Protein AF-0000000066230826 (afdb_homodimer)

pLDDT: mean 95.14, std 5.87, range [49.22, 98.88]

Structure (mmCIF, N/CA/C/O backbone):
data_AF-0000000066230826-model_v1
#
loop_
_entity.id
_entity.type
_entity.pdbx_description
1 polymer 'Asparagine--tRNA ligase'
#
loop_
_atom_site.group_PDB
_atom_site.id
_atom_site.type_symbol
_atom_site.label_atom_id
_atom_site.label_alt_id
_atom_site.label_comp_id
_atom_site.label_asym_id
_atom_site.label_entity_id
_atom_site.label_seq_id
_atom_site.pdbx_PDB_ins_code
_atom_site.Cartn_x
_atom_site.Cartn_y
_atom_site.Cartn_z
_atom_site.occupancy
_atom_site.B_iso_or_equiv
_atom_site.auth_seq_id
_atom_site.auth_comp_id
_atom_site.auth_asym_id
_atom_site.auth_atom_id
_atom_site.pdbx_PDB_model_num
ATOM 1 N N . MET A 1 1 ? -1.933 -37.625 6.672 1 71.38 1 MET A N 1
ATOM 2 C CA . MET A 1 1 ? -0.681 -36.938 6.328 1 71.38 1 MET A CA 1
ATOM 3 C C . MET A 1 1 ? -0.773 -35.438 6.59 1 71.38 1 MET A C 1
ATOM 5 O O . MET A 1 1 ? -1.808 -34.844 6.328 1 71.38 1 MET A O 1
ATOM 9 N N . LYS A 1 2 ? 0.309 -35.031 7.18 1 71.56 2 LYS A N 1
ATOM 10 C CA . LYS A 1 2 ? 0.285 -33.656 7.645 1 71.56 2 LYS A CA 1
ATOM 11 C C . LYS A 1 2 ? 0.665 -32.688 6.527 1 71.56 2 LYS A C 1
ATOM 13 O O . LYS A 1 2 ? 1.656 -32.906 5.824 1 71.56 2 LYS A O 1
ATOM 18 N N . SER A 1 3 ? -0.297 -31.734 6.301 1 85.06 3 SER A N 1
ATOM 19 C CA . SER A 1 3 ? 0.067 -30.672 5.367 1 85.06 3 SER A CA 1
ATOM 20 C C . SER A 1 3 ? 1.097 -29.719 5.977 1 85.06 3 SER A C 1
ATOM 22 O O . SER A 1 3 ? 0.935 -29.266 7.113 1 85.06 3 SER A O 1
ATOM 24 N N . VAL A 1 4 ? 2.326 -29.672 5.324 1 94.44 4 VAL A N 1
ATOM 25 C CA . VAL A 1 4 ? 3.424 -28.859 5.828 1 94.44 4 VAL A CA 1
ATOM 26 C C . VAL A 1 4 ? 4.039 -28.062 4.688 1 94.44 4 VAL A C 1
ATOM 28 O O . VAL A 1 4 ? 3.76 -28.312 3.514 1 94.44 4 VAL A O 1
ATOM 31 N N . THR A 1 5 ? 4.727 -27.047 5.027 1 97.06 5 THR A N 1
ATOM 32 C CA . THR A 1 5 ? 5.457 -26.266 4.035 1 97.06 5 THR A CA 1
ATOM 33 C C . THR A 1 5 ? 6.949 -26.562 4.102 1 97.06 5 THR A C 1
ATOM 35 O O . THR A 1 5 ? 7.445 -27.062 5.117 1 97.06 5 THR A O 1
ATOM 38 N N . VAL A 1 6 ? 7.621 -26.312 3.033 1 97.94 6 VAL A N 1
ATOM 39 C CA . VAL A 1 6 ? 9.07 -26.469 2.994 1 97.94 6 VAL A CA 1
ATOM 40 C C . VAL A 1 6 ? 9.719 -25.594 4.066 1 97.94 6 VAL A C 1
ATOM 42 O O . VAL A 1 6 ? 10.648 -26.031 4.75 1 97.94 6 VAL A O 1
ATOM 45 N N . LYS A 1 7 ? 9.203 -24.406 4.215 1 96.81 7 LYS A N 1
ATOM 46 C CA . LYS A 1 7 ? 9.703 -23.5 5.238 1 96.81 7 LYS A CA 1
ATOM 47 C C . LYS A 1 7 ? 9.648 -24.141 6.625 1 96.81 7 LYS A C 1
ATOM 49 O O . LYS A 1 7 ? 10.633 -24.125 7.363 1 96.81 7 LYS A O 1
ATOM 54 N N . GLN A 1 8 ? 8.547 -24.719 6.98 1 96.69 8 GLN A N 1
ATOM 55 C CA . GLN A 1 8 ? 8.352 -25.344 8.281 1 96.69 8 GLN A CA 1
ATOM 56 C C . GLN A 1 8 ? 9.305 -26.531 8.477 1 96.69 8 GLN A C 1
ATOM 58 O O . GLN A 1 8 ? 9.883 -26.688 9.547 1 96.69 8 GLN A O 1
ATOM 63 N N . LEU A 1 9 ? 9.461 -27.328 7.465 1 97.5 9 LEU A N 1
ATOM 64 C CA . LEU A 1 9 ? 10.312 -28.516 7.52 1 97.5 9 LEU A CA 1
ATOM 65 C C . LEU A 1 9 ? 11.758 -28.125 7.809 1 97.5 9 LEU A C 1
ATOM 67 O O . LEU A 1 9 ? 12.422 -28.75 8.633 1 97.5 9 LEU A O 1
ATOM 71 N N . LEU A 1 10 ? 12.156 -27.062 7.18 1 96.25 10 LEU A N 1
ATOM 72 C CA . LEU A 1 10 ? 13.562 -26.688 7.273 1 96.25 10 LEU A CA 1
ATOM 73 C C . LEU A 1 10 ? 13.828 -25.906 8.555 1 96.25 10 LEU A C 1
ATOM 75 O O . LEU A 1 10 ? 14.953 -25.891 9.055 1 96.25 10 LEU A O 1
ATOM 79 N N . GLN A 1 11 ? 12.812 -25.281 9.062 1 94.88 11 GLN A N 1
ATOM 80 C CA . GLN A 1 11 ? 12.969 -24.516 10.297 1 94.88 11 GLN A CA 1
ATOM 81 C C . GLN A 1 11 ? 13.039 -25.438 11.508 1 94.88 11 GLN A C 1
ATOM 83 O O . GLN A 1 11 ? 13.734 -25.141 12.484 1 94.88 11 GLN A O 1
ATOM 88 N N . THR A 1 12 ? 12.258 -26.578 11.438 1 95.69 12 THR A N 1
ATOM 89 C CA . THR A 1 12 ? 12.234 -27.531 12.547 1 95.69 12 THR A CA 1
ATOM 90 C C . THR A 1 12 ? 12.359 -28.969 12.039 1 95.69 12 THR A C 1
ATOM 92 O O . THR A 1 12 ? 11.453 -29.781 12.25 1 95.69 12 THR A O 1
ATOM 95 N N . PRO A 1 13 ? 13.484 -29.25 11.5 1 95.81 13 PRO A N 1
ATOM 96 C CA . PRO A 1 13 ? 13.633 -30.547 10.844 1 95.81 13 PRO A CA 1
ATOM 97 C C . PRO A 1 13 ? 13.445 -31.719 11.805 1 95.81 13 PRO A C 1
ATOM 99 O O . PRO A 1 13 ? 12.82 -32.719 11.445 1 95.81 13 PRO A O 1
ATOM 102 N N . ARG A 1 14 ? 13.945 -31.719 13.07 1 95.56 14 ARG A N 1
ATOM 103 C CA . ARG A 1 14 ? 13.891 -32.844 14.023 1 95.56 14 ARG A CA 1
ATOM 104 C C . ARG A 1 14 ? 12.453 -33.188 14.352 1 95.56 14 ARG A C 1
ATOM 106 O O . ARG A 1 14 ? 12.148 -34.375 14.609 1 95.56 14 ARG A O 1
ATOM 113 N N . LYS A 1 15 ? 11.586 -32.156 14.273 1 96.62 15 LYS A N 1
ATOM 114 C CA . LYS A 1 15 ? 10.18 -32.344 14.617 1 96.62 15 LYS A CA 1
ATOM 115 C C . LYS A 1 15 ? 9.484 -33.219 13.594 1 96.62 15 LYS A C 1
ATOM 117 O O . LYS A 1 15 ? 8.43 -33.812 13.883 1 96.62 15 LYS A O 1
ATOM 122 N N . PHE A 1 16 ? 10.164 -33.375 12.422 1 96.88 16 PHE A N 1
ATOM 123 C CA . PHE A 1 16 ? 9.461 -34.062 11.344 1 96.88 16 PHE A CA 1
ATOM 124 C C . PHE A 1 16 ? 10.117 -35.406 11.031 1 96.88 16 PHE A C 1
ATOM 126 O O . PHE A 1 16 ? 9.703 -36.094 10.109 1 96.88 16 PHE A O 1
ATOM 133 N N . ASN A 1 17 ? 11.078 -35.75 11.789 1 97.12 17 ASN A N 1
ATOM 134 C CA . ASN A 1 17 ? 11.773 -37.031 11.539 1 97.12 17 ASN A CA 1
ATOM 135 C C . ASN A 1 17 ? 10.805 -38.188 11.523 1 97.12 17 ASN A C 1
ATOM 137 O O . ASN A 1 17 ? 9.992 -38.344 12.438 1 97.12 17 ASN A O 1
ATOM 141 N N . ASN A 1 18 ? 10.852 -38.969 10.516 1 97.38 18 ASN A N 1
ATOM 142 C CA . ASN A 1 18 ? 10.078 -40.188 10.312 1 97.38 18 ASN A CA 1
ATOM 143 C C . ASN A 1 18 ? 8.586 -39.906 10.203 1 97.38 18 ASN A C 1
ATOM 145 O O . ASN A 1 18 ? 7.758 -40.781 10.398 1 97.38 18 ASN A O 1
ATOM 149 N N . LYS A 1 19 ? 8.25 -38.688 10.023 1 97.38 19 LYS A N 1
ATOM 150 C CA . LYS A 1 19 ? 6.852 -38.344 9.812 1 97.38 19 LYS A CA 1
ATOM 151 C C . LYS A 1 19 ? 6.477 -38.438 8.336 1 97.38 19 LYS A C 1
ATOM 153 O O . LYS A 1 19 ? 7.293 -38.125 7.465 1 97.38 19 LYS A O 1
ATOM 158 N N . GLN A 1 20 ? 5.273 -38.875 8.125 1 97.88 20 GLN A N 1
ATOM 159 C CA . GLN A 1 20 ? 4.711 -38.875 6.777 1 97.88 20 GLN A CA 1
ATOM 160 C C . GLN A 1 20 ? 4.102 -37.531 6.438 1 97.88 20 GLN A C 1
ATOM 162 O O . GLN A 1 20 ? 3.301 -37 7.207 1 97.88 20 GLN A O 1
ATOM 167 N N . ILE A 1 21 ? 4.512 -37 5.281 1 97.75 21 ILE A N 1
ATOM 168 C CA . ILE A 1 21 ? 3.984 -35.688 4.93 1 97.75 21 ILE A CA 1
ATOM 169 C C . ILE A 1 21 ? 3.479 -35.688 3.49 1 97.75 21 ILE A C 1
ATOM 171 O O . ILE A 1 21 ? 3.725 -36.656 2.75 1 97.75 21 ILE A O 1
ATOM 175 N N . LYS A 1 22 ? 2.678 -34.75 3.17 1 97.12 22 LYS A N 1
ATOM 176 C CA . LYS A 1 22 ? 2.211 -34.438 1.823 1 97.12 22 LYS A CA 1
ATOM 177 C C . LYS A 1 22 ? 2.516 -33 1.463 1 97.12 22 LYS A C 1
ATOM 179 O O . LYS A 1 22 ? 2.387 -32.094 2.303 1 97.12 22 LYS A O 1
ATOM 184 N N . LEU A 1 23 ? 2.938 -32.812 0.247 1 96.38 23 LEU A N 1
ATOM 185 C CA . LEU A 1 23 ? 3.322 -31.453 -0.167 1 96.38 23 LEU A CA 1
ATOM 186 C C . LEU A 1 23 ? 3.115 -31.266 -1.666 1 96.38 23 LEU A C 1
ATOM 188 O O . LEU A 1 23 ? 3.424 -32.156 -2.457 1 96.38 23 LEU A O 1
ATOM 192 N N . SER A 1 24 ? 2.5 -30.141 -2.043 1 97.69 24 SER A N 1
ATOM 193 C CA . SER A 1 24 ? 2.404 -29.766 -3.449 1 97.69 24 SER A CA 1
ATOM 194 C C . SER A 1 24 ? 3.385 -28.641 -3.791 1 97.69 24 SER A C 1
ATOM 196 O O . SER A 1 24 ? 3.633 -27.766 -2.973 1 97.69 24 SER A O 1
ATOM 198 N N . GLY A 1 25 ? 3.941 -28.688 -4.938 1 98.25 25 GLY A N 1
ATOM 199 C CA . GLY A 1 25 ? 4.871 -27.656 -5.391 1 98.25 25 GLY A CA 1
ATOM 200 C C . GLY A 1 25 ? 5.348 -27.875 -6.816 1 98.25 25 GLY A C 1
ATOM 201 O O . GLY A 1 25 ? 4.684 -28.562 -7.602 1 98.25 25 GLY A O 1
ATOM 202 N N . TRP A 1 26 ? 6.395 -27.188 -7.195 1 98.75 26 TRP A N 1
ATOM 203 C CA . TRP A 1 26 ? 6.957 -27.25 -8.539 1 98.75 26 TRP A CA 1
ATOM 204 C C . TRP A 1 26 ? 8.352 -27.859 -8.523 1 98.75 26 TRP A C 1
ATOM 206 O O . TRP A 1 26 ? 9.133 -27.609 -7.605 1 98.75 26 TRP A O 1
ATOM 216 N N . VAL A 1 27 ? 8.672 -28.641 -9.555 1 98.5 27 VAL A N 1
ATOM 217 C CA . VAL A 1 27 ? 9.992 -29.234 -9.703 1 98.5 27 VAL A CA 1
ATOM 218 C C . VAL A 1 27 ? 10.992 -28.188 -10.148 1 98.5 27 VAL A C 1
ATOM 220 O O . VAL A 1 27 ? 10.906 -27.672 -11.266 1 98.5 27 VAL A O 1
ATOM 223 N N . LYS A 1 28 ? 11.914 -27.906 -9.312 1 97.38 28 LYS A N 1
ATOM 224 C CA . LYS A 1 28 ? 12.914 -26.891 -9.617 1 97.38 28 LYS A CA 1
ATOM 225 C C . LYS A 1 28 ? 14.164 -27.5 -10.242 1 97.38 28 LYS A C 1
ATOM 227 O O . LYS A 1 28 ? 14.867 -26.859 -11.008 1 97.38 28 LYS A O 1
ATOM 232 N N . ASN A 1 29 ? 14.43 -28.688 -9.805 1 96.75 29 ASN A N 1
ATOM 233 C CA . ASN A 1 29 ? 15.57 -29.438 -10.312 1 96.75 29 ASN A CA 1
ATOM 234 C C . ASN A 1 29 ? 15.344 -30.953 -10.203 1 96.75 29 ASN A C 1
ATOM 236 O O . ASN A 1 29 ? 14.562 -31.406 -9.367 1 96.75 29 ASN A O 1
ATOM 240 N N . LYS A 1 30 ? 15.969 -31.672 -11.117 1 97.06 30 LYS A N 1
ATOM 241 C CA . LYS A 1 30 ? 15.891 -33.125 -11.141 1 97.06 30 LYS A CA 1
ATOM 242 C C . LYS A 1 30 ? 17.234 -33.75 -11.539 1 97.06 30 LYS A C 1
ATOM 244 O O . LYS A 1 30 ? 17.781 -33.438 -12.586 1 97.06 30 LYS A O 1
ATOM 249 N N . ARG A 1 31 ? 17.734 -34.562 -10.648 1 96.38 31 ARG A N 1
ATOM 250 C CA . ARG A 1 31 ? 18.906 -35.375 -10.938 1 96.38 31 ARG A CA 1
ATOM 251 C C . ARG A 1 31 ? 18.578 -36.844 -10.977 1 96.38 31 ARG A C 1
ATOM 253 O O . ARG A 1 31 ? 18.078 -37.406 -9.992 1 96.38 31 ARG A O 1
ATOM 260 N N . ALA A 1 32 ? 18.828 -37.375 -12.109 1 95.5 32 ALA A N 1
ATOM 261 C CA . ALA A 1 32 ? 18.469 -38.781 -12.297 1 95.5 32 ALA A CA 1
ATOM 262 C C . ALA A 1 32 ? 19.688 -39.625 -12.633 1 95.5 32 ALA A C 1
ATOM 264 O O . ALA A 1 32 ? 20.547 -39.219 -13.414 1 95.5 32 ALA A O 1
ATOM 265 N N . SER A 1 33 ? 19.859 -40.719 -11.945 1 94.94 33 SER A N 1
ATOM 266 C CA . SER A 1 33 ? 20.797 -41.781 -12.281 1 94.94 33 SER A CA 1
ATOM 267 C C . SER A 1 33 ? 20.062 -43.094 -12.562 1 94.94 33 SER A C 1
ATOM 269 O O . SER A 1 33 ? 18.828 -43.125 -12.586 1 94.94 33 SER A O 1
ATOM 271 N N . ALA A 1 34 ? 20.812 -44.156 -12.852 1 94.38 34 ALA A N 1
ATOM 272 C CA . ALA A 1 34 ? 20.203 -45.438 -13.234 1 94.38 34 ALA A CA 1
ATOM 273 C C . ALA A 1 34 ? 19.328 -46 -12.117 1 94.38 34 ALA A C 1
ATOM 275 O O . ALA A 1 34 ? 18.312 -46.625 -12.375 1 94.38 34 ALA A O 1
ATOM 276 N N . ASN A 1 35 ? 19.672 -45.688 -10.938 1 96.56 35 ASN A N 1
ATOM 277 C CA . ASN A 1 35 ? 18.984 -46.406 -9.875 1 96.56 35 ASN A CA 1
ATOM 278 C C . ASN A 1 35 ? 18.375 -45.438 -8.859 1 96.56 35 ASN A C 1
ATOM 280 O O . ASN A 1 35 ? 17.672 -45.875 -7.93 1 96.56 35 ASN A O 1
ATOM 284 N N . ILE A 1 36 ? 18.594 -44.094 -9.078 1 97.62 36 ILE A N 1
ATOM 285 C CA . ILE A 1 36 ? 18.125 -43.156 -8.055 1 97.62 36 ILE A CA 1
ATOM 286 C C . ILE A 1 36 ? 17.781 -41.812 -8.695 1 97.62 36 ILE A C 1
ATOM 288 O O . ILE A 1 36 ? 18.453 -41.375 -9.625 1 97.62 36 ILE A O 1
ATOM 292 N N . ILE A 1 37 ? 16.688 -41.188 -8.281 1 98.31 37 ILE A N 1
ATOM 293 C CA . ILE A 1 37 ? 16.297 -39.875 -8.734 1 98.31 37 ILE A CA 1
ATOM 294 C C . ILE A 1 37 ? 16.156 -38.938 -7.535 1 98.31 37 ILE A C 1
ATOM 296 O O . ILE A 1 37 ? 15.562 -39.281 -6.516 1 98.31 37 ILE A O 1
ATOM 300 N N . PHE A 1 38 ? 16.766 -37.75 -7.605 1 97.75 38 PHE A N 1
ATOM 301 C CA . PHE A 1 38 ? 16.594 -36.656 -6.645 1 97.75 38 PHE A CA 1
ATOM 302 C C . PHE A 1 38 ? 15.781 -35.531 -7.254 1 97.75 38 PHE A C 1
ATOM 304 O O . PHE A 1 38 ? 16.094 -35.031 -8.344 1 97.75 38 PHE A O 1
ATOM 311 N N . LEU A 1 39 ? 14.742 -35.156 -6.609 1 97.75 39 LEU A N 1
ATOM 312 C CA . LEU A 1 39 ? 13.93 -34.031 -7.012 1 97.75 39 LEU A CA 1
ATOM 313 C C . LEU A 1 39 ? 14.07 -32.875 -6.02 1 97.75 39 LEU A C 1
ATOM 315 O O . LEU A 1 39 ? 14.086 -33.094 -4.805 1 97.75 39 LEU A O 1
ATOM 319 N N . ALA A 1 40 ? 14.273 -31.688 -6.504 1 97.94 40 ALA A N 1
ATOM 320 C CA . ALA A 1 40 ? 14.148 -30.484 -5.703 1 97.94 40 ALA A CA 1
ATOM 321 C C . ALA A 1 40 ? 12.781 -29.828 -5.898 1 97.94 40 ALA A C 1
ATOM 323 O O . ALA A 1 40 ? 12.453 -29.391 -7.004 1 97.94 40 ALA A O 1
ATOM 324 N N . ILE A 1 41 ? 12.031 -29.719 -4.824 1 98.44 41 ILE A N 1
ATOM 325 C CA . ILE A 1 41 ? 10.648 -29.25 -4.941 1 98.44 41 ILE A CA 1
ATOM 326 C C . ILE A 1 41 ? 10.492 -27.938 -4.195 1 98.44 41 ILE A C 1
ATOM 328 O O . ILE A 1 41 ? 10.891 -27.812 -3.031 1 98.44 41 ILE A O 1
ATOM 332 N N . SER A 1 42 ? 9.961 -26.953 -4.895 1 98.38 42 SER A N 1
ATOM 333 C CA . SER A 1 42 ? 9.594 -25.672 -4.285 1 98.38 42 SER A CA 1
ATOM 334 C C . SER A 1 42 ? 8.086 -25.578 -4.066 1 98.38 42 SER A C 1
ATOM 336 O O . SER A 1 42 ? 7.305 -25.812 -4.988 1 98.38 42 SER A O 1
ATOM 338 N N . ASP A 1 43 ? 7.73 -25.219 -2.873 1 98.06 43 ASP A N 1
ATOM 339 C CA . ASP A 1 43 ? 6.301 -25.031 -2.635 1 98.06 43 ASP A CA 1
ATOM 340 C C . ASP A 1 43 ? 5.965 -23.547 -2.484 1 98.06 43 ASP A C 1
ATOM 342 O O . ASP A 1 43 ? 4.891 -23.203 -1.993 1 98.06 43 ASP A O 1
ATOM 346 N N . GLY A 1 44 ? 6.926 -22.656 -2.764 1 97.88 44 GLY A N 1
ATOM 347 C CA . GLY A 1 44 ? 6.711 -21.219 -2.738 1 97.88 44 GLY A CA 1
ATOM 348 C C . GLY A 1 44 ? 6.926 -20.609 -1.366 1 97.88 44 GLY A C 1
ATOM 349 O O . GLY A 1 44 ? 7.031 -19.391 -1.233 1 97.88 44 GLY A O 1
ATOM 350 N N . SER A 1 45 ? 7.102 -21.391 -0.284 1 97.56 45 SER A N 1
ATOM 351 C CA . SER A 1 45 ? 7.156 -20.891 1.086 1 97.56 45 SER A CA 1
ATOM 352 C C . SER A 1 45 ? 8.57 -20.469 1.463 1 97.56 45 SER A C 1
ATOM 354 O O . SER A 1 45 ? 8.766 -19.734 2.434 1 97.56 45 SER A O 1
ATOM 356 N N . SER A 1 46 ? 9.477 -20.969 0.696 1 97.38 46 SER A N 1
ATOM 357 C CA . SER A 1 46 ? 10.883 -20.719 0.996 1 97.38 46 SER A CA 1
ATOM 358 C C . SER A 1 46 ? 11.711 -20.609 -0.281 1 97.38 46 SER A C 1
ATOM 360 O O . SER A 1 46 ? 11.352 -21.203 -1.309 1 97.38 46 SER A O 1
ATOM 362 N N . ILE A 1 47 ? 12.742 -19.859 -0.166 1 97.69 47 ILE A N 1
ATOM 363 C CA . ILE A 1 47 ? 13.688 -19.797 -1.278 1 97.69 47 ILE A CA 1
ATOM 364 C C . ILE A 1 47 ? 14.383 -21.141 -1.449 1 97.69 47 ILE A C 1
ATOM 366 O O . ILE A 1 47 ? 14.867 -21.453 -2.537 1 97.69 47 ILE A O 1
ATOM 370 N N . ASN A 1 48 ? 14.43 -21.938 -0.403 1 97.19 48 ASN A N 1
ATOM 371 C CA . ASN A 1 48 ? 15.023 -23.266 -0.45 1 97.19 48 ASN A CA 1
ATOM 372 C C . ASN A 1 48 ? 14.008 -24.312 -0.896 1 97.19 48 ASN A C 1
ATOM 374 O O . ASN A 1 48 ? 12.812 -24.156 -0.683 1 97.19 48 ASN A O 1
ATOM 378 N N . THR A 1 49 ? 14.539 -25.391 -1.506 1 97.81 49 THR A N 1
ATOM 379 C CA . THR A 1 49 ? 13.695 -26.484 -1.976 1 97.81 49 THR A CA 1
ATOM 380 C C . THR A 1 49 ? 13.781 -27.672 -1.03 1 97.81 49 THR A C 1
ATOM 382 O O . THR A 1 49 ? 14.672 -27.734 -0.18 1 97.81 49 THR A O 1
ATOM 385 N N . LEU A 1 50 ? 12.82 -28.516 -1.119 1 98.12 50 LEU A N 1
ATOM 386 C CA . LEU A 1 50 ? 12.852 -29.797 -0.437 1 98.12 50 LEU A CA 1
ATOM 387 C C . LEU A 1 50 ? 13.414 -30.875 -1.351 1 98.12 50 LEU A C 1
ATOM 389 O O . LEU A 1 50 ? 12.93 -31.078 -2.467 1 98.12 50 LEU A O 1
ATOM 393 N N . GLN A 1 51 ? 14.414 -31.562 -0.917 1 98.25 51 GLN A N 1
ATOM 394 C CA . GLN A 1 51 ? 14.938 -32.688 -1.67 1 98.25 51 GLN A CA 1
ATOM 395 C C . GLN A 1 51 ? 14.086 -33.938 -1.449 1 98.25 51 GLN A C 1
ATOM 397 O O . GLN A 1 51 ? 13.852 -34.344 -0.308 1 98.25 51 GLN A O 1
ATOM 402 N N . ALA A 1 52 ? 13.586 -34.469 -2.488 1 98.25 52 ALA A N 1
ATOM 403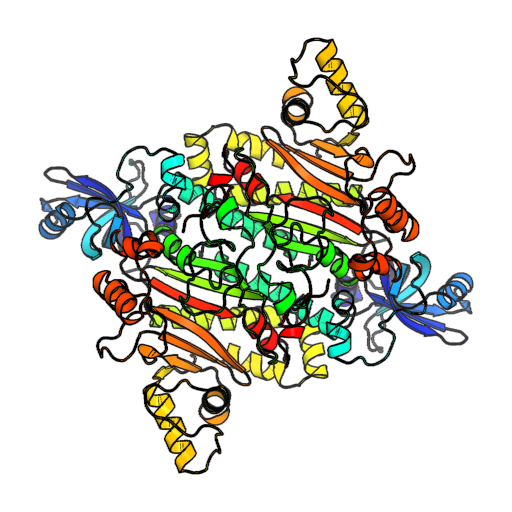 C CA . ALA A 1 52 ? 12.867 -35.719 -2.484 1 98.25 52 ALA A CA 1
ATOM 404 C C . ALA A 1 52 ? 13.648 -36.812 -3.252 1 98.25 52 ALA A C 1
ATOM 406 O O . ALA A 1 52 ? 14.258 -36.5 -4.281 1 98.25 52 ALA A O 1
ATOM 407 N N . VAL A 1 53 ? 13.586 -38.062 -2.744 1 98.12 53 VAL A N 1
ATOM 408 C CA . VAL A 1 53 ? 14.414 -39.094 -3.344 1 98.12 53 VAL A CA 1
ATOM 409 C C . VAL A 1 53 ? 13.594 -40.375 -3.537 1 98.12 53 VAL A C 1
ATOM 411 O O . VAL A 1 53 ? 12.695 -40.656 -2.742 1 98.12 53 VAL A O 1
ATOM 414 N N . VAL A 1 54 ? 13.93 -41.094 -4.605 1 98.31 54 VAL A N 1
ATOM 415 C CA . VAL A 1 54 ? 13.344 -42.406 -4.848 1 98.31 54 VAL A CA 1
ATOM 416 C C . VAL A 1 54 ? 14.375 -43.344 -5.504 1 98.31 54 VAL A C 1
ATOM 418 O O . VAL A 1 54 ? 15.117 -42.906 -6.387 1 98.31 54 VAL A O 1
ATOM 421 N N . LYS A 1 55 ? 14.445 -44.5 -5.051 1 97.75 55 LYS A N 1
ATOM 422 C CA . LYS A 1 55 ? 15.258 -45.562 -5.676 1 97.75 55 LYS A CA 1
ATOM 423 C C . LYS A 1 55 ? 14.406 -46.469 -6.539 1 97.75 55 LYS A C 1
ATOM 425 O O . LYS A 1 55 ? 13.281 -46.812 -6.168 1 97.75 55 LYS A O 1
ATOM 430 N N . GLN A 1 56 ? 15 -46.844 -7.59 1 97.56 56 GLN A N 1
ATOM 431 C CA . GLN A 1 56 ? 14.289 -47.719 -8.5 1 97.56 56 GLN A CA 1
ATOM 432 C C . GLN A 1 56 ? 13.867 -49 -7.797 1 97.56 56 GLN A C 1
ATOM 434 O O . GLN A 1 56 ? 12.75 -49.5 -7.988 1 97.56 56 GLN A O 1
ATOM 439 N N . GLU A 1 57 ? 14.68 -49.562 -6.973 1 97.06 57 GLU A N 1
ATOM 440 C CA . GLU A 1 57 ? 14.422 -50.812 -6.277 1 97.06 57 GLU A CA 1
ATOM 441 C C . GLU A 1 57 ? 13.297 -50.656 -5.258 1 97.06 57 GLU A C 1
ATOM 443 O O . GLU A 1 57 ? 12.531 -51.594 -5.031 1 97.06 57 GLU A O 1
ATOM 448 N N . ASP A 1 58 ? 13.219 -49.531 -4.711 1 96.06 58 ASP A N 1
ATOM 449 C CA . ASP A 1 58 ? 12.258 -49.281 -3.635 1 96.06 58 ASP A CA 1
ATOM 450 C C . ASP A 1 58 ? 10.859 -49.031 -4.191 1 96.06 58 ASP A C 1
ATOM 452 O O . ASP A 1 58 ? 9.859 -49.438 -3.588 1 96.06 58 ASP A O 1
ATOM 456 N N . ASN A 1 59 ? 10.812 -48.344 -5.277 1 97 59 ASN A N 1
ATOM 457 C CA . ASN A 1 59 ? 9.539 -47.938 -5.852 1 97 59 ASN A CA 1
ATOM 458 C C . ASN A 1 59 ? 9.641 -47.719 -7.359 1 97 59 ASN A C 1
ATOM 460 O O . ASN A 1 59 ? 9.672 -46.594 -7.832 1 97 59 ASN A O 1
ATOM 464 N N . PRO A 1 60 ? 9.547 -48.781 -8.117 1 97 60 PRO A N 1
ATOM 465 C CA . PRO A 1 60 ? 9.758 -48.719 -9.562 1 97 60 PRO A CA 1
ATOM 466 C C . PRO A 1 60 ? 8.719 -47.844 -10.266 1 97 60 PRO A C 1
ATOM 468 O O . PRO A 1 60 ? 9.039 -47.156 -11.25 1 97 60 PRO A O 1
ATOM 471 N N . GLN A 1 61 ? 7.547 -47.781 -9.805 1 96.94 61 GLN A N 1
ATOM 472 C CA . GLN A 1 61 ? 6.477 -47.031 -10.438 1 96.94 61 GLN A CA 1
ATOM 473 C C . GLN A 1 61 ? 6.727 -45.531 -10.312 1 96.94 61 GLN A C 1
ATOM 475 O O . GLN A 1 61 ? 6.637 -44.781 -11.297 1 96.94 61 GLN A O 1
ATOM 480 N N . VAL A 1 62 ? 7.016 -45.094 -9.141 1 97.56 62 VAL A N 1
ATOM 481 C CA . VAL A 1 62 ? 7.312 -43.688 -8.898 1 97.56 62 VAL A CA 1
ATOM 482 C C . VAL A 1 62 ? 8.57 -43.281 -9.664 1 97.56 62 VAL A C 1
ATOM 484 O O . VAL A 1 62 ? 8.625 -42.188 -10.258 1 97.56 62 VAL A O 1
ATOM 487 N N . PHE A 1 63 ? 9.547 -44.156 -9.625 1 97.88 63 PHE A N 1
ATOM 488 C CA . PHE A 1 63 ? 10.789 -43.906 -10.344 1 97.88 63 PHE A CA 1
ATOM 489 C C . PHE A 1 63 ? 10.531 -43.688 -11.82 1 97.88 63 PHE A C 1
ATOM 491 O O . PHE A 1 63 ? 11.016 -42.688 -12.391 1 97.88 63 PHE A O 1
ATOM 498 N N . SER A 1 64 ? 9.75 -44.562 -12.445 1 97.31 64 SER A N 1
ATOM 499 C CA . SER A 1 64 ? 9.445 -44.469 -13.867 1 97.31 64 SER A CA 1
ATOM 500 C C . SER A 1 64 ? 8.695 -43.188 -14.188 1 97.31 64 SER A C 1
ATOM 502 O O . SER A 1 64 ? 8.977 -42.531 -15.188 1 97.31 64 SER A O 1
ATOM 504 N N . LEU A 1 65 ? 7.777 -42.781 -13.398 1 97.62 65 LEU A N 1
ATOM 505 C CA . LEU A 1 65 ? 7.023 -41.562 -13.594 1 97.62 65 LEU A CA 1
ATOM 506 C C . LEU A 1 65 ? 7.945 -40.344 -13.539 1 97.62 65 LEU A C 1
ATOM 508 O O . LEU A 1 65 ? 7.859 -39.438 -14.391 1 97.62 65 LEU A O 1
ATOM 512 N N . LEU A 1 66 ? 8.789 -40.312 -12.602 1 97.75 66 LEU A N 1
ATOM 513 C CA . LEU A 1 66 ? 9.641 -39.125 -12.367 1 97.75 66 LEU A CA 1
ATOM 514 C C . LEU A 1 66 ? 10.625 -38.969 -13.516 1 97.75 66 LEU A C 1
ATOM 516 O O . LEU A 1 66 ? 11.094 -37.844 -13.766 1 97.75 66 LEU A O 1
ATOM 520 N N . GLN A 1 67 ? 10.898 -40.031 -14.195 1 96.69 67 GLN A N 1
ATOM 521 C CA . GLN A 1 67 ? 11.773 -39.938 -15.359 1 96.69 67 GLN A CA 1
ATOM 522 C C . GLN A 1 67 ? 11.148 -39.062 -16.453 1 96.69 67 GLN A C 1
ATOM 524 O O . GLN A 1 67 ? 11.859 -38.438 -17.234 1 96.69 67 GLN A O 1
ATOM 529 N N . THR A 1 68 ? 9.883 -38.938 -16.406 1 96.75 68 THR A N 1
ATOM 530 C CA . THR A 1 68 ? 9.18 -38.25 -17.484 1 96.75 68 THR A CA 1
ATOM 531 C C . THR A 1 68 ? 8.797 -36.844 -17.062 1 96.75 68 THR A C 1
ATOM 533 O O . THR A 1 68 ? 8.297 -36.062 -17.875 1 96.75 68 THR A O 1
ATOM 536 N N . VAL A 1 69 ? 8.992 -36.469 -15.836 1 97.81 69 VAL A N 1
ATOM 537 C CA . VAL A 1 69 ? 8.562 -35.188 -15.305 1 97.81 69 VAL A CA 1
ATOM 538 C C . VAL A 1 69 ? 9.578 -34.094 -15.672 1 97.81 69 VAL A C 1
ATOM 540 O O . VAL A 1 69 ? 10.773 -34.25 -15.414 1 97.81 69 VAL A O 1
ATOM 543 N N . ASN A 1 70 ? 9.109 -33.031 -16.281 1 97.69 70 ASN A N 1
ATOM 544 C CA . ASN A 1 70 ? 9.969 -31.922 -16.672 1 97.69 70 ASN A CA 1
ATOM 545 C C . ASN A 1 70 ? 10.141 -30.906 -15.547 1 97.69 70 ASN A C 1
ATOM 547 O O . ASN A 1 70 ? 9.367 -30.906 -14.594 1 97.69 70 ASN A O 1
ATOM 551 N N . LEU A 1 71 ? 11.148 -30.094 -15.703 1 96.62 71 LEU A N 1
ATOM 552 C CA . LEU A 1 71 ? 11.312 -28.938 -14.828 1 96.62 71 LEU A CA 1
ATOM 553 C C . LEU A 1 71 ? 10.078 -28.047 -14.875 1 96.62 71 LEU A C 1
ATOM 555 O O . LEU A 1 71 ? 9.438 -27.906 -15.922 1 96.62 71 LEU A O 1
ATOM 559 N N . ALA A 1 72 ? 9.711 -27.406 -13.742 1 97.69 72 ALA A N 1
ATOM 560 C CA . ALA A 1 72 ? 8.625 -26.453 -13.586 1 97.69 72 ALA A CA 1
ATOM 561 C C . ALA A 1 72 ? 7.281 -27.156 -13.461 1 97.69 72 ALA A C 1
ATOM 563 O O . ALA A 1 72 ? 6.27 -26.516 -13.141 1 97.69 72 ALA A O 1
ATOM 564 N N . SER A 1 73 ? 7.262 -28.516 -13.68 1 98.69 73 SER A N 1
ATOM 565 C CA . SER A 1 73 ? 6.008 -29.234 -13.539 1 98.69 73 SER A CA 1
ATOM 566 C C . SER A 1 73 ? 5.488 -29.172 -12.102 1 98.69 73 SER A C 1
ATOM 568 O O . SER A 1 73 ? 6.273 -29.094 -11.156 1 98.69 73 SER A O 1
ATOM 570 N N . ALA A 1 74 ? 4.164 -29.141 -12 1 98.75 74 ALA A N 1
ATOM 571 C CA . ALA A 1 74 ? 3.514 -29.188 -10.688 1 98.75 74 ALA A CA 1
ATOM 572 C C . ALA A 1 74 ? 3.289 -30.625 -10.242 1 98.75 74 ALA A C 1
ATOM 574 O O . ALA A 1 74 ? 2.791 -31.453 -11.008 1 98.75 74 ALA A O 1
ATOM 575 N N . VAL A 1 75 ? 3.664 -30.922 -8.969 1 98.69 75 VAL A N 1
ATOM 576 C CA . VAL A 1 75 ? 3.533 -32.281 -8.453 1 98.69 75 VAL A CA 1
ATOM 577 C C . VAL A 1 75 ? 2.969 -32.25 -7.035 1 98.69 75 VAL A C 1
ATOM 579 O O . VAL A 1 75 ? 3.025 -31.203 -6.363 1 98.69 75 VAL A O 1
ATOM 582 N N . MET A 1 76 ? 2.318 -33.25 -6.652 1 98.12 76 MET A N 1
ATOM 583 C CA . MET A 1 76 ? 2.006 -33.562 -5.262 1 98.12 76 MET A CA 1
ATOM 584 C C . MET A 1 76 ? 2.785 -34.812 -4.809 1 98.12 76 MET A C 1
ATOM 586 O O . MET A 1 76 ? 2.738 -35.844 -5.461 1 98.12 76 MET A O 1
ATOM 590 N N . VAL A 1 77 ? 3.525 -34.688 -3.725 1 97.88 77 VAL A N 1
ATOM 591 C CA . VAL A 1 77 ? 4.395 -35.781 -3.287 1 97.88 77 VAL A CA 1
ATOM 592 C C . VAL A 1 77 ? 3.998 -36.219 -1.881 1 97.88 77 VAL A C 1
ATOM 594 O O . VAL A 1 77 ? 3.57 -35.406 -1.062 1 97.88 77 VAL A O 1
ATOM 597 N N . TRP A 1 78 ? 4.066 -37.438 -1.635 1 97.56 78 TRP A N 1
ATOM 598 C CA . TRP A 1 78 ? 3.859 -38.094 -0.34 1 97.56 78 TRP A CA 1
ATOM 599 C C . TRP A 1 78 ? 5.062 -38.938 0.045 1 97.56 78 TRP A C 1
ATOM 601 O O . TRP A 1 78 ? 5.641 -39.625 -0.8 1 97.56 78 TRP A O 1
ATOM 611 N N . GLY A 1 79 ? 5.434 -38.875 1.313 1 97.69 79 GLY A N 1
ATOM 612 C CA . GLY A 1 79 ? 6.531 -39.719 1.757 1 97.69 79 GLY A CA 1
ATOM 613 C C . GLY A 1 79 ? 6.914 -39.5 3.207 1 97.69 79 GLY A C 1
ATOM 614 O O . GLY A 1 79 ? 6.145 -38.906 3.971 1 97.69 79 GLY A O 1
ATOM 615 N N . GLU A 1 80 ? 8.07 -40.062 3.492 1 98.12 80 GLU A N 1
ATOM 616 C CA . GLU A 1 80 ? 8.586 -40 4.859 1 98.12 80 GLU A CA 1
ATOM 617 C C . GLU A 1 80 ? 9.812 -39.094 4.953 1 98.12 80 GLU A C 1
ATOM 619 O O . GLU A 1 80 ? 10.703 -39.156 4.105 1 98.12 80 GLU A O 1
ATOM 624 N N . ILE A 1 81 ? 9.766 -38.281 6.008 1 98.19 81 ILE A N 1
ATOM 625 C CA . ILE A 1 81 ? 10.914 -37.406 6.223 1 98.19 81 ILE A CA 1
ATOM 626 C C . ILE A 1 81 ? 12.023 -38.188 6.938 1 98.19 81 ILE A C 1
ATOM 628 O O . ILE A 1 81 ? 11.773 -38.844 7.953 1 98.19 81 ILE A O 1
ATOM 632 N N . ILE A 1 82 ? 13.242 -38.062 6.332 1 98 82 ILE A N 1
ATOM 633 C CA . ILE A 1 82 ? 14.422 -38.688 6.938 1 98 82 ILE A CA 1
ATOM 634 C C . ILE A 1 82 ? 15.484 -37.594 7.176 1 98 82 ILE A C 1
ATOM 636 O O . ILE A 1 82 ? 15.766 -36.781 6.289 1 98 82 ILE A O 1
ATOM 640 N N . LEU A 1 83 ? 15.969 -37.562 8.406 1 97.75 83 LEU A N 1
ATOM 641 C CA . LEU A 1 83 ? 17.031 -36.625 8.695 1 97.75 83 LEU A CA 1
ATOM 642 C C . LEU A 1 83 ? 18.328 -37 7.973 1 97.75 83 LEU A C 1
ATOM 644 O O . LEU A 1 83 ? 18.641 -38.188 7.863 1 97.75 83 LEU A O 1
ATOM 648 N N . THR A 1 84 ? 18.953 -36.031 7.461 1 95.94 84 THR A N 1
ATOM 649 C CA . THR A 1 84 ? 20.219 -36.25 6.789 1 95.94 84 THR A CA 1
ATOM 650 C C . THR A 1 84 ? 21.297 -35.344 7.395 1 95.94 84 THR A C 1
ATOM 652 O O . THR A 1 84 ? 21.781 -34.406 6.73 1 95.94 84 THR A O 1
ATOM 655 N N . PRO A 1 85 ? 21.734 -35.531 8.539 1 90.25 85 PRO A N 1
ATOM 656 C CA . PRO A 1 85 ? 22.609 -34.625 9.266 1 90.25 85 PRO A CA 1
ATOM 657 C C . PRO A 1 85 ? 23.953 -34.406 8.555 1 90.25 85 PRO A C 1
ATOM 659 O O . PRO A 1 85 ? 24.609 -33.406 8.773 1 90.25 85 PRO A O 1
ATOM 662 N N . LYS A 1 86 ? 24.359 -35.312 7.707 1 91.88 86 LYS A N 1
ATOM 663 C CA . LYS A 1 86 ? 25.656 -35.219 7.051 1 91.88 86 LYS A CA 1
ATOM 664 C C . LYS A 1 86 ? 25.531 -34.562 5.676 1 91.88 86 LYS A C 1
ATOM 666 O O . LYS A 1 86 ? 26.547 -34.281 5.023 1 91.88 86 LYS A O 1
ATOM 671 N N . ALA A 1 87 ? 24.375 -34.375 5.293 1 90 87 ALA A N 1
ATOM 672 C CA . ALA A 1 87 ? 24.156 -33.812 3.969 1 90 87 ALA A CA 1
ATOM 673 C C . ALA A 1 87 ? 24.016 -32.312 4.047 1 90 87 ALA A C 1
ATOM 675 O O . ALA A 1 87 ? 24 -31.719 5.137 1 90 87 ALA A O 1
ATOM 676 N N . LYS A 1 88 ? 23.984 -31.625 2.928 1 87.44 88 LYS A N 1
ATOM 677 C CA . LYS A 1 88 ? 23.844 -30.172 2.816 1 87.44 88 LYS A CA 1
ATOM 678 C C . LYS A 1 88 ? 22.5 -29.719 3.363 1 87.44 88 LYS A C 1
ATOM 680 O O . LYS A 1 88 ? 22.391 -28.625 3.934 1 87.44 88 LYS A O 1
ATOM 685 N N . GLN A 1 89 ? 21.516 -30.516 3.055 1 93.12 89 GLN A N 1
ATOM 686 C CA . GLN A 1 89 ? 20.188 -30.281 3.625 1 93.12 89 GLN A CA 1
ATOM 687 C C . GLN A 1 89 ? 19.906 -31.234 4.781 1 93.12 89 GLN A C 1
ATOM 689 O O . GLN A 1 89 ? 20.203 -32.406 4.695 1 93.12 89 GLN A O 1
ATOM 694 N N . PRO A 1 90 ? 19.312 -30.688 5.812 1 95.25 90 PRO A N 1
ATOM 695 C CA . PRO A 1 90 ? 19.219 -31.453 7.062 1 95.25 90 PRO A CA 1
ATOM 696 C C . PRO A 1 90 ? 18.203 -32.594 6.988 1 95.25 90 PRO A C 1
ATOM 698 O O . PRO A 1 90 ? 18.109 -33.406 7.902 1 95.25 90 PRO A O 1
ATOM 701 N N . LEU A 1 91 ? 17.406 -32.625 6 1 98 91 LEU A N 1
ATOM 702 C CA . LEU A 1 91 ? 16.406 -33.688 5.84 1 98 91 LEU A CA 1
ATOM 703 C C . LEU A 1 91 ? 16.109 -33.938 4.367 1 98 91 LEU A C 1
ATOM 705 O O . LEU A 1 91 ? 16.484 -33.125 3.51 1 98 91 LEU A O 1
ATOM 709 N N . GLU A 1 92 ? 15.516 -35.031 4.055 1 98 92 GLU A N 1
ATOM 710 C CA . GLU A 1 92 ? 15 -35.344 2.725 1 98 92 GLU A CA 1
ATOM 711 C C . GLU A 1 92 ? 13.695 -36.125 2.809 1 98 92 GLU A C 1
ATOM 713 O O . GLU A 1 92 ? 13.352 -36.656 3.865 1 98 92 GLU A O 1
ATOM 718 N N . LEU A 1 93 ? 12.953 -36.031 1.758 1 98.25 93 LEU A N 1
ATOM 719 C CA . LEU A 1 93 ? 11.703 -36.781 1.662 1 98.25 93 LEU A CA 1
ATOM 720 C C . LEU A 1 93 ? 11.898 -38.094 0.896 1 98.25 93 LEU A C 1
ATOM 722 O O . LEU A 1 93 ? 12.203 -38.062 -0.3 1 98.25 93 LEU A O 1
ATOM 726 N N . LYS A 1 94 ? 11.812 -39.188 1.561 1 98.19 94 LYS A N 1
ATOM 727 C CA . LYS A 1 94 ? 11.758 -40.469 0.867 1 98.19 94 LYS A CA 1
ATOM 728 C C . LYS A 1 94 ? 10.383 -40.688 0.232 1 98.19 94 LYS A C 1
ATOM 730 O O . LYS A 1 94 ? 9.406 -40.938 0.933 1 98.19 94 LYS A O 1
ATOM 735 N N . LEU A 1 95 ? 10.344 -40.656 -1.094 1 98.06 95 LEU A N 1
ATOM 736 C CA . LEU A 1 95 ? 9.078 -40.625 -1.827 1 98.06 95 LEU A CA 1
ATOM 737 C C . LEU A 1 95 ? 8.383 -42 -1.761 1 98.06 95 LEU A C 1
ATOM 739 O O . LEU A 1 95 ? 9.008 -43.031 -1.991 1 98.06 95 LEU A O 1
ATOM 743 N N . LYS A 1 96 ? 7.137 -41.938 -1.438 1 97.38 96 LYS A N 1
ATOM 744 C CA . LYS A 1 96 ? 6.273 -43.125 -1.486 1 97.38 96 LYS A CA 1
ATOM 745 C C . LYS A 1 96 ? 5.289 -43.031 -2.648 1 97.38 96 LYS A C 1
ATOM 747 O O . LYS A 1 96 ? 4.945 -44.031 -3.258 1 97.38 96 LYS A O 1
ATOM 752 N N . GLN A 1 97 ? 4.828 -41.844 -2.857 1 97.56 97 GLN A N 1
ATOM 753 C CA . GLN A 1 97 ? 3.885 -41.594 -3.939 1 97.56 97 GLN A CA 1
ATOM 754 C C . GLN A 1 97 ? 4.102 -40.219 -4.551 1 97.56 97 GLN A C 1
ATOM 756 O O . GLN A 1 97 ? 4.527 -39.281 -3.859 1 97.56 97 GLN A O 1
ATOM 761 N N . VAL A 1 98 ? 3.822 -40.156 -5.824 1 98 98 VAL A N 1
ATOM 762 C CA . VAL A 1 98 ? 3.887 -38.875 -6.527 1 98 98 VAL A CA 1
ATOM 763 C C . VAL A 1 98 ? 2.715 -38.75 -7.5 1 98 98 VAL A C 1
ATOM 765 O O . VAL A 1 98 ? 2.338 -39.719 -8.148 1 98 98 VAL A O 1
ATOM 768 N N . SER A 1 99 ? 2.047 -37.594 -7.5 1 98.19 99 SER A N 1
ATOM 769 C CA . SER A 1 99 ? 1.063 -37.25 -8.523 1 98.19 99 SER A CA 1
ATOM 770 C C . SER A 1 99 ? 1.549 -36.094 -9.391 1 98.19 99 SER A C 1
ATOM 772 O O . SER A 1 99 ? 1.885 -35.031 -8.883 1 98.19 99 SER A O 1
ATOM 774 N N . LEU A 1 100 ? 1.647 -36.375 -10.695 1 98.5 100 LEU A N 1
ATOM 775 C CA . LEU A 1 100 ? 1.911 -35.281 -11.633 1 98.5 100 LEU A CA 1
ATOM 776 C C . LEU A 1 100 ? 0.657 -34.469 -11.867 1 98.5 100 LEU A C 1
ATOM 778 O O . LEU A 1 100 ? -0.298 -34.906 -12.492 1 98.5 100 LEU A O 1
ATOM 782 N N . LEU A 1 101 ? 0.648 -33.281 -11.32 1 98.38 101 LEU A N 1
ATOM 783 C CA . LEU A 1 101 ? -0.539 -32.438 -11.344 1 98.38 101 LEU A CA 1
ATOM 784 C C . LEU A 1 101 ? -0.624 -31.672 -12.656 1 98.38 101 LEU A C 1
ATOM 786 O O . LEU A 1 101 ? -1.702 -31.547 -13.242 1 98.38 101 LEU A O 1
ATOM 790 N N . ALA A 1 102 ? 0.442 -31.062 -13.141 1 98.5 102 ALA A N 1
ATOM 791 C CA . ALA A 1 102 ? 0.551 -30.344 -14.406 1 98.5 102 ALA A CA 1
ATOM 792 C C . ALA A 1 102 ? 1.94 -30.516 -15.008 1 98.5 102 ALA A C 1
ATOM 794 O O . ALA A 1 102 ? 2.939 -30.109 -14.414 1 98.5 102 ALA A O 1
ATOM 795 N N . GLN A 1 103 ? 2.039 -31.078 -16.156 1 98.44 103 GLN A N 1
ATOM 796 C CA . GLN A 1 103 ? 3.303 -31.281 -16.859 1 98.44 103 GLN A CA 1
ATOM 797 C C . GLN A 1 103 ? 3.748 -30.016 -17.594 1 98.44 103 GLN A C 1
ATOM 799 O O . GLN A 1 103 ? 2.994 -29.453 -18.391 1 98.44 103 GLN A O 1
ATOM 804 N N . ALA A 1 104 ? 4.895 -29.578 -17.281 1 98.12 104 ALA A N 1
ATOM 805 C CA . ALA A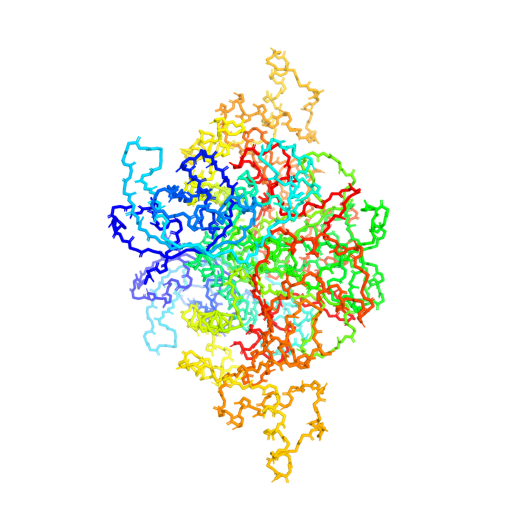 1 104 ? 5.441 -28.453 -18.031 1 98.12 104 ALA A CA 1
ATOM 806 C C . ALA A 1 104 ? 5.973 -28.891 -19.391 1 98.12 104 ALA A C 1
ATOM 808 O O . ALA A 1 104 ? 6.473 -30 -19.531 1 98.12 104 ALA A O 1
ATOM 809 N N . GLU A 1 105 ? 5.805 -28.031 -20.297 1 97.62 105 GLU A N 1
ATOM 810 C CA . GLU A 1 105 ? 6.414 -28.312 -21.594 1 97.62 105 GLU A CA 1
ATOM 811 C C . GLU A 1 105 ? 7.938 -28.312 -21.5 1 97.62 105 GLU A C 1
ATOM 813 O O . GLU A 1 105 ? 8.516 -27.641 -20.656 1 97.62 105 GLU A O 1
ATOM 818 N N . SER A 1 106 ? 8.523 -29.031 -22.406 1 95.81 106 SER A N 1
ATOM 819 C CA . SER A 1 106 ? 9.961 -29.266 -22.312 1 95.81 106 SER A CA 1
ATOM 820 C C . SER A 1 106 ? 10.75 -28.016 -22.703 1 95.81 106 SER A C 1
ATOM 822 O O . SER A 1 106 ? 11.922 -27.891 -22.344 1 95.81 106 SER A O 1
ATOM 824 N N . ASP A 1 107 ? 10.109 -27.094 -23.375 1 95.31 107 ASP A N 1
ATOM 825 C CA . ASP A 1 107 ? 10.805 -25.891 -23.812 1 95.31 107 ASP A CA 1
ATOM 826 C C . ASP A 1 107 ? 10.648 -24.766 -22.797 1 95.31 107 ASP A C 1
ATOM 828 O O . ASP A 1 107 ? 10.711 -23.578 -23.156 1 95.31 107 ASP A O 1
ATOM 832 N N . TYR A 1 108 ? 10.375 -25.156 -21.562 1 95.62 108 TYR A N 1
ATOM 833 C CA . TYR A 1 108 ? 10.359 -24.188 -20.469 1 95.62 108 TYR A CA 1
ATOM 834 C C . TYR A 1 108 ? 11.578 -23.266 -20.547 1 95.62 108 TYR A C 1
ATOM 836 O O . TYR A 1 108 ? 12.711 -23.734 -20.609 1 95.62 108 TYR A O 1
ATOM 844 N N . PRO A 1 109 ? 11.336 -21.938 -20.484 1 94.62 109 PRO A N 1
ATOM 845 C CA . PRO A 1 109 ? 12.406 -20.984 -20.781 1 94.62 109 PRO A CA 1
ATOM 846 C C . PRO A 1 109 ? 13.492 -20.969 -19.703 1 94.62 109 PRO A C 1
ATOM 848 O O . PRO A 1 109 ? 14.648 -20.656 -20 1 94.62 109 PRO A O 1
ATOM 851 N N . LEU A 1 110 ? 13.18 -21.25 -18.469 1 94.25 110 LEU A N 1
ATOM 852 C CA . LEU A 1 110 ? 14.156 -21.188 -17.391 1 94.25 110 LEU A CA 1
ATOM 853 C C . LEU A 1 110 ? 14.789 -22.547 -17.141 1 94.25 110 LEU A C 1
ATOM 855 O O . LEU A 1 110 ? 14.703 -23.078 -16.031 1 94.25 110 LEU A O 1
ATOM 859 N N . GLN A 1 111 ? 15.461 -23.016 -18.141 1 91.75 111 GLN A N 1
ATOM 860 C CA . GLN A 1 111 ? 16.219 -24.25 -18 1 91.75 111 GLN A CA 1
ATOM 861 C C . GLN A 1 111 ? 17.391 -24.078 -17.031 1 91.75 111 GLN A C 1
ATOM 863 O O . GLN A 1 111 ? 17.703 -22.953 -16.625 1 91.75 111 GLN A O 1
ATOM 868 N N . LYS A 1 112 ? 18 -25.203 -16.703 1 88.19 112 LYS A N 1
ATOM 869 C CA . LYS A 1 112 ? 19.125 -25.188 -15.773 1 88.19 112 LYS A CA 1
ATOM 870 C C . LYS A 1 112 ? 20.375 -24.609 -16.438 1 88.19 112 LYS A C 1
ATOM 872 O O . LYS A 1 112 ? 21.312 -25.344 -16.719 1 88.19 112 LYS A O 1
ATOM 877 N N . LYS A 1 113 ? 20.328 -23.344 -16.672 1 88.88 113 LYS A N 1
ATOM 878 C CA . LYS A 1 113 ? 21.469 -22.609 -17.234 1 88.88 113 LYS A CA 1
ATOM 879 C C . LYS A 1 113 ? 21.453 -21.156 -16.766 1 88.88 113 LYS A C 1
ATOM 881 O O . LYS A 1 113 ? 20.469 -20.688 -16.203 1 88.88 113 LYS A O 1
ATOM 886 N N . GLU A 1 114 ? 22.516 -20.562 -16.875 1 89.06 114 GLU A N 1
ATOM 887 C CA . GLU A 1 114 ? 22.609 -19.156 -16.516 1 89.06 114 GLU A CA 1
ATOM 888 C C . GLU A 1 114 ? 21.875 -18.281 -17.531 1 89.06 114 GLU A C 1
ATOM 890 O O . GLU A 1 114 ? 21.938 -18.531 -18.734 1 89.06 114 GLU A O 1
ATOM 895 N N . HIS A 1 115 ? 21.141 -17.359 -17.031 1 92.88 115 HIS A N 1
ATOM 896 C CA . HIS A 1 115 ? 20.453 -16.391 -17.875 1 92.88 115 HIS A CA 1
ATOM 897 C C . HIS A 1 115 ? 20.906 -14.969 -17.547 1 92.88 115 HIS A C 1
ATOM 899 O O . HIS A 1 115 ? 21.266 -14.68 -16.406 1 92.88 115 HIS A O 1
ATOM 905 N N . SER A 1 116 ? 20.906 -14.133 -18.531 1 91.25 116 SER A N 1
ATOM 906 C CA . SER A 1 116 ? 21.266 -12.734 -18.328 1 91.25 116 SER A CA 1
ATOM 907 C C . SER A 1 116 ? 20.125 -11.969 -17.641 1 91.25 116 SER A C 1
ATOM 909 O O . SER A 1 116 ? 18.969 -12.398 -17.672 1 91.25 116 SER A O 1
ATOM 911 N N . GLN A 1 117 ? 20.516 -10.922 -17.062 1 89.31 117 GLN A N 1
ATOM 912 C CA . GLN A 1 117 ? 19.5 -10.055 -16.469 1 89.31 117 GLN A CA 1
ATOM 913 C C . GLN A 1 117 ? 18.531 -9.516 -17.516 1 89.31 117 GLN A C 1
ATOM 915 O O . GLN A 1 117 ? 17.344 -9.328 -17.25 1 89.31 117 GLN A O 1
ATOM 920 N N . GLU A 1 118 ? 19.016 -9.273 -18.688 1 91.44 118 GLU A N 1
ATOM 921 C CA . GLU A 1 118 ? 18.188 -8.805 -19.797 1 91.44 118 GLU A CA 1
ATOM 922 C C . GLU A 1 118 ? 17.125 -9.836 -20.172 1 91.44 118 GLU A C 1
ATOM 924 O O . GLU A 1 118 ? 15.969 -9.484 -20.438 1 91.44 118 GLU A O 1
ATOM 929 N N . PHE A 1 119 ? 17.547 -11.07 -20.172 1 94.62 119 PHE A N 1
ATOM 930 C CA . PHE A 1 119 ? 16.609 -12.156 -20.438 1 94.62 119 PHE A CA 1
ATOM 931 C C . PHE A 1 119 ? 15.477 -12.148 -19.406 1 94.62 119 PHE A C 1
ATOM 933 O O . PHE A 1 119 ? 14.305 -12.227 -19.781 1 94.62 119 PHE A O 1
ATOM 940 N N . PHE A 1 120 ? 15.844 -11.969 -18.188 1 94.69 120 PHE A N 1
ATOM 941 C CA . PHE A 1 120 ? 14.859 -11.992 -17.109 1 94.69 120 PHE A CA 1
ATOM 942 C C . PHE A 1 120 ? 13.922 -10.789 -17.219 1 94.69 120 PHE A C 1
ATOM 944 O O . PHE A 1 120 ? 12.727 -10.906 -16.938 1 94.69 120 PHE A O 1
ATOM 951 N N . ARG A 1 121 ? 14.445 -9.625 -17.594 1 92.94 121 ARG A N 1
ATOM 952 C CA . ARG A 1 121 ? 13.609 -8.43 -17.734 1 92.94 121 ARG A CA 1
ATOM 953 C C . ARG A 1 121 ? 12.609 -8.594 -18.875 1 92.94 121 ARG A C 1
ATOM 955 O O . ARG A 1 121 ? 11.484 -8.094 -18.797 1 92.94 121 ARG A O 1
ATOM 962 N N . SER A 1 122 ? 12.992 -9.367 -19.875 1 92.25 122 SER A N 1
ATOM 963 C CA . SER A 1 122 ? 12.109 -9.625 -21.016 1 92.25 122 SER A CA 1
ATOM 964 C C . SER A 1 122 ? 11.117 -10.734 -20.719 1 92.25 122 SER A C 1
ATOM 966 O O . SER A 1 122 ? 10.148 -10.922 -21.453 1 92.25 122 SER A O 1
ATOM 968 N N . ASN A 1 123 ? 11.359 -11.461 -19.672 1 94.06 123 ASN A N 1
ATOM 969 C CA . ASN A 1 123 ? 10.477 -12.508 -19.172 1 94.06 123 ASN A CA 1
ATOM 970 C C . ASN A 1 123 ? 10.055 -12.258 -17.734 1 94.06 123 ASN A C 1
ATOM 972 O O . ASN A 1 123 ? 10.156 -13.148 -16.891 1 94.06 123 ASN A O 1
ATOM 976 N N . ALA A 1 124 ? 9.586 -11.016 -17.531 1 93.44 124 ALA A N 1
ATOM 977 C CA . ALA A 1 124 ? 9.32 -10.562 -16.172 1 93.44 124 ALA A CA 1
ATOM 978 C C . ALA A 1 124 ? 8.203 -11.391 -15.531 1 93.44 124 ALA A C 1
ATOM 980 O O . ALA A 1 124 ? 8.125 -11.484 -14.305 1 93.44 124 ALA A O 1
ATOM 981 N N . HIS A 1 125 ? 7.352 -12.047 -16.312 1 93.12 125 HIS A N 1
ATOM 982 C CA . HIS A 1 125 ? 6.258 -12.867 -15.789 1 93.12 125 HIS A CA 1
ATOM 983 C C . HIS A 1 125 ? 6.773 -14.195 -15.242 1 93.12 125 HIS A C 1
ATOM 985 O O . HIS A 1 125 ? 6.082 -14.867 -14.477 1 93.12 125 HIS A O 1
ATOM 991 N N . LEU A 1 126 ? 8.047 -14.555 -15.609 1 95.56 126 LEU A N 1
ATOM 992 C CA . LEU A 1 126 ? 8.609 -15.844 -15.234 1 95.56 126 LEU A CA 1
ATOM 993 C C . LEU A 1 126 ? 9.789 -15.672 -14.281 1 95.56 126 LEU A C 1
ATOM 995 O O . LEU A 1 126 ? 10.141 -16.594 -13.547 1 95.56 126 LEU A O 1
ATOM 999 N N . ARG A 1 127 ? 10.312 -14.484 -14.242 1 96.06 127 ARG A N 1
ATOM 1000 C CA . ARG A 1 127 ? 11.625 -14.336 -13.641 1 96.06 127 ARG A CA 1
ATOM 1001 C C . ARG A 1 127 ? 11.57 -14.586 -12.133 1 96.06 127 ARG A C 1
ATOM 1003 O O . ARG A 1 127 ? 12.57 -14.961 -11.523 1 96.06 127 ARG A O 1
ATOM 1010 N N . VAL A 1 128 ? 10.422 -14.445 -11.562 1 96.81 128 VAL A N 1
ATOM 1011 C CA . VAL A 1 128 ? 10.297 -14.625 -10.117 1 96.81 128 VAL A CA 1
ATOM 1012 C C . VAL A 1 128 ? 10.508 -16.094 -9.766 1 96.81 128 VAL A C 1
ATOM 1014 O O . VAL A 1 128 ? 10.75 -16.422 -8.602 1 96.81 128 VAL A O 1
ATOM 1017 N N . ARG A 1 129 ? 10.484 -16.969 -10.742 1 96.94 129 ARG A N 1
ATOM 1018 C CA . ARG A 1 129 ? 10.734 -18.391 -10.523 1 96.94 129 ARG A CA 1
ATOM 1019 C C . ARG A 1 129 ? 12.219 -18.672 -10.367 1 96.94 129 ARG A C 1
ATOM 1021 O O . ARG A 1 129 ? 12.617 -19.75 -9.93 1 96.94 129 ARG A O 1
ATOM 1028 N N . ALA A 1 130 ? 13.039 -17.734 -10.789 1 96.12 130 ALA A N 1
ATOM 1029 C CA . ALA A 1 130 ? 14.477 -17.844 -10.57 1 96.12 130 ALA A CA 1
ATOM 1030 C C . ALA A 1 130 ? 14.852 -17.391 -9.156 1 96.12 130 ALA A C 1
ATOM 1032 O O . ALA A 1 130 ? 14.203 -16.5 -8.594 1 96.12 130 ALA A O 1
ATOM 1033 N N . LYS A 1 131 ? 15.945 -17.922 -8.641 1 95.19 131 LYS A N 1
ATOM 1034 C CA . LYS A 1 131 ? 16.344 -17.719 -7.254 1 95.19 131 LYS A CA 1
ATOM 1035 C C . LYS A 1 131 ? 16.594 -16.234 -6.965 1 95.19 131 LYS A C 1
ATOM 1037 O O . LYS A 1 131 ? 16.156 -15.719 -5.934 1 95.19 131 LYS A O 1
ATOM 1042 N N . THR A 1 132 ? 17.281 -15.578 -7.84 1 96.19 132 THR A N 1
ATOM 1043 C CA . THR A 1 132 ? 17.625 -14.18 -7.641 1 96.19 132 THR A CA 1
ATOM 1044 C C . THR A 1 132 ? 16.375 -13.32 -7.477 1 96.19 132 THR A C 1
ATOM 1046 O O . THR A 1 132 ? 16.25 -12.57 -6.512 1 96.19 132 THR A O 1
ATOM 1049 N N . TYR A 1 133 ? 15.461 -13.492 -8.352 1 97.69 133 TYR A N 1
ATOM 1050 C CA . TYR A 1 133 ? 14.289 -12.617 -8.352 1 97.69 133 TYR A CA 1
ATOM 1051 C C . TYR A 1 133 ? 13.266 -13.078 -7.316 1 97.69 133 TYR A C 1
ATOM 1053 O O . TYR A 1 133 ? 12.516 -12.273 -6.77 1 97.69 133 TYR A O 1
ATOM 1061 N N . PHE A 1 134 ? 13.289 -14.375 -7.039 1 98.44 134 PHE A N 1
ATOM 1062 C CA . PHE A 1 134 ? 12.539 -14.836 -5.875 1 98.44 134 PHE A CA 1
ATOM 1063 C C . PHE A 1 134 ? 13 -14.109 -4.617 1 98.44 134 PHE A C 1
ATOM 1065 O O . PHE A 1 134 ? 12.172 -13.602 -3.854 1 98.44 134 PHE A O 1
ATOM 1072 N N . ALA A 1 135 ? 14.289 -14.023 -4.426 1 98.5 135 ALA A N 1
ATOM 1073 C CA . ALA A 1 135 ? 14.875 -13.352 -3.266 1 98.5 135 ALA A CA 1
ATOM 1074 C C . ALA A 1 135 ? 14.508 -11.875 -3.238 1 98.5 135 ALA A C 1
ATOM 1076 O O . ALA A 1 135 ? 14.039 -11.359 -2.219 1 98.5 135 ALA A O 1
ATOM 1077 N N . VAL A 1 136 ? 14.641 -11.203 -4.34 1 98.56 136 VAL A N 1
ATOM 1078 C CA . VAL A 1 136 ? 14.406 -9.766 -4.426 1 98.56 136 VAL A CA 1
ATOM 1079 C C . VAL A 1 136 ? 12.945 -9.461 -4.117 1 98.56 136 VAL A C 1
ATOM 1081 O O . VAL A 1 136 ? 12.648 -8.547 -3.34 1 98.56 136 VAL A O 1
ATOM 1084 N N . MET A 1 137 ? 12.047 -10.266 -4.691 1 98.81 137 MET A N 1
ATOM 1085 C CA . MET A 1 137 ? 10.625 -9.977 -4.527 1 98.81 137 MET A CA 1
ATOM 1086 C C . MET A 1 137 ? 10.148 -10.352 -3.127 1 98.81 137 MET A C 1
ATOM 1088 O O . MET A 1 137 ? 9.266 -9.703 -2.574 1 98.81 137 MET A O 1
ATOM 1092 N N . LYS A 1 138 ? 10.789 -11.375 -2.564 1 98.75 138 LYS A N 1
ATOM 1093 C CA . LYS A 1 138 ? 10.523 -11.672 -1.159 1 98.75 138 LYS A CA 1
ATOM 1094 C C . LYS A 1 138 ? 10.969 -10.523 -0.262 1 98.75 138 LYS A C 1
ATOM 1096 O O . LYS A 1 138 ? 10.227 -10.109 0.634 1 98.75 138 LYS A O 1
ATOM 1101 N N . ILE A 1 139 ? 12.141 -10.023 -0.477 1 98.81 139 ILE A N 1
ATOM 1102 C CA . ILE A 1 139 ? 12.648 -8.906 0.31 1 98.81 139 ILE A CA 1
ATOM 1103 C C . ILE A 1 139 ? 11.758 -7.684 0.099 1 98.81 139 ILE A C 1
ATOM 1105 O O . ILE A 1 139 ? 11.484 -6.938 1.042 1 98.81 139 ILE A O 1
ATOM 1109 N N . ARG A 1 140 ? 11.352 -7.457 -1.123 1 98.81 140 ARG A N 1
ATOM 1110 C CA . ARG A 1 140 ? 10.438 -6.355 -1.417 1 98.81 140 ARG A CA 1
ATOM 1111 C C . ARG A 1 140 ? 9.18 -6.438 -0.559 1 98.81 140 ARG A C 1
ATOM 1113 O O . ARG A 1 140 ? 8.734 -5.434 -0.008 1 98.81 140 ARG A O 1
ATOM 1120 N N . SER A 1 141 ? 8.617 -7.613 -0.498 1 98.75 141 SER A N 1
ATOM 1121 C CA . SER A 1 141 ? 7.426 -7.832 0.312 1 98.75 141 SER A CA 1
ATOM 1122 C C . SER A 1 141 ? 7.703 -7.578 1.789 1 98.75 141 SER A C 1
ATOM 1124 O O . SER A 1 141 ? 6.926 -6.906 2.467 1 98.75 141 SER A O 1
ATOM 1126 N N . VAL A 1 142 ? 8.789 -8.086 2.283 1 98.62 142 VAL A N 1
ATOM 1127 C CA . VAL A 1 142 ? 9.172 -7.914 3.68 1 98.62 142 VAL A CA 1
ATOM 1128 C C . VAL A 1 142 ? 9.391 -6.434 3.979 1 98.62 142 VAL A C 1
ATOM 1130 O O . VAL A 1 142 ? 8.93 -5.93 5.008 1 98.62 142 VAL A O 1
ATOM 1133 N N . LEU A 1 143 ? 10.062 -5.793 3.082 1 98.75 143 LEU A N 1
ATOM 1134 C CA . LEU A 1 143 ? 10.336 -4.367 3.23 1 98.75 143 LEU A CA 1
ATOM 1135 C C . LEU A 1 143 ? 9.039 -3.566 3.268 1 98.75 143 LEU A C 1
ATOM 1137 O O . LEU A 1 143 ? 8.891 -2.643 4.07 1 98.75 143 LEU A O 1
ATOM 1141 N N . SER A 1 144 ? 8.109 -3.873 2.42 1 98.69 144 SER A N 1
ATOM 1142 C CA . SER A 1 144 ? 6.816 -3.203 2.393 1 98.69 144 SER A CA 1
ATOM 1143 C C . SER A 1 144 ? 6.074 -3.381 3.715 1 98.69 144 SER A C 1
ATOM 1145 O O . SER A 1 144 ? 5.516 -2.422 4.254 1 98.69 144 SER A O 1
ATOM 1147 N N . HIS A 1 145 ? 6.051 -4.574 4.195 1 98.06 145 HIS A N 1
ATOM 1148 C CA . HIS A 1 145 ? 5.41 -4.832 5.48 1 98.06 145 HIS A CA 1
ATOM 1149 C C . HIS A 1 145 ? 6.074 -4.031 6.594 1 98.06 145 HIS A C 1
ATOM 1151 O O . HIS A 1 145 ? 5.395 -3.516 7.484 1 98.06 145 HIS A O 1
ATOM 1157 N N . ALA A 1 146 ? 7.398 -3.99 6.555 1 98.62 146 ALA A N 1
ATOM 1158 C CA . ALA A 1 146 ? 8.156 -3.264 7.57 1 98.62 146 ALA A CA 1
ATOM 1159 C C . ALA A 1 146 ? 7.793 -1.781 7.566 1 98.62 146 ALA A C 1
ATOM 1161 O O . ALA A 1 146 ? 7.766 -1.141 8.617 1 98.62 146 ALA A O 1
ATOM 1162 N N . ILE A 1 147 ? 7.562 -1.242 6.422 1 98.62 147 ILE A N 1
ATOM 1163 C CA . ILE A 1 147 ? 7.164 0.155 6.301 1 98.62 147 ILE A CA 1
ATOM 1164 C C . ILE A 1 147 ? 5.852 0.385 7.051 1 98.62 147 ILE A C 1
ATOM 1166 O O . ILE A 1 147 ? 5.754 1.297 7.875 1 98.62 147 ILE A O 1
ATOM 1170 N N . PHE A 1 148 ? 4.883 -0.421 6.785 1 97.88 148 PHE A N 1
ATOM 1171 C CA . PHE A 1 148 ? 3.6 -0.286 7.465 1 97.88 148 PHE A CA 1
ATOM 1172 C C . PHE A 1 148 ? 3.754 -0.5 8.961 1 97.88 148 PHE A C 1
ATOM 1174 O O . PHE A 1 148 ? 3.188 0.244 9.766 1 97.88 148 PHE A O 1
ATOM 1181 N N . GLU A 1 149 ? 4.508 -1.473 9.297 1 97.75 149 GLU A N 1
ATOM 1182 C CA . GLU A 1 149 ? 4.734 -1.752 10.711 1 97.75 149 GLU A CA 1
ATOM 1183 C C . GLU A 1 149 ? 5.348 -0.547 11.414 1 97.75 149 GLU A C 1
ATOM 1185 O O . GLU A 1 149 ? 4.887 -0.15 12.492 1 97.75 149 GLU A O 1
ATOM 1190 N N . TYR A 1 150 ? 6.379 0.013 10.875 1 98.62 150 TYR A N 1
ATOM 1191 C CA . TYR A 1 150 ? 7.055 1.152 11.484 1 98.62 150 TYR A CA 1
ATOM 1192 C C . TYR A 1 1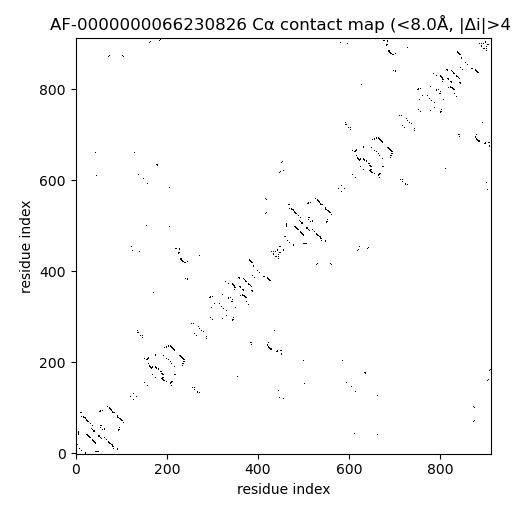50 ? 6.086 2.309 11.703 1 98.62 150 TYR A C 1
ATOM 1194 O O . TYR A 1 150 ? 6.016 2.865 12.797 1 98.62 150 TYR A O 1
ATOM 1202 N N . PHE A 1 151 ? 5.422 2.676 10.625 1 98.69 151 PHE A N 1
ATOM 1203 C CA . PHE A 1 151 ? 4.602 3.879 10.68 1 98.69 151 PHE A CA 1
ATOM 1204 C C . PHE A 1 151 ? 3.406 3.672 11.609 1 98.69 151 PHE A C 1
ATOM 1206 O O . PHE A 1 151 ? 3.033 4.578 12.359 1 98.69 151 PHE A O 1
ATOM 1213 N N . PHE A 1 152 ? 2.822 2.52 11.586 1 97.25 152 PHE A N 1
ATOM 1214 C CA . PHE A 1 152 ? 1.698 2.258 12.477 1 97.25 152 PHE A CA 1
ATOM 1215 C C . PHE A 1 152 ? 2.152 2.254 13.93 1 97.25 152 PHE A C 1
ATOM 1217 O O . PHE A 1 152 ? 1.477 2.811 14.797 1 97.25 152 PHE A O 1
ATOM 1224 N N . LYS A 1 153 ? 3.32 1.665 14.18 1 97 153 LYS A N 1
ATOM 1225 C CA . LYS A 1 153 ? 3.859 1.619 15.539 1 97 153 LYS A CA 1
ATOM 1226 C C . LYS A 1 153 ? 4.18 3.02 16.047 1 97 153 LYS A C 1
ATOM 1228 O O . LYS A 1 153 ? 4.164 3.264 17.25 1 97 153 LYS A O 1
ATOM 1233 N N . ASN A 1 154 ? 4.457 3.902 15.156 1 97.69 154 ASN A N 1
ATOM 1234 C CA . ASN A 1 154 ? 4.82 5.262 15.531 1 97.69 154 ASN A CA 1
ATOM 1235 C C . ASN A 1 154 ? 3.672 6.238 15.305 1 97.69 154 ASN A C 1
ATOM 1237 O O . ASN A 1 154 ? 3.895 7.438 15.125 1 97.69 154 ASN A O 1
ATOM 1241 N N . ASP A 1 155 ? 2.467 5.777 15.18 1 96.62 155 ASP A N 1
ATOM 1242 C CA . ASP A 1 155 ? 1.206 6.512 15.234 1 96.62 155 ASP A CA 1
ATOM 1243 C C . ASP A 1 155 ? 1.02 7.367 13.984 1 96.62 155 ASP A C 1
ATOM 1245 O O . ASP A 1 155 ? 0.458 8.461 14.055 1 96.62 155 ASP A O 1
ATOM 1249 N N . PHE A 1 156 ? 1.623 6.988 12.898 1 98.75 156 PHE A N 1
ATOM 1250 C CA . PHE A 1 156 ? 1.369 7.66 11.633 1 98.75 156 PHE A CA 1
ATOM 1251 C C . PHE A 1 156 ? 0.07 7.164 11.008 1 98.75 156 PHE A C 1
ATOM 1253 O O . PHE A 1 156 ? -0.307 6.004 11.18 1 98.75 156 PHE A O 1
ATOM 1260 N N . ILE A 1 157 ? -0.542 8.039 10.25 1 98.69 157 ILE A N 1
ATOM 1261 C CA . ILE A 1 157 ? -1.756 7.715 9.508 1 98.69 157 ILE A CA 1
ATOM 1262 C C . ILE A 1 157 ? -1.436 7.598 8.023 1 98.69 157 ILE A C 1
ATOM 1264 O O . ILE A 1 157 ? -0.76 8.461 7.457 1 98.69 157 ILE A O 1
ATOM 1268 N N . LEU A 1 158 ? -1.87 6.496 7.418 1 98.75 158 LEU A N 1
ATOM 1269 C CA . LEU A 1 158 ? -1.68 6.316 5.984 1 98.75 158 LEU A CA 1
ATOM 1270 C C . LEU A 1 158 ? -2.609 7.234 5.195 1 98.75 158 LEU A C 1
ATOM 1272 O O . LEU A 1 158 ? -3.816 7.266 5.449 1 98.75 158 LEU A O 1
ATOM 1276 N N . VAL A 1 159 ? -2.035 7.949 4.27 1 98.38 159 VAL A N 1
ATOM 1277 C CA . VAL A 1 159 ? -2.789 8.75 3.316 1 98.38 159 VAL A CA 1
ATOM 1278 C C . VAL A 1 159 ? -2.582 8.211 1.904 1 98.38 159 VAL A C 1
ATOM 1280 O O . VAL A 1 159 ? -1.49 8.32 1.344 1 98.38 159 VAL A O 1
ATOM 1283 N N . GLN A 1 160 ? -3.58 7.629 1.372 1 97.94 160 GLN A N 1
ATOM 1284 C CA . GLN A 1 160 ? -3.516 7.215 -0.025 1 97.94 160 GLN A CA 1
ATOM 1285 C C . GLN A 1 160 ? -3.803 8.383 -0.961 1 97.94 160 GLN A C 1
ATOM 1287 O O . GLN A 1 160 ? -4.93 8.547 -1.434 1 97.94 160 GLN A O 1
ATOM 1292 N N . SER A 1 161 ? -2.738 9.117 -1.24 1 96.19 161 SER A N 1
ATOM 1293 C CA . SER A 1 161 ? -2.836 10.273 -2.123 1 96.19 161 SER A CA 1
ATOM 1294 C C . SER A 1 161 ? -3.186 9.852 -3.549 1 96.19 161 SER A C 1
ATOM 1296 O O . SER A 1 161 ? -2.748 8.797 -4.016 1 96.19 161 SER A O 1
ATOM 1298 N N . PRO A 1 162 ? -3.936 10.664 -4.242 1 95.81 162 PRO A N 1
ATOM 1299 C CA . PRO A 1 162 ? -4.41 10.258 -5.57 1 95.81 162 PRO A CA 1
ATOM 1300 C C . PRO A 1 162 ? -3.281 10.141 -6.59 1 95.81 162 PRO A C 1
ATOM 1302 O O . PRO A 1 162 ? -2.312 10.906 -6.531 1 95.81 162 PRO A O 1
ATOM 1305 N N . ILE A 1 163 ? -3.494 9.258 -7.539 1 97.38 163 ILE A N 1
ATOM 1306 C CA . ILE A 1 163 ? -2.588 9.039 -8.664 1 97.38 163 ILE A CA 1
ATOM 1307 C C . ILE A 1 163 ? -2.936 10 -9.797 1 97.38 163 ILE A C 1
ATOM 1309 O O . ILE A 1 163 ? -2.047 10.594 -10.414 1 97.38 163 ILE A O 1
ATOM 1313 N N . LEU A 1 164 ? -4.219 10.133 -10.055 1 97 164 LEU A N 1
ATOM 1314 C CA . LEU A 1 164 ? -4.699 11.133 -11 1 97 164 LEU A CA 1
ATOM 1315 C C . LEU A 1 164 ? -4.738 12.516 -10.367 1 97 164 LEU A C 1
ATOM 1317 O O . LEU A 1 164 ? -5.344 12.695 -9.305 1 97 164 LEU A O 1
ATOM 1321 N N . THR A 1 165 ? -4.09 13.461 -10.969 1 94.19 165 THR A N 1
ATOM 1322 C CA . THR A 1 165 ? -4.012 14.781 -10.359 1 94.19 165 THR A CA 1
ATOM 1323 C C . THR A 1 165 ? -4.137 15.883 -11.414 1 94.19 165 THR A C 1
ATOM 1325 O O . THR A 1 165 ? -3.82 15.656 -12.586 1 94.19 165 THR A O 1
ATOM 1328 N N . SER A 1 166 ? -4.637 17.016 -10.992 1 89.75 166 SER A N 1
ATOM 1329 C CA . SER A 1 166 ? -4.719 18.172 -11.875 1 89.75 166 SER A CA 1
ATOM 1330 C C . SER A 1 166 ? -3.49 19.062 -11.734 1 89.75 166 SER A C 1
ATOM 1332 O O . SER A 1 166 ? -3.373 20.094 -12.414 1 89.75 166 SER A O 1
ATOM 1334 N N . ASN A 1 167 ? -2.656 18.734 -10.844 1 80.69 167 ASN A N 1
ATOM 1335 C CA . ASN A 1 167 ? -1.48 19.547 -10.57 1 80.69 167 ASN A CA 1
ATOM 1336 C C . ASN A 1 167 ? -0.198 18.859 -11.031 1 80.69 167 ASN A C 1
ATOM 1338 O O . ASN A 1 167 ? -0.077 17.641 -10.945 1 80.69 167 ASN A O 1
ATOM 1342 N N . ASP A 1 168 ? 0.531 19.797 -11.656 1 67.81 168 ASP A N 1
ATOM 1343 C CA . ASP A 1 168 ? 1.872 19.312 -11.961 1 67.81 168 ASP A CA 1
ATOM 1344 C C . ASP A 1 168 ? 2.832 19.578 -10.805 1 67.81 168 ASP A C 1
ATOM 1346 O O . ASP A 1 168 ? 3.285 20.719 -10.625 1 67.81 168 ASP A O 1
ATOM 1350 N N . CYS A 1 169 ? 2.658 18.844 -9.633 1 58.59 169 CYS A N 1
ATOM 1351 C CA . CYS A 1 169 ? 3.383 19.031 -8.375 1 58.59 169 CYS A CA 1
ATOM 1352 C C . CYS A 1 169 ? 4.699 19.766 -8.609 1 58.59 169 CYS A C 1
ATOM 1354 O O . CYS A 1 169 ? 5.098 20.609 -7.812 1 58.59 169 CYS A O 1
ATOM 1356 N N . GLU A 1 170 ? 5.508 19.297 -9.57 1 55.75 170 GLU A N 1
ATOM 1357 C CA . GLU A 1 170 ? 6.871 19.797 -9.648 1 55.75 170 GLU A CA 1
ATOM 1358 C C . GLU A 1 170 ? 7.023 20.781 -10.812 1 55.75 170 GLU A C 1
ATOM 1360 O O . GLU A 1 170 ? 8.07 21.406 -10.969 1 55.75 170 GLU A O 1
ATOM 1365 N N . GLY A 1 171 ? 5.77 21.391 -11.289 1 54.22 171 GLY A N 1
ATOM 1366 C CA . GLY A 1 171 ? 5.766 22.5 -12.227 1 54.22 171 GLY A CA 1
ATOM 1367 C C . GLY A 1 171 ? 6.328 22.141 -13.594 1 54.22 171 GLY A C 1
ATOM 1368 O O . GLY A 1 171 ? 6.23 22.922 -14.539 1 54.22 171 GLY A O 1
ATOM 1369 N N . ALA A 1 172 ? 7.617 21.312 -13.625 1 49.22 172 ALA A N 1
ATOM 1370 C CA . ALA A 1 172 ? 8.562 21.562 -14.711 1 49.22 172 ALA A CA 1
ATOM 1371 C C . ALA A 1 172 ? 8.672 20.359 -15.633 1 49.22 172 ALA A C 1
ATOM 1373 O O . ALA A 1 172 ? 9.656 20.219 -16.375 1 49.22 172 ALA A O 1
ATOM 1374 N N . GLY A 1 173 ? 7.836 19.562 -15.945 1 60.56 173 GLY A N 1
ATOM 1375 C CA . GLY A 1 173 ? 8.375 18.797 -17.062 1 60.56 173 GLY A CA 1
ATOM 1376 C C . GLY A 1 173 ? 8.539 17.312 -16.734 1 60.56 173 GLY A C 1
ATOM 1377 O O . GLY A 1 173 ? 8.453 16.906 -15.578 1 60.56 173 GLY A O 1
ATOM 1378 N N . GLU A 1 174 ? 7.727 16.328 -17.188 1 82.94 174 GLU A N 1
ATOM 1379 C CA . GLU A 1 174 ? 7.906 14.898 -17.359 1 82.94 174 GLU A CA 1
ATOM 1380 C C . GLU A 1 174 ? 6.785 14.109 -16.688 1 82.94 174 GLU A C 1
ATOM 1382 O O . GLU A 1 174 ? 7.047 13.188 -15.922 1 82.94 174 GLU A O 1
ATOM 1387 N N . THR A 1 175 ? 5.672 14.711 -16.938 1 91.38 175 THR A N 1
ATOM 1388 C CA . THR A 1 175 ? 4.496 14.023 -16.422 1 91.38 175 THR A CA 1
ATOM 1389 C C . THR A 1 175 ? 3.742 13.312 -17.547 1 91.38 175 THR A C 1
ATOM 1391 O O . THR A 1 175 ? 3.744 13.773 -18.688 1 91.38 175 THR A O 1
ATOM 1394 N N . PHE A 1 176 ? 3.178 12.227 -17.219 1 96 176 PHE A N 1
ATOM 1395 C CA . PHE A 1 176 ? 2.256 11.562 -18.125 1 96 176 PHE A CA 1
ATOM 1396 C C . PHE A 1 176 ? 0.888 12.234 -18.109 1 96 176 PHE A C 1
ATOM 1398 O O . PHE A 1 176 ? 0.393 12.609 -17.031 1 96 176 PHE A O 1
ATOM 1405 N N . VAL A 1 177 ? 0.338 12.453 -19.266 1 95.88 177 VAL A N 1
ATOM 1406 C CA . VAL A 1 177 ? -0.983 13.055 -19.391 1 95.88 177 VAL A CA 1
ATOM 1407 C C . VAL A 1 177 ? -2.004 11.992 -19.797 1 95.88 177 VAL A C 1
ATOM 1409 O O . VAL A 1 177 ? -1.706 11.109 -20.609 1 95.88 177 VAL A O 1
ATOM 1412 N N . ILE A 1 178 ? -3.186 12.055 -19.203 1 96.75 178 ILE A N 1
ATOM 1413 C CA . ILE A 1 178 ? -4.273 11.148 -19.562 1 96.75 178 ILE A CA 1
ATOM 1414 C C . ILE A 1 178 ? -4.949 11.641 -20.828 1 96.75 178 ILE A C 1
ATOM 1416 O O . ILE A 1 178 ? -5.363 12.805 -20.922 1 96.75 178 ILE A O 1
ATOM 1420 N N . LYS A 1 179 ? -5.066 10.758 -21.781 1 96.5 179 LYS A N 1
ATOM 1421 C CA . LYS A 1 179 ? -5.703 11.102 -23.047 1 96.5 179 LYS A CA 1
ATOM 1422 C C . LYS A 1 179 ? -7.156 11.523 -22.844 1 96.5 179 LYS A C 1
ATOM 1424 O O . LYS A 1 179 ? -7.887 10.891 -22.078 1 96.5 179 LYS A O 1
ATOM 1429 N N . ASP A 1 180 ? -7.605 12.633 -23.391 1 95.5 180 ASP A N 1
ATOM 1430 C CA . ASP A 1 180 ? -8.969 13.141 -23.406 1 95.5 180 ASP A CA 1
ATOM 1431 C C . ASP A 1 180 ? -9.453 13.469 -22 1 95.5 180 ASP A C 1
ATOM 1433 O O . ASP A 1 180 ? -10.648 13.375 -21.703 1 95.5 180 ASP A O 1
ATOM 1437 N N . SER A 1 181 ? -8.531 13.75 -21.188 1 94.5 181 SER A N 1
ATOM 1438 C CA . SER A 1 181 ? -8.906 14.016 -19.797 1 94.5 181 SER A CA 1
ATOM 1439 C C . SER A 1 181 ? -9.75 15.273 -19.672 1 94.5 181 SER A C 1
ATOM 1441 O O . SER A 1 181 ? -10.602 15.375 -18.797 1 94.5 181 SER A O 1
ATOM 1443 N N . GLU A 1 182 ? -9.625 16.234 -20.531 1 95.12 182 GLU A N 1
ATOM 1444 C CA . GLU A 1 182 ? -10.406 17.453 -20.484 1 95.12 182 GLU A CA 1
ATOM 1445 C C . GLU A 1 182 ? -11.891 17.172 -20.703 1 95.12 182 GLU A C 1
ATOM 1447 O O . GLU A 1 182 ? -12.742 17.844 -20.109 1 95.12 182 GLU A O 1
ATOM 1452 N N . THR A 1 183 ? -12.148 16.219 -21.469 1 95.94 183 THR A N 1
ATOM 1453 C CA . THR A 1 183 ? -13.539 15.852 -21.734 1 95.94 183 THR A CA 1
ATOM 1454 C C . THR A 1 183 ? -14.094 14.977 -20.625 1 95.94 183 THR A C 1
ATOM 1456 O O . THR A 1 183 ? -15.289 15.016 -20.328 1 95.94 183 THR A O 1
ATOM 1459 N N . PHE A 1 184 ? -13.227 14.273 -20 1 96.31 184 PHE A N 1
ATOM 1460 C CA . PHE A 1 184 ? -13.672 13.328 -18.984 1 96.31 184 PHE A CA 1
ATOM 1461 C C . PHE A 1 184 ? -13.766 14 -17.625 1 96.31 184 PHE A C 1
ATOM 1463 O O . PHE A 1 184 ? -14.781 13.883 -16.938 1 96.31 184 PHE A O 1
ATOM 1470 N N . PHE A 1 185 ? -12.688 14.773 -17.172 1 96.25 185 PHE A N 1
ATOM 1471 C CA . PHE A 1 185 ? -12.594 15.352 -15.836 1 96.25 185 PHE A CA 1
ATOM 1472 C C . PHE A 1 185 ? -12.828 16.859 -15.875 1 96.25 185 PHE A C 1
ATOM 1474 O O . PHE A 1 185 ? -12.805 17.516 -14.836 1 96.25 185 PHE A O 1
ATOM 1481 N N . ASN A 1 186 ? -12.977 17.438 -17.016 1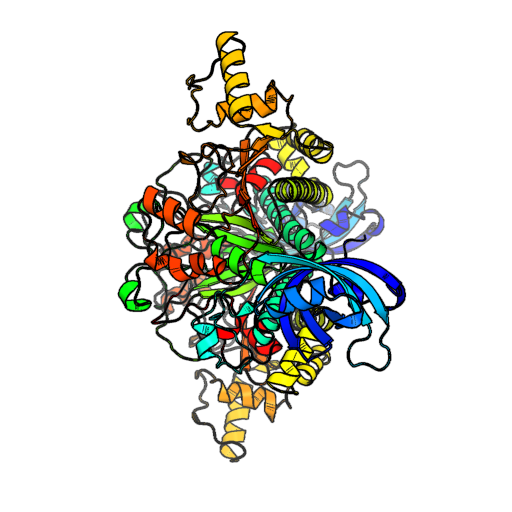 95 186 ASN A N 1
ATOM 1482 C CA . ASN A 1 186 ? -13.133 18.859 -17.234 1 95 186 ASN A CA 1
ATOM 1483 C C . ASN A 1 186 ? -11.828 19.625 -16.969 1 95 186 ASN A C 1
ATOM 1485 O O . ASN A 1 186 ? -11.828 20.844 -16.859 1 95 186 ASN A O 1
ATOM 1489 N N . LYS A 1 187 ? -10.703 18.938 -16.797 1 93.12 187 LYS A N 1
ATOM 1490 C CA . LYS A 1 187 ? -9.352 19.469 -16.609 1 93.12 187 LYS A CA 1
ATOM 1491 C C . LYS A 1 187 ? -8.305 18.547 -17.219 1 93.12 187 LYS A C 1
ATOM 1493 O O . LYS A 1 187 ? -8.508 17.328 -17.266 1 93.12 187 LYS A O 1
ATOM 1498 N N . THR A 1 188 ? -7.219 19.188 -17.656 1 93 188 THR A N 1
ATOM 1499 C CA . THR A 1 188 ? -6.078 18.344 -17.984 1 93 188 THR A CA 1
ATOM 1500 C C . THR A 1 188 ? -5.637 17.547 -16.75 1 93 188 THR A C 1
ATOM 1502 O O . THR A 1 188 ? -5.488 18.109 -15.664 1 93 188 THR A O 1
ATOM 1505 N N . THR A 1 189 ? -5.508 16.234 -16.906 1 95.12 189 THR A N 1
ATOM 1506 C CA . THR A 1 189 ? -5.207 15.344 -15.797 1 95.12 189 THR A CA 1
ATOM 1507 C C . THR A 1 189 ? -3.877 14.625 -16.031 1 95.12 189 THR A C 1
ATOM 1509 O O . THR A 1 189 ? -3.594 14.172 -17.141 1 95.12 189 THR A O 1
ATOM 1512 N N . PHE A 1 190 ? -3.084 14.562 -14.977 1 95 190 PHE A N 1
ATOM 1513 C CA . PHE A 1 190 ? -1.748 13.977 -15.016 1 95 190 PHE A CA 1
ATOM 1514 C C . PHE A 1 190 ? -1.65 12.781 -14.078 1 95 190 PHE A C 1
ATOM 1516 O O . PHE A 1 190 ? -2.521 12.586 -13.227 1 95 190 PHE A O 1
ATOM 1523 N N . LEU A 1 191 ? -0.646 11.914 -14.344 1 96.62 191 LEU A N 1
ATOM 1524 C CA . LEU A 1 191 ? -0.221 10.992 -13.297 1 96.62 191 LEU A CA 1
ATOM 1525 C C . LEU A 1 191 ? 0.716 11.68 -12.312 1 96.62 191 LEU A C 1
ATOM 1527 O O . LEU A 1 191 ? 1.567 12.477 -12.711 1 96.62 191 LEU A O 1
ATOM 1531 N N . THR A 1 192 ? 0.614 11.367 -11.109 1 95.19 192 THR A N 1
ATOM 1532 C CA . THR A 1 192 ? 1.267 12.117 -10.047 1 95.19 192 THR A CA 1
ATOM 1533 C C . THR A 1 192 ? 2.764 11.82 -10.016 1 95.19 192 THR A C 1
ATOM 1535 O O . THR A 1 192 ? 3.188 10.695 -10.266 1 95.19 192 THR A O 1
ATOM 1538 N N . VAL A 1 193 ? 3.525 12.82 -9.664 1 94 193 VAL A N 1
ATOM 1539 C CA . VAL A 1 193 ? 4.961 12.648 -9.461 1 94 193 VAL A CA 1
ATOM 1540 C C . VAL A 1 193 ? 5.266 12.586 -7.965 1 94 193 VAL A C 1
ATOM 1542 O O . VAL A 1 193 ? 6.402 12.328 -7.566 1 94 193 VAL A O 1
ATOM 1545 N N . SER A 1 194 ? 4.281 12.828 -7.125 1 94 194 SER A N 1
ATOM 1546 C CA . SER A 1 194 ? 4.449 12.836 -5.676 1 94 194 SER A CA 1
ATOM 1547 C C . SER A 1 194 ? 3.1 12.891 -4.961 1 94 194 SER A C 1
ATOM 1549 O O . SER A 1 194 ? 2.125 13.406 -5.508 1 94 194 SER A O 1
ATOM 1551 N N . GLY A 1 195 ? 3.002 12.312 -3.797 1 94.94 195 GLY A N 1
ATOM 1552 C CA . GLY A 1 195 ? 1.819 12.43 -2.959 1 94.94 195 GLY A CA 1
ATOM 1553 C C . GLY A 1 195 ? 1.969 13.461 -1.856 1 94.94 195 GLY A C 1
ATOM 1554 O O . GLY A 1 195 ? 1.113 13.562 -0.974 1 94.94 195 GLY A O 1
ATOM 1555 N N . GLN A 1 196 ? 2.92 14.289 -1.912 1 95.81 196 GLN A N 1
ATOM 1556 C CA . GLN A 1 196 ? 3.336 15.18 -0.833 1 95.81 196 GLN A CA 1
ATOM 1557 C C . GLN A 1 196 ? 2.232 16.172 -0.478 1 95.81 196 GLN A C 1
ATOM 1559 O O . GLN A 1 196 ? 1.97 16.422 0.701 1 95.81 196 GLN A O 1
ATOM 1564 N N . PHE A 1 197 ? 1.555 16.766 -1.474 1 95.44 197 PHE A N 1
ATOM 1565 C CA . PHE A 1 197 ? 0.578 17.797 -1.185 1 95.44 197 PHE A CA 1
ATOM 1566 C C . PHE A 1 197 ? -0.597 17.234 -0.394 1 95.44 197 PHE A C 1
ATOM 1568 O O . PHE A 1 197 ? -1.058 17.859 0.567 1 95.44 197 PHE A O 1
ATOM 1575 N N . GLY A 1 198 ? -1.028 16.031 -0.823 1 95.56 198 GLY A N 1
ATOM 1576 C CA . GLY A 1 198 ? -2.074 15.391 -0.048 1 95.56 198 GLY A CA 1
ATOM 1577 C C . GLY A 1 198 ? -1.649 15.062 1.372 1 95.56 198 GLY A C 1
ATOM 1578 O O . GLY A 1 198 ? -2.426 15.242 2.312 1 95.56 198 GLY A O 1
ATOM 1579 N N . ALA A 1 199 ? -0.423 14.633 1.524 1 97.69 199 ALA A N 1
ATOM 1580 C CA . ALA A 1 199 ? 0.111 14.312 2.844 1 97.69 199 ALA A CA 1
ATOM 1581 C C . ALA A 1 199 ? 0.175 15.555 3.73 1 97.69 199 ALA A C 1
ATOM 1583 O O . ALA A 1 199 ? -0.151 15.492 4.918 1 97.69 199 ALA A O 1
ATOM 1584 N N . GLU A 1 200 ? 0.602 16.688 3.168 1 97.81 200 GLU A N 1
ATOM 1585 C CA . GLU A 1 200 ? 0.68 17.922 3.939 1 97.81 200 GLU A CA 1
ATOM 1586 C C . GLU A 1 200 ? -0.694 18.328 4.457 1 97.81 200 GLU A C 1
ATOM 1588 O O . GLU A 1 200 ? -0.829 18.75 5.609 1 97.81 200 GLU A O 1
ATOM 1593 N N . ALA A 1 201 ? -1.674 18.203 3.621 1 97.5 201 ALA A N 1
ATOM 1594 C CA . ALA A 1 201 ? -3.033 18.547 4.027 1 97.5 201 ALA A CA 1
ATOM 1595 C C . ALA A 1 201 ? -3.488 17.688 5.203 1 97.5 201 ALA A C 1
ATOM 1597 O O . ALA A 1 201 ? -4.012 18.203 6.191 1 97.5 201 ALA A O 1
ATOM 1598 N N . PHE A 1 202 ? -3.203 16.422 5.102 1 98.56 202 PHE A N 1
ATOM 1599 C CA . PHE A 1 202 ? -3.656 15.484 6.133 1 98.56 202 PHE A CA 1
ATOM 1600 C C . PHE A 1 202 ? -2.854 15.664 7.414 1 98.56 202 PHE A C 1
ATOM 1602 O O . PHE A 1 202 ? -3.381 15.484 8.516 1 98.56 202 PHE A O 1
ATOM 1609 N N . ALA A 1 203 ? -1.586 16.062 7.27 1 98.62 203 ALA A N 1
ATOM 1610 C CA . ALA A 1 203 ? -0.752 16.281 8.453 1 98.62 203 ALA A CA 1
ATOM 1611 C C . ALA A 1 203 ? -1.308 17.422 9.305 1 98.62 203 ALA A C 1
ATOM 1613 O O . ALA A 1 203 ? -1.086 17.453 10.523 1 98.62 203 ALA A O 1
ATOM 1614 N N . GLN A 1 204 ? -2.045 18.328 8.695 1 98 204 GLN A N 1
ATOM 1615 C CA . GLN A 1 204 ? -2.619 19.453 9.438 1 98 204 GLN A CA 1
ATOM 1616 C C . GLN A 1 204 ? -3.797 18.984 10.297 1 98 204 GLN A C 1
ATOM 1618 O O . GLN A 1 204 ? -4.34 19.766 11.078 1 98 204 GLN A O 1
ATOM 1623 N N . ALA A 1 205 ? -4.148 17.703 10.18 1 98 205 ALA A N 1
ATOM 1624 C CA . ALA A 1 205 ? -5.207 17.141 11.016 1 98 205 ALA A CA 1
ATOM 1625 C C . ALA A 1 205 ? -4.668 16.016 11.906 1 98 205 ALA A C 1
ATOM 1627 O O . ALA A 1 205 ? -4.973 15.969 13.102 1 98 205 ALA A O 1
ATOM 1628 N N . PHE A 1 206 ? -3.814 15.211 11.344 1 98.56 206 PHE A N 1
ATOM 1629 C CA . PHE A 1 206 ? -3.377 14 12.031 1 98.56 206 PHE A CA 1
ATOM 1630 C C . PHE A 1 206 ? -1.995 14.195 12.648 1 98.56 206 PHE A C 1
ATOM 1632 O O . PHE A 1 206 ? -1.55 13.391 13.461 1 98.56 206 PHE A O 1
ATOM 1639 N N . LYS A 1 207 ? -1.304 15.273 12.289 1 98.44 207 LYS A N 1
ATOM 1640 C CA . LYS A 1 207 ? 0.044 15.609 12.734 1 98.44 207 LYS A CA 1
ATOM 1641 C C . LYS A 1 207 ? 1.086 14.711 12.078 1 98.44 207 LYS A C 1
ATOM 1643 O O . LYS A 1 207 ? 2.078 15.203 11.531 1 98.44 207 LYS A O 1
ATOM 1648 N N . LYS A 1 208 ? 0.929 13.438 12.125 1 98.69 208 LYS A N 1
ATOM 1649 C CA . LYS A 1 208 ? 1.839 12.469 11.523 1 98.69 208 LYS A CA 1
ATOM 1650 C C . LYS A 1 208 ? 1.124 11.625 10.469 1 98.69 208 LYS A C 1
ATOM 1652 O O . LYS A 1 208 ? 0.2 10.875 10.797 1 98.69 208 LYS A O 1
ATOM 1657 N N . VAL A 1 209 ? 1.645 11.703 9.227 1 98.88 209 VAL A N 1
ATOM 1658 C CA . VAL A 1 209 ? 1.04 10.914 8.156 1 98.88 209 VAL A CA 1
ATOM 1659 C C . VAL A 1 209 ? 2.129 10.375 7.234 1 98.88 209 VAL A C 1
ATOM 1661 O O . VAL A 1 209 ? 3.289 10.781 7.328 1 98.88 209 VAL A O 1
ATOM 1664 N N . PHE A 1 210 ? 1.788 9.406 6.398 1 98.81 210 PHE A N 1
ATOM 1665 C CA . PHE A 1 210 ? 2.695 8.953 5.352 1 98.81 210 PHE A CA 1
ATOM 1666 C C . PHE A 1 210 ? 1.915 8.445 4.145 1 98.81 210 PHE A C 1
ATOM 1668 O O . PHE A 1 210 ? 0.752 8.055 4.27 1 98.81 210 PHE A O 1
ATOM 1675 N N . THR A 1 211 ? 2.502 8.547 3.021 1 98.44 211 THR A N 1
ATOM 1676 C CA . THR A 1 211 ? 2.02 7.922 1.796 1 98.44 211 THR A CA 1
ATOM 1677 C C . THR A 1 211 ? 2.973 6.82 1.344 1 98.44 211 THR A C 1
ATOM 1679 O O . THR A 1 211 ? 4.184 6.91 1.555 1 98.44 211 THR A O 1
ATOM 1682 N N . PHE A 1 212 ? 2.49 5.812 0.865 1 98.56 212 PHE A N 1
ATOM 1683 C CA . PHE A 1 212 ? 3.217 4.73 0.212 1 98.56 212 PHE A CA 1
ATOM 1684 C C . PHE A 1 212 ? 2.477 4.254 -1.032 1 98.56 212 PHE A C 1
ATOM 1686 O O . PHE A 1 212 ? 1.454 3.572 -0.93 1 98.56 212 PHE A O 1
ATOM 1693 N N . GLY A 1 213 ? 2.92 4.676 -2.201 1 97.75 213 GLY A N 1
ATOM 1694 C CA . GLY A 1 213 ? 2.209 4.348 -3.426 1 97.75 213 GLY A CA 1
ATOM 1695 C C . GLY A 1 213 ? 3.031 4.59 -4.676 1 97.75 213 GLY A C 1
ATOM 1696 O O . GLY A 1 213 ? 4.184 5.027 -4.598 1 97.75 213 GLY A O 1
ATOM 1697 N N . PRO A 1 214 ? 2.494 4.289 -5.836 1 97.94 214 PRO A N 1
ATOM 1698 C CA . PRO A 1 214 ? 3.203 4.453 -7.105 1 97.94 214 PRO A CA 1
ATOM 1699 C C . PRO A 1 214 ? 3.318 5.914 -7.531 1 97.94 214 PRO A C 1
ATOM 1701 O O . PRO A 1 214 ? 2.42 6.715 -7.262 1 97.94 214 PRO A O 1
ATOM 1704 N N . THR A 1 215 ? 4.348 6.195 -8.172 1 96.44 215 THR A N 1
ATOM 1705 C CA . THR A 1 215 ? 4.672 7.504 -8.727 1 96.44 215 THR A CA 1
ATOM 1706 C C . THR A 1 215 ? 5.199 7.371 -10.156 1 96.44 215 THR A C 1
ATOM 1708 O O . THR A 1 215 ? 5.715 6.316 -10.531 1 96.44 215 THR A O 1
ATOM 1711 N N . PHE A 1 216 ? 5.102 8.469 -10.922 1 96.56 216 PHE A N 1
ATOM 1712 C CA . PHE A 1 216 ? 5.363 8.344 -12.352 1 96.56 216 PHE A CA 1
ATOM 1713 C C . PHE A 1 216 ? 6.242 9.492 -12.844 1 96.56 216 PHE A C 1
ATOM 1715 O O . PHE A 1 216 ? 6.082 10.633 -12.406 1 96.56 216 PHE A O 1
ATOM 1722 N N . ARG A 1 217 ? 7.102 9.203 -13.68 1 94.62 217 ARG A N 1
ATOM 1723 C CA . ARG A 1 217 ? 7.918 10.195 -14.367 1 94.62 217 ARG A CA 1
ATOM 1724 C C . ARG A 1 217 ? 8.023 9.883 -15.859 1 94.62 217 ARG A C 1
ATOM 1726 O O . ARG A 1 217 ? 8.445 8.789 -16.234 1 94.62 217 ARG A O 1
ATOM 1733 N N . ALA A 1 218 ? 7.672 10.844 -16.688 1 94.56 218 ALA A N 1
ATOM 1734 C CA . ALA A 1 218 ? 7.742 10.68 -18.141 1 94.56 218 ALA A CA 1
ATOM 1735 C C . ALA A 1 218 ? 9.109 11.109 -18.672 1 94.56 218 ALA A C 1
ATOM 1737 O O . ALA A 1 218 ? 9.188 11.867 -19.641 1 94.56 218 ALA A O 1
ATOM 1738 N N . GLU A 1 219 ? 10.078 10.609 -18.078 1 91.5 219 GLU A N 1
ATOM 1739 C CA . GLU A 1 219 ? 11.438 10.922 -18.5 1 91.5 219 GLU A CA 1
ATOM 1740 C C . GLU A 1 219 ? 11.945 9.914 -19.531 1 91.5 219 GLU A C 1
ATOM 1742 O O . GLU A 1 219 ? 11.812 8.703 -19.344 1 91.5 219 GLU A O 1
ATOM 1747 N N . LYS A 1 220 ? 12.523 10.453 -20.625 1 92.56 220 LYS A N 1
ATOM 1748 C CA . LYS A 1 220 ? 13.133 9.586 -21.625 1 92.56 220 LYS A CA 1
ATOM 1749 C C . LYS A 1 220 ? 14.562 9.219 -21.234 1 92.56 220 LYS A C 1
ATOM 1751 O O . LYS A 1 220 ? 15.516 9.797 -21.75 1 92.56 220 LYS A O 1
ATOM 1756 N N . SER A 1 221 ? 14.594 8.328 -20.328 1 88.38 221 SER A N 1
ATOM 1757 C CA . SER A 1 221 ? 15.891 7.922 -19.797 1 88.38 221 SER A CA 1
ATOM 1758 C C . SER A 1 221 ? 16.094 6.414 -19.922 1 88.38 221 SER A C 1
ATOM 1760 O O . SER A 1 221 ? 15.141 5.641 -19.797 1 88.38 221 SER A O 1
ATOM 1762 N N . HIS A 1 222 ? 17.328 6.02 -20.156 1 86.88 222 HIS A N 1
ATOM 1763 C CA . HIS A 1 222 ? 17.656 4.605 -20.281 1 86.88 222 HIS A CA 1
ATOM 1764 C C . HIS A 1 222 ? 18.719 4.199 -19.266 1 86.88 222 HIS A C 1
ATOM 1766 O O . HIS A 1 222 ? 19.328 3.129 -19.391 1 86.88 222 HIS A O 1
ATOM 1772 N N . THR A 1 223 ? 18.859 5.066 -18.297 1 87.25 223 THR A N 1
ATOM 1773 C CA . THR A 1 223 ? 19.875 4.746 -17.297 1 87.25 223 THR A CA 1
ATOM 1774 C C . THR A 1 223 ? 19.391 3.625 -16.391 1 87.25 223 THR A C 1
ATOM 1776 O O . THR A 1 223 ? 18.203 3.307 -16.359 1 87.25 223 THR A O 1
ATOM 1779 N N . ASN A 1 224 ? 20.25 3.088 -15.602 1 91.12 224 ASN A N 1
ATOM 1780 C CA . ASN A 1 224 ? 19.922 1.995 -14.688 1 91.12 224 ASN A CA 1
ATOM 1781 C C . ASN A 1 224 ? 19.281 2.506 -13.406 1 91.12 224 ASN A C 1
ATOM 1783 O O . ASN A 1 224 ? 19.031 1.731 -12.477 1 91.12 224 ASN A O 1
ATOM 1787 N N . ARG A 1 225 ? 18.953 3.787 -13.344 1 90.19 225 ARG A N 1
ATOM 1788 C CA . ARG A 1 225 ? 18.469 4.355 -12.094 1 90.19 225 ARG A CA 1
ATOM 1789 C C . ARG A 1 225 ? 17.062 4.938 -12.273 1 90.19 225 ARG A C 1
ATOM 1791 O O . ARG A 1 225 ? 16.484 5.461 -11.32 1 90.19 225 ARG A O 1
ATOM 1798 N N . HIS A 1 226 ? 16.609 4.812 -13.523 1 91.81 226 HIS A N 1
ATOM 1799 C CA . HIS A 1 226 ? 15.352 5.504 -13.789 1 91.81 226 HIS A CA 1
ATOM 1800 C C . HIS A 1 226 ? 14.258 4.523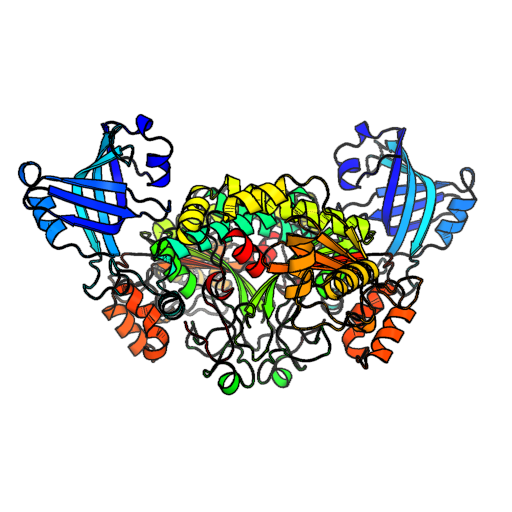 -14.188 1 91.81 226 HIS A C 1
ATOM 1802 O O . HIS A 1 226 ? 14.516 3.568 -14.93 1 91.81 226 HIS A O 1
ATOM 1808 N N . LEU A 1 227 ? 13.102 4.707 -13.656 1 96.31 227 LEU A N 1
ATOM 1809 C CA . LEU A 1 227 ? 11.859 4.035 -14.016 1 96.31 227 LEU A CA 1
ATOM 1810 C C . LEU A 1 227 ? 10.758 5.047 -14.312 1 96.31 227 LEU A C 1
ATOM 1812 O O . LEU A 1 227 ? 10.758 6.148 -13.758 1 96.31 227 LEU A O 1
ATOM 1816 N N . SER A 1 228 ? 9.859 4.699 -15.18 1 97.25 228 SER A N 1
ATOM 1817 C CA . SER A 1 228 ? 8.703 5.547 -15.469 1 97.25 228 SER A CA 1
ATOM 1818 C C . SER A 1 228 ? 7.613 5.363 -14.414 1 97.25 228 SER A C 1
ATOM 1820 O O . SER A 1 228 ? 6.734 6.215 -14.273 1 97.25 228 SER A O 1
ATOM 1822 N N . GLU A 1 229 ? 7.617 4.273 -13.781 1 97.81 229 GLU A N 1
ATOM 1823 C CA . GLU A 1 229 ? 6.738 3.912 -12.68 1 97.81 229 GLU A CA 1
ATOM 1824 C C . GLU A 1 229 ? 7.527 3.303 -11.523 1 97.81 229 GLU A C 1
ATOM 1826 O O . GLU A 1 229 ? 8.258 2.326 -11.711 1 97.81 229 GLU A O 1
ATOM 1831 N N . PHE A 1 230 ? 7.426 3.912 -10.383 1 97.81 230 PHE A N 1
ATOM 1832 C CA . PHE A 1 230 ? 8.133 3.4 -9.211 1 97.81 230 PHE A CA 1
ATOM 1833 C C . PHE A 1 230 ? 7.383 3.744 -7.934 1 97.81 230 PHE A C 1
ATOM 1835 O O . PHE A 1 230 ? 6.391 4.477 -7.965 1 97.81 230 PHE A O 1
ATOM 1842 N N . TRP A 1 231 ? 7.734 3.164 -6.836 1 98.38 231 TRP A N 1
ATOM 1843 C CA . TRP A 1 231 ? 7.031 3.367 -5.574 1 98.38 231 TRP A CA 1
ATOM 1844 C C . TRP A 1 231 ? 7.805 4.32 -4.672 1 98.38 231 TRP A C 1
ATOM 1846 O O . TRP A 1 231 ? 9.039 4.305 -4.648 1 98.38 231 TRP A O 1
ATOM 1856 N N . MET A 1 232 ? 7.027 5.141 -3.98 1 98 232 MET A N 1
ATOM 1857 C CA . MET A 1 232 ? 7.605 6.18 -3.135 1 98 232 MET A CA 1
ATOM 1858 C C . MET A 1 232 ? 6.984 6.156 -1.741 1 98 232 MET A C 1
ATOM 1860 O O . MET A 1 232 ? 5.781 5.926 -1.598 1 98 232 MET A O 1
ATOM 1864 N N . ILE A 1 233 ? 7.809 6.336 -0.721 1 98.62 233 ILE A N 1
ATOM 1865 C CA . ILE A 1 233 ? 7.387 6.578 0.654 1 98.62 233 ILE A CA 1
ATOM 1866 C C . ILE A 1 233 ? 7.516 8.062 0.979 1 98.62 233 ILE A C 1
ATOM 1868 O O . ILE A 1 233 ? 8.586 8.648 0.823 1 98.62 233 ILE A O 1
ATOM 1872 N N . GLU A 1 234 ? 6.391 8.672 1.443 1 98.62 234 GLU A N 1
ATOM 1873 C CA . GLU A 1 234 ? 6.445 10.102 1.742 1 98.62 234 GLU A CA 1
ATOM 1874 C C . GLU A 1 234 ? 5.766 10.414 3.072 1 98.62 234 GLU A C 1
ATOM 1876 O O . GLU A 1 234 ? 4.57 10.719 3.111 1 98.62 234 GLU A O 1
ATOM 1881 N N . PRO A 1 235 ? 6.473 10.453 4.141 1 98.81 235 PRO A N 1
ATOM 1882 C CA . PRO A 1 235 ? 5.914 10.914 5.414 1 98.81 235 PRO A CA 1
ATOM 1883 C C . PRO A 1 235 ? 5.887 12.438 5.52 1 98.81 235 PRO A C 1
ATOM 1885 O O . PRO A 1 235 ? 6.672 13.125 4.859 1 98.81 235 PRO A O 1
ATOM 1888 N N . GLU A 1 236 ? 4.984 12.922 6.246 1 98.88 236 GLU A N 1
ATOM 1889 C CA . GLU A 1 236 ? 4.84 14.336 6.582 1 98.88 236 GLU A CA 1
ATOM 1890 C C . GLU A 1 236 ? 4.438 14.516 8.047 1 98.88 236 GLU A C 1
ATOM 1892 O O . GLU A 1 236 ? 3.514 13.852 8.523 1 98.88 236 GLU A O 1
ATOM 1897 N N . ILE A 1 237 ? 5.156 15.414 8.758 1 98.81 237 ILE A N 1
ATOM 1898 C CA . ILE A 1 237 ? 4.891 15.648 10.172 1 98.81 237 ILE A CA 1
ATOM 1899 C C . ILE A 1 237 ? 4.633 17.141 10.406 1 98.81 237 ILE A C 1
ATOM 1901 O O . ILE A 1 237 ? 5.473 17.969 10.086 1 98.81 237 ILE A O 1
ATOM 1905 N N . ALA A 1 238 ? 3.52 17.438 10.977 1 98.69 238 ALA A N 1
ATOM 1906 C CA . ALA A 1 238 ? 3.234 18.812 11.406 1 98.69 238 ALA A CA 1
ATOM 1907 C C . ALA A 1 238 ? 3.971 19.141 12.695 1 98.69 238 ALA A C 1
ATOM 1909 O O . ALA A 1 238 ? 4.328 18.25 13.461 1 98.69 238 ALA A O 1
ATOM 1910 N N . PHE A 1 239 ? 4.262 20.422 12.977 1 98.25 239 PHE A N 1
ATOM 1911 C CA . PHE A 1 239 ? 4.98 20.938 14.133 1 98.25 239 PHE A CA 1
ATOM 1912 C C . PHE A 1 239 ? 6.395 20.375 14.188 1 98.25 239 PHE A C 1
ATOM 1914 O O . PHE A 1 239 ? 6.918 20.078 15.266 1 98.25 239 PHE A O 1
ATOM 1921 N N . ALA A 1 240 ? 7.008 20.156 13.031 1 98.25 240 ALA A N 1
ATOM 1922 C CA . ALA A 1 240 ? 8.328 19.531 12.953 1 98.25 240 ALA A CA 1
ATOM 1923 C C . ALA A 1 240 ? 9.297 20.375 12.141 1 98.25 240 ALA A C 1
ATOM 1925 O O . ALA A 1 240 ? 8.883 21.094 11.219 1 98.25 240 ALA A O 1
ATOM 1926 N N . ASN A 1 241 ? 10.516 20.312 12.508 1 98.12 241 ASN A N 1
ATOM 1927 C CA . ASN A 1 241 ? 11.578 21.016 11.781 1 98.12 241 ASN A CA 1
ATOM 1928 C C . ASN A 1 241 ? 12.547 20.031 11.133 1 98.12 241 ASN A C 1
ATOM 1930 O O . ASN A 1 241 ? 12.281 18.828 11.094 1 98.12 241 ASN A O 1
ATOM 1934 N N . LEU A 1 242 ? 13.602 20.547 10.57 1 98.5 242 LEU A N 1
ATOM 1935 C CA . LEU A 1 242 ? 14.547 19.75 9.797 1 98.5 242 LEU A CA 1
ATOM 1936 C C . LEU A 1 242 ? 15.211 18.703 10.68 1 98.5 242 LEU A C 1
ATOM 1938 O O . LEU A 1 242 ? 15.469 17.578 10.234 1 98.5 242 LEU A O 1
ATOM 1942 N N . LYS A 1 243 ? 15.547 19.078 11.891 1 98.19 243 LYS A N 1
ATOM 1943 C CA . LYS A 1 243 ? 16.172 18.141 12.82 1 98.19 243 LYS A CA 1
ATOM 1944 C C . LYS A 1 243 ? 15.258 16.953 13.102 1 98.19 243 LYS A C 1
ATOM 1946 O O . LYS A 1 243 ? 15.703 15.805 13.117 1 98.19 243 LYS A O 1
ATOM 1951 N N . ASP A 1 244 ? 13.945 17.25 13.375 1 98.31 244 ASP A N 1
ATOM 1952 C CA . ASP A 1 244 ? 12.961 16.188 13.57 1 98.31 244 ASP A CA 1
ATOM 1953 C C . ASP A 1 244 ? 12.906 15.266 12.359 1 98.31 244 ASP A C 1
ATOM 1955 O O . ASP A 1 244 ? 12.805 14.047 12.516 1 98.31 244 ASP A O 1
ATOM 1959 N N . LEU A 1 245 ? 13.016 15.836 11.211 1 98.75 245 LEU A N 1
ATOM 1960 C CA . LEU A 1 245 ? 12.906 15.086 9.961 1 98.75 245 LEU A CA 1
ATOM 1961 C C . LEU A 1 245 ? 14.086 14.133 9.805 1 98.75 245 LEU A C 1
ATOM 1963 O O . LEU A 1 245 ? 13.898 12.969 9.445 1 98.75 245 LEU A O 1
ATOM 1967 N N . MET A 1 246 ? 15.297 14.617 10.055 1 98.69 246 MET A N 1
ATOM 1968 C CA . MET A 1 246 ? 16.5 13.789 9.93 1 98.69 246 MET A CA 1
ATOM 1969 C C . MET A 1 246 ? 16.453 12.617 10.906 1 98.69 246 MET A C 1
ATOM 1971 O O . MET A 1 246 ? 16.891 11.516 10.578 1 98.69 246 MET A O 1
ATOM 1975 N N . GLN A 1 247 ? 15.938 12.883 12.047 1 98.56 247 GLN A N 1
ATOM 1976 C CA . GLN A 1 247 ? 15.789 11.805 13.016 1 98.56 247 GLN A CA 1
ATOM 1977 C C . GLN A 1 247 ? 14.82 10.742 12.508 1 98.56 247 GLN A C 1
ATOM 1979 O O . GLN A 1 247 ? 15.07 9.547 12.656 1 98.56 247 GLN A O 1
ATOM 1984 N N . LEU A 1 248 ? 13.727 11.18 11.969 1 98.69 248 LEU A N 1
ATOM 1985 C CA . LEU A 1 248 ? 12.75 10.242 11.414 1 98.69 248 LEU A CA 1
ATOM 1986 C C . LEU A 1 248 ? 13.375 9.414 10.297 1 98.69 248 LEU A C 1
ATOM 1988 O O . LEU A 1 248 ? 13.18 8.195 10.234 1 98.69 248 LEU A O 1
ATOM 1992 N N . ILE A 1 249 ? 14.109 10.07 9.398 1 98.75 249 ILE A N 1
ATOM 1993 C CA . ILE A 1 249 ? 14.734 9.391 8.273 1 98.75 249 ILE A CA 1
ATOM 1994 C C . ILE A 1 249 ? 15.68 8.305 8.789 1 98.75 249 ILE A C 1
ATOM 1996 O O . ILE A 1 249 ? 15.602 7.152 8.352 1 98.75 249 ILE A O 1
ATOM 2000 N N . GLN A 1 250 ? 16.562 8.68 9.711 1 98.62 250 GLN A N 1
ATOM 2001 C CA . GLN A 1 250 ? 17.547 7.738 10.234 1 98.62 250 GLN A CA 1
ATOM 2002 C C . GLN A 1 250 ? 16.875 6.543 10.891 1 98.62 250 GLN A C 1
ATOM 2004 O O . GLN A 1 250 ? 17.234 5.395 10.633 1 98.62 250 GLN A O 1
ATOM 2009 N N . ASN A 1 251 ? 15.875 6.82 11.727 1 98.69 251 ASN A N 1
ATOM 2010 C CA . ASN A 1 251 ? 15.18 5.754 12.43 1 98.69 251 ASN A CA 1
ATOM 2011 C C . ASN A 1 251 ? 14.469 4.812 11.461 1 98.69 251 ASN A C 1
ATOM 2013 O O . ASN A 1 251 ? 14.484 3.596 11.648 1 98.69 251 ASN A O 1
ATOM 2017 N N . LEU A 1 252 ? 13.844 5.391 10.484 1 98.75 252 LEU A N 1
ATOM 2018 C CA . LEU A 1 252 ? 13.117 4.59 9.5 1 98.75 252 LEU A CA 1
ATOM 2019 C C . LEU A 1 252 ? 14.07 3.672 8.742 1 98.75 252 LEU A C 1
ATOM 2021 O O . LEU A 1 252 ? 13.828 2.467 8.641 1 98.75 252 LEU A O 1
ATOM 2025 N N . ILE A 1 253 ? 15.148 4.234 8.195 1 98.56 253 ILE A N 1
ATOM 2026 C CA . ILE A 1 253 ? 16.078 3.48 7.363 1 98.56 253 ILE A CA 1
ATOM 2027 C C . ILE A 1 253 ? 16.672 2.33 8.172 1 98.56 253 ILE A C 1
ATOM 2029 O O . ILE A 1 253 ? 16.719 1.19 7.699 1 98.56 253 ILE A O 1
ATOM 2033 N N . LYS A 1 254 ? 17.125 2.627 9.352 1 98.56 254 LYS A N 1
ATOM 2034 C CA . LYS A 1 254 ? 17.719 1.598 10.195 1 98.56 254 LYS A CA 1
ATOM 2035 C C . LYS A 1 254 ? 16.703 0.504 10.523 1 98.56 254 LYS A C 1
ATOM 2037 O O . LYS A 1 254 ? 17.031 -0.684 10.492 1 98.56 254 LYS A O 1
ATOM 2042 N N . PHE A 1 255 ? 15.508 0.898 10.844 1 98.75 255 PHE A N 1
ATOM 2043 C CA . PHE A 1 255 ? 14.453 -0.06 11.172 1 98.75 255 PHE A CA 1
ATOM 2044 C C . PHE A 1 255 ? 14.18 -0.982 9.984 1 98.75 255 PHE A C 1
ATOM 2046 O O . PHE A 1 255 ? 14.078 -2.199 10.156 1 98.75 255 PHE A O 1
ATOM 2053 N N . LEU A 1 256 ? 14.039 -0.407 8.812 1 98.75 256 LEU A N 1
ATOM 2054 C CA . LEU A 1 256 ? 13.703 -1.175 7.617 1 98.75 256 LEU A CA 1
ATOM 2055 C C . LEU A 1 256 ? 14.797 -2.191 7.301 1 98.75 256 LEU A C 1
ATOM 2057 O O . LEU A 1 256 ? 14.5 -3.357 7.023 1 98.75 256 LEU A O 1
ATOM 2061 N N . ILE A 1 257 ? 16.016 -1.75 7.34 1 98.44 257 ILE A N 1
ATOM 2062 C CA . ILE A 1 257 ? 17.141 -2.639 7.043 1 98.44 257 ILE A CA 1
ATOM 2063 C C . ILE A 1 257 ? 17.188 -3.764 8.078 1 98.44 257 ILE A C 1
ATOM 2065 O O . ILE A 1 257 ? 17.359 -4.93 7.719 1 98.44 257 ILE A O 1
ATOM 2069 N N . LYS A 1 258 ? 17 -3.426 9.328 1 98.56 258 LYS A N 1
ATOM 2070 C CA . LYS A 1 258 ? 16.984 -4.43 10.383 1 98.56 258 LYS A CA 1
ATOM 2071 C C . LYS A 1 258 ? 15.906 -5.48 10.148 1 98.56 258 LYS A C 1
ATOM 2073 O O . LYS A 1 258 ? 16.156 -6.676 10.305 1 98.56 258 LYS A O 1
ATOM 2078 N N . LYS A 1 259 ? 14.75 -5.047 9.797 1 98.56 259 LYS A N 1
ATOM 2079 C CA . LYS A 1 259 ? 13.633 -5.957 9.57 1 98.56 259 LYS A CA 1
ATOM 2080 C C . LYS A 1 259 ? 13.922 -6.902 8.406 1 98.56 259 LYS A C 1
ATOM 2082 O O . LYS A 1 259 ? 13.57 -8.086 8.461 1 98.56 259 LYS A O 1
ATOM 2087 N N . VAL A 1 260 ? 14.5 -6.387 7.344 1 98.44 260 VAL A N 1
ATOM 2088 C CA . VAL A 1 260 ? 14.828 -7.219 6.195 1 98.44 260 VAL A CA 1
ATOM 2089 C C . VAL A 1 260 ? 15.875 -8.258 6.598 1 98.44 260 VAL A C 1
ATOM 2091 O O . VAL A 1 260 ? 15.742 -9.445 6.266 1 98.44 260 VAL A O 1
ATOM 2094 N N . MET A 1 261 ? 16.891 -7.824 7.312 1 98 261 MET A N 1
ATOM 2095 C CA . MET A 1 261 ? 17.953 -8.742 7.73 1 98 261 MET A CA 1
ATOM 2096 C C . MET A 1 261 ? 17.391 -9.836 8.641 1 98 261 MET A C 1
ATOM 2098 O O . MET A 1 261 ? 17.859 -10.977 8.602 1 98 261 MET A O 1
ATOM 2102 N N . GLU A 1 262 ? 16.406 -9.484 9.422 1 97.81 262 GLU A N 1
ATOM 2103 C CA . GLU A 1 262 ? 15.797 -10.43 10.359 1 97.81 262 GLU A CA 1
ATOM 2104 C C . GLU A 1 262 ? 14.859 -11.391 9.648 1 97.81 262 GLU A C 1
ATOM 2106 O O . GLU A 1 262 ? 14.789 -12.578 10 1 97.81 262 GLU A O 1
ATOM 2111 N N . ASN A 1 263 ? 14.148 -10.953 8.648 1 97.5 263 ASN A N 1
ATOM 2112 C CA . ASN A 1 263 ? 13.031 -11.719 8.125 1 97.5 263 ASN A CA 1
ATOM 2113 C C . ASN A 1 263 ? 13.328 -12.281 6.742 1 97.5 263 ASN A C 1
ATOM 2115 O O . ASN A 1 263 ? 12.547 -13.062 6.199 1 97.5 263 ASN A O 1
ATOM 2119 N N . ALA A 1 264 ? 14.422 -11.914 6.148 1 97.81 264 ALA A N 1
ATOM 2120 C CA . ALA A 1 264 ? 14.781 -12.391 4.816 1 97.81 264 ALA A CA 1
ATOM 2121 C C . ALA A 1 264 ? 16.266 -12.703 4.727 1 97.81 264 ALA A C 1
ATOM 2123 O O . ALA A 1 264 ? 16.922 -12.367 3.738 1 97.81 264 ALA A O 1
ATOM 2124 N N . SER A 1 265 ? 16.812 -13.289 5.781 1 97.19 265 SER A N 1
ATOM 2125 C CA . SER A 1 265 ? 18.25 -13.57 5.863 1 97.19 265 SER A CA 1
ATOM 2126 C C . SER A 1 265 ? 18.672 -14.555 4.781 1 97.19 265 SER A C 1
ATOM 2128 O O . SER A 1 265 ? 19.75 -14.398 4.184 1 97.19 265 SER A O 1
ATOM 2130 N N . ASP A 1 266 ? 17.859 -15.633 4.5 1 96.94 266 ASP A N 1
ATOM 2131 C CA . ASP A 1 266 ? 18.203 -16.594 3.463 1 96.94 266 ASP A CA 1
ATOM 2132 C C . ASP A 1 266 ? 18.297 -15.93 2.096 1 96.94 266 ASP A C 1
ATOM 2134 O O . ASP A 1 266 ? 19.234 -16.203 1.331 1 96.94 266 ASP A O 1
ATOM 2138 N N . GLU A 1 267 ? 17.344 -15.117 1.837 1 98.19 267 GLU A N 1
ATOM 2139 C CA . GLU A 1 267 ? 17.312 -14.398 0.566 1 98.19 267 GLU A CA 1
ATOM 2140 C C . GLU A 1 267 ? 18.516 -13.461 0.44 1 98.19 267 GLU A C 1
ATOM 2142 O O . GLU A 1 267 ? 19.156 -13.398 -0.612 1 98.19 267 GLU A O 1
ATOM 2147 N N . LEU A 1 268 ? 18.828 -12.742 1.508 1 97.62 268 LEU A N 1
ATOM 2148 C CA . LEU A 1 268 ? 19.969 -11.828 1.499 1 97.62 268 LEU A CA 1
ATOM 2149 C C . LEU A 1 268 ? 21.266 -12.594 1.264 1 97.62 268 LEU A C 1
ATOM 2151 O O . LEU A 1 268 ? 22.141 -12.125 0.536 1 97.62 268 LEU A O 1
ATOM 2155 N N . ASN A 1 269 ? 21.391 -13.734 1.851 1 96.75 269 ASN A N 1
ATOM 2156 C CA . ASN A 1 269 ? 22.578 -14.555 1.68 1 96.75 269 ASN A CA 1
ATOM 2157 C C . ASN A 1 269 ? 22.75 -15.008 0.232 1 96.75 269 ASN A C 1
ATOM 2159 O O . ASN A 1 269 ? 23.875 -15.031 -0.289 1 96.75 269 ASN A O 1
ATOM 2163 N N . VAL A 1 270 ? 21.641 -15.344 -0.341 1 96.5 270 VAL A N 1
ATOM 2164 C CA . VAL A 1 270 ? 21.688 -15.75 -1.74 1 96.5 270 VAL A CA 1
ATOM 2165 C C . VAL A 1 270 ? 22.172 -14.594 -2.605 1 96.5 270 VAL A C 1
ATOM 2167 O O . VAL A 1 270 ? 23.031 -14.781 -3.475 1 96.5 270 VAL A O 1
ATOM 2170 N N . LEU A 1 271 ? 21.688 -13.438 -2.359 1 97.31 271 LEU A N 1
ATOM 2171 C CA . LEU A 1 271 ? 22.047 -12.266 -3.141 1 97.31 271 LEU A CA 1
ATOM 2172 C C . LEU A 1 271 ? 23.5 -11.867 -2.871 1 97.31 271 LEU A C 1
ATOM 2174 O O . LEU A 1 271 ? 24.219 -11.461 -3.785 1 97.31 271 LEU A O 1
ATOM 2178 N N . ALA A 1 272 ? 23.938 -11.984 -1.632 1 96.19 272 ALA A N 1
ATOM 2179 C CA . ALA A 1 272 ? 25.312 -11.672 -1.278 1 96.19 272 ALA A CA 1
ATOM 2180 C C . ALA A 1 272 ? 26.297 -12.578 -2.016 1 96.19 272 ALA A C 1
ATOM 2182 O O . ALA A 1 272 ? 27.375 -12.141 -2.432 1 96.19 272 ALA A O 1
ATOM 2183 N N . LYS A 1 273 ? 25.938 -13.812 -2.158 1 94 273 LYS A N 1
ATOM 2184 C CA . LYS A 1 273 ? 26.781 -14.773 -2.875 1 94 273 LYS A CA 1
ATOM 2185 C C . LYS A 1 273 ? 26.797 -14.469 -4.371 1 94 273 LYS A C 1
ATOM 2187 O O . LYS A 1 273 ? 27.828 -14.641 -5.027 1 94 273 LYS A O 1
ATOM 2192 N N . GLN A 1 274 ? 25.703 -14.031 -4.84 1 91.81 274 GLN A N 1
ATOM 2193 C CA . GLN A 1 274 ? 25.562 -13.812 -6.277 1 91.81 274 GLN A CA 1
ATOM 2194 C C . GLN A 1 274 ? 26.219 -12.516 -6.711 1 91.81 274 GLN A C 1
ATOM 2196 O O . GLN A 1 274 ? 26.828 -12.445 -7.781 1 91.81 274 GLN A O 1
ATOM 2201 N N . PHE A 1 275 ? 26.047 -11.445 -6.035 1 89.62 275 PHE A N 1
ATOM 2202 C CA . PHE A 1 275 ? 26.453 -10.117 -6.488 1 89.62 275 PHE A CA 1
ATOM 2203 C C . PHE A 1 275 ? 27.703 -9.656 -5.754 1 89.62 275 PHE A C 1
ATOM 2205 O O . PHE A 1 275 ? 28.688 -9.242 -6.383 1 89.62 275 PHE A O 1
ATOM 2212 N N . SER A 1 276 ? 27.609 -9.438 -4.469 1 82.75 276 SER A N 1
ATOM 2213 C CA . SER A 1 276 ? 28.719 -8.945 -3.678 1 82.75 276 SER A CA 1
ATOM 2214 C C . SER A 1 276 ? 28.594 -9.375 -2.219 1 82.75 276 SER A C 1
ATOM 2216 O O . SER A 1 276 ? 27.547 -9.203 -1.604 1 82.75 276 SER A O 1
ATOM 2218 N N . ASN A 1 277 ? 29.688 -9.664 -1.829 1 79.19 277 ASN A N 1
ATOM 2219 C CA . ASN A 1 277 ? 29.703 -10.078 -0.43 1 79.19 277 ASN A CA 1
ATOM 2220 C C . ASN A 1 277 ? 29.578 -8.883 0.51 1 79.19 277 ASN A C 1
ATOM 2222 O O . ASN A 1 277 ? 29.266 -9.047 1.69 1 79.19 277 ASN A O 1
ATOM 2226 N N . ASP A 1 278 ? 29.609 -7.785 -0.029 1 90.56 278 ASP A N 1
ATOM 2227 C CA . ASP A 1 278 ? 29.641 -6.625 0.857 1 90.56 278 ASP A CA 1
ATOM 2228 C C . ASP A 1 278 ? 28.234 -6.125 1.163 1 90.56 278 ASP A C 1
ATOM 2230 O O . ASP A 1 278 ? 28.062 -5.191 1.949 1 90.56 278 ASP A O 1
ATOM 2234 N N . ILE A 1 279 ? 27.266 -6.797 0.662 1 92.94 279 ILE A N 1
ATOM 2235 C CA . ILE A 1 279 ? 25.875 -6.406 0.896 1 92.94 279 ILE A CA 1
ATOM 2236 C C . ILE A 1 279 ? 25.578 -6.438 2.393 1 92.94 279 ILE A C 1
ATOM 2238 O O . ILE A 1 279 ? 25.141 -5.434 2.967 1 92.94 279 ILE A O 1
ATOM 2242 N N . ILE A 1 280 ? 25.922 -7.488 2.998 1 95.38 280 ILE A N 1
ATOM 2243 C CA . ILE A 1 280 ? 25.562 -7.719 4.391 1 95.38 280 ILE A CA 1
ATOM 2244 C C . ILE A 1 280 ? 26.359 -6.781 5.297 1 95.38 280 ILE A C 1
ATOM 2246 O O . ILE A 1 280 ? 25.797 -6.16 6.203 1 95.38 280 ILE A O 1
ATOM 2250 N N . SER A 1 281 ? 27.625 -6.645 5.004 1 94 281 SER A N 1
ATOM 2251 C CA . SER A 1 281 ? 28.484 -5.781 5.82 1 94 281 SER A CA 1
ATOM 2252 C C . SER A 1 281 ? 28.047 -4.324 5.723 1 94 281 SER A C 1
ATOM 2254 O O . SER A 1 281 ? 28.062 -3.598 6.719 1 94 281 SER A O 1
ATOM 2256 N N . ASN A 1 282 ? 27.688 -3.916 4.574 1 93.44 282 ASN A N 1
ATOM 2257 C CA . ASN A 1 282 ? 27.219 -2.547 4.383 1 93.44 282 ASN A CA 1
ATOM 2258 C C . ASN A 1 282 ? 25.953 -2.275 5.176 1 93.44 282 ASN A C 1
ATOM 2260 O O . ASN A 1 282 ? 25.812 -1.223 5.805 1 93.44 282 ASN A O 1
ATOM 2264 N N . LEU A 1 283 ? 25.016 -3.193 5.137 1 97 283 LEU A N 1
ATOM 2265 C CA . LEU A 1 283 ? 23.75 -3.045 5.863 1 97 283 LEU A CA 1
ATOM 2266 C C . LEU A 1 283 ? 24 -2.998 7.371 1 97 283 LEU A C 1
ATOM 2268 O O . LEU A 1 283 ? 23.391 -2.197 8.078 1 97 283 LEU A O 1
ATOM 2272 N N . LYS A 1 284 ? 24.938 -3.811 7.801 1 96 284 LYS A N 1
ATOM 2273 C CA . LYS A 1 284 ? 25.281 -3.828 9.219 1 96 284 LYS A CA 1
ATOM 2274 C C . LYS A 1 284 ? 25.891 -2.498 9.656 1 96 284 LYS A C 1
ATOM 2276 O O . LYS A 1 284 ? 25.641 -2.029 10.766 1 96 284 LYS A O 1
ATOM 2281 N N . THR A 1 285 ? 26.656 -1.944 8.805 1 94.62 285 THR A N 1
ATOM 2282 C CA . THR A 1 285 ? 27.266 -0.654 9.102 1 94.62 285 THR A CA 1
ATOM 2283 C C . THR A 1 285 ? 26.203 0.421 9.289 1 94.62 285 THR A C 1
ATOM 2285 O O . THR A 1 285 ? 26.281 1.212 10.234 1 94.62 285 THR A O 1
ATOM 2288 N N . ILE A 1 286 ? 25.234 0.423 8.477 1 96.19 286 ILE A N 1
ATOM 2289 C CA . ILE A 1 286 ? 24.172 1.417 8.562 1 96.19 286 ILE A CA 1
ATOM 2290 C C . ILE A 1 286 ? 23.406 1.249 9.867 1 96.19 286 ILE A C 1
ATOM 2292 O O . ILE A 1 286 ? 23.156 2.227 10.578 1 96.19 286 ILE A O 1
ATOM 2296 N N . ILE A 1 287 ? 23.078 0.031 10.219 1 97.12 287 ILE A N 1
ATOM 2297 C CA . ILE A 1 287 ? 22.281 -0.255 11.414 1 97.12 287 ILE A CA 1
ATOM 2298 C C . ILE A 1 287 ? 23.094 0.087 12.664 1 97.12 287 ILE A C 1
ATOM 2300 O O . ILE A 1 287 ? 22.531 0.534 13.664 1 97.12 287 ILE A O 1
ATOM 2304 N N . SER A 1 288 ? 24.406 -0.082 12.547 1 95.88 288 SER A N 1
ATOM 2305 C CA . SER A 1 288 ? 25.25 0.079 13.727 1 95.88 288 SER A CA 1
ATOM 2306 C C . SER A 1 288 ? 25.672 1.534 13.914 1 95.88 288 SER A C 1
ATOM 2308 O O . SER A 1 288 ? 26.156 1.913 14.984 1 95.88 288 SER A O 1
ATOM 2310 N N . THR A 1 289 ? 25.531 2.295 12.898 1 95.25 289 THR A N 1
ATOM 2311 C CA . THR A 1 289 ? 25.891 3.703 13.016 1 95.25 289 THR A CA 1
ATOM 2312 C C . THR A 1 289 ? 24.922 4.43 13.953 1 95.25 289 THR A C 1
ATOM 2314 O O . THR A 1 289 ? 23.719 4.508 13.68 1 95.25 289 THR A O 1
ATOM 2317 N N . LYS A 1 290 ? 25.406 4.973 14.961 1 94.94 290 LYS A N 1
ATOM 2318 C CA . LYS A 1 290 ? 24.547 5.578 15.984 1 94.94 290 LYS A CA 1
ATOM 2319 C C . LYS A 1 290 ? 23.875 6.848 15.461 1 94.94 290 LYS A C 1
ATOM 2321 O O . LYS A 1 290 ? 22.672 7.023 15.617 1 94.94 290 LYS A O 1
ATOM 2326 N N . LYS A 1 291 ? 24.672 7.754 14.914 1 97.12 291 LYS A N 1
ATOM 2327 C CA . LYS A 1 291 ? 24.188 9 14.328 1 97.12 291 LYS A CA 1
ATOM 2328 C C . LYS A 1 291 ? 24.781 9.234 12.945 1 97.12 291 LYS A C 1
ATOM 2330 O O . LYS A 1 291 ? 26 9.258 12.789 1 97.12 291 LYS A O 1
ATOM 2335 N N . PHE A 1 292 ? 23.922 9.352 11.961 1 98.06 292 PHE A N 1
ATOM 2336 C CA . PHE A 1 292 ? 24.438 9.68 10.641 1 98.06 292 PHE A CA 1
ATOM 2337 C C . PHE A 1 292 ? 25.094 11.062 10.641 1 98.06 292 PHE A C 1
ATOM 2339 O O . PHE A 1 292 ? 24.516 12.023 11.156 1 98.06 292 PHE A O 1
ATOM 2346 N N . PRO A 1 293 ? 26.297 11.164 10.133 1 98.06 293 PRO A N 1
ATOM 2347 C CA . PRO A 1 293 ? 26.906 12.492 10.031 1 98.06 293 PRO A CA 1
ATOM 2348 C C . PRO A 1 293 ? 26.062 13.477 9.227 1 98.06 293 PRO A C 1
ATOM 2350 O O . PRO A 1 293 ? 25.328 13.062 8.32 1 98.06 293 PRO A O 1
ATOM 2353 N N . ILE A 1 294 ? 26.156 14.734 9.594 1 98.62 294 ILE A N 1
ATOM 2354 C CA . ILE A 1 294 ? 25.438 15.812 8.922 1 98.62 294 ILE A CA 1
ATOM 2355 C C . ILE A 1 294 ? 26.438 16.875 8.453 1 98.62 294 ILE A C 1
ATOM 2357 O O . ILE A 1 294 ? 27.281 17.344 9.227 1 98.62 294 ILE A O 1
ATOM 2361 N N . ILE A 1 295 ? 26.375 17.266 7.199 1 98.44 295 ILE A N 1
ATOM 2362 C CA . ILE A 1 295 ? 27.172 18.391 6.73 1 98.44 295 ILE A CA 1
ATOM 2363 C C . ILE A 1 295 ? 26.297 19.328 5.91 1 98.44 295 ILE A C 1
ATOM 2365 O O . ILE A 1 295 ? 25.297 18.906 5.328 1 98.44 295 ILE A O 1
ATOM 2369 N N . GLU A 1 296 ? 26.641 20.562 5.84 1 98.31 296 GLU A N 1
ATOM 2370 C CA . GLU A 1 296 ? 25.969 21.516 4.957 1 98.31 296 GLU A CA 1
ATOM 2371 C C . GLU A 1 296 ? 26.453 21.375 3.52 1 98.31 296 GLU A C 1
ATOM 2373 O O . GLU A 1 296 ? 27.609 20.984 3.283 1 98.31 296 GLU A O 1
ATOM 2378 N N . TYR A 1 297 ? 25.609 21.703 2.637 1 98.25 297 TYR A N 1
ATOM 2379 C CA . TYR A 1 297 ? 25.938 21.719 1.218 1 98.25 297 TYR A CA 1
ATOM 2380 C C . TYR A 1 297 ? 27.234 22.484 0.966 1 98.25 297 TYR A C 1
ATOM 2382 O O . TYR A 1 297 ? 28.109 22.016 0.233 1 98.25 297 TYR A O 1
ATOM 2390 N N . SER A 1 298 ? 27.406 23.656 1.6 1 97.5 298 SER A N 1
ATOM 2391 C CA . SER A 1 298 ? 28.594 24.484 1.409 1 97.5 298 SER A CA 1
ATOM 2392 C C . SER A 1 298 ? 29.859 23.766 1.887 1 97.5 298 SER A C 1
ATOM 2394 O O . SER A 1 298 ? 30.906 23.875 1.259 1 97.5 298 SER A O 1
ATOM 2396 N N . LYS A 1 299 ? 29.719 23.094 2.982 1 97.75 299 LYS A N 1
ATOM 2397 C CA . LYS A 1 299 ? 30.859 22.328 3.498 1 97.75 299 LYS A CA 1
ATOM 2398 C C . LYS A 1 299 ? 31.188 21.156 2.576 1 97.75 299 LYS A C 1
ATOM 2400 O O . LYS A 1 299 ? 32.344 20.812 2.393 1 97.75 299 LYS A O 1
ATOM 2405 N N . ALA A 1 300 ? 30.141 20.469 2.055 1 97.75 300 ALA A N 1
ATOM 2406 C CA . ALA A 1 300 ? 30.359 19.391 1.099 1 97.75 300 ALA A CA 1
ATOM 2407 C C . ALA A 1 300 ? 31.156 19.875 -0.104 1 97.75 300 ALA A C 1
ATOM 2409 O O . ALA A 1 300 ? 32.094 19.219 -0.539 1 97.75 300 ALA A O 1
ATOM 2410 N N . LEU A 1 301 ? 30.797 21.047 -0.628 1 96.88 301 LEU A N 1
ATOM 2411 C CA . LEU A 1 301 ? 31.516 21.641 -1.762 1 96.88 301 LEU A CA 1
ATOM 2412 C C . LEU A 1 301 ? 32.969 21.891 -1.413 1 96.88 301 LEU A C 1
ATOM 2414 O O . LEU A 1 301 ? 33.875 21.609 -2.219 1 96.88 301 LEU A O 1
ATOM 2418 N N . ALA A 1 302 ? 33.188 22.422 -0.272 1 97.06 302 ALA A N 1
ATOM 2419 C CA . ALA A 1 302 ? 34.562 22.719 0.163 1 97.06 302 ALA A CA 1
ATOM 2420 C C . ALA A 1 302 ? 35.406 21.453 0.246 1 97.06 302 ALA A C 1
ATOM 2422 O O . ALA A 1 302 ? 36.562 21.438 -0.157 1 97.06 302 ALA A O 1
ATOM 2423 N N . ILE A 1 303 ? 34.812 20.406 0.791 1 96.69 303 ILE A N 1
ATOM 2424 C CA . ILE A 1 303 ? 35.5 19.125 0.928 1 96.69 303 ILE A CA 1
ATOM 2425 C C . ILE A 1 303 ? 35.875 18.594 -0.453 1 96.69 303 ILE A C 1
ATOM 2427 O O . ILE A 1 303 ? 36.969 18.125 -0.672 1 96.69 303 ILE A O 1
ATOM 2431 N N . LEU A 1 304 ? 34.906 18.641 -1.379 1 96.75 304 LEU A N 1
ATOM 2432 C CA . LEU A 1 304 ? 35.125 18.125 -2.73 1 96.75 304 LEU A CA 1
ATOM 2433 C C . LEU A 1 304 ? 36.219 18.922 -3.447 1 96.75 304 LEU A C 1
ATOM 2435 O O . LEU A 1 304 ? 37.062 18.344 -4.102 1 96.75 304 LEU A O 1
ATOM 2439 N N . LYS A 1 305 ? 36.156 20.234 -3.307 1 95.44 305 LYS A N 1
ATOM 2440 C CA . LYS A 1 305 ? 37.125 21.109 -3.928 1 95.44 305 LYS A CA 1
ATOM 2441 C C . LYS A 1 305 ? 38.531 20.812 -3.396 1 95.44 305 LYS A C 1
ATOM 2443 O O . LYS A 1 305 ? 39.469 20.688 -4.172 1 95.44 305 LYS A O 1
ATOM 2448 N N . GLU A 1 306 ? 38.625 20.719 -2.139 1 95.38 306 GLU A N 1
ATOM 2449 C CA . GLU A 1 306 ? 39.906 20.438 -1.52 1 95.38 306 GLU A CA 1
ATOM 2450 C C . GLU A 1 306 ? 40.469 19.094 -1.987 1 95.38 306 GLU A C 1
ATOM 2452 O O . GLU A 1 306 ? 41.656 18.969 -2.242 1 95.38 306 GLU A O 1
ATOM 2457 N N . SER A 1 307 ? 39.562 18.141 -2.045 1 93.31 307 SER A N 1
ATOM 2458 C CA . SER A 1 307 ? 40 16.812 -2.463 1 93.31 307 SER A CA 1
ATOM 2459 C C . SER A 1 307 ? 40.469 16.797 -3.918 1 93.31 307 SER A C 1
ATOM 2461 O O . SER A 1 307 ? 41.406 16.094 -4.273 1 93.31 307 SER A O 1
ATOM 2463 N N . SER A 1 308 ? 39.688 17.531 -4.723 1 91.44 308 SER A N 1
ATOM 2464 C CA . SER A 1 308 ? 40.062 17.656 -6.125 1 91.44 308 SER A CA 1
ATOM 2465 C C . SER A 1 308 ? 41.406 18.391 -6.273 1 91.44 308 SER A C 1
ATOM 2467 O O . SER A 1 308 ? 42.25 17.984 -7.059 1 91.44 308 SER A O 1
ATOM 2469 N N . ASP A 1 309 ? 41.625 19.391 -5.578 1 89.5 309 ASP A N 1
ATOM 2470 C CA . ASP A 1 309 ? 42.812 20.219 -5.648 1 89.5 309 ASP A CA 1
ATOM 2471 C C . ASP A 1 309 ? 44.031 19.422 -5.211 1 89.5 309 ASP A C 1
ATOM 2473 O O . ASP A 1 309 ? 45.156 19.641 -5.719 1 89.5 309 ASP A O 1
ATOM 2477 N N . THR A 1 310 ? 43.781 18.531 -4.359 1 87.19 310 THR A N 1
ATOM 2478 C CA . THR A 1 310 ? 44.906 17.781 -3.816 1 87.19 310 THR A CA 1
ATOM 2479 C C . THR A 1 310 ? 45.094 16.469 -4.574 1 87.19 310 THR A C 1
ATOM 2481 O O . THR A 1 310 ? 45.938 15.641 -4.203 1 87.19 310 THR A O 1
ATOM 2484 N N . LYS A 1 311 ? 44.469 16.172 -5.625 1 75.06 311 LYS A N 1
ATOM 2485 C CA . LYS A 1 311 ? 44.562 15.039 -6.547 1 75.06 311 LYS A CA 1
ATOM 2486 C C . LYS A 1 311 ? 44.312 13.727 -5.82 1 75.06 311 LYS A C 1
ATOM 2488 O O . LYS A 1 311 ? 44.875 12.695 -6.172 1 75.06 311 LYS A O 1
ATOM 2493 N N . LYS A 1 312 ? 43.594 13.867 -4.801 1 76.69 312 LYS A N 1
ATOM 2494 C CA . LYS A 1 312 ? 43.188 12.656 -4.086 1 76.69 312 LYS A CA 1
ATOM 2495 C C . LYS A 1 312 ? 42.156 11.867 -4.871 1 76.69 312 LYS A C 1
ATOM 2497 O O . LYS A 1 312 ? 42 10.664 -4.664 1 76.69 312 LYS A O 1
ATOM 2502 N N . THR A 1 313 ? 41.438 12.688 -5.664 1 79.56 313 THR A N 1
ATOM 2503 C CA . THR A 1 313 ? 40.406 12.086 -6.504 1 79.56 313 THR A CA 1
ATOM 2504 C C . THR A 1 313 ? 40.281 12.836 -7.828 1 79.56 313 THR A C 1
ATOM 2506 O O . THR A 1 313 ? 40.656 14 -7.922 1 79.56 313 THR A O 1
ATOM 2509 N N . ASN A 1 314 ? 39.906 12.094 -8.812 1 85.31 314 ASN A N 1
ATOM 2510 C CA . ASN A 1 314 ? 39.625 12.695 -10.117 1 85.31 314 ASN A CA 1
ATOM 2511 C C . ASN A 1 314 ? 38.156 12.609 -10.484 1 85.31 314 ASN A C 1
ATOM 2513 O O . ASN A 1 314 ? 37.688 11.586 -11 1 85.31 314 ASN A O 1
ATOM 2517 N N . PHE A 1 315 ? 37.469 13.75 -10.234 1 91.44 315 PHE A N 1
ATOM 2518 C CA . PHE A 1 315 ? 36.062 13.805 -10.57 1 91.44 315 PHE A CA 1
ATOM 2519 C C . PHE A 1 315 ? 35.875 14.141 -12.047 1 91.44 315 PHE A C 1
ATOM 2521 O O . PHE A 1 315 ? 36.656 14.898 -12.625 1 91.44 315 PHE A O 1
ATOM 2528 N N . GLU A 1 316 ? 34.844 13.648 -12.656 1 89.94 316 GLU A N 1
ATOM 2529 C CA . GLU A 1 316 ? 34.469 14.039 -14.008 1 89.94 316 GLU A CA 1
ATOM 2530 C C . GLU A 1 316 ? 34 15.492 -14.047 1 89.94 316 GLU A C 1
ATOM 2532 O O . GLU A 1 316 ? 34.375 16.234 -14.961 1 89.94 316 GLU A O 1
ATOM 2537 N N . LEU A 1 317 ? 33.25 15.898 -13.102 1 87.69 317 LEU A N 1
ATOM 2538 C CA . LEU A 1 317 ? 32.812 17.281 -12.945 1 87.69 317 LEU A CA 1
ATOM 2539 C C . LEU A 1 317 ? 33.562 17.953 -11.797 1 87.69 317 LEU A C 1
ATOM 2541 O O . LEU A 1 317 ? 33.344 17.641 -10.625 1 87.69 317 LEU A O 1
ATOM 2545 N N . ASN A 1 318 ? 34.312 18.953 -12.188 1 89.06 318 ASN A N 1
ATOM 2546 C CA . ASN A 1 318 ? 35.188 19.562 -11.188 1 89.06 318 ASN A CA 1
ATOM 2547 C C . ASN A 1 318 ? 34.781 21.016 -10.898 1 89.06 318 ASN A C 1
ATOM 2549 O O . ASN A 1 318 ? 35.625 21.828 -10.547 1 89.06 318 ASN A O 1
ATOM 2553 N N . ASP A 1 319 ? 33.625 21.25 -11.141 1 89.5 319 ASP A N 1
ATOM 2554 C CA . ASP A 1 319 ? 33.094 22.547 -10.758 1 89.5 319 ASP A CA 1
ATOM 2555 C C . ASP A 1 319 ? 32.375 22.469 -9.398 1 89.5 319 ASP A C 1
ATOM 2557 O O . ASP A 1 319 ? 31.422 21.734 -9.242 1 89.5 319 ASP A O 1
ATOM 2561 N N . PHE A 1 320 ? 32.906 23.188 -8.469 1 93.88 320 PHE A N 1
ATOM 2562 C CA . PHE A 1 320 ? 32.375 23.141 -7.117 1 93.88 320 PHE A CA 1
ATOM 2563 C C . PHE A 1 320 ? 31.922 24.516 -6.66 1 93.88 320 PHE A C 1
ATOM 2565 O O . PHE A 1 320 ? 32.125 24.906 -5.504 1 93.88 320 PHE A O 1
ATOM 2572 N N . SER A 1 321 ? 31.391 25.25 -7.578 1 93.69 321 SER A N 1
ATOM 2573 C CA . SER A 1 321 ? 30.797 26.547 -7.246 1 93.69 321 SER A CA 1
ATOM 2574 C C . SER A 1 321 ? 29.453 26.391 -6.559 1 93.69 321 SER A C 1
ATOM 2576 O O . SER A 1 321 ? 28.719 25.422 -6.828 1 93.69 321 SER A O 1
ATOM 2578 N N . PHE A 1 322 ? 29.219 27.312 -5.703 1 95.62 322 PHE A N 1
ATOM 2579 C CA . PHE A 1 322 ? 27.922 27.312 -5.047 1 95.62 322 PHE A CA 1
ATOM 2580 C C . PHE A 1 322 ? 26.797 27.344 -6.074 1 95.62 322 PHE A C 1
ATOM 2582 O O . PHE A 1 322 ? 26.812 28.172 -6.996 1 95.62 322 PHE A O 1
ATOM 2589 N N . GLY A 1 323 ? 25.812 26.375 -5.93 1 94.56 323 GLY A N 1
ATOM 2590 C CA . GLY A 1 323 ? 24.688 26.344 -6.852 1 94.56 323 GLY A CA 1
ATOM 2591 C C . GLY A 1 323 ? 24.703 25.156 -7.789 1 94.56 323 GLY A C 1
ATOM 2592 O O . GLY A 1 323 ? 23.734 24.891 -8.492 1 94.56 323 GLY A O 1
ATOM 2593 N N . ILE A 1 324 ? 25.797 24.469 -7.746 1 92.38 324 ILE A N 1
ATOM 2594 C CA . ILE A 1 324 ? 25.859 23.297 -8.609 1 92.38 324 ILE A CA 1
ATOM 2595 C C . ILE A 1 324 ? 25.156 22.125 -7.941 1 92.38 324 ILE A C 1
ATOM 2597 O O . ILE A 1 324 ? 25.109 22.031 -6.711 1 92.38 324 ILE A O 1
ATOM 2601 N N . ASP A 1 325 ? 24.594 21.281 -8.773 1 91.44 325 ASP A N 1
ATOM 2602 C CA . ASP A 1 325 ? 24 20.047 -8.289 1 91.44 325 ASP A CA 1
ATOM 2603 C C . ASP A 1 325 ? 25.047 18.953 -8.109 1 91.44 325 ASP A C 1
ATOM 2605 O O . ASP A 1 325 ? 25.828 18.688 -9.016 1 91.44 325 ASP A O 1
ATOM 2609 N N . LEU A 1 326 ? 25.094 18.406 -6.949 1 93.94 326 LEU A N 1
ATOM 2610 C CA . LEU A 1 326 ? 26.047 17.312 -6.703 1 93.94 326 LEU A CA 1
ATOM 2611 C C . LEU A 1 326 ? 25.719 16.109 -7.57 1 93.94 326 LEU A C 1
ATOM 2613 O O . LEU A 1 326 ? 24.562 15.719 -7.699 1 93.94 326 LEU A O 1
ATOM 2617 N N . LYS A 1 327 ? 26.672 15.562 -8.164 1 93.69 327 LYS A N 1
ATOM 2618 C CA . LYS A 1 327 ? 26.531 14.344 -8.953 1 93.69 327 LYS A CA 1
ATOM 2619 C C . LYS A 1 327 ? 26.766 13.102 -8.094 1 93.69 327 LYS A C 1
ATOM 2621 O O . LYS A 1 327 ? 27.281 13.203 -6.984 1 93.69 327 LYS A O 1
ATOM 2626 N N . THR A 1 328 ? 26.422 12.031 -8.664 1 92.06 328 THR A N 1
ATOM 2627 C CA . THR A 1 328 ? 26.531 10.773 -7.941 1 92.06 328 THR A CA 1
ATOM 2628 C C . THR A 1 328 ? 27.984 10.516 -7.52 1 92.06 328 THR A C 1
ATOM 2630 O O . THR A 1 328 ? 28.234 10.016 -6.422 1 92.06 328 THR A O 1
ATOM 2633 N N . GLU A 1 329 ? 28.859 10.844 -8.422 1 94.31 329 GLU A N 1
ATOM 2634 C CA . GLU A 1 329 ? 30.266 10.625 -8.094 1 94.31 329 GLU A CA 1
ATOM 2635 C C . GLU A 1 329 ? 30.688 11.445 -6.875 1 94.31 329 GLU A C 1
ATOM 2637 O O . GLU A 1 329 ? 31.469 10.984 -6.043 1 94.31 329 GLU A O 1
ATOM 2642 N N . HIS A 1 330 ? 30.203 12.648 -6.762 1 96.25 330 HIS A N 1
ATOM 2643 C CA . HIS A 1 330 ? 30.5 13.508 -5.621 1 96.25 330 HIS A CA 1
ATOM 2644 C C . HIS A 1 330 ? 29.922 12.93 -4.332 1 96.25 330 HIS A C 1
ATOM 2646 O O . HIS A 1 330 ? 30.609 12.867 -3.312 1 96.25 330 HIS A O 1
ATOM 2652 N N . GLU A 1 331 ? 28.641 12.477 -4.461 1 96.44 331 GLU A N 1
ATOM 2653 C CA . GLU A 1 331 ? 27.922 11.922 -3.318 1 96.44 331 GLU A CA 1
ATOM 2654 C C . GLU A 1 331 ? 28.578 10.656 -2.803 1 96.44 331 GLU A C 1
ATOM 2656 O O . GLU A 1 331 ? 28.75 10.477 -1.593 1 96.44 331 GLU A O 1
ATOM 2661 N N . ARG A 1 332 ? 28.969 9.852 -3.688 1 94.56 332 ARG A N 1
ATOM 2662 C CA . ARG A 1 332 ? 29.625 8.602 -3.316 1 94.56 332 ARG A CA 1
ATOM 2663 C C . ARG A 1 332 ? 30.984 8.867 -2.66 1 94.56 332 ARG A C 1
ATOM 2665 O O . ARG A 1 332 ? 31.344 8.195 -1.689 1 94.56 332 ARG A O 1
ATOM 2672 N N . PHE A 1 333 ? 31.766 9.789 -3.242 1 95.94 333 PHE A N 1
ATOM 2673 C CA . PHE A 1 333 ? 33.062 10.133 -2.654 1 95.94 333 PHE A CA 1
ATOM 2674 C C . PHE A 1 333 ? 32.906 10.57 -1.203 1 95.94 333 PHE A C 1
ATOM 2676 O O . PHE A 1 333 ? 33.656 10.133 -0.327 1 95.94 333 PHE A O 1
ATOM 2683 N N . LEU A 1 334 ? 31.906 11.438 -0.97 1 97.12 334 LEU A N 1
ATOM 2684 C CA . LEU A 1 334 ? 31.672 11.922 0.384 1 97.12 334 LEU A CA 1
ATOM 2685 C C . LEU A 1 334 ? 31.375 10.766 1.333 1 97.12 334 LEU A C 1
ATOM 2687 O O . LEU A 1 334 ? 31.969 10.672 2.41 1 97.12 334 LEU A O 1
ATOM 2691 N N . CYS A 1 335 ? 30.484 9.828 0.936 1 95.38 335 CYS A N 1
ATOM 2692 C CA . CYS A 1 335 ? 30.078 8.719 1.78 1 95.38 335 CYS A CA 1
ATOM 2693 C C . CYS A 1 335 ? 31.219 7.723 1.964 1 95.38 335 CYS A C 1
ATOM 2695 O O . CYS A 1 335 ? 31.547 7.359 3.092 1 95.38 335 CYS A O 1
ATOM 2697 N N . GLU A 1 336 ? 31.812 7.305 0.866 1 94.44 336 GLU A N 1
ATOM 2698 C CA . GLU A 1 336 ? 32.688 6.145 0.856 1 94.44 336 GLU A CA 1
ATOM 2699 C C . GLU A 1 336 ? 34.094 6.523 1.291 1 94.44 336 GLU A C 1
ATOM 2701 O O . GLU A 1 336 ? 34.75 5.77 2.01 1 94.44 336 GLU A O 1
ATOM 2706 N N . GLN A 1 337 ? 34.562 7.648 0.842 1 94.5 337 GLN A N 1
ATOM 2707 C CA . GLN A 1 337 ? 35.969 8 1.09 1 94.5 337 GLN A CA 1
ATOM 2708 C C . GLN A 1 337 ? 36.094 8.969 2.264 1 94.5 337 GLN A C 1
ATOM 2710 O O . GLN A 1 337 ? 36.812 8.695 3.223 1 94.5 337 GLN A O 1
ATOM 2715 N N . TYR A 1 338 ? 35.406 10.016 2.209 1 95.38 338 TYR A N 1
ATOM 2716 C CA . TYR A 1 338 ? 35.562 11.031 3.242 1 95.38 338 TYR A CA 1
ATOM 2717 C C . TYR A 1 338 ? 34.969 10.57 4.566 1 95.38 338 TYR A C 1
ATOM 2719 O O . TYR A 1 338 ? 35.594 10.719 5.621 1 95.38 338 TYR A O 1
ATOM 2727 N N . PHE A 1 339 ? 33.781 10.055 4.551 1 95.38 339 PHE A N 1
ATOM 2728 C CA . PHE A 1 339 ? 33.125 9.617 5.777 1 95.38 339 PHE A CA 1
ATOM 2729 C C . PHE A 1 339 ? 33.25 8.109 5.957 1 95.38 339 PHE A C 1
ATOM 2731 O O . PHE A 1 339 ? 32.469 7.496 6.688 1 95.38 339 PHE A O 1
ATOM 2738 N N . GLN A 1 340 ? 34.125 7.438 5.266 1 93.25 340 GLN A N 1
ATOM 2739 C CA . GLN A 1 340 ? 34.562 6.062 5.484 1 93.25 340 GLN A CA 1
ATOM 2740 C C . GLN A 1 340 ? 33.406 5.094 5.406 1 93.25 340 GLN A C 1
ATOM 2742 O O . GLN A 1 340 ? 33.156 4.312 6.332 1 93.25 340 GLN A O 1
ATOM 2747 N N . ASN A 1 341 ? 32.625 5.16 4.395 1 93.88 341 ASN A N 1
ATOM 2748 C CA . ASN A 1 341 ? 31.562 4.23 4.023 1 93.88 341 ASN A CA 1
ATOM 2749 C C . ASN A 1 341 ? 30.375 4.324 4.98 1 93.88 341 ASN A C 1
ATOM 2751 O O . ASN A 1 341 ? 29.797 3.305 5.352 1 93.88 341 ASN A O 1
ATOM 2755 N N . GLN A 1 342 ? 30.078 5.566 5.398 1 94.94 342 GLN A N 1
ATOM 2756 C CA . GLN A 1 342 ? 28.938 5.832 6.266 1 94.94 342 GLN A CA 1
ATOM 2757 C C . GLN A 1 342 ? 27.844 6.594 5.52 1 94.94 342 GLN A C 1
ATOM 2759 O O . GLN A 1 342 ? 28.125 7.285 4.539 1 94.94 342 GLN A O 1
ATOM 2764 N N . PRO A 1 343 ? 26.562 6.387 5.992 1 97.44 343 PRO A N 1
ATOM 2765 C CA . PRO A 1 343 ? 25.531 7.301 5.504 1 97.44 343 PRO A CA 1
ATOM 2766 C C . PRO A 1 343 ? 25.828 8.758 5.848 1 97.44 343 PRO A C 1
ATOM 2768 O O . PRO A 1 343 ? 26.562 9.039 6.801 1 97.44 343 PRO A O 1
ATOM 2771 N N . LEU A 1 344 ? 25.234 9.672 5.066 1 98.25 344 LEU A N 1
ATOM 2772 C CA . LEU A 1 344 ? 25.531 11.086 5.266 1 98.25 344 LEU A CA 1
ATOM 2773 C C . LEU A 1 344 ? 24.312 11.945 4.941 1 98.25 344 LEU A C 1
ATOM 2775 O O . LEU A 1 344 ? 23.672 11.758 3.9 1 98.25 344 LEU A O 1
ATOM 2779 N N . PHE A 1 345 ? 24 12.836 5.887 1 98.75 345 PHE A N 1
ATOM 2780 C CA . PHE A 1 345 ? 23.016 13.875 5.59 1 98.75 345 PHE A CA 1
ATOM 2781 C C . PHE A 1 345 ? 23.703 15.117 5.031 1 98.75 345 PHE A C 1
ATOM 2783 O O . PHE A 1 345 ? 24.656 15.625 5.617 1 98.75 345 PHE A O 1
ATOM 2790 N N . VAL A 1 346 ? 23.25 15.586 3.93 1 98.69 346 VAL A N 1
ATOM 2791 C CA . VAL A 1 346 ? 23.625 16.906 3.42 1 98.69 346 VAL A CA 1
ATOM 2792 C C . VAL A 1 346 ? 22.438 17.859 3.508 1 98.69 346 VAL A C 1
ATOM 2794 O O . VAL A 1 346 ? 21.344 17.547 3.012 1 98.69 346 VAL A O 1
ATOM 2797 N N . ILE A 1 347 ? 22.672 19.016 4.16 1 98.69 347 ILE A N 1
ATOM 2798 C CA . ILE A 1 347 ? 21.531 19.875 4.426 1 98.69 347 ILE A CA 1
ATOM 2799 C C . ILE A 1 347 ? 21.781 21.25 3.814 1 98.69 347 ILE A C 1
ATOM 2801 O O . ILE A 1 347 ? 22.891 21.578 3.406 1 98.69 347 ILE A O 1
ATOM 2805 N N . ASN A 1 348 ? 20.688 22.031 3.693 1 98.56 348 ASN A N 1
ATOM 2806 C CA . ASN A 1 348 ? 20.703 23.438 3.336 1 98.56 348 ASN A CA 1
ATOM 2807 C C . ASN A 1 348 ? 21.234 23.656 1.926 1 98.56 348 ASN A C 1
ATOM 2809 O O . ASN A 1 348 ? 22.188 24.422 1.73 1 98.56 348 ASN A O 1
ATOM 2813 N N . TYR A 1 349 ? 20.547 23.031 1.008 1 98 349 TYR A N 1
ATOM 2814 C CA . TYR A 1 349 ? 20.859 23.156 -0.411 1 98 349 TYR A CA 1
ATOM 2815 C C . TYR A 1 349 ? 20.484 24.547 -0.927 1 98 349 TYR A C 1
ATOM 2817 O O . TYR A 1 349 ? 19.656 25.234 -0.327 1 98 349 TYR A O 1
ATOM 2825 N N . PRO A 1 350 ? 21.172 24.953 -2.043 1 97.62 350 PRO A N 1
ATOM 2826 C CA . PRO A 1 350 ? 20.781 26.234 -2.658 1 97.62 350 PRO A CA 1
ATOM 2827 C C . PRO A 1 350 ? 19.297 26.266 -3.047 1 97.62 350 PRO A C 1
ATOM 2829 O O . PRO A 1 350 ? 18.781 25.297 -3.623 1 97.62 350 PRO A O 1
ATOM 2832 N N . LYS A 1 351 ? 18.641 27.375 -2.77 1 96.06 351 LYS A N 1
ATOM 2833 C CA . LYS A 1 351 ? 17.203 27.531 -3.018 1 96.06 351 LYS A CA 1
ATOM 2834 C C . LYS A 1 351 ? 16.875 27.344 -4.496 1 96.06 351 LYS A C 1
ATOM 2836 O O . LYS A 1 351 ? 15.828 26.797 -4.836 1 96.06 351 LYS A O 1
ATOM 2841 N N . GLU A 1 352 ? 17.75 27.641 -5.391 1 93.81 352 GLU A N 1
ATOM 2842 C CA . GLU A 1 352 ? 17.516 27.609 -6.832 1 93.81 352 GLU A CA 1
ATOM 2843 C C . GLU A 1 352 ? 17.453 26.172 -7.352 1 93.81 352 GLU A C 1
ATOM 2845 O O . GLU A 1 352 ? 16.938 25.922 -8.438 1 93.81 352 GLU A O 1
ATOM 2850 N N . LEU A 1 353 ? 17.969 25.25 -6.578 1 92.25 353 LEU A N 1
ATOM 2851 C CA . LEU A 1 353 ? 18.016 23.844 -7.004 1 92.25 353 LEU A CA 1
ATOM 2852 C C . LEU A 1 353 ? 16.812 23.078 -6.461 1 92.25 353 LEU A C 1
ATOM 2854 O O . LEU A 1 353 ? 16.625 21.906 -6.797 1 92.25 353 LEU A O 1
ATOM 2858 N N . LYS A 1 354 ? 16.031 23.797 -5.672 1 93.81 354 LYS A N 1
ATOM 2859 C CA . LYS A 1 354 ? 15.062 23.016 -4.902 1 93.81 354 LYS A CA 1
ATOM 2860 C C . LYS A 1 354 ? 13.641 23.531 -5.121 1 93.81 354 LYS A C 1
ATOM 2862 O O . LYS A 1 354 ? 13.438 24.578 -5.754 1 93.81 354 LYS A O 1
ATOM 2867 N N . ALA A 1 355 ? 12.656 22.781 -4.645 1 93.19 355 ALA A N 1
ATOM 2868 C CA . ALA A 1 355 ? 11.242 23.031 -4.91 1 93.19 355 ALA A CA 1
ATOM 2869 C C . ALA A 1 355 ? 10.75 24.266 -4.18 1 93.19 355 ALA A C 1
ATOM 2871 O O . ALA A 1 355 ? 11.305 24.656 -3.148 1 93.19 355 ALA A O 1
ATOM 2872 N N . PHE A 1 356 ? 9.641 24.828 -4.633 1 94.44 356 PHE A N 1
ATOM 2873 C CA . PHE A 1 356 ? 9.141 26.125 -4.18 1 94.44 356 PHE A CA 1
ATOM 2874 C C . PHE A 1 356 ? 8.625 26.031 -2.748 1 94.44 356 PHE A C 1
ATOM 2876 O O . PHE A 1 356 ? 8.562 27.031 -2.039 1 94.44 356 PHE A O 1
ATOM 2883 N N . TYR A 1 357 ? 8.25 24.812 -2.348 1 96.12 357 TYR A N 1
ATOM 2884 C CA . TYR A 1 357 ? 7.559 24.672 -1.072 1 96.12 357 TYR A CA 1
ATOM 2885 C C . TYR A 1 357 ? 8.555 24.5 0.072 1 96.12 357 TYR A C 1
ATOM 2887 O O . TYR A 1 357 ? 8.156 24.391 1.235 1 96.12 357 TYR A O 1
ATOM 2895 N N . MET A 1 358 ? 9.859 24.422 -0.23 1 97.94 358 MET A N 1
ATOM 2896 C CA . MET A 1 358 ? 10.852 24.203 0.822 1 97.94 358 MET A CA 1
ATOM 2897 C C . MET A 1 358 ? 11.133 25.5 1.567 1 97.94 358 MET A C 1
ATOM 2899 O O . MET A 1 358 ? 11.227 26.578 0.954 1 97.94 358 MET A O 1
ATOM 2903 N N . LYS A 1 359 ? 11.25 25.469 2.861 1 98.44 359 LYS A N 1
ATOM 2904 C CA . LYS A 1 359 ? 11.438 26.641 3.709 1 98.44 359 LYS A CA 1
ATOM 2905 C C . LYS A 1 359 ? 12.766 27.328 3.42 1 98.44 359 LYS A C 1
ATOM 2907 O O . LYS A 1 359 ? 13.82 26.688 3.502 1 98.44 359 LYS A O 1
ATOM 2912 N N . THR A 1 360 ? 12.68 28.562 3.117 1 97.69 360 THR A N 1
ATOM 2913 C CA . THR A 1 360 ? 13.883 29.344 2.9 1 97.69 360 THR A CA 1
ATOM 2914 C C . THR A 1 360 ? 14.57 29.656 4.227 1 97.69 360 THR A C 1
ATOM 2916 O O . THR A 1 360 ? 13.93 30.094 5.18 1 97.69 360 THR A O 1
ATOM 2919 N N . ASN A 1 361 ? 15.859 29.406 4.246 1 97.81 361 ASN A N 1
ATOM 2920 C CA . ASN A 1 361 ? 16.625 29.719 5.445 1 97.81 361 ASN A CA 1
ATOM 2921 C C . ASN A 1 361 ? 16.812 31.234 5.613 1 97.81 361 ASN A C 1
ATOM 2923 O O . ASN A 1 361 ? 16.516 32 4.699 1 97.81 361 ASN A O 1
ATOM 2927 N N . THR A 1 362 ? 17.328 31.625 6.762 1 96.5 362 THR A N 1
ATOM 2928 C CA . THR A 1 362 ? 17.469 33.031 7.109 1 96.5 362 THR A CA 1
ATOM 2929 C C . THR A 1 362 ? 18.5 33.719 6.211 1 96.5 362 THR A C 1
ATOM 2931 O O . THR A 1 362 ? 18.469 34.938 6.027 1 96.5 362 THR A O 1
ATOM 2934 N N . ASP A 1 363 ? 19.422 32.938 5.605 1 96.38 363 ASP A N 1
ATOM 2935 C CA . ASP A 1 363 ? 20.438 33.5 4.73 1 96.38 363 ASP A CA 1
ATOM 2936 C C . ASP A 1 363 ? 19.859 33.875 3.375 1 96.38 363 ASP A C 1
ATOM 2938 O O . ASP A 1 363 ? 20.531 34.531 2.566 1 96.38 363 ASP A O 1
ATOM 2942 N N . ASN A 1 364 ? 18.656 33.406 3.086 1 95.75 364 ASN A N 1
ATOM 2943 C CA . ASN A 1 364 ? 17.922 33.688 1.854 1 95.75 364 ASN A CA 1
ATOM 2944 C C . ASN A 1 364 ? 18.625 33.094 0.639 1 95.75 364 ASN A C 1
ATOM 2946 O O . ASN A 1 364 ? 18.344 33.469 -0.499 1 95.75 364 ASN A O 1
ATOM 2950 N N . LYS A 1 365 ? 19.609 32.188 0.82 1 96.94 365 LYS A N 1
ATOM 2951 C CA . LYS A 1 365 ? 20.344 31.531 -0.26 1 96.94 365 LYS A CA 1
ATOM 2952 C C . LYS A 1 365 ? 20.062 30.031 -0.278 1 96.94 365 LYS A C 1
ATOM 2954 O O . LYS A 1 365 ? 20.125 29.406 -1.332 1 96.94 365 LYS A O 1
ATOM 2959 N N . THR A 1 366 ? 19.781 29.547 0.838 1 98.19 366 THR A N 1
ATOM 2960 C CA . THR A 1 366 ? 19.578 28.109 0.984 1 98.19 366 THR A CA 1
ATOM 2961 C C . THR A 1 366 ? 18.188 27.812 1.539 1 98.19 366 THR A C 1
ATOM 2963 O O . THR A 1 366 ? 17.469 28.734 1.974 1 98.19 366 THR A O 1
ATOM 2966 N N . VAL A 1 367 ? 17.75 26.625 1.381 1 98.25 367 VAL A N 1
ATOM 2967 C CA . VAL A 1 367 ? 16.484 26.156 1.957 1 98.25 367 VAL A CA 1
ATOM 2968 C C . VAL A 1 367 ? 16.766 25.062 2.988 1 98.25 367 VAL A C 1
ATOM 2970 O O . VAL A 1 367 ? 17.812 24.406 2.939 1 98.25 367 VAL A O 1
ATOM 2973 N N . ALA A 1 368 ? 15.852 24.922 3.926 1 98.69 368 ALA A N 1
ATOM 2974 C CA . ALA A 1 368 ? 15.945 23.891 4.953 1 98.69 368 ALA A CA 1
ATOM 2975 C C . ALA A 1 368 ? 15.641 22.516 4.375 1 98.69 368 ALA A C 1
ATOM 2977 O O . ALA A 1 368 ? 14.656 21.875 4.762 1 98.69 368 ALA A O 1
ATOM 2978 N N . ALA A 1 369 ? 16.5 22.016 3.537 1 98.5 369 ALA A N 1
ATOM 2979 C CA . ALA A 1 369 ? 16.375 20.734 2.848 1 98.5 369 ALA A CA 1
ATOM 2980 C C . ALA A 1 369 ? 17.453 19.766 3.307 1 98.5 369 ALA A C 1
ATOM 2982 O O . ALA A 1 369 ? 18.469 20.172 3.857 1 98.5 369 ALA A O 1
ATOM 2983 N N . VAL A 1 370 ? 17.156 18.5 3.137 1 98.75 370 VAL A N 1
ATOM 2984 C CA . VAL A 1 370 ? 18.109 17.453 3.502 1 98.75 370 VAL A CA 1
ATOM 2985 C C . VAL A 1 370 ? 18.078 16.344 2.447 1 98.75 370 VAL A C 1
ATOM 2987 O O . VAL A 1 370 ? 17.031 16.016 1.906 1 98.75 370 VAL A O 1
ATOM 2990 N N . ASP A 1 371 ? 19.203 15.789 2.09 1 98.44 371 ASP A N 1
ATOM 2991 C CA . ASP A 1 371 ? 19.359 14.539 1.351 1 98.44 371 ASP A CA 1
ATOM 2992 C C . ASP A 1 371 ? 20.109 13.508 2.182 1 98.44 371 ASP A C 1
ATOM 2994 O O . ASP A 1 371 ? 21.094 13.836 2.863 1 98.44 371 ASP A O 1
ATOM 2998 N N . LEU A 1 372 ? 19.625 12.367 2.184 1 98.62 372 LEU A N 1
ATOM 2999 C CA . LEU A 1 372 ? 20.406 11.258 2.732 1 98.62 372 LEU A CA 1
ATOM 3000 C C . LEU A 1 372 ? 21.188 10.539 1.635 1 98.62 372 LEU A C 1
ATOM 3002 O O . LEU A 1 372 ? 20.594 10.094 0.642 1 98.62 372 LEU A O 1
ATOM 3006 N N . LEU A 1 373 ? 22.438 10.492 1.806 1 97.94 373 LEU A N 1
ATOM 3007 C CA . LEU A 1 373 ? 23.328 9.758 0.916 1 97.94 373 LEU A CA 1
ATOM 3008 C C . LEU A 1 373 ? 23.766 8.438 1.545 1 97.94 373 LEU A C 1
ATOM 3010 O O . LEU A 1 373 ? 24.047 8.383 2.744 1 97.94 373 LEU A O 1
ATOM 3014 N N . LEU A 1 374 ? 23.734 7.41 0.791 1 95.62 374 LEU A N 1
ATOM 3015 C CA . LEU A 1 374 ? 24.266 6.117 1.203 1 95.62 374 LEU A CA 1
ATOM 3016 C C . LEU A 1 374 ? 25.469 5.723 0.338 1 95.62 374 LEU A C 1
ATOM 3018 O O . LEU A 1 374 ? 25.547 6.109 -0.83 1 95.62 374 LEU A O 1
ATOM 3022 N N . PRO A 1 375 ? 26.375 4.957 0.908 1 93.88 375 PRO A N 1
ATOM 3023 C CA . PRO A 1 375 ? 27.469 4.43 0.083 1 93.88 375 PRO A CA 1
ATOM 3024 C C . PRO A 1 375 ? 26.969 3.645 -1.127 1 93.88 375 PRO A C 1
ATOM 3026 O O . PRO A 1 375 ? 25.922 2.992 -1.055 1 93.88 375 PRO A O 1
ATOM 3029 N N . LYS A 1 376 ? 27.719 3.73 -2.24 1 90 376 LYS A N 1
ATOM 3030 C CA . LYS A 1 376 ? 27.531 2.971 -3.471 1 90 376 LYS A CA 1
ATOM 3031 C C . LYS A 1 376 ? 26.422 3.586 -4.328 1 90 376 LYS A C 1
ATOM 3033 O O . LYS A 1 376 ? 26.438 3.447 -5.555 1 90 376 LYS A O 1
ATOM 3038 N N . ILE A 1 377 ? 25.422 4.277 -3.684 1 90 377 ILE A N 1
ATOM 3039 C CA . ILE A 1 377 ? 24.281 4.656 -4.508 1 90 377 ILE A CA 1
ATOM 3040 C C . ILE A 1 377 ? 24.125 6.176 -4.496 1 90 377 ILE A C 1
ATOM 3042 O O . ILE A 1 377 ? 23.531 6.75 -5.414 1 90 377 ILE A O 1
ATOM 3046 N N . GLY A 1 378 ? 24.594 6.816 -3.482 1 92.88 378 GLY A N 1
ATOM 3047 C CA . GLY A 1 378 ? 24.344 8.242 -3.359 1 92.88 378 GLY A CA 1
ATOM 3048 C C . GLY A 1 378 ? 23.016 8.562 -2.727 1 92.88 378 GLY A C 1
ATOM 3049 O O . GLY A 1 378 ? 22.625 7.938 -1.735 1 92.88 378 GLY A O 1
ATOM 3050 N N . GLU A 1 379 ? 22.312 9.516 -3.303 1 94.5 379 GLU A N 1
ATOM 3051 C CA . GLU A 1 379 ? 21.078 10.016 -2.709 1 94.5 379 GLU A CA 1
ATOM 3052 C C . GLU A 1 379 ? 19.984 8.945 -2.734 1 94.5 379 GLU A C 1
ATOM 3054 O O . GLU A 1 379 ? 19.688 8.375 -3.787 1 94.5 379 GLU A O 1
ATOM 3059 N N . ILE A 1 380 ? 19.328 8.758 -1.57 1 94.94 380 ILE A N 1
ATOM 3060 C CA . ILE A 1 380 ? 18.25 7.789 -1.493 1 94.94 380 ILE A CA 1
ATOM 3061 C C . ILE A 1 380 ? 16.969 8.484 -1.023 1 94.94 380 ILE A C 1
ATOM 3063 O O . ILE A 1 380 ? 15.867 8.008 -1.281 1 94.94 380 ILE A O 1
ATOM 3067 N N . CYS A 1 381 ? 17.125 9.531 -0.374 1 95.88 381 CYS A N 1
ATOM 3068 C CA . CYS A 1 381 ? 16.016 10.258 0.246 1 95.88 381 CYS A CA 1
ATOM 3069 C C . CYS A 1 381 ? 16.25 11.766 0.175 1 95.88 381 CYS A C 1
ATOM 3071 O O . CYS A 1 381 ? 17.391 12.227 0.277 1 95.88 381 CYS A O 1
ATOM 3073 N N . GLY A 1 382 ? 15.211 12.508 -0.096 1 97.06 382 GLY A N 1
ATOM 3074 C CA . GLY A 1 382 ? 15.211 13.953 -0.003 1 97.06 382 GLY A CA 1
ATOM 3075 C C . GLY A 1 382 ? 14.016 14.508 0.739 1 97.06 382 GLY A C 1
ATOM 3076 O O . GLY A 1 382 ? 12.906 13.977 0.623 1 97.06 382 GLY A O 1
ATOM 3077 N N . GLY A 1 383 ? 14.234 15.5 1.537 1 98.12 383 GLY A N 1
ATOM 3078 C CA . GLY A 1 383 ? 13.156 16.094 2.305 1 98.12 383 GLY A CA 1
ATOM 3079 C C . GLY A 1 383 ? 13.43 17.531 2.699 1 98.12 383 GLY A C 1
ATOM 3080 O O . GLY A 1 383 ? 14.469 18.094 2.34 1 98.12 383 GLY A O 1
ATOM 3081 N N . SER A 1 384 ? 12.461 18.125 3.309 1 98.75 384 SER A N 1
ATOM 3082 C CA . SER A 1 384 ? 12.617 19.516 3.738 1 98.75 384 SER A CA 1
ATOM 3083 C C . SER A 1 384 ? 11.555 19.891 4.77 1 98.75 384 SER A C 1
ATOM 3085 O O . SER A 1 384 ? 10.562 19.188 4.93 1 98.75 384 SER A O 1
ATOM 3087 N N . GLU A 1 385 ? 11.93 20.891 5.457 1 98.69 385 GLU A N 1
ATOM 3088 C CA . GLU A 1 385 ? 10.867 21.672 6.09 1 98.69 385 GLU A CA 1
ATOM 3089 C C . GLU A 1 385 ? 10.062 22.453 5.055 1 98.69 385 GLU A C 1
ATOM 3091 O O . GLU A 1 385 ? 10.609 22.891 4.035 1 98.69 385 GLU A O 1
ATOM 3096 N N . ARG A 1 386 ? 8.805 22.578 5.309 1 98.62 386 ARG A N 1
ATOM 3097 C CA . ARG A 1 386 ? 7.949 23.297 4.359 1 98.62 386 ARG A CA 1
ATOM 3098 C C . ARG A 1 386 ? 7.902 24.781 4.672 1 98.62 386 ARG A C 1
ATOM 3100 O O . ARG A 1 386 ? 7.992 25.188 5.836 1 98.62 386 ARG A O 1
ATOM 3107 N N . GLU A 1 387 ? 7.738 25.578 3.645 1 98.25 387 GLU A N 1
ATOM 3108 C CA . GLU A 1 387 ? 7.504 27.016 3.838 1 98.25 387 GLU A CA 1
ATOM 3109 C C . GLU A 1 387 ? 6.117 27.266 4.414 1 98.25 387 GLU A C 1
ATOM 3111 O O . GLU A 1 387 ? 5.109 26.906 3.803 1 98.25 387 GLU A O 1
ATOM 3116 N N . SER A 1 388 ? 6.098 27.891 5.582 1 97.75 388 SER A N 1
ATOM 3117 C CA . SER A 1 388 ? 4.82 28.078 6.266 1 97.75 388 SER A CA 1
ATOM 3118 C C . SER A 1 388 ? 4.27 29.484 6.023 1 97.75 388 SER A C 1
ATOM 3120 O O . SER A 1 388 ? 3.105 29.766 6.316 1 97.75 388 SER A O 1
ATOM 3122 N N . ASP A 1 389 ? 5.113 30.422 5.539 1 97.25 389 ASP A N 1
ATOM 3123 C CA . ASP A 1 389 ? 4.688 31.781 5.273 1 97.25 389 ASP A CA 1
ATOM 3124 C C . ASP A 1 389 ? 4.043 31.906 3.895 1 97.25 389 ASP A C 1
ATOM 3126 O O . ASP A 1 389 ? 4.684 31.641 2.875 1 97.25 389 ASP A O 1
ATOM 3130 N N . LEU A 1 390 ? 2.809 32.312 3.875 1 97.25 390 LEU A N 1
ATOM 3131 C CA . LEU A 1 390 ? 2.029 32.344 2.645 1 97.25 390 LEU A CA 1
ATOM 3132 C C . LEU A 1 390 ? 2.668 33.312 1.639 1 97.25 390 LEU A C 1
ATOM 3134 O O . LEU A 1 390 ? 2.781 32.969 0.454 1 97.25 390 LEU A O 1
ATOM 3138 N N . ASN A 1 391 ? 3.082 34.438 2.105 1 96.62 391 ASN A N 1
ATOM 3139 C CA . ASN A 1 391 ? 3.666 35.438 1.207 1 96.62 391 ASN A CA 1
ATOM 3140 C C . ASN A 1 391 ? 4.984 34.938 0.614 1 96.62 391 ASN A C 1
ATOM 3142 O O . ASN A 1 391 ? 5.234 35.125 -0.581 1 96.62 391 ASN A O 1
ATOM 3146 N N . GLN A 1 392 ? 5.832 34.375 1.467 1 96.19 392 GLN A N 1
ATOM 3147 C CA . GLN A 1 392 ? 7.086 33.812 0.971 1 96.19 392 GLN A CA 1
ATOM 3148 C C . GLN A 1 392 ? 6.828 32.719 -0.057 1 96.19 392 GLN A C 1
ATOM 3150 O O . GLN A 1 392 ? 7.523 32.625 -1.069 1 96.19 392 GLN A O 1
ATOM 3155 N N . LEU A 1 393 ? 5.875 31.906 0.214 1 96.06 393 LEU A N 1
ATOM 3156 C CA . LEU A 1 393 ? 5.52 30.812 -0.685 1 96.06 393 LEU A CA 1
ATOM 3157 C C . LEU A 1 393 ? 5.047 31.359 -2.033 1 96.06 393 LEU A C 1
ATOM 3159 O O . LEU A 1 393 ? 5.473 30.875 -3.082 1 96.06 393 LEU A O 1
ATOM 3163 N N . LYS A 1 394 ? 4.191 32.344 -1.979 1 95.56 394 LYS A N 1
ATOM 3164 C CA . LYS A 1 394 ? 3.684 32.938 -3.203 1 95.56 394 LYS A CA 1
ATOM 3165 C C . LYS A 1 394 ? 4.809 33.594 -3.996 1 95.56 394 LYS A C 1
ATOM 3167 O O . LYS A 1 394 ? 4.859 33.5 -5.223 1 95.56 394 LYS A O 1
ATOM 3172 N N . ASN A 1 395 ? 5.648 34.312 -3.307 1 95.06 395 ASN A N 1
ATOM 3173 C CA . ASN A 1 395 ? 6.789 34.938 -3.955 1 95.06 395 ASN A CA 1
ATOM 3174 C C . ASN A 1 395 ? 7.676 33.906 -4.66 1 95.06 395 ASN A C 1
ATOM 3176 O O . ASN A 1 395 ? 8.156 34.156 -5.77 1 95.06 395 ASN A O 1
ATOM 3180 N N . ARG A 1 396 ? 7.906 32.844 -3.975 1 94.44 396 ARG A N 1
ATOM 3181 C CA . ARG A 1 396 ? 8.727 31.812 -4.574 1 94.44 396 ARG A CA 1
ATOM 3182 C C . ARG A 1 396 ? 8.055 31.234 -5.82 1 94.44 396 ARG A C 1
ATOM 3184 O O . ARG A 1 396 ? 8.727 30.969 -6.82 1 94.44 396 ARG A O 1
ATOM 3191 N N . CYS A 1 397 ? 6.777 30.969 -5.77 1 92.94 397 CYS A N 1
ATOM 3192 C CA . CYS A 1 397 ? 6.035 30.5 -6.938 1 92.94 397 CYS A CA 1
ATOM 3193 C C . CYS A 1 397 ? 6.188 31.469 -8.102 1 92.94 397 CYS A C 1
ATOM 3195 O O . CYS A 1 397 ? 6.422 31.062 -9.234 1 92.94 397 CYS A O 1
ATOM 3197 N N . GLN A 1 398 ? 6.086 32.75 -7.797 1 92.31 398 GLN A N 1
ATOM 3198 C CA . GLN A 1 398 ? 6.219 33.781 -8.82 1 92.31 398 GLN A CA 1
ATOM 3199 C C . GLN A 1 398 ? 7.617 33.75 -9.438 1 92.31 398 GLN A C 1
ATOM 3201 O O . GLN A 1 398 ? 7.762 33.844 -10.656 1 92.31 398 GLN A O 1
ATOM 3206 N N . SER A 1 399 ? 8.555 33.625 -8.602 1 92.25 399 SER A N 1
ATOM 3207 C CA . SER A 1 399 ? 9.938 33.625 -9.078 1 92.25 399 SER A CA 1
ATOM 3208 C C . SER A 1 399 ? 10.203 32.438 -9.984 1 92.25 399 SER A C 1
ATOM 3210 O O . SER A 1 399 ? 11.07 32.5 -10.859 1 92.25 399 SER A O 1
ATOM 3212 N N . LEU A 1 400 ? 9.492 31.359 -9.805 1 89.44 400 LEU A N 1
ATOM 3213 C CA . LEU A 1 400 ? 9.688 30.156 -10.602 1 89.44 400 LEU A CA 1
ATOM 3214 C C . LEU A 1 400 ? 8.648 30.062 -11.703 1 89.44 400 LEU A C 1
ATOM 3216 O O . LEU A 1 400 ? 8.539 29.031 -12.375 1 89.44 400 LEU A O 1
ATOM 3220 N N . ASN A 1 401 ? 7.801 31.062 -11.891 1 88.62 401 ASN A N 1
ATOM 3221 C CA . ASN A 1 401 ? 6.758 31.141 -12.906 1 88.62 401 ASN A CA 1
ATOM 3222 C C . ASN A 1 401 ? 5.742 30.016 -12.758 1 88.62 401 ASN A C 1
ATOM 3224 O O . ASN A 1 401 ? 5.352 29.391 -13.742 1 88.62 401 ASN A O 1
ATOM 3228 N N . ILE A 1 402 ? 5.477 29.672 -11.516 1 87.38 402 ILE A N 1
ATOM 3229 C CA . ILE A 1 402 ? 4.445 28.688 -11.211 1 87.38 402 ILE A CA 1
ATOM 3230 C C . ILE A 1 402 ? 3.094 29.391 -11.07 1 87.38 402 ILE A C 1
ATOM 3232 O O . ILE A 1 402 ? 2.971 30.375 -10.336 1 87.38 402 ILE A O 1
ATOM 3236 N N . ASP A 1 403 ? 2.109 28.875 -11.766 1 83 403 ASP A N 1
ATOM 3237 C CA . ASP A 1 403 ? 0.764 29.422 -11.672 1 83 403 ASP A CA 1
ATOM 3238 C C . ASP A 1 403 ? 0.131 29.109 -10.32 1 83 403 ASP A C 1
ATOM 3240 O O . ASP A 1 403 ? -0.203 27.953 -10.047 1 83 403 ASP A O 1
ATOM 3244 N N . THR A 1 404 ? -0.117 30.047 -9.539 1 86.69 404 THR A N 1
ATOM 3245 C CA . THR A 1 404 ? -0.61 29.844 -8.18 1 86.69 404 THR A CA 1
ATOM 3246 C C . THR A 1 404 ? -2.107 29.562 -8.188 1 86.69 404 THR A C 1
ATOM 3248 O O . THR A 1 404 ? -2.65 29.062 -7.199 1 86.69 404 THR A O 1
ATOM 3251 N N . LYS A 1 405 ? -2.824 29.828 -9.25 1 83.75 405 LYS A N 1
ATOM 3252 C CA . LYS A 1 405 ? -4.27 29.625 -9.281 1 83.75 405 LYS A CA 1
ATOM 3253 C C . LYS A 1 405 ? -4.609 28.141 -9.094 1 83.75 405 LYS A C 1
ATOM 3255 O O . LYS A 1 405 ? -5.523 27.797 -8.344 1 83.75 405 LYS A O 1
ATOM 3260 N N . SER A 1 406 ? -3.896 27.281 -9.719 1 81.69 406 SER A N 1
ATOM 3261 C CA . SER A 1 406 ? -4.145 25.844 -9.633 1 81.69 406 SER A CA 1
ATOM 3262 C C . SER A 1 406 ? -3.695 25.281 -8.289 1 81.69 406 SER A C 1
ATOM 3264 O O . SER A 1 406 ? -4.062 24.172 -7.914 1 81.69 406 SER A O 1
ATOM 3266 N N . LEU A 1 407 ? -2.984 26.109 -7.543 1 89.25 407 LEU A N 1
ATOM 3267 C CA . LEU A 1 407 ? -2.412 25.672 -6.277 1 89.25 407 LEU A CA 1
ATOM 3268 C C . LEU A 1 407 ? -3.07 26.375 -5.102 1 89.25 407 LEU A C 1
ATOM 3270 O O . LEU A 1 407 ? -2.576 26.312 -3.975 1 89.25 407 LEU A O 1
ATOM 3274 N N . ASN A 1 408 ? -4.211 26.984 -5.34 1 91.12 408 ASN A N 1
ATOM 3275 C CA . ASN A 1 408 ? -4.855 27.797 -4.316 1 91.12 408 ASN A CA 1
ATOM 3276 C C . ASN A 1 408 ? -5.16 26.984 -3.062 1 91.12 408 ASN A C 1
ATOM 3278 O O . ASN A 1 408 ? -4.941 27.453 -1.944 1 91.12 408 ASN A O 1
ATOM 3282 N N . TRP A 1 409 ? -5.668 25.797 -3.299 1 92.88 409 TRP A N 1
ATOM 3283 C CA . TRP A 1 409 ? -6.012 24.984 -2.145 1 92.88 409 TRP A CA 1
ATOM 3284 C C . TRP A 1 409 ? -4.777 24.672 -1.301 1 92.88 409 TRP A C 1
ATOM 3286 O O . TRP A 1 409 ? -4.852 24.656 -0.069 1 92.88 409 TRP A O 1
ATOM 3296 N N . TYR A 1 410 ? -3.654 24.484 -1.978 1 94.5 410 TYR A N 1
ATOM 3297 C CA . TYR A 1 410 ? -2.404 24.172 -1.29 1 94.5 410 TYR A CA 1
ATOM 3298 C C . TYR A 1 410 ? -1.879 25.406 -0.549 1 94.5 410 TYR A C 1
ATOM 3300 O O . TYR A 1 410 ? -1.479 25.312 0.614 1 94.5 410 TYR A O 1
ATOM 3308 N N . LEU A 1 411 ? -1.905 26.516 -1.202 1 95.06 411 LEU A N 1
ATOM 3309 C CA . LEU A 1 411 ? -1.413 27.766 -0.62 1 95.06 411 LEU A CA 1
ATOM 3310 C C . LEU A 1 411 ? -2.273 28.188 0.566 1 95.06 411 LEU A C 1
ATOM 3312 O O . LEU A 1 411 ? -1.75 28.594 1.603 1 95.06 411 LEU A O 1
ATOM 3316 N N . ASP A 1 412 ? -3.523 27.953 0.435 1 93.12 412 ASP A N 1
ATOM 3317 C CA . ASP A 1 412 ? -4.484 28.422 1.427 1 93.12 412 ASP A CA 1
ATOM 3318 C C . ASP A 1 412 ? -4.344 27.656 2.736 1 93.12 412 ASP A C 1
ATOM 3320 O O . ASP A 1 412 ? -4.812 28.109 3.783 1 93.12 412 ASP A O 1
ATOM 3324 N N . MET A 1 413 ? -3.717 26.516 2.67 1 96.38 413 MET A N 1
ATOM 3325 C CA . MET A 1 413 ? -3.488 25.797 3.916 1 96.38 413 MET A CA 1
ATOM 3326 C C . MET A 1 413 ? -2.766 26.672 4.934 1 96.38 413 MET A C 1
ATOM 3328 O O . MET A 1 413 ? -2.984 26.547 6.137 1 96.38 413 MET A O 1
ATOM 3332 N N . ARG A 1 414 ? -1.944 27.609 4.402 1 98.19 414 ARG A N 1
ATOM 3333 C CA . ARG A 1 414 ? -1.171 28.484 5.277 1 98.19 414 ARG A CA 1
ATOM 3334 C C . ARG A 1 414 ? -2.078 29.469 6.012 1 98.19 414 ARG A C 1
ATOM 3336 O O . ARG A 1 414 ? -1.678 30.062 7.016 1 98.19 414 ARG A O 1
ATOM 3343 N N . LYS A 1 415 ? -3.332 29.609 5.574 1 97.94 415 LYS A N 1
ATOM 3344 C CA . LYS A 1 415 ? -4.281 30.531 6.195 1 97.94 415 LYS A CA 1
ATOM 3345 C C . LYS A 1 415 ? -4.996 29.875 7.371 1 97.94 415 LYS A C 1
ATOM 3347 O O . LYS A 1 415 ? -5.645 30.547 8.172 1 97.94 415 LYS A O 1
ATOM 3352 N N . TRP A 1 416 ? -4.809 28.562 7.48 1 97.44 416 TRP A N 1
ATOM 3353 C CA . TRP A 1 416 ? -5.656 27.812 8.406 1 97.44 416 TRP A CA 1
ATOM 3354 C C . TRP A 1 416 ? -4.82 27.125 9.484 1 97.44 416 TRP A C 1
ATOM 3356 O O . TRP A 1 416 ? -4.938 25.922 9.695 1 97.44 416 TRP A O 1
ATOM 3366 N N . GLY A 1 417 ? -4.02 27.922 10.156 1 97.56 417 GLY A N 1
ATOM 3367 C CA . GLY A 1 417 ? -3.291 27.422 11.312 1 97.56 417 GLY A CA 1
ATOM 3368 C C . GLY A 1 417 ? -2.105 26.547 10.945 1 97.56 417 GLY A C 1
ATOM 3369 O O . GLY A 1 417 ? -1.718 25.672 11.703 1 97.56 417 GLY A O 1
ATOM 3370 N N . TYR A 1 418 ? -1.533 26.734 9.75 1 98.25 418 TYR A N 1
ATOM 3371 C CA . TYR A 1 418 ? -0.347 26.016 9.297 1 98.25 418 TYR A CA 1
ATOM 3372 C C . TYR A 1 418 ? 0.914 26.578 9.938 1 98.25 418 TYR A C 1
ATOM 3374 O O . TYR A 1 418 ? 1.404 27.641 9.516 1 98.25 418 TYR A O 1
ATOM 3382 N N . PHE A 1 419 ? 1.52 25.938 10.891 1 98.12 419 PHE A N 1
ATOM 3383 C CA . PHE A 1 419 ? 2.656 26.453 11.641 1 98.12 419 PHE A CA 1
ATOM 3384 C C . PHE A 1 419 ? 3.971 26 11.023 1 98.12 419 PHE A C 1
ATOM 3386 O O . PHE A 1 419 ? 4.801 26.812 10.633 1 98.12 419 PHE A O 1
ATOM 3393 N N . ALA A 1 420 ? 4.152 24.672 11.023 1 97.62 420 ALA A N 1
ATOM 3394 C CA . ALA A 1 420 ? 5.34 24.031 10.469 1 97.62 420 ALA A CA 1
ATOM 3395 C C . ALA A 1 420 ? 5.043 22.578 10.086 1 97.62 420 ALA A C 1
ATOM 3397 O O . ALA A 1 420 ? 4.184 21.938 10.688 1 97.62 420 ALA A O 1
ATOM 3398 N N . SER A 1 421 ? 5.738 22.156 9.07 1 98.31 421 SER A N 1
ATOM 3399 C CA . SER A 1 421 ? 5.707 20.75 8.664 1 98.31 421 SER A CA 1
ATOM 3400 C C . SER A 1 421 ? 7.008 20.344 7.98 1 98.31 421 SER A C 1
ATOM 3402 O O . SER A 1 421 ? 7.734 21.188 7.465 1 98.31 421 SER A O 1
ATOM 3404 N N . ALA A 1 422 ? 7.332 19.125 8.062 1 98.88 422 ALA A N 1
ATOM 3405 C CA . ALA A 1 422 ? 8.5 18.562 7.395 1 98.88 422 ALA A CA 1
ATOM 3406 C C . ALA A 1 422 ? 8.203 17.172 6.848 1 98.88 422 ALA A C 1
ATOM 3408 O O . ALA A 1 422 ? 7.41 16.422 7.43 1 98.88 422 ALA A O 1
ATOM 3409 N N . GLY A 1 423 ? 8.734 16.891 5.746 1 98.75 423 GLY A N 1
ATOM 3410 C CA . GLY A 1 423 ? 8.539 15.586 5.121 1 98.75 423 GLY A CA 1
ATOM 3411 C C . GLY A 1 423 ? 9.633 15.227 4.137 1 98.75 423 GLY A C 1
ATOM 3412 O O . GLY A 1 423 ? 10.523 16.047 3.859 1 98.75 423 GLY A O 1
ATOM 3413 N N . PHE A 1 424 ? 9.617 14.031 3.727 1 98.69 424 PHE A N 1
ATOM 3414 C CA . PHE A 1 424 ? 10.617 13.578 2.766 1 98.69 424 PHE A CA 1
ATOM 3415 C C . PHE A 1 424 ? 10.023 12.539 1.82 1 98.69 424 PHE A C 1
ATOM 3417 O O . PHE A 1 424 ? 8.922 12.039 2.047 1 98.69 424 PHE A O 1
ATOM 3424 N N . GLY A 1 425 ? 10.68 12.359 0.698 1 98.19 425 GLY A N 1
ATOM 3425 C CA . GLY A 1 425 ? 10.43 11.281 -0.241 1 98.19 425 GLY A CA 1
ATOM 3426 C C . GLY A 1 425 ? 11.57 10.281 -0.313 1 98.19 425 GLY A C 1
ATOM 3427 O O . GLY A 1 425 ? 12.727 10.656 -0.469 1 98.19 425 GLY A O 1
ATOM 3428 N N . LEU A 1 426 ? 11.227 9.078 -0.104 1 98.31 426 LEU A N 1
ATOM 3429 C CA . LEU A 1 426 ? 12.18 7.973 -0.198 1 98.31 426 LEU A CA 1
ATOM 3430 C C . LEU A 1 426 ? 11.805 7.027 -1.335 1 98.31 426 LEU A C 1
ATOM 3432 O O . LEU A 1 426 ? 10.688 6.496 -1.365 1 98.31 426 LEU A O 1
ATOM 3436 N N . GLY A 1 427 ? 12.711 6.895 -2.27 1 97.25 427 GLY A N 1
ATOM 3437 C CA . GLY A 1 427 ? 12.469 5.93 -3.328 1 97.25 427 GLY A CA 1
ATOM 3438 C C . GLY A 1 427 ? 12.477 4.492 -2.84 1 97.25 427 GLY A C 1
ATOM 3439 O O . GLY A 1 427 ? 13.531 3.965 -2.471 1 97.25 427 GLY A O 1
ATOM 3440 N N . PHE A 1 428 ? 11.375 3.896 -2.857 1 98.5 428 PHE A N 1
ATOM 3441 C CA . PHE A 1 428 ? 11.234 2.535 -2.354 1 98.5 428 PHE A CA 1
ATOM 3442 C C . PHE A 1 428 ? 12.086 1.564 -3.164 1 98.5 428 PHE A C 1
ATOM 3444 O O . PHE A 1 428 ? 12.812 0.749 -2.596 1 98.5 428 PHE A O 1
ATOM 3451 N N . ASP A 1 429 ? 11.977 1.643 -4.465 1 98.19 429 ASP A N 1
ATOM 3452 C CA . ASP A 1 429 ? 12.695 0.725 -5.348 1 98.19 429 ASP A CA 1
ATOM 3453 C C . ASP A 1 429 ? 14.203 0.946 -5.27 1 98.19 429 ASP A C 1
ATOM 3455 O O . ASP A 1 429 ? 14.977 -0.002 -5.387 1 98.19 429 ASP A O 1
ATOM 3459 N N . ARG A 1 430 ? 14.609 2.152 -5.066 1 96.69 430 ARG A N 1
ATOM 3460 C CA . ARG A 1 430 ? 16.031 2.422 -4.906 1 96.69 430 ARG A CA 1
ATOM 3461 C C . ARG A 1 430 ? 16.562 1.82 -3.611 1 96.69 430 ARG A C 1
ATOM 3463 O O . ARG A 1 430 ? 17.656 1.264 -3.582 1 96.69 430 ARG A O 1
ATOM 3470 N N . LEU A 1 431 ? 15.805 2.053 -2.59 1 97.94 431 LEU A N 1
ATOM 3471 C CA . LEU A 1 431 ? 16.203 1.447 -1.323 1 97.94 431 LEU A CA 1
ATOM 3472 C C . LEU A 1 431 ? 16.312 -0.069 -1.455 1 97.94 431 LEU A C 1
ATOM 3474 O O . LEU A 1 431 ? 17.25 -0.677 -0.946 1 97.94 431 LEU A O 1
ATOM 3478 N N . LEU A 1 432 ? 15.32 -0.638 -2.088 1 98.31 432 LEU A N 1
ATOM 3479 C CA . LEU A 1 432 ? 15.336 -2.08 -2.312 1 98.31 432 LEU A CA 1
ATOM 3480 C C . LEU A 1 432 ? 16.578 -2.49 -3.102 1 98.31 432 LEU A C 1
ATOM 3482 O O . LEU A 1 432 ? 17.234 -3.477 -2.764 1 98.31 432 LEU A O 1
ATOM 3486 N N . ALA A 1 433 ? 16.812 -1.781 -4.176 1 97.06 433 ALA A N 1
ATOM 3487 C CA . ALA A 1 433 ? 17.984 -2.082 -4.992 1 97.06 433 ALA A CA 1
ATOM 3488 C C . ALA A 1 433 ? 19.266 -2.027 -4.156 1 97.06 433 ALA A C 1
ATOM 3490 O O . ALA A 1 433 ? 20.141 -2.887 -4.289 1 97.06 433 ALA A O 1
ATOM 3491 N N . TYR A 1 434 ? 19.375 -1.041 -3.293 1 96.38 434 TYR A N 1
ATOM 3492 C CA . TYR A 1 434 ? 20.516 -0.894 -2.412 1 96.38 434 TYR A CA 1
ATOM 3493 C C . TYR A 1 434 ? 20.641 -2.086 -1.473 1 96.38 434 TYR A C 1
ATOM 3495 O O . TYR A 1 434 ? 21.719 -2.68 -1.352 1 96.38 434 TYR A O 1
ATOM 3503 N N . ILE A 1 435 ? 19.578 -2.463 -0.849 1 97.88 435 ILE A N 1
ATOM 3504 C CA . ILE A 1 435 ? 19.562 -3.541 0.133 1 97.88 435 ILE A CA 1
ATOM 3505 C C . ILE A 1 435 ? 19.938 -4.859 -0.54 1 97.88 435 ILE A C 1
ATOM 3507 O O . ILE A 1 435 ? 20.656 -5.672 0.035 1 97.88 435 ILE A O 1
ATOM 3511 N N . CYS A 1 436 ? 19.484 -5.051 -1.762 1 97.56 436 CYS A N 1
ATOM 3512 C CA . CYS A 1 436 ? 19.641 -6.32 -2.461 1 97.56 436 CYS A CA 1
ATOM 3513 C C . CYS A 1 436 ? 20.953 -6.336 -3.258 1 97.56 436 CYS A C 1
ATOM 3515 O O . CYS A 1 436 ? 21.312 -7.359 -3.846 1 97.56 436 CYS A O 1
ATOM 3517 N N . GLY A 1 437 ? 21.625 -5.215 -3.338 1 95.56 437 GLY A N 1
ATOM 3518 C CA . GLY A 1 437 ? 22.875 -5.125 -4.09 1 95.56 437 GLY A CA 1
ATOM 3519 C C . GLY A 1 437 ? 22.656 -5.152 -5.594 1 95.56 437 GLY A C 1
ATOM 3520 O O . GLY A 1 437 ? 23.469 -5.719 -6.328 1 95.56 437 GLY A O 1
ATOM 3521 N N . LEU A 1 438 ? 21.531 -4.57 -6.051 1 95.31 438 LEU A N 1
ATOM 3522 C CA . LEU A 1 438 ? 21.219 -4.582 -7.477 1 95.31 438 LEU A CA 1
ATOM 3523 C C . LEU A 1 438 ? 21.859 -3.389 -8.18 1 95.31 438 LEU A C 1
ATOM 3525 O O . LEU A 1 438 ? 21.875 -2.281 -7.641 1 95.31 438 LEU A O 1
ATOM 3529 N N . GLU A 1 439 ? 22.312 -3.555 -9.375 1 92.44 439 GLU A N 1
ATOM 3530 C CA . GLU A 1 439 ? 22.938 -2.49 -10.156 1 92.44 439 GLU A CA 1
ATOM 3531 C C . GLU A 1 439 ? 21.891 -1.746 -10.992 1 92.44 439 GLU A C 1
ATOM 3533 O O . GLU A 1 439 ? 22.125 -0.6 -11.391 1 92.44 439 GLU A O 1
ATOM 3538 N N . ASN A 1 440 ? 20.859 -2.449 -11.289 1 95.38 440 ASN A N 1
ATOM 3539 C CA . ASN A 1 440 ? 19.812 -1.899 -12.148 1 95.38 440 ASN A CA 1
ATOM 3540 C C . ASN A 1 440 ? 18.453 -1.91 -11.453 1 95.38 440 ASN A C 1
ATOM 3542 O O . ASN A 1 440 ? 17.969 -2.969 -11.062 1 95.38 440 ASN A O 1
ATOM 3546 N N . ILE A 1 441 ? 17.844 -0.707 -11.359 1 96.31 441 ILE A N 1
ATOM 3547 C CA . ILE A 1 441 ? 16.594 -0.529 -10.617 1 96.31 441 ILE A CA 1
ATOM 3548 C C . ILE A 1 441 ? 15.477 -1.317 -11.297 1 96.31 441 ILE A C 1
ATOM 3550 O O . ILE A 1 441 ? 14.453 -1.611 -10.672 1 96.31 441 ILE A O 1
ATOM 3554 N N . ARG A 1 442 ? 15.625 -1.696 -12.547 1 96.75 442 ARG A N 1
ATOM 3555 C CA . ARG A 1 442 ? 14.641 -2.482 -13.281 1 96.75 442 ARG A CA 1
ATOM 3556 C C . ARG A 1 442 ? 14.477 -3.869 -12.664 1 96.75 442 ARG A C 1
ATOM 3558 O O . ARG A 1 442 ? 13.461 -4.535 -12.883 1 96.75 442 ARG A O 1
ATOM 3565 N N . ASP A 1 443 ? 15.445 -4.305 -11.922 1 97.25 443 ASP A N 1
ATOM 3566 C CA . ASP A 1 443 ? 15.422 -5.629 -11.32 1 97.25 443 ASP A CA 1
ATOM 3567 C C . ASP A 1 443 ? 14.789 -5.59 -9.93 1 97.25 443 ASP A C 1
ATOM 3569 O O . ASP A 1 443 ? 14.555 -6.633 -9.312 1 97.25 443 ASP A O 1
ATOM 3573 N N . ALA A 1 444 ? 14.414 -4.383 -9.438 1 97.56 444 ALA A N 1
ATOM 3574 C CA . ALA A 1 444 ? 13.891 -4.211 -8.078 1 97.56 444 ALA A CA 1
ATOM 3575 C C . ALA A 1 444 ? 12.367 -4.117 -8.094 1 97.56 444 ALA A C 1
ATOM 3577 O O . ALA A 1 444 ? 11.75 -3.938 -7.043 1 97.56 444 ALA A O 1
ATOM 3578 N N . ILE A 1 445 ? 11.75 -4.176 -9.227 1 98.06 445 ILE A N 1
ATOM 3579 C CA . ILE A 1 445 ? 10.305 -4.02 -9.367 1 98.06 445 ILE A CA 1
ATOM 3580 C C . ILE A 1 445 ? 9.734 -5.18 -10.18 1 98.06 445 ILE A C 1
ATOM 3582 O O . ILE A 1 445 ? 10.414 -5.734 -11.039 1 98.06 445 ILE A O 1
ATOM 3586 N N . PRO A 1 446 ? 8.516 -5.637 -9.922 1 97.75 446 PRO A N 1
ATOM 3587 C CA . PRO A 1 446 ? 7.965 -6.828 -10.578 1 97.75 446 PRO A CA 1
ATOM 3588 C C . PRO A 1 446 ? 7.965 -6.715 -12.102 1 97.75 446 PRO A C 1
ATOM 3590 O O . PRO A 1 446 ? 8.406 -7.641 -12.789 1 97.75 446 PRO A O 1
ATOM 3593 N N . PHE A 1 447 ? 7.426 -5.656 -12.633 1 97.06 447 PHE A N 1
ATOM 3594 C CA . PHE A 1 447 ? 7.309 -5.398 -14.062 1 97.06 447 PHE A CA 1
ATOM 3595 C C . PHE A 1 447 ? 7.805 -3.998 -14.398 1 97.06 447 PHE A C 1
ATOM 3597 O O . PHE A 1 447 ? 7.035 -3.035 -14.367 1 97.06 447 PHE A O 1
ATOM 3604 N N . PRO A 1 448 ? 9.047 -3.869 -14.766 1 96.62 448 PRO A N 1
ATOM 3605 C CA . PRO A 1 448 ? 9.625 -2.535 -14.938 1 96.62 448 PRO A CA 1
ATOM 3606 C C . PRO A 1 448 ? 9.016 -1.783 -16.125 1 96.62 448 PRO A C 1
ATOM 3608 O O . PRO A 1 448 ? 8.781 -2.377 -17.188 1 96.62 448 PRO A O 1
ATOM 3611 N N . ARG A 1 449 ? 8.664 -0.559 -15.93 1 97.06 449 ARG A N 1
ATOM 3612 C CA . ARG A 1 449 ? 8.266 0.385 -16.969 1 97.06 449 ARG A CA 1
ATOM 3613 C C . ARG A 1 449 ? 9.375 1.391 -17.25 1 97.06 449 ARG A C 1
ATOM 3615 O O . ARG A 1 449 ? 9.797 2.123 -16.359 1 97.06 449 ARG A O 1
ATOM 3622 N N . VAL A 1 450 ? 9.859 1.385 -18.438 1 96.19 450 VAL A N 1
ATOM 3623 C CA . VAL A 1 450 ? 10.93 2.301 -18.844 1 96.19 450 VAL A CA 1
ATOM 3624 C C . VAL A 1 450 ? 10.648 2.842 -20.234 1 96.19 450 VAL A C 1
ATOM 3626 O O . VAL A 1 450 ? 9.844 2.273 -20.984 1 96.19 450 VAL A O 1
ATOM 3629 N N . HIS A 1 451 ? 11.297 3.939 -20.562 1 96 451 HIS A N 1
ATOM 3630 C CA . HIS A 1 451 ? 11.164 4.504 -21.906 1 96 451 HIS A CA 1
ATOM 3631 C C . HIS A 1 451 ? 11.461 3.459 -22.984 1 96 451 HIS A C 1
ATOM 3633 O O . HIS A 1 451 ? 12.445 2.723 -22.875 1 96 451 HIS A O 1
ATOM 3639 N N . GLY A 1 452 ? 10.578 3.344 -23.844 1 95.38 452 GLY A N 1
ATOM 3640 C CA . GLY A 1 452 ? 10.789 2.479 -25 1 95.38 452 GLY A CA 1
ATOM 3641 C C . GLY A 1 452 ? 10.203 1.091 -24.812 1 95.38 452 GLY A C 1
ATOM 3642 O O . GLY A 1 452 ? 10.125 0.313 -25.766 1 95.38 452 GLY A O 1
ATOM 3643 N N . THR A 1 453 ? 9.789 0.802 -23.609 1 92.56 453 THR A N 1
ATOM 3644 C CA . THR A 1 453 ? 9.32 -0.57 -23.453 1 92.56 453 THR A CA 1
ATOM 3645 C C . THR A 1 453 ? 8.273 -0.661 -22.344 1 92.56 453 THR A C 1
ATOM 3647 O O . THR A 1 453 ? 8.422 -0.042 -21.297 1 92.56 453 THR A O 1
ATOM 3650 N N . ILE A 1 454 ? 7.23 -1.405 -22.656 1 94.12 454 ILE A N 1
ATOM 3651 C CA . ILE A 1 454 ? 6.211 -1.801 -21.688 1 94.12 454 ILE A CA 1
ATOM 3652 C C . ILE A 1 454 ? 5.684 -3.191 -22.031 1 94.12 454 ILE A C 1
ATOM 3654 O O . ILE A 1 454 ? 5.035 -3.375 -23.062 1 94.12 454 ILE A O 1
ATOM 3658 N N . ASN A 1 455 ? 6.109 -4.152 -21.25 1 88.94 455 ASN A N 1
ATOM 3659 C CA . ASN A 1 455 ? 5.664 -5.523 -21.469 1 88.94 455 ASN A CA 1
ATOM 3660 C C . ASN A 1 455 ? 4.777 -6.02 -20.344 1 88.94 455 ASN A C 1
ATOM 3662 O O . ASN A 1 455 ? 4.875 -5.531 -19.203 1 88.94 455 ASN A O 1
ATOM 3666 N N . PHE A 1 456 ? 3.85 -6.902 -20.719 1 88.69 456 PHE A N 1
ATOM 3667 C CA . PHE A 1 456 ? 2.988 -7.566 -19.75 1 88.69 456 PHE A CA 1
ATOM 3668 C C . PHE A 1 456 ? 1.934 -6.609 -19.203 1 88.69 456 PHE A C 1
ATOM 3670 O O . PHE A 1 456 ? 2.188 -5.41 -19.078 1 88.69 456 PHE A O 1
ATOM 3677 N N . MET B 1 1 ? 8.773 19.516 31.516 1 70.75 1 MET B N 1
ATOM 3678 C CA . MET B 1 1 ? 7.406 19.219 31.078 1 70.75 1 MET B CA 1
ATOM 3679 C C . MET B 1 1 ? 7.391 18.078 30.078 1 70.75 1 MET B C 1
ATOM 3681 O O . MET B 1 1 ? 8.258 17.984 29.203 1 70.75 1 MET B O 1
ATOM 3685 N N . LYS B 1 2 ? 6.449 17.234 30.391 1 71.69 2 LYS B N 1
ATOM 3686 C CA . LYS B 1 2 ? 6.434 16 29.625 1 71.69 2 LYS B CA 1
ATOM 3687 C C . LYS B 1 2 ? 5.648 16.172 28.328 1 71.69 2 LYS B C 1
ATOM 3689 O O . LYS B 1 2 ? 4.535 16.703 28.344 1 71.69 2 LYS B O 1
ATOM 3694 N N . SER B 1 3 ? 6.371 15.859 27.219 1 84.62 3 SER B N 1
ATOM 3695 C CA . SER B 1 3 ? 5.637 15.82 25.969 1 84.62 3 SER B CA 1
ATOM 3696 C C . SER B 1 3 ? 4.703 14.617 25.906 1 84.62 3 SER B C 1
ATOM 3698 O O . SER B 1 3 ? 5.109 13.492 26.219 1 84.62 3 SER B O 1
ATOM 3700 N N . VAL B 1 4 ? 3.352 14.906 25.812 1 94.25 4 VAL B N 1
ATOM 3701 C CA . VAL B 1 4 ? 2.338 13.859 25.797 1 94.25 4 VAL B CA 1
ATOM 3702 C C . VAL B 1 4 ? 1.35 14.109 24.672 1 94.25 4 VAL B C 1
ATOM 3704 O O . VAL B 1 4 ? 1.336 15.188 24.078 1 94.25 4 VAL B O 1
ATOM 3707 N N . THR B 1 5 ? 0.655 13.102 24.312 1 96.94 5 THR B N 1
ATOM 3708 C CA . THR B 1 5 ? -0.401 13.242 23.312 1 96.94 5 THR B CA 1
ATOM 3709 C C . THR B 1 5 ? -1.776 13.203 23.969 1 96.94 5 THR B C 1
ATOM 3711 O O . THR B 1 5 ? -1.92 12.711 25.094 1 96.94 5 THR B O 1
ATOM 3714 N N . VAL B 1 6 ? -2.73 13.758 23.297 1 97.88 6 VAL B N 1
ATOM 3715 C CA . VAL B 1 6 ? -4.109 13.711 23.781 1 97.88 6 VAL B CA 1
ATOM 3716 C C . VAL B 1 6 ? -4.551 12.258 23.953 1 97.88 6 VAL B C 1
ATOM 3718 O O . VAL B 1 6 ? -5.207 11.914 24.938 1 97.88 6 VAL B O 1
ATOM 3721 N N . LYS B 1 7 ? -4.164 11.43 23.031 1 96.69 7 LYS B N 1
ATOM 3722 C CA . LYS B 1 7 ? -4.488 10.008 23.094 1 96.69 7 LYS B CA 1
ATOM 3723 C C . LYS B 1 7 ? -3.986 9.398 24.406 1 96.69 7 LYS B C 1
ATOM 3725 O O . LYS B 1 7 ? -4.734 8.711 25.109 1 96.69 7 LYS B O 1
ATOM 3730 N N . GLN B 1 8 ? -2.766 9.656 24.766 1 96.56 8 GLN B N 1
ATOM 3731 C CA . GLN B 1 8 ? -2.158 9.117 25.984 1 96.56 8 GLN B CA 1
ATOM 3732 C C . GLN B 1 8 ? -2.877 9.625 27.234 1 96.56 8 GLN B C 1
ATOM 3734 O O . GLN B 1 8 ? -3.127 8.859 28.156 1 96.56 8 GLN B O 1
ATOM 3739 N N . LEU B 1 9 ? -3.195 10.891 27.25 1 97.44 9 LEU B N 1
ATOM 3740 C CA . LEU B 1 9 ? -3.857 11.516 28.391 1 97.44 9 LEU B CA 1
ATOM 3741 C C . LEU B 1 9 ? -5.211 10.859 28.672 1 97.44 9 LEU B C 1
ATOM 3743 O O . LEU B 1 9 ? -5.551 10.586 29.812 1 97.44 9 LEU B O 1
ATOM 3747 N N . LEU B 1 10 ? -5.883 10.586 27.594 1 96.19 10 LEU B N 1
ATOM 3748 C CA . LEU B 1 10 ? -7.25 10.094 27.75 1 96.19 10 LEU B CA 1
ATOM 3749 C C . LEU B 1 10 ? -7.262 8.594 28.016 1 96.19 10 LEU B C 1
ATOM 3751 O O . LEU B 1 10 ? -8.211 8.07 28.594 1 96.19 10 LEU B O 1
ATOM 3755 N N . GLN B 1 11 ? -6.23 7.934 27.594 1 94.81 11 GLN B N 1
ATOM 3756 C CA . GLN B 1 11 ? -6.148 6.496 27.812 1 94.81 11 GLN B CA 1
ATOM 3757 C C . GLN B 1 11 ? -5.785 6.188 29.266 1 94.81 11 GLN B C 1
ATOM 3759 O O . GLN B 1 11 ? -6.234 5.184 29.828 1 94.81 11 GLN B O 1
ATOM 3764 N N . THR B 1 12 ? -4.918 7.074 29.859 1 95.62 12 THR B N 1
ATOM 3765 C CA . THR B 1 12 ? -4.484 6.867 31.25 1 95.62 12 THR B CA 1
ATOM 3766 C C . THR B 1 12 ? -4.562 8.172 32.031 1 95.62 12 THR B C 1
ATOM 3768 O O . THR B 1 12 ? -3.547 8.664 32.531 1 95.62 12 THR B O 1
ATOM 3771 N N . PRO B 1 13 ? -5.75 8.625 32.219 1 95.81 13 PRO B N 1
ATOM 3772 C CA . PRO B 1 13 ? -5.91 9.945 32.812 1 95.81 13 PRO B CA 1
ATOM 3773 C C . PRO B 1 13 ? -5.332 10.016 34.219 1 95.81 13 PRO B C 1
ATOM 3775 O O . PRO B 1 13 ? -4.707 11.016 34.594 1 95.81 13 PRO B O 1
ATOM 3778 N N . ARG B 1 14 ? -5.48 9.031 35.125 1 95.31 14 ARG B N 1
ATOM 3779 C CA . ARG B 1 14 ? -5.047 9.047 36.531 1 95.31 14 ARG B CA 1
ATOM 3780 C C . ARG B 1 14 ? -3.533 9.219 36.625 1 95.31 14 ARG B C 1
ATOM 3782 O O . ARG B 1 14 ? -3.035 9.828 37.562 1 95.31 14 ARG B O 1
ATOM 3789 N N . LYS B 1 15 ? -2.855 8.688 35.562 1 96.62 15 LYS B N 1
ATOM 3790 C CA . LYS B 1 15 ? -1.396 8.734 35.562 1 96.62 15 LYS B CA 1
ATOM 3791 C C . LYS B 1 15 ? -0.888 10.164 35.406 1 96.62 15 LYS B C 1
ATOM 3793 O O . LYS B 1 15 ? 0.263 10.453 35.75 1 96.62 15 LYS B O 1
ATOM 3798 N N . PHE B 1 16 ? -1.828 11.047 34.969 1 96.81 16 PHE B N 1
ATOM 3799 C CA . PHE B 1 16 ? -1.354 12.391 34.656 1 96.81 16 PHE B CA 1
ATOM 3800 C C . PHE B 1 16 ? -1.907 13.422 35.625 1 96.81 16 PHE B C 1
ATOM 3802 O O . PHE B 1 16 ? -1.657 14.617 35.469 1 96.81 16 PHE B O 1
ATOM 3809 N N . ASN B 1 17 ? -2.574 12.977 36.594 1 97.06 17 ASN B N 1
ATOM 3810 C CA . ASN B 1 17 ? -3.146 13.906 37.562 1 97.06 17 ASN B CA 1
ATOM 3811 C C . ASN B 1 17 ? -2.076 14.805 38.188 1 97.06 17 ASN B C 1
ATOM 3813 O O . ASN B 1 17 ? -1.038 14.32 38.656 1 97.06 17 ASN B O 1
ATOM 3817 N N . ASN B 1 18 ? -2.291 16.062 38.156 1 97.31 18 ASN B N 1
ATOM 3818 C CA . ASN B 1 18 ? -1.455 17.109 38.75 1 97.31 18 ASN B CA 1
ATOM 3819 C C . ASN B 1 18 ? -0.092 17.172 38.062 1 97.31 18 ASN B C 1
ATOM 3821 O O . ASN B 1 18 ? 0.855 17.734 38.625 1 97.31 18 ASN B O 1
ATOM 3825 N N . LYS B 1 19 ? 0.034 16.547 36.969 1 97.31 19 LYS B N 1
ATOM 3826 C CA . LYS B 1 19 ? 1.277 16.641 36.188 1 97.31 19 LYS B CA 1
ATOM 3827 C C . LYS B 1 19 ? 1.258 17.859 35.281 1 97.31 19 LYS B C 1
ATOM 3829 O O . LYS B 1 19 ? 0.209 18.219 34.75 1 97.31 19 LYS B O 1
ATOM 3834 N N . GLN B 1 20 ? 2.396 18.469 35.156 1 97.81 20 GLN B N 1
ATOM 3835 C CA . GLN B 1 20 ? 2.582 19.531 34.188 1 97.81 20 GLN B CA 1
ATOM 3836 C C . GLN B 1 20 ? 2.914 18.984 32.812 1 97.81 20 GLN B C 1
ATOM 3838 O O . GLN B 1 20 ? 3.826 18.172 32.656 1 97.81 20 GLN B O 1
ATOM 3843 N N . ILE B 1 21 ? 2.146 19.438 31.828 1 97.69 21 ILE B N 1
ATOM 3844 C CA . ILE B 1 21 ? 2.398 18.906 30.5 1 97.69 21 ILE B CA 1
ATOM 3845 C C . ILE B 1 21 ? 2.502 20.062 29.484 1 97.69 21 ILE B C 1
ATOM 3847 O O . ILE B 1 21 ? 2.189 21.203 29.812 1 97.69 21 ILE B O 1
ATOM 3851 N N . LYS B 1 22 ? 3.072 19.781 28.391 1 97.12 22 LYS B N 1
ATOM 3852 C CA . LYS B 1 22 ? 3.125 20.641 27.203 1 97.12 22 LYS B CA 1
ATOM 3853 C C . LYS B 1 22 ? 2.559 19.922 25.984 1 97.12 22 LYS B C 1
ATOM 3855 O O . LYS B 1 22 ? 2.793 18.719 25.797 1 97.12 22 LYS B O 1
ATOM 3860 N N . LEU B 1 23 ? 1.811 20.641 25.203 1 96.38 23 LEU B N 1
ATOM 3861 C CA . LEU B 1 23 ? 1.168 20.031 24.047 1 96.38 23 LEU B CA 1
ATOM 3862 C C . LEU B 1 23 ? 0.951 21.047 22.938 1 96.38 23 LEU B C 1
ATOM 3864 O O . LEU B 1 23 ? 0.558 22.188 23.203 1 96.38 23 LEU B O 1
ATOM 3868 N N . SER B 1 24 ? 1.305 20.672 21.703 1 97.75 24 SER B N 1
ATOM 3869 C CA . SER B 1 24 ? 0.982 21.484 20.547 1 97.75 24 SER B CA 1
ATOM 3870 C C . SER B 1 24 ? -0.182 20.891 19.766 1 97.75 24 SER B C 1
ATOM 3872 O O . SER B 1 24 ? -0.313 19.672 19.656 1 97.75 24 SER B O 1
ATOM 3874 N N . GLY B 1 25 ? -1.012 21.703 19.234 1 98.25 25 GLY B N 1
ATOM 3875 C CA . GLY B 1 25 ? -2.146 21.266 18.453 1 98.25 25 GLY B CA 1
ATOM 3876 C C . GLY B 1 25 ? -2.951 22.406 17.859 1 98.25 25 GLY B C 1
ATOM 3877 O O . GLY B 1 25 ? -2.441 23.516 17.719 1 98.25 25 GLY B O 1
ATOM 3878 N N . TRP B 1 26 ? -4.141 22.109 17.391 1 98.75 26 TRP B N 1
ATOM 3879 C CA . TRP B 1 26 ? -5.027 23.078 16.766 1 98.75 26 TRP B CA 1
ATOM 3880 C C . TRP B 1 26 ? -6.281 23.297 17.609 1 98.75 26 TRP B C 1
ATOM 3882 O O . TRP B 1 26 ? -6.82 22.344 18.172 1 98.75 26 TRP B O 1
ATOM 3892 N N . VAL B 1 27 ? -6.77 24.547 17.641 1 98.44 27 VAL B N 1
ATOM 3893 C CA . VAL B 1 27 ? -8 24.875 18.344 1 98.44 27 VAL B CA 1
ATOM 3894 C C . VAL B 1 27 ? -9.203 24.391 17.547 1 98.44 27 VAL B C 1
ATOM 3896 O O . VAL B 1 27 ? -9.477 24.906 16.453 1 98.44 27 VAL B O 1
ATOM 3899 N N . LYS B 1 28 ? -9.898 23.469 18.078 1 97.31 28 LYS B N 1
ATOM 3900 C CA . LYS B 1 28 ? -11.062 22.906 17.391 1 97.31 28 LYS B CA 1
ATOM 3901 C C . LYS B 1 28 ? -12.344 23.641 17.812 1 97.31 28 LYS B C 1
ATOM 3903 O O . LYS B 1 28 ? -13.297 23.703 17.031 1 97.31 28 LYS B O 1
ATOM 3908 N N . ASN B 1 29 ? -12.344 24.047 19.031 1 96.69 29 ASN B N 1
ATOM 3909 C CA . ASN B 1 29 ? -13.477 24.781 19.594 1 96.69 29 ASN B CA 1
ATOM 3910 C C . ASN B 1 29 ? -13.039 25.719 20.719 1 96.69 29 ASN B C 1
ATOM 3912 O O . ASN B 1 29 ? -12.023 25.469 21.359 1 96.69 29 ASN B O 1
ATOM 3916 N N . LYS B 1 30 ? -13.781 26.781 20.875 1 97 30 LYS B N 1
ATOM 3917 C CA . LYS B 1 30 ? -13.539 27.766 21.922 1 97 30 LYS B CA 1
ATOM 3918 C C . LYS B 1 30 ? -14.844 28.297 22.5 1 97 30 LYS B C 1
ATOM 3920 O O . LYS B 1 30 ? -15.695 28.797 21.766 1 97 30 LYS B O 1
ATOM 3925 N N . ARG B 1 31 ? -14.984 28.109 23.781 1 96.31 31 ARG B N 1
ATOM 3926 C CA . ARG B 1 31 ? -16.094 28.703 24.516 1 96.31 31 ARG B CA 1
ATOM 3927 C C . ARG B 1 31 ? -15.602 29.75 25.516 1 96.31 31 ARG B C 1
ATOM 3929 O O . ARG B 1 31 ? -14.797 29.438 26.391 1 96.31 31 ARG B O 1
ATOM 3936 N N . ALA B 1 32 ? -16.094 30.906 25.281 1 95.44 32 ALA B N 1
ATOM 3937 C CA . ALA B 1 32 ? -15.617 32 26.109 1 95.44 32 ALA B CA 1
ATOM 3938 C C . ALA B 1 32 ? -16.781 32.656 26.859 1 95.44 32 ALA B C 1
ATOM 3940 O O . ALA B 1 32 ? -17.859 32.844 26.297 1 95.44 32 ALA B O 1
ATOM 3941 N N . SER B 1 33 ? -16.625 32.844 28.141 1 95 33 SER B N 1
ATOM 3942 C CA . SER B 1 33 ? -17.469 33.688 28.969 1 95 33 SER B CA 1
ATOM 3943 C C . SER B 1 33 ? -16.672 34.844 29.578 1 95 33 SER B C 1
ATOM 3945 O O . SER B 1 33 ? -15.5 35.031 29.266 1 95 33 SER B O 1
ATOM 3947 N N . ALA B 1 34 ? -17.344 35.656 30.406 1 94.5 34 ALA B N 1
ATOM 3948 C CA . ALA B 1 34 ? -16.719 36.844 30.969 1 94.5 34 ALA B CA 1
ATOM 3949 C C . ALA B 1 34 ? -15.508 36.469 31.828 1 94.5 34 ALA B C 1
ATOM 3951 O O . ALA B 1 34 ? -14.523 37.219 31.875 1 94.5 34 ALA B O 1
ATOM 3952 N N . ASN B 1 35 ? -15.562 35.375 32.438 1 96.62 35 ASN B N 1
ATOM 3953 C CA . ASN B 1 35 ? -14.523 35.125 33.438 1 96.62 35 ASN B CA 1
ATOM 3954 C C . ASN B 1 35 ? -13.797 33.812 33.156 1 96.62 35 ASN B C 1
ATOM 3956 O O . ASN B 1 35 ? -12.844 33.469 33.875 1 96.62 35 ASN B O 1
ATOM 3960 N N . ILE B 1 36 ? -14.234 33.062 32.062 1 97.56 36 ILE B N 1
ATOM 3961 C CA . ILE B 1 36 ? -13.633 31.766 31.875 1 97.56 36 ILE B CA 1
ATOM 3962 C C . ILE B 1 36 ? -13.633 31.406 30.391 1 97.56 36 ILE B C 1
ATOM 3964 O O . ILE B 1 36 ? -14.57 31.734 29.672 1 97.56 36 ILE B O 1
ATOM 3968 N N . ILE B 1 37 ? -12.555 30.812 29.891 1 98.25 37 ILE B N 1
ATOM 3969 C CA . ILE B 1 37 ? -12.453 30.328 28.516 1 98.25 37 ILE B CA 1
ATOM 3970 C C . ILE B 1 37 ? -12.125 28.844 28.516 1 98.25 37 ILE B C 1
ATOM 3972 O O . ILE B 1 37 ? -11.25 28.391 29.266 1 98.25 37 ILE B O 1
ATOM 3976 N N . PHE B 1 38 ? -12.883 28.047 27.75 1 97.69 38 PHE B N 1
ATOM 3977 C CA . PHE B 1 38 ? -12.594 26.641 27.469 1 97.69 38 PHE B CA 1
ATOM 3978 C C . PHE B 1 38 ? -12.109 26.453 26.047 1 97.69 38 PHE B C 1
ATOM 3980 O O . PHE B 1 38 ? -12.758 26.906 25.094 1 97.69 38 PHE B O 1
ATOM 3987 N N . LEU B 1 39 ? -10.992 25.859 25.891 1 97.75 39 LEU B N 1
ATOM 3988 C CA . LEU B 1 39 ? -10.453 25.5 24.578 1 97.75 39 LEU B CA 1
ATOM 3989 C C . LEU B 1 39 ? -10.484 24 24.375 1 97.75 39 LEU B C 1
ATOM 3991 O O . LEU B 1 39 ? -10.148 23.234 25.281 1 97.75 39 LEU B O 1
ATOM 3995 N N . ALA B 1 40 ? -10.953 23.562 23.25 1 97.88 40 ALA B N 1
ATOM 3996 C CA . ALA B 1 40 ? -10.773 22.188 22.797 1 97.88 40 ALA B CA 1
ATOM 3997 C C . ALA B 1 40 ? -9.602 22.078 21.828 1 97.88 40 ALA B C 1
ATOM 3999 O O . ALA B 1 40 ? -9.633 22.641 20.734 1 97.88 40 ALA B O 1
ATOM 4000 N N . ILE B 1 41 ? -8.602 21.297 22.219 1 98.44 41 ILE B N 1
ATOM 4001 C CA . ILE B 1 41 ? -7.371 21.25 21.438 1 98.44 41 ILE B CA 1
ATOM 4002 C C . ILE B 1 41 ? -7.18 19.844 20.859 1 98.44 41 ILE B C 1
ATOM 4004 O O . ILE B 1 41 ? -7.258 18.859 21.594 1 98.44 41 ILE B O 1
ATOM 4008 N N . SER B 1 42 ? -6.98 19.797 19.562 1 98.31 42 SER B N 1
ATOM 4009 C CA . SER B 1 42 ? -6.625 18.562 18.875 1 98.31 42 SER B CA 1
ATOM 4010 C C . SER B 1 42 ? -5.137 18.516 18.547 1 98.31 42 SER B C 1
ATOM 4012 O O . SER B 1 42 ? -4.602 19.469 17.969 1 98.31 42 SER B O 1
ATOM 4014 N N . ASP B 1 43 ? -4.523 17.438 18.906 1 98.06 43 ASP B N 1
ATOM 4015 C CA . ASP B 1 43 ? -3.117 17.312 18.531 1 98.06 43 ASP B CA 1
ATOM 4016 C C . ASP B 1 43 ? -2.938 16.266 17.438 1 98.06 43 ASP B C 1
ATOM 4018 O O . ASP B 1 43 ? -1.822 15.805 17.188 1 98.06 43 ASP B O 1
ATOM 4022 N N . GLY B 1 44 ? -4.039 15.773 16.844 1 97.88 44 GLY B N 1
ATOM 4023 C CA . GLY B 1 44 ? -4.004 14.836 15.734 1 97.88 44 GLY B CA 1
ATOM 4024 C C . GLY B 1 44 ? -3.92 13.383 16.172 1 97.88 44 GLY B C 1
ATOM 4025 O O . GLY B 1 44 ? -4.133 12.477 15.367 1 97.88 44 GLY B O 1
ATOM 4026 N N . SER B 1 45 ? -3.713 13.078 17.469 1 97.56 45 SER B N 1
ATOM 4027 C CA . SER B 1 45 ? -3.465 11.719 17.953 1 97.56 45 SER B CA 1
ATOM 4028 C C . SER B 1 45 ? -4.77 10.984 18.234 1 97.56 45 SER B C 1
ATOM 4030 O O . SER B 1 45 ? -4.789 9.758 18.328 1 97.56 45 SER B O 1
ATOM 4032 N N . SER B 1 46 ? -5.773 11.773 18.375 1 97.31 46 SER B N 1
ATOM 4033 C CA . SER B 1 46 ? -7.07 11.219 18.75 1 97.31 46 SER B CA 1
ATOM 4034 C C . SER B 1 46 ? -8.211 12 18.109 1 97.31 46 SER B C 1
ATOM 4036 O O . SER B 1 46 ? -8.07 13.188 17.828 1 97.31 46 SER B O 1
ATOM 4038 N N . ILE B 1 47 ? -9.273 11.297 17.891 1 97.69 47 ILE B N 1
ATOM 4039 C CA . ILE B 1 47 ? -10.477 11.969 17.406 1 97.69 47 ILE B CA 1
ATOM 4040 C C . ILE B 1 47 ? -11.023 12.891 18.5 1 97.69 47 ILE B C 1
ATOM 4042 O O . ILE B 1 47 ? -11.734 13.852 18.203 1 97.69 47 ILE B O 1
ATOM 4046 N N . ASN B 1 48 ? -10.695 12.625 19.75 1 97.12 48 ASN B N 1
ATOM 4047 C CA . ASN B 1 48 ? -11.109 13.453 20.875 1 97.12 48 ASN B CA 1
ATOM 4048 C C . ASN B 1 48 ? -10.125 14.594 21.109 1 97.12 48 ASN B C 1
ATOM 4050 O O . ASN B 1 48 ? -8.938 14.469 20.812 1 97.12 48 ASN B O 1
ATOM 4054 N N . THR B 1 49 ? -10.656 15.688 21.672 1 97.81 49 THR B N 1
ATOM 4055 C CA . THR B 1 49 ? -9.836 16.859 21.984 1 97.81 49 THR B CA 1
ATOM 4056 C C . THR B 1 49 ? -9.523 16.922 23.469 1 97.81 49 THR B C 1
ATOM 4058 O O . THR B 1 49 ? -10.141 16.219 24.281 1 97.81 49 THR B O 1
ATOM 4061 N N . LEU B 1 50 ? -8.523 17.656 23.781 1 98.06 50 LEU B N 1
ATOM 4062 C CA . LEU B 1 50 ? -8.219 17.984 25.172 1 98.06 50 LEU B CA 1
ATOM 4063 C C . LEU B 1 50 ? -8.867 19.297 25.578 1 98.06 50 LEU B C 1
ATOM 4065 O O . LEU B 1 50 ? -8.672 20.312 24.906 1 98.06 50 LEU B O 1
ATOM 4069 N N . GLN B 1 51 ? -9.625 19.297 26.594 1 98.19 51 GLN B N 1
ATOM 4070 C CA . GLN B 1 51 ? -10.18 20.531 27.125 1 98.19 51 GLN B CA 1
ATOM 4071 C C . GLN B 1 51 ? -9.148 21.281 27.969 1 98.19 51 GLN B C 1
ATOM 4073 O O . GLN B 1 51 ? -8.578 20.734 28.906 1 98.19 51 GLN B O 1
ATOM 4078 N N . ALA B 1 52 ? -8.891 22.469 27.594 1 98.25 52 ALA B N 1
ATOM 4079 C CA . ALA B 1 52 ? -8.047 23.375 28.344 1 98.25 52 ALA B CA 1
ATOM 4080 C C . ALA B 1 52 ? -8.859 24.562 28.891 1 98.25 52 ALA B C 1
ATOM 4082 O O . ALA B 1 52 ? -9.758 25.062 28.203 1 98.25 52 ALA B O 1
ATOM 4083 N N . VAL B 1 53 ? -8.508 25 30.109 1 98.12 53 VAL B N 1
ATOM 4084 C CA . VAL B 1 53 ? -9.336 26.031 30.734 1 98.12 53 VAL B CA 1
ATOM 4085 C C . VAL B 1 53 ? -8.445 27.109 31.359 1 98.12 53 VAL B C 1
ATOM 4087 O O . VAL B 1 53 ? -7.344 26.812 31.844 1 98.12 53 VAL B O 1
ATOM 4090 N N . VAL B 1 54 ? -8.961 28.344 31.344 1 98.31 54 VAL B N 1
ATOM 4091 C CA . VAL B 1 54 ? -8.305 29.453 32.031 1 98.31 54 VAL B CA 1
ATOM 4092 C C . VAL B 1 54 ? -9.352 30.406 32.562 1 98.31 54 VAL B C 1
ATOM 4094 O O . VAL B 1 54 ? -10.352 30.703 31.922 1 98.31 54 VAL B O 1
ATOM 4097 N N . LYS B 1 55 ? -9.156 30.844 33.781 1 97.75 55 LYS B N 1
ATOM 4098 C CA . LYS B 1 55 ? -9.977 31.891 34.375 1 97.75 55 LYS B CA 1
ATOM 4099 C C . LYS B 1 55 ? -9.273 33.25 34.312 1 97.75 55 LYS B C 1
ATOM 4101 O O . LYS B 1 55 ? -8.055 33.312 34.5 1 97.75 55 LYS B O 1
ATOM 4106 N N . GLN B 1 56 ? -10.07 34.188 34.094 1 97.5 56 GLN B N 1
ATOM 4107 C CA . GLN B 1 56 ? -9.523 35.531 34 1 97.5 56 GLN B CA 1
ATOM 4108 C C . GLN B 1 56 ? -8.781 35.906 35.281 1 97.5 56 GLN B C 1
ATOM 4110 O O . GLN B 1 56 ? -7.699 36.5 35.25 1 97.5 56 GLN B O 1
ATOM 4115 N N . GLU B 1 57 ? -9.273 35.531 36.406 1 97.06 57 GLU B N 1
ATOM 4116 C CA . GLU B 1 57 ? -8.688 35.875 37.719 1 97.06 57 GLU B CA 1
ATOM 4117 C C . GLU B 1 57 ? -7.359 35.156 37.938 1 97.06 57 GLU B C 1
ATOM 4119 O O . GLU B 1 57 ? -6.453 35.688 38.562 1 97.06 57 GLU B O 1
ATOM 4124 N N . ASP B 1 58 ? -7.281 34 37.375 1 96.06 58 ASP B N 1
ATOM 4125 C CA . ASP B 1 58 ? -6.105 33.156 37.625 1 96.06 58 ASP B CA 1
ATOM 4126 C C . ASP B 1 58 ? -4.949 33.594 36.719 1 96.06 58 ASP B C 1
ATOM 4128 O O . ASP B 1 58 ? -3.785 33.5 37.094 1 96.06 58 ASP B O 1
ATOM 4132 N N . ASN B 1 59 ? -5.277 33.969 35.531 1 96.94 59 ASN B N 1
ATOM 4133 C CA . ASN B 1 59 ? -4.254 34.281 34.531 1 96.94 59 ASN B CA 1
ATOM 4134 C C . ASN B 1 59 ? -4.777 35.25 33.5 1 96.94 59 ASN B C 1
ATOM 4136 O O . ASN B 1 59 ? -5.066 34.875 32.344 1 96.94 59 ASN B O 1
ATOM 4140 N N . PRO B 1 60 ? -4.758 36.531 33.781 1 96.94 60 PRO B N 1
ATOM 4141 C CA . PRO B 1 60 ? -5.352 37.531 32.906 1 96.94 60 PRO B CA 1
ATOM 4142 C C . PRO B 1 60 ? -4.648 37.625 31.547 1 96.94 60 PRO B C 1
ATOM 4144 O O . PRO B 1 60 ? -5.293 37.875 30.516 1 96.94 60 PRO B O 1
ATOM 4147 N N . GLN B 1 61 ? -3.406 37.375 31.484 1 96.94 61 GLN B N 1
ATOM 4148 C CA . GLN B 1 61 ? -2.643 37.5 30.25 1 96.94 61 GLN B CA 1
ATOM 4149 C C . GLN B 1 61 ? -3.033 36.375 29.266 1 96.94 61 GLN B C 1
ATOM 4151 O O . GLN B 1 61 ? -3.293 36.656 28.094 1 96.94 61 GLN B O 1
ATOM 4156 N N . VAL B 1 62 ? -3.057 35.188 29.734 1 97.5 62 VAL B N 1
ATOM 4157 C CA . VAL B 1 62 ? -3.447 34.062 28.906 1 97.5 62 VAL B CA 1
ATOM 4158 C C . VAL B 1 62 ? -4.902 34.219 28.469 1 97.5 62 VAL B C 1
ATOM 4160 O O . VAL B 1 62 ? -5.242 33.938 27.312 1 97.5 62 VAL B O 1
ATOM 4163 N N . PHE B 1 63 ? -5.715 34.625 29.406 1 97.88 63 PHE B N 1
ATOM 4164 C CA . PHE B 1 63 ? -7.125 34.875 29.125 1 97.88 63 PHE B CA 1
ATOM 4165 C C . PHE B 1 63 ? -7.297 35.844 27.984 1 97.88 63 PHE B C 1
ATOM 4167 O O . PHE B 1 63 ? -8.031 35.562 27.031 1 97.88 63 PHE B O 1
ATOM 4174 N N . SER B 1 64 ? -6.609 36.969 28.047 1 97.25 64 SER B N 1
ATOM 4175 C CA . SER B 1 64 ? -6.699 38 27.031 1 97.25 64 SER B CA 1
ATOM 4176 C C . SER B 1 64 ? -6.219 37.5 25.672 1 97.25 64 SER B C 1
ATOM 4178 O O . SER B 1 64 ? -6.836 37.781 24.641 1 97.25 64 SER B O 1
ATOM 4180 N N . LEU B 1 65 ? -5.188 36.781 25.609 1 97.62 65 LEU B N 1
ATOM 4181 C CA . LEU B 1 65 ? -4.672 36.188 24.375 1 97.62 65 LEU B CA 1
ATOM 4182 C C . LEU B 1 65 ? -5.688 35.25 23.734 1 97.62 65 LEU B C 1
ATOM 4184 O O . LEU B 1 65 ? -5.938 35.312 22.531 1 97.62 65 LEU B O 1
ATOM 4188 N N . LEU B 1 66 ? -6.242 34.438 24.516 1 97.75 66 LEU B N 1
ATOM 4189 C CA . LEU B 1 66 ? -7.141 33.406 24.016 1 97.75 66 LEU B CA 1
ATOM 4190 C C . LEU B 1 66 ? -8.406 34 23.438 1 97.75 66 LEU B C 1
ATOM 4192 O O . LEU B 1 66 ? -9.062 33.406 22.578 1 97.75 66 LEU B O 1
ATOM 4196 N N . GLN B 1 67 ? -8.711 35.188 23.891 1 96.69 67 GLN B N 1
ATOM 4197 C CA . GLN B 1 67 ? -9.875 35.875 23.328 1 96.69 67 GLN B CA 1
ATOM 4198 C C . GLN B 1 67 ? -9.664 36.188 21.859 1 96.69 67 GLN B C 1
ATOM 4200 O O . GLN B 1 67 ? -10.633 36.281 21.094 1 96.69 67 GLN B O 1
ATOM 4205 N N . THR B 1 68 ? -8.453 36.25 21.453 1 96.75 68 THR B N 1
ATOM 4206 C CA . THR B 1 68 ? -8.156 36.688 20.094 1 96.75 68 THR B CA 1
ATOM 4207 C C . THR B 1 68 ? -7.852 35.5 19.188 1 96.75 68 THR B C 1
ATOM 4209 O O . THR B 1 68 ? -7.684 35.656 17.984 1 96.75 68 THR B O 1
ATOM 4212 N N . VAL B 1 69 ? -7.762 34.312 19.734 1 97.81 69 VAL B N 1
ATOM 4213 C CA . VAL B 1 69 ? -7.363 33.125 18.969 1 97.81 69 VAL B CA 1
ATOM 4214 C C . VAL B 1 69 ? -8.57 32.594 18.219 1 97.81 69 VAL B C 1
ATOM 4216 O O . VAL B 1 69 ? -9.625 32.344 18.812 1 97.81 69 VAL B O 1
ATOM 4219 N N . ASN B 1 70 ? -8.414 32.375 16.922 1 97.62 70 ASN B N 1
ATOM 4220 C CA . ASN B 1 70 ? -9.477 31.844 16.078 1 97.62 70 ASN B CA 1
ATOM 4221 C C . ASN B 1 70 ? -9.469 30.328 16.047 1 97.62 70 ASN B C 1
ATOM 4223 O O . ASN B 1 70 ? -8.477 29.703 16.422 1 97.62 70 ASN B O 1
ATOM 4227 N N . LEU B 1 71 ? -10.586 29.781 15.625 1 96.62 71 LEU B N 1
ATOM 4228 C CA . LEU B 1 71 ? -10.648 28.359 15.344 1 96.62 71 LEU B CA 1
ATOM 4229 C C . LEU B 1 71 ? -9.594 27.953 14.32 1 96.62 71 LEU B C 1
ATOM 4231 O O . LEU B 1 71 ? -9.266 28.734 13.422 1 96.62 71 LEU B O 1
ATOM 4235 N N . ALA B 1 72 ? -9.031 26.75 14.438 1 97.62 72 ALA B N 1
ATOM 4236 C CA . ALA B 1 72 ? -8.07 26.125 13.523 1 97.62 72 ALA B CA 1
ATOM 4237 C C . ALA B 1 72 ? -6.66 26.656 13.773 1 97.62 72 ALA B C 1
ATOM 4239 O O . ALA B 1 72 ? -5.688 26.125 13.234 1 97.62 72 ALA B O 1
ATOM 4240 N N . SER B 1 73 ? -6.531 27.703 14.648 1 98.69 73 SER B N 1
ATOM 4241 C CA . SER B 1 73 ? -5.199 28.234 14.945 1 98.69 73 SER B CA 1
ATOM 4242 C C . SER B 1 73 ? -4.332 27.188 15.633 1 98.69 73 SER B C 1
ATOM 4244 O O . SER B 1 73 ? -4.844 26.328 16.359 1 98.69 73 SER B O 1
ATOM 4246 N N . ALA B 1 74 ? -3.043 27.25 15.328 1 98.75 74 ALA B N 1
ATOM 4247 C CA . ALA B 1 74 ? -2.072 26.375 15.984 1 98.75 74 ALA B CA 1
ATOM 4248 C C . ALA B 1 74 ? -1.559 27.016 17.281 1 98.75 74 ALA B C 1
ATOM 4250 O O . ALA B 1 74 ? -1.185 28.188 17.297 1 98.75 74 ALA B O 1
ATOM 4251 N N . VAL B 1 75 ? -1.539 26.203 18.375 1 98.69 75 VAL B N 1
ATOM 4252 C CA . VAL B 1 75 ? -1.112 26.734 19.672 1 98.69 75 VAL B CA 1
ATOM 4253 C C . VAL B 1 75 ? -0.203 25.719 20.359 1 98.69 75 VAL B C 1
ATOM 4255 O O . VAL B 1 75 ? -0.212 24.531 20.016 1 98.69 75 VAL B O 1
ATOM 4258 N N . MET B 1 76 ? 0.645 26.172 21.172 1 98.12 76 MET B N 1
ATOM 4259 C CA . MET B 1 76 ? 1.349 25.391 22.172 1 98.12 76 MET B CA 1
ATOM 4260 C C . MET B 1 76 ? 0.873 25.75 23.578 1 98.12 76 MET B C 1
ATOM 4262 O O . MET B 1 76 ? 0.872 26.938 23.953 1 98.12 76 MET B O 1
ATOM 4266 N N . VAL B 1 77 ? 0.437 24.781 24.344 1 97.88 77 VAL B N 1
ATOM 4267 C CA . VAL B 1 77 ? -0.146 25.047 25.656 1 97.88 77 VAL B CA 1
ATOM 4268 C C . VAL B 1 77 ? 0.661 24.344 26.734 1 97.88 77 VAL B C 1
ATOM 4270 O O . VAL B 1 77 ? 1.186 23.25 26.516 1 97.88 77 VAL B O 1
ATOM 4273 N N . TRP B 1 78 ? 0.812 24.953 27.828 1 97.5 78 TRP B N 1
ATOM 4274 C CA . TRP B 1 78 ? 1.435 24.438 29.031 1 97.5 78 TRP B CA 1
ATOM 4275 C C . TRP B 1 78 ? 0.492 24.562 30.234 1 97.5 78 TRP B C 1
ATOM 4277 O O . TRP B 1 78 ? -0.197 25.562 30.391 1 97.5 78 TRP B O 1
ATOM 4287 N N . GLY B 1 79 ? 0.462 23.516 31.047 1 97.69 79 GLY B N 1
ATOM 4288 C CA . GLY B 1 79 ? -0.369 23.609 32.25 1 97.69 79 GLY B CA 1
ATOM 4289 C C . GLY B 1 79 ? -0.379 22.328 33.062 1 97.69 79 GLY B C 1
ATOM 4290 O O . GLY B 1 79 ? 0.488 21.469 32.875 1 97.69 79 GLY B O 1
ATOM 4291 N N . GLU B 1 80 ? -1.348 22.344 33.969 1 98.06 80 GLU B N 1
ATOM 4292 C CA . GLU B 1 80 ? -1.484 21.234 34.906 1 98.06 80 GLU B CA 1
ATOM 4293 C C . GLU B 1 80 ? -2.746 20.422 34.594 1 98.06 80 GLU B C 1
ATOM 4295 O O . GLU B 1 80 ? -3.814 20.984 34.375 1 98.06 80 GLU B O 1
ATOM 4300 N N . ILE B 1 81 ? -2.518 19.094 34.625 1 98.12 81 ILE B N 1
ATOM 4301 C CA . ILE B 1 81 ? -3.67 18.234 34.406 1 98.12 81 ILE B CA 1
ATOM 4302 C C . ILE B 1 81 ? -4.445 18.062 35.719 1 98.12 81 ILE B C 1
ATOM 4304 O O . ILE B 1 81 ? -3.859 17.766 36.75 1 98.12 81 ILE B O 1
ATOM 4308 N N . ILE B 1 82 ? -5.789 18.297 35.562 1 97.94 82 ILE B N 1
ATOM 4309 C CA . ILE B 1 82 ? -6.688 18.094 36.719 1 97.94 82 ILE B CA 1
ATOM 4310 C C . ILE B 1 82 ? -7.77 17.078 36.312 1 97.94 82 ILE B C 1
ATOM 4312 O O . ILE B 1 82 ? -8.367 17.172 35.25 1 97.94 82 ILE B O 1
ATOM 4316 N N . LEU B 1 83 ? -7.926 16.094 37.188 1 97.75 83 LEU B N 1
ATOM 4317 C CA . LEU B 1 83 ? -8.984 15.125 36.938 1 97.75 83 LEU B CA 1
ATOM 4318 C C . LEU B 1 83 ? -10.359 15.758 37.125 1 97.75 83 LEU B C 1
ATOM 4320 O O . LEU B 1 83 ? -10.547 16.578 38.031 1 97.75 83 LEU B O 1
ATOM 4324 N N . THR B 1 84 ? -11.203 15.43 36.25 1 95.81 84 THR B N 1
ATOM 4325 C CA . THR B 1 84 ? -12.578 15.891 36.312 1 95.81 84 THR B CA 1
ATOM 4326 C C . THR B 1 84 ? -13.555 14.719 36.281 1 95.81 84 THR B C 1
ATOM 4328 O O . THR B 1 84 ? -14.312 14.555 35.312 1 95.81 84 THR B O 1
ATOM 4331 N N . PRO B 1 85 ? -13.633 13.93 37.25 1 90.25 85 PRO B N 1
ATOM 4332 C CA . PRO B 1 85 ? -14.398 12.68 37.25 1 90.25 85 PRO B CA 1
ATOM 4333 C C . PRO B 1 85 ? -15.891 12.906 37.031 1 90.25 85 PRO B C 1
ATOM 4335 O O . PRO B 1 85 ? -16.594 12 36.562 1 90.25 85 PRO B O 1
ATOM 4338 N N . LYS B 1 86 ? -16.406 14.07 37.281 1 91.94 86 LYS B N 1
ATOM 4339 C CA . LYS B 1 86 ? -17.844 14.336 37.156 1 91.94 86 LYS B CA 1
ATOM 4340 C C . LYS B 1 86 ? -18.172 14.953 35.781 1 91.94 86 LYS B C 1
ATOM 4342 O O . LYS B 1 86 ? -19.344 15.133 35.469 1 91.94 86 LYS B O 1
ATOM 4347 N N . ALA B 1 87 ? -17.188 15.281 35.125 1 90.38 87 ALA B N 1
ATOM 4348 C CA . ALA B 1 87 ? -17.391 15.922 33.844 1 90.38 87 ALA B CA 1
ATOM 4349 C C . ALA B 1 87 ? -17.422 14.898 32.719 1 90.38 87 ALA B C 1
ATOM 4351 O O . ALA B 1 87 ? -17.203 13.703 32.938 1 90.38 87 ALA B O 1
ATOM 4352 N N . LYS B 1 88 ? -17.828 15.281 31.516 1 88.12 88 LYS B N 1
ATOM 4353 C CA . LYS B 1 88 ? -17.875 14.438 30.328 1 88.12 88 LYS B CA 1
ATOM 4354 C C . LYS B 1 88 ? -16.5 13.906 29.969 1 88.12 88 LYS B C 1
ATOM 4356 O O . LYS B 1 88 ? -16.359 12.773 29.5 1 88.12 88 LYS B O 1
ATOM 4361 N N . GLN B 1 89 ? -15.508 14.758 30.109 1 92.94 89 GLN B N 1
ATOM 4362 C CA . GLN B 1 89 ? -14.117 14.336 29.938 1 92.94 89 GLN B CA 1
ATOM 4363 C C . GLN B 1 89 ? -13.43 14.133 31.281 1 92.94 89 GLN B C 1
ATOM 4365 O O . GLN B 1 89 ? -13.602 14.93 32.188 1 92.94 89 GLN B O 1
ATOM 4370 N N . PRO B 1 90 ? -12.648 13.102 31.375 1 95.12 90 PRO B N 1
ATOM 4371 C CA . PRO B 1 90 ? -12.125 12.68 32.656 1 95.12 90 PRO B CA 1
ATOM 4372 C C . PRO B 1 90 ? -11.031 13.602 33.188 1 95.12 90 PRO B C 1
ATOM 4374 O O . PRO B 1 90 ? -10.609 13.469 34.344 1 95.12 90 PRO B O 1
ATOM 4377 N N . LEU B 1 91 ? -10.531 14.469 32.438 1 97.94 91 LEU B N 1
ATOM 4378 C CA . LEU B 1 91 ? -9.492 15.398 32.844 1 97.94 91 LEU B CA 1
ATOM 4379 C C . LEU B 1 91 ? -9.562 16.703 32.031 1 97.94 91 LEU B C 1
ATOM 4381 O O . LEU B 1 91 ? -10.25 16.766 31.016 1 97.94 91 LEU B O 1
ATOM 4385 N N . GLU B 1 92 ? -8.938 17.719 32.5 1 98 92 GLU B N 1
ATOM 4386 C CA . GLU B 1 92 ? -8.758 18.969 31.797 1 98 92 GLU B CA 1
ATOM 4387 C C . GLU B 1 92 ? -7.391 19.578 32.094 1 98 92 GLU B C 1
ATOM 4389 O O . GLU B 1 92 ? -6.723 19.188 33.031 1 98 92 GLU B O 1
ATOM 4394 N N . LEU B 1 93 ? -6.977 20.406 31.188 1 98.25 93 LEU B N 1
ATOM 4395 C CA . LEU B 1 93 ? -5.711 21.109 31.359 1 98.25 93 LEU B CA 1
ATOM 4396 C C . LEU B 1 93 ? -5.941 22.516 31.906 1 98.25 93 LEU B C 1
ATOM 4398 O O . LEU B 1 93 ? -6.551 23.359 31.25 1 98.25 93 LEU B O 1
ATOM 4402 N N . LYS B 1 94 ? -5.543 22.75 33.125 1 98.12 94 LYS B N 1
ATOM 4403 C CA . LYS B 1 94 ? -5.512 24.109 33.625 1 98.12 94 LYS B CA 1
ATOM 4404 C C . LYS B 1 94 ? -4.344 24.891 33.031 1 98.12 94 LYS B C 1
ATOM 4406 O O . LYS B 1 94 ? -3.188 24.656 33.406 1 98.12 94 LYS B O 1
ATOM 4411 N N . LEU B 1 95 ? -4.656 25.891 32.219 1 98.06 95 LEU B N 1
ATOM 4412 C CA . LEU B 1 95 ? -3.646 26.562 31.406 1 98.06 95 LEU B CA 1
ATOM 4413 C C . LEU B 1 95 ? -2.793 27.484 32.281 1 98.06 95 LEU B C 1
ATOM 4415 O O . LEU B 1 95 ? -3.324 28.266 33.062 1 98.06 95 LEU B O 1
ATOM 4419 N N . LYS B 1 96 ? -1.518 27.359 32.125 1 97.38 96 LYS B N 1
ATOM 4420 C CA . LYS B 1 96 ? -0.562 28.281 32.719 1 97.38 96 LYS B CA 1
ATOM 4421 C C . LYS B 1 96 ? 0.062 29.203 31.703 1 97.38 96 LYS B C 1
ATOM 4423 O O . LYS B 1 96 ? 0.36 30.359 32 1 97.38 96 LYS B O 1
ATOM 4428 N N . GLN B 1 97 ? 0.305 28.656 30.578 1 97.56 97 GLN B N 1
ATOM 4429 C CA . GLN B 1 97 ? 0.889 29.422 29.469 1 97.56 97 GLN B CA 1
ATOM 4430 C C . GLN B 1 97 ? 0.352 28.938 28.125 1 97.56 97 GLN B C 1
ATOM 4432 O O . GLN B 1 97 ? 0.003 27.766 27.969 1 97.56 97 GLN B O 1
ATOM 4437 N N . VAL B 1 98 ? 0.276 29.875 27.219 1 97.94 98 VAL B N 1
ATOM 4438 C CA . VAL B 1 98 ? -0.128 29.547 25.859 1 97.94 98 VAL B CA 1
ATOM 4439 C C . VAL B 1 98 ? 0.722 30.344 24.859 1 97.94 98 VAL B C 1
ATOM 4441 O O . VAL B 1 98 ? 1.032 31.516 25.094 1 97.94 98 VAL B O 1
ATOM 4444 N N . SER B 1 99 ? 1.22 29.672 23.828 1 98.19 99 SER B N 1
ATOM 4445 C CA . SER B 1 99 ? 1.845 30.344 22.688 1 98.19 99 SER B CA 1
ATOM 4446 C C . SER B 1 99 ? 1.005 30.172 21.422 1 98.19 99 SER B C 1
ATOM 4448 O O . SER B 1 99 ? 0.686 29.047 21.031 1 98.19 99 SER B O 1
ATOM 4450 N N . LEU B 1 100 ? 0.601 31.312 20.859 1 98.5 100 LEU B N 1
ATOM 4451 C CA . LEU B 1 100 ? -0.034 31.281 19.547 1 98.5 100 LEU B CA 1
ATOM 4452 C C . LEU B 1 100 ? 1.001 31.062 18.438 1 98.5 100 LEU B C 1
ATOM 4454 O O . LEU B 1 100 ? 1.804 31.938 18.156 1 98.5 100 LEU B O 1
ATOM 4458 N N . LEU B 1 101 ? 1.012 29.891 17.891 1 98.38 101 LEU B N 1
ATOM 4459 C CA . LEU B 1 101 ? 2.035 29.5 16.938 1 98.38 101 LEU B CA 1
ATOM 4460 C C . LEU B 1 101 ? 1.676 29.984 15.531 1 98.38 101 LEU B C 1
ATOM 4462 O O . LEU B 1 101 ? 2.537 30.469 14.797 1 98.38 101 LEU B O 1
ATOM 4466 N N . ALA B 1 102 ? 0.448 29.812 15.078 1 98.44 102 ALA B N 1
ATOM 4467 C CA . ALA B 1 102 ? -0.079 30.266 13.797 1 98.44 102 ALA B CA 1
ATOM 4468 C C . ALA B 1 102 ? -1.548 30.656 13.914 1 98.44 102 ALA B C 1
ATOM 4470 O O . ALA B 1 102 ? -2.396 29.828 14.242 1 98.44 102 ALA B O 1
ATOM 4471 N N . GLN B 1 103 ? -1.873 31.875 13.656 1 98.38 103 GLN B N 1
ATOM 4472 C CA . GLN B 1 103 ? -3.24 32.375 13.719 1 98.38 103 GLN B CA 1
ATOM 4473 C C . GLN B 1 103 ? -4.012 32.031 12.445 1 98.38 103 GLN B C 1
ATOM 4475 O O . GLN B 1 103 ? -3.578 32.375 11.344 1 98.38 103 GLN B O 1
ATOM 4480 N N . ALA B 1 104 ? -5.082 31.375 12.609 1 98.12 104 ALA B N 1
ATOM 4481 C CA . ALA B 1 104 ? -5.938 31.125 11.453 1 98.12 104 ALA B CA 1
ATOM 4482 C C . ALA B 1 104 ? -6.75 32.375 11.086 1 98.12 104 ALA B C 1
ATOM 4484 O O . ALA B 1 104 ? -7.129 33.156 11.961 1 98.12 104 ALA B O 1
ATOM 4485 N N . GLU B 1 105 ? -6.934 32.5 9.844 1 97.56 105 GLU B N 1
ATOM 4486 C CA . GLU B 1 105 ? -7.82 33.594 9.422 1 97.56 105 GLU B CA 1
ATOM 4487 C C . GLU B 1 105 ? -9.25 33.344 9.891 1 97.56 105 GLU B C 1
ATOM 4489 O O . GLU B 1 105 ? -9.664 32.188 10.055 1 97.56 105 GLU B O 1
ATOM 4494 N N . SER B 1 106 ? -9.961 34.406 10.039 1 95.81 106 SER B N 1
ATOM 4495 C CA . SER B 1 106 ? -11.289 34.344 10.641 1 95.81 106 SER B CA 1
ATOM 4496 C C . SER B 1 106 ? -12.297 33.719 9.68 1 95.81 106 SER B C 1
ATOM 4498 O O . SER B 1 106 ? -13.336 33.219 10.109 1 95.81 106 SER B O 1
ATOM 4500 N N . ASP B 1 107 ? -11.977 33.688 8.414 1 95.25 107 ASP B N 1
ATOM 4501 C CA . ASP B 1 107 ? -12.906 33.156 7.43 1 95.25 107 ASP B CA 1
ATOM 4502 C C . ASP B 1 107 ? -12.633 31.672 7.172 1 95.25 107 ASP B C 1
ATOM 4504 O O . ASP B 1 107 ? -12.93 31.156 6.09 1 95.25 107 ASP B O 1
ATOM 4508 N N . TYR B 1 108 ? -11.992 31.047 8.148 1 95.5 108 TYR B N 1
ATOM 4509 C CA . TYR B 1 108 ? -11.82 29.594 8.086 1 95.5 108 TYR B CA 1
ATOM 4510 C C . TYR B 1 108 ? -13.109 28.906 7.668 1 95.5 108 TYR B C 1
ATOM 4512 O O . TYR B 1 108 ? -14.164 29.125 8.281 1 95.5 108 TYR B O 1
ATOM 4520 N N . PRO B 1 109 ? -13.031 28.031 6.652 1 94.44 109 PRO B N 1
ATOM 4521 C CA . PRO B 1 109 ? -14.25 27.484 6.043 1 94.44 109 PRO B CA 1
ATOM 4522 C C . PRO B 1 109 ? -15.008 26.547 6.977 1 94.44 109 PRO B C 1
ATOM 4524 O O . PRO B 1 109 ? -16.234 26.422 6.871 1 94.44 109 PRO B O 1
ATOM 4527 N N . LEU B 1 110 ? -14.352 25.828 7.859 1 94.06 110 LEU B N 1
ATOM 4528 C CA . LEU B 1 110 ? -15.008 24.859 8.727 1 94.06 110 LEU B CA 1
ATOM 4529 C C . LEU B 1 110 ? -15.375 25.484 10.062 1 94.06 110 LEU B C 1
ATOM 4531 O O . LEU B 1 110 ? -14.938 25.016 11.117 1 94.06 110 LEU B O 1
ATOM 4535 N N . GLN B 1 111 ? -16.219 26.438 9.992 1 91.44 111 GLN B N 1
ATOM 4536 C CA . GLN B 1 111 ? -16.75 27.047 11.203 1 91.44 111 GLN B CA 1
ATOM 4537 C C . GLN B 1 111 ? -17.641 26.078 11.961 1 91.44 111 GLN B C 1
ATOM 4539 O O . GLN B 1 111 ? -17.984 25.016 11.453 1 91.44 111 GLN B O 1
ATOM 4544 N N . LYS B 1 112 ? -18 26.484 13.172 1 88 112 LYS B N 1
ATOM 4545 C CA . LYS B 1 112 ? -18.828 25.609 14.008 1 88 112 LYS B CA 1
ATOM 4546 C C . LYS B 1 112 ? -20.281 25.594 13.516 1 88 112 LYS B C 1
ATOM 4548 O O . LYS B 1 112 ? -21.172 26.172 14.148 1 88 112 LYS B O 1
ATOM 4553 N N . LYS B 1 113 ? -20.453 24.953 12.414 1 88.5 113 LYS B N 1
ATOM 4554 C CA . LYS B 1 113 ? -21.766 24.75 11.82 1 88.5 113 LYS B CA 1
ATOM 4555 C C . LYS B 1 113 ? -21.828 23.453 11.016 1 88.5 113 LYS B C 1
ATOM 4557 O O . LYS B 1 113 ? -20.797 22.859 10.734 1 88.5 113 LYS B O 1
ATOM 4562 N N . GLU B 1 114 ? -22.938 23.047 10.766 1 88.81 114 GLU B N 1
ATOM 4563 C CA . GLU B 1 114 ? -23.109 21.844 9.953 1 88.81 114 GLU B CA 1
ATOM 4564 C C . GLU B 1 114 ? -22.797 22.125 8.484 1 88.81 114 GLU B C 1
ATOM 4566 O O . GLU B 1 114 ? -23.125 23.172 7.961 1 88.81 114 GLU B O 1
ATOM 4571 N N . HIS B 1 115 ? -22.047 21.25 7.918 1 92.69 115 HIS B N 1
ATOM 4572 C CA . HIS B 1 115 ? -21.75 21.312 6.496 1 92.69 115 HIS B CA 1
ATOM 4573 C C . HIS B 1 115 ? -22.266 20.094 5.754 1 92.69 115 HIS B C 1
ATOM 4575 O O . HIS B 1 115 ? -22.344 19 6.328 1 92.69 115 HIS B O 1
ATOM 4581 N N . SER B 1 116 ? -22.609 20.297 4.523 1 91 116 SER B N 1
ATOM 4582 C CA . SER B 1 116 ? -23.062 19.172 3.699 1 91 116 SER B CA 1
ATOM 4583 C C . SER B 1 116 ? -21.906 18.312 3.252 1 91 116 SER B C 1
ATOM 4585 O O . SER B 1 116 ? -20.75 18.75 3.254 1 91 116 SER B O 1
ATOM 4587 N N . GLN B 1 117 ? -22.234 17.141 2.91 1 89.12 117 GLN B N 1
ATOM 4588 C CA . GLN B 1 117 ? -21.219 16.25 2.371 1 89.12 117 GLN B CA 1
ATOM 4589 C C . GLN B 1 117 ? -20.641 16.812 1.071 1 89.12 117 GLN B C 1
ATOM 4591 O O . GLN B 1 117 ? -19.453 16.625 0.79 1 89.12 117 GLN B O 1
ATOM 4596 N N . GLU B 1 118 ? -21.422 17.469 0.303 1 91.25 118 GLU B N 1
ATOM 4597 C CA . GLU B 1 118 ? -20.984 18.094 -0.941 1 91.25 118 GLU B CA 1
ATOM 4598 C C . GLU B 1 118 ? -19.938 19.172 -0.675 1 91.25 118 GLU B C 1
ATOM 4600 O O . GLU B 1 118 ? -18.953 19.281 -1.396 1 91.25 118 GLU B O 1
ATOM 4605 N N . PHE B 1 119 ? -20.203 19.922 0.36 1 94.5 119 PHE B N 1
ATOM 4606 C CA . PHE B 1 119 ? -19.25 20.938 0.767 1 94.5 119 PHE B CA 1
ATOM 4607 C C . PHE B 1 119 ? -17.891 20.312 1.09 1 94.5 119 PHE B C 1
ATOM 4609 O O . PHE B 1 119 ? -16.859 20.781 0.622 1 94.5 119 PHE B O 1
ATOM 4616 N N . PHE B 1 120 ? -17.938 19.234 1.799 1 94.62 120 PHE B N 1
ATOM 4617 C CA . PHE B 1 120 ? -16.719 18.578 2.215 1 94.62 120 PHE B CA 1
ATOM 4618 C C . PHE B 1 120 ? -15.992 17.969 1.014 1 94.62 120 PHE B C 1
ATOM 4620 O O . PHE B 1 120 ? -14.758 18 0.953 1 94.62 120 PHE B O 1
ATOM 4627 N N . ARG B 1 121 ? -16.734 17.438 0.037 1 92.81 121 ARG B N 1
ATOM 4628 C CA . ARG B 1 121 ? -16.109 16.859 -1.154 1 92.81 121 ARG B CA 1
ATOM 4629 C C . ARG B 1 121 ? -15.438 17.938 -1.996 1 92.81 121 ARG B C 1
ATOM 4631 O O . ARG B 1 121 ? -14.406 17.688 -2.619 1 92.81 121 ARG B O 1
ATOM 4638 N N . SER B 1 122 ? -15.977 19.141 -1.951 1 92.06 122 SER B N 1
ATOM 4639 C CA . SER B 1 122 ? -15.406 20.266 -2.689 1 92.06 122 SER B CA 1
ATOM 4640 C C . SER B 1 122 ? -14.234 20.891 -1.937 1 92.06 122 SER B C 1
ATOM 4642 O O . SER B 1 122 ? -13.469 21.672 -2.502 1 92.06 122 SER B O 1
ATOM 4644 N N . ASN B 1 123 ? -14.109 20.562 -0.676 1 93.88 123 ASN B N 1
ATOM 4645 C CA . ASN B 1 123 ? -13 20.984 0.171 1 93.88 123 ASN B CA 1
ATOM 4646 C C . ASN B 1 123 ? -12.258 19.781 0.758 1 93.88 123 ASN B C 1
ATOM 4648 O O . ASN B 1 123 ? -12.016 19.734 1.966 1 93.88 123 ASN B O 1
ATOM 4652 N N . ALA B 1 124 ? -11.906 18.891 -0.175 1 93.31 124 ALA B N 1
ATOM 4653 C CA . ALA B 1 124 ? -11.352 17.609 0.258 1 93.31 124 ALA B CA 1
ATOM 4654 C C . ALA B 1 124 ? -10.016 17.812 0.973 1 93.31 124 ALA B C 1
ATOM 4656 O O . ALA B 1 124 ? -9.609 16.969 1.781 1 93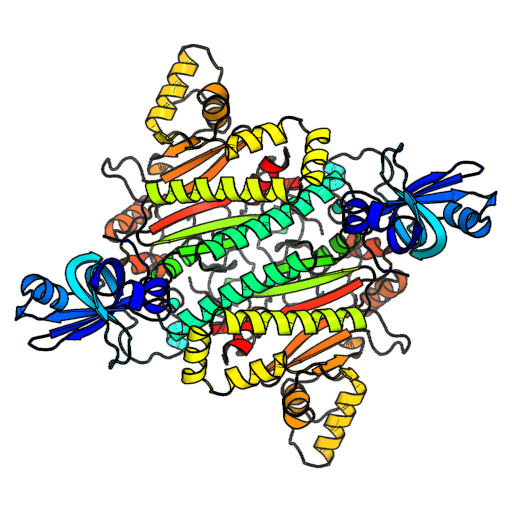.31 124 ALA B O 1
ATOM 4657 N N . HIS B 1 125 ? -9.312 18.922 0.767 1 92.94 125 HIS B N 1
ATOM 4658 C CA . HIS B 1 125 ? -8.039 19.188 1.408 1 92.94 125 HIS B CA 1
ATOM 4659 C C . HIS B 1 125 ? -8.227 19.594 2.867 1 92.94 125 HIS B C 1
ATOM 4661 O O . HIS B 1 125 ? -7.281 19.547 3.658 1 92.94 125 HIS B O 1
ATOM 4667 N N . LEU B 1 126 ? -9.508 19.938 3.248 1 95.5 126 LEU B N 1
ATOM 4668 C CA . LEU B 1 126 ? -9.789 20.438 4.59 1 95.5 126 LEU B CA 1
ATOM 4669 C C . LEU B 1 126 ? -10.68 19.469 5.355 1 95.5 126 LEU B C 1
ATOM 4671 O O . LEU B 1 126 ? -10.719 19.484 6.586 1 95.5 126 LEU B O 1
ATOM 4675 N N . ARG B 1 127 ? -11.305 18.594 4.625 1 96 127 ARG B N 1
ATOM 4676 C CA . ARG B 1 127 ? -12.43 17.875 5.23 1 96 127 ARG B CA 1
ATOM 4677 C C . ARG B 1 127 ? -11.945 16.922 6.32 1 96 127 ARG B C 1
ATOM 4679 O O . ARG B 1 127 ? -12.695 16.594 7.238 1 96 127 ARG B O 1
ATOM 4686 N N . VAL B 1 128 ? -10.711 16.547 6.266 1 96.75 128 VAL B N 1
ATOM 4687 C CA . VAL B 1 128 ? -10.188 15.609 7.25 1 96.75 128 VAL B CA 1
ATOM 4688 C C . VAL B 1 128 ? -10.117 16.281 8.617 1 96.75 128 VAL B C 1
ATOM 4690 O O . VAL B 1 128 ? -10 15.602 9.641 1 96.75 128 VAL B O 1
ATOM 4693 N N . ARG B 1 129 ? -10.242 17.594 8.664 1 96.88 129 ARG B N 1
ATOM 4694 C CA . ARG B 1 129 ? -10.25 18.328 9.93 1 96.88 129 ARG B CA 1
ATOM 4695 C C . ARG B 1 129 ? -11.602 18.203 10.625 1 96.88 129 ARG B C 1
ATOM 4697 O O . ARG B 1 129 ? -11.727 18.547 11.805 1 96.88 129 ARG B O 1
ATOM 4704 N N . ALA B 1 130 ? -12.609 17.797 9.883 1 96.06 130 ALA B N 1
ATOM 4705 C CA . ALA B 1 130 ? -13.914 17.531 10.477 1 96.06 130 ALA B CA 1
ATOM 4706 C C . ALA B 1 130 ? -13.961 16.141 11.102 1 96.06 130 ALA B C 1
ATOM 4708 O O . ALA B 1 130 ? -13.297 15.219 10.617 1 96.06 130 ALA B O 1
ATOM 4709 N N . LYS B 1 131 ? -14.812 15.977 12.102 1 95.12 131 LYS B N 1
ATOM 4710 C CA . LYS B 1 131 ? -14.852 14.758 12.906 1 95.12 131 LYS B CA 1
ATOM 4711 C C . LYS B 1 131 ? -15.195 13.539 12.047 1 95.12 131 LYS B C 1
ATOM 4713 O O . LYS B 1 131 ? -14.562 12.484 12.172 1 95.12 131 LYS B O 1
ATOM 4718 N N . THR B 1 132 ? -16.156 13.672 11.195 1 96.19 132 THR B N 1
ATOM 4719 C CA . THR B 1 132 ? -16.609 12.562 10.359 1 96.19 132 THR B CA 1
ATOM 4720 C C . THR B 1 132 ? -15.469 12.039 9.492 1 96.19 132 THR B C 1
ATOM 4722 O O . THR B 1 132 ? -15.195 10.836 9.484 1 96.19 132 THR B O 1
ATOM 4725 N N . TYR B 1 133 ? -14.805 12.914 8.836 1 97.62 133 TYR B N 1
ATOM 4726 C CA . TYR B 1 133 ? -13.789 12.484 7.879 1 97.62 133 TYR B CA 1
ATOM 4727 C C . TYR B 1 133 ? -12.484 12.141 8.586 1 97.62 133 TYR B C 1
ATOM 4729 O O . TYR B 1 133 ? -11.719 11.297 8.117 1 97.62 133 TYR B O 1
ATOM 4737 N N . PHE B 1 134 ? -12.273 12.781 9.734 1 98.38 134 PHE B N 1
ATOM 4738 C CA . PHE B 1 134 ? -11.195 12.305 10.594 1 98.38 134 PHE B CA 1
ATOM 4739 C C . PHE B 1 134 ? -11.383 10.828 10.938 1 98.38 134 PHE B C 1
ATOM 4741 O O . PHE B 1 134 ? -10.461 10.031 10.805 1 98.38 134 PHE B O 1
ATOM 4748 N N . ALA B 1 135 ? -12.586 10.477 11.328 1 98.5 135 ALA B N 1
ATOM 4749 C CA . ALA B 1 135 ? -12.922 9.102 11.695 1 98.5 135 ALA B CA 1
ATOM 4750 C C . ALA B 1 135 ? -12.742 8.156 10.508 1 98.5 135 ALA B C 1
ATOM 4752 O O . ALA B 1 135 ? -12.086 7.121 10.625 1 98.5 135 ALA B O 1
ATOM 4753 N N . VAL B 1 136 ? -13.242 8.523 9.375 1 98.56 136 VAL B N 1
ATOM 4754 C CA . VAL B 1 136 ? -13.219 7.676 8.188 1 98.56 136 VAL B CA 1
ATOM 4755 C C . VAL B 1 136 ? -11.773 7.426 7.758 1 98.56 136 VAL B C 1
ATOM 4757 O O . VAL B 1 136 ? -11.398 6.289 7.469 1 98.56 136 VAL B O 1
ATOM 4760 N N . MET B 1 137 ? -10.961 8.484 7.766 1 98.81 137 MET B N 1
ATOM 4761 C CA . MET B 1 137 ? -9.594 8.344 7.277 1 98.81 137 MET B CA 1
ATOM 4762 C C . MET B 1 137 ? -8.727 7.605 8.289 1 98.81 137 MET B C 1
ATOM 4764 O O . MET B 1 137 ? -7.809 6.875 7.906 1 98.81 137 MET B O 1
ATOM 4768 N N . LYS B 1 138 ? -9.062 7.781 9.562 1 98.75 138 LYS B N 1
ATOM 4769 C CA . LYS B 1 138 ? -8.406 6.961 10.578 1 98.75 138 LYS B CA 1
ATOM 4770 C C . LYS B 1 138 ? -8.727 5.484 10.383 1 98.75 138 LYS B C 1
ATOM 4772 O O . LYS B 1 138 ? -7.836 4.633 10.422 1 98.75 138 LYS B O 1
ATOM 4777 N N . ILE B 1 139 ? -9.969 5.18 10.195 1 98.81 139 ILE B N 1
ATOM 4778 C CA . ILE B 1 139 ? -10.391 3.797 9.969 1 98.81 139 ILE B CA 1
ATOM 4779 C C . ILE B 1 139 ? -9.742 3.264 8.695 1 98.81 139 ILE B C 1
ATOM 4781 O O . ILE B 1 139 ? -9.32 2.105 8.641 1 98.81 139 ILE B O 1
ATOM 4785 N N . ARG B 1 140 ? -9.703 4.074 7.668 1 98.81 140 ARG B N 1
ATOM 4786 C CA . ARG B 1 140 ? -9.039 3.688 6.426 1 98.81 140 ARG B CA 1
ATOM 4787 C C . ARG B 1 140 ? -7.602 3.252 6.68 1 98.81 140 ARG B C 1
ATOM 4789 O O . ARG B 1 140 ? -7.152 2.238 6.145 1 98.81 140 ARG B O 1
ATOM 4796 N N . SER B 1 141 ? -6.898 4.047 7.441 1 98.75 141 SER B N 1
ATOM 4797 C CA . SER B 1 141 ? -5.516 3.729 7.785 1 98.75 141 SER B CA 1
ATOM 4798 C C . SER B 1 141 ? -5.426 2.426 8.57 1 98.75 141 SER B C 1
ATOM 4800 O O . SER B 1 141 ? -4.586 1.573 8.273 1 98.75 141 SER B O 1
ATOM 4802 N N . VAL B 1 142 ? -6.277 2.26 9.539 1 98.62 142 VAL B N 1
ATOM 4803 C CA . VAL B 1 142 ? -6.301 1.057 10.367 1 98.62 142 VAL B CA 1
ATOM 4804 C C . VAL B 1 142 ? -6.605 -0.161 9.5 1 98.62 142 VAL B C 1
ATOM 4806 O O . VAL B 1 142 ? -5.961 -1.203 9.625 1 98.62 142 VAL B O 1
ATOM 4809 N N . LEU B 1 143 ? -7.566 0.005 8.648 1 98.75 143 LEU B N 1
ATOM 4810 C CA . LEU B 1 143 ? -7.961 -1.07 7.746 1 98.75 143 LEU B CA 1
ATOM 4811 C C . LEU B 1 143 ? -6.805 -1.461 6.832 1 98.75 143 LEU B C 1
ATOM 4813 O O . LEU B 1 143 ? -6.566 -2.648 6.594 1 98.75 143 LEU B O 1
ATOM 4817 N N . SER B 1 144 ? -6.102 -0.515 6.297 1 98.69 144 SER B N 1
ATOM 4818 C CA . SER B 1 144 ? -4.949 -0.774 5.441 1 98.69 144 SER B CA 1
ATOM 4819 C C . SER B 1 144 ? -3.873 -1.557 6.184 1 98.69 144 SER B C 1
ATOM 4821 O O . SER B 1 144 ? -3.314 -2.518 5.652 1 98.69 144 SER B O 1
ATOM 4823 N N . HIS B 1 145 ? -3.578 -1.129 7.363 1 98.06 145 HIS B N 1
ATOM 4824 C CA . HIS B 1 145 ? -2.596 -1.843 8.172 1 98.06 145 HIS B CA 1
ATOM 4825 C C . HIS B 1 145 ? -3.035 -3.279 8.43 1 98.06 145 HIS B C 1
ATOM 4827 O O . HIS B 1 145 ? -2.213 -4.199 8.414 1 98.06 145 HIS B O 1
ATOM 4833 N N . ALA B 1 146 ? -4.32 -3.438 8.727 1 98.62 146 ALA B N 1
ATOM 4834 C CA . ALA B 1 146 ? -4.867 -4.766 9.008 1 98.62 146 ALA B CA 1
ATOM 4835 C C . ALA B 1 146 ? -4.699 -5.688 7.805 1 98.62 146 ALA B C 1
ATOM 4837 O O . ALA B 1 146 ? -4.473 -6.891 7.961 1 98.62 146 ALA B O 1
ATOM 4838 N N . ILE B 1 147 ? -4.852 -5.164 6.637 1 98.62 147 ILE B N 1
ATOM 4839 C CA . ILE B 1 147 ? -4.668 -5.938 5.414 1 98.62 147 ILE B CA 1
ATOM 4840 C C . ILE B 1 147 ? -3.244 -6.488 5.359 1 98.62 147 ILE B C 1
ATOM 4842 O O . ILE B 1 147 ? -3.043 -7.688 5.16 1 98.62 147 ILE B O 1
ATOM 4846 N N . PHE B 1 148 ? -2.277 -5.641 5.539 1 97.88 148 PHE B N 1
ATOM 4847 C CA . PHE B 1 148 ? -0.887 -6.078 5.516 1 97.88 148 PHE B CA 1
ATOM 4848 C C . PHE B 1 148 ? -0.615 -7.078 6.637 1 97.88 148 PHE B C 1
ATOM 4850 O O . PHE B 1 148 ? 0.052 -8.094 6.422 1 97.88 148 PHE B O 1
ATOM 4857 N N . GLU B 1 149 ? -1.136 -6.781 7.762 1 97.75 149 GLU B N 1
ATOM 4858 C CA . GLU B 1 149 ? -0.948 -7.688 8.891 1 97.75 149 GLU B CA 1
ATOM 4859 C C . GLU B 1 149 ? -1.494 -9.078 8.586 1 97.75 149 GLU B C 1
ATOM 4861 O O . GLU B 1 149 ? -0.818 -10.078 8.82 1 97.75 149 GLU B O 1
ATOM 4866 N N . TYR B 1 150 ? -2.688 -9.164 8.109 1 98.62 150 TYR B N 1
ATOM 4867 C CA . TYR B 1 150 ? -3.314 -10.445 7.805 1 98.62 150 TYR B CA 1
ATOM 4868 C C . TYR B 1 150 ? -2.469 -11.242 6.82 1 98.62 150 TYR B C 1
ATOM 4870 O O . TYR B 1 150 ? -2.178 -12.414 7.055 1 98.62 150 TYR B O 1
ATOM 4878 N N . PHE B 1 151 ? -2.164 -10.602 5.711 1 98.69 151 PHE B N 1
ATOM 4879 C CA . PHE B 1 151 ? -1.506 -11.328 4.633 1 98.69 151 PHE B CA 1
ATOM 4880 C C . PHE B 1 151 ? -0.095 -11.734 5.039 1 98.69 151 PHE B C 1
ATOM 4882 O O . PHE B 1 151 ? 0.354 -12.844 4.723 1 98.69 151 PHE B O 1
ATOM 4889 N N . PHE B 1 152 ? 0.596 -10.883 5.734 1 97.25 152 PHE B N 1
ATOM 4890 C CA . PHE B 1 152 ? 1.937 -11.242 6.184 1 97.25 152 PHE B CA 1
ATOM 4891 C C . PHE B 1 152 ? 1.886 -12.383 7.191 1 97.25 152 PHE B C 1
ATOM 4893 O O . PHE B 1 152 ? 2.693 -13.312 7.125 1 97.25 152 PHE B O 1
ATOM 4900 N N . LYS B 1 153 ? 0.902 -12.336 8.094 1 97 153 LYS B N 1
ATOM 4901 C CA . LYS B 1 153 ? 0.75 -13.391 9.094 1 97 153 LYS B CA 1
ATOM 4902 C C . LYS B 1 153 ? 0.407 -14.727 8.445 1 97 153 LYS B C 1
ATOM 4904 O O . LYS B 1 153 ? 0.708 -15.781 8.992 1 97 153 LYS B O 1
ATOM 4909 N N . ASN B 1 154 ? -0.192 -14.664 7.309 1 97.69 154 ASN B N 1
ATOM 4910 C CA . ASN B 1 154 ? -0.609 -15.883 6.617 1 97.69 154 ASN B CA 1
ATOM 4911 C C . ASN B 1 154 ? 0.312 -16.203 5.445 1 97.69 154 ASN B C 1
ATOM 4913 O O . ASN B 1 154 ? -0.092 -16.891 4.504 1 97.69 154 ASN B O 1
ATOM 4917 N N . ASP B 1 155 ? 1.484 -15.672 5.398 1 96.69 155 ASP B N 1
ATOM 4918 C CA . ASP B 1 155 ? 2.613 -16.031 4.547 1 96.69 155 ASP B CA 1
ATOM 4919 C C . ASP B 1 155 ? 2.354 -15.641 3.092 1 96.69 155 ASP B C 1
ATOM 4921 O O . ASP B 1 155 ? 2.766 -16.344 2.172 1 96.69 155 ASP B O 1
ATOM 4925 N N . PHE B 1 156 ? 1.543 -14.648 2.875 1 98.75 156 PHE B N 1
ATOM 4926 C CA . PHE B 1 156 ? 1.367 -14.109 1.531 1 98.75 156 PHE B CA 1
ATOM 4927 C C . PHE B 1 156 ? 2.504 -13.156 1.175 1 98.75 156 PHE B C 1
ATOM 4929 O O . PHE B 1 156 ? 3.053 -12.484 2.049 1 98.75 156 PHE B O 1
ATOM 4936 N N . ILE B 1 157 ? 2.787 -13.094 -0.099 1 98.69 157 ILE B N 1
ATOM 4937 C CA . ILE B 1 157 ? 3.793 -12.18 -0.631 1 98.69 157 ILE B CA 1
ATOM 4938 C C . ILE B 1 157 ? 3.109 -11.031 -1.367 1 98.69 157 ILE B C 1
ATOM 4940 O O . ILE B 1 157 ? 2.209 -11.25 -2.18 1 98.69 157 ILE B O 1
ATOM 4944 N N . LEU B 1 158 ? 3.5 -9.812 -1.028 1 98.75 158 LEU B N 1
ATOM 4945 C CA . LEU B 1 158 ? 2.961 -8.641 -1.719 1 98.75 158 LEU B CA 1
ATOM 4946 C C . LEU B 1 158 ? 3.527 -8.539 -3.131 1 98.75 158 LEU B C 1
ATOM 4948 O O . LEU B 1 158 ? 4.742 -8.602 -3.322 1 98.75 158 LEU B O 1
ATOM 4952 N N . VAL B 1 159 ? 2.646 -8.375 -4.07 1 98.44 159 VAL B N 1
ATOM 4953 C CA . VAL B 1 159 ? 3.016 -8.094 -5.457 1 98.44 159 VAL B CA 1
ATOM 4954 C C . VAL B 1 159 ? 2.512 -6.707 -5.855 1 98.44 159 VAL B C 1
ATOM 4956 O O . VAL B 1 159 ? 1.306 -6.496 -5.992 1 98.44 159 VAL B O 1
ATOM 4959 N N . GLN B 1 160 ? 3.398 -5.82 -6.004 1 98 160 GLN B N 1
ATOM 4960 C CA . GLN B 1 160 ? 3.021 -4.512 -6.527 1 98 160 GLN B CA 1
ATOM 4961 C C . GLN B 1 160 ? 2.906 -4.539 -8.047 1 98 160 GLN B C 1
ATOM 4963 O O . GLN B 1 160 ? 3.836 -4.141 -8.758 1 98 160 GLN B O 1
ATOM 4968 N N . SER B 1 161 ? 1.728 -4.93 -8.484 1 96.25 161 SER B N 1
ATOM 4969 C CA . SER B 1 161 ? 1.446 -5.016 -9.914 1 96.25 161 SER B CA 1
ATOM 4970 C C . SER B 1 161 ? 1.458 -3.635 -10.562 1 96.25 161 SER B C 1
ATOM 4972 O O . SER B 1 161 ? 1.042 -2.65 -9.953 1 96.25 161 SER B O 1
ATOM 4974 N N . PRO B 1 162 ? 1.896 -3.562 -11.797 1 95.88 162 PRO B N 1
ATOM 4975 C CA . PRO B 1 162 ? 2.051 -2.248 -12.422 1 95.88 162 PRO B CA 1
ATOM 4976 C C . PRO B 1 162 ? 0.715 -1.553 -12.672 1 95.88 162 PRO B C 1
ATOM 4978 O O . PRO B 1 162 ? -0.286 -2.215 -12.961 1 95.88 162 PRO B O 1
ATOM 4981 N N . ILE B 1 163 ? 0.775 -0.243 -12.648 1 97.44 163 ILE B N 1
ATOM 4982 C CA . ILE B 1 163 ? -0.365 0.62 -12.938 1 97.44 163 ILE B CA 1
ATOM 4983 C C . ILE B 1 163 ? -0.446 0.88 -14.438 1 97.44 163 ILE B C 1
ATOM 4985 O O . ILE B 1 163 ? -1.53 0.836 -15.023 1 97.44 163 ILE B O 1
ATOM 4989 N N . LEU B 1 164 ? 0.705 1.142 -15.031 1 97 164 LEU B N 1
ATOM 4990 C CA . LEU B 1 164 ? 0.792 1.257 -16.484 1 97 164 LEU B CA 1
ATOM 4991 C C . LEU B 1 164 ? 0.83 -0.121 -17.141 1 97 164 LEU B C 1
ATOM 4993 O O . LEU B 1 164 ? 1.673 -0.953 -16.797 1 97 164 LEU B O 1
ATOM 4997 N N . THR B 1 165 ? -0.062 -0.369 -18.031 1 94.19 165 THR B N 1
ATOM 4998 C CA . THR B 1 165 ? -0.138 -1.7 -18.625 1 94.19 165 THR B CA 1
ATOM 4999 C C . THR B 1 165 ? -0.432 -1.612 -20.109 1 94.19 165 THR B C 1
ATOM 5001 O O . THR B 1 165 ? -1.021 -0.635 -20.578 1 94.19 165 THR B O 1
ATOM 5004 N N . SER B 1 166 ? 0.026 -2.6 -20.844 1 89.75 166 SER B N 1
ATOM 5005 C CA . SER B 1 166 ? -0.271 -2.688 -22.266 1 89.75 166 SER B CA 1
ATOM 5006 C C . SER B 1 166 ? -1.516 -3.531 -22.516 1 89.75 166 SER B C 1
ATOM 5008 O O . SER B 1 166 ? -1.929 -3.705 -23.672 1 89.75 166 SER B O 1
ATOM 5010 N N . ASN B 1 167 ? -2.043 -4.066 -21.5 1 80.62 167 ASN B N 1
ATOM 5011 C CA . ASN B 1 167 ? -3.193 -4.957 -21.641 1 80.62 167 ASN B CA 1
ATOM 5012 C C . ASN B 1 167 ? -4.465 -4.316 -21.094 1 80.62 167 ASN B C 1
ATOM 5014 O O . ASN B 1 167 ? -4.414 -3.594 -20.094 1 80.62 167 ASN B O 1
ATOM 5018 N N . ASP B 1 168 ? -5.41 -4.535 -21.984 1 67.75 168 ASP B N 1
ATOM 5019 C CA . ASP B 1 168 ? -6.723 -4.156 -21.469 1 67.75 168 ASP B CA 1
ATOM 5020 C C . ASP B 1 168 ? -7.371 -5.32 -20.719 1 67.75 168 ASP B C 1
ATOM 5022 O O . ASP B 1 168 ? -7.875 -6.258 -21.344 1 67.75 168 ASP B O 1
ATOM 5026 N N . CYS B 1 169 ? -6.852 -5.676 -19.484 1 58.31 169 CYS B N 1
ATOM 5027 C CA . CYS B 1 169 ? -7.246 -6.824 -18.688 1 58.31 169 CYS B CA 1
ATOM 5028 C C . CYS B 1 169 ? -8.656 -7.281 -19.031 1 58.31 169 CYS B C 1
ATOM 5030 O O . CYS B 1 169 ? -8.93 -8.477 -19.094 1 58.31 169 CYS B O 1
ATOM 5032 N N . GLU B 1 170 ? -9.609 -6.316 -19.047 1 55.94 170 GLU B N 1
ATOM 5033 C CA . GLU B 1 170 ? -11 -6.75 -19.141 1 55.94 170 GLU B CA 1
ATOM 5034 C C . GLU B 1 170 ? -11.562 -6.535 -20.531 1 55.94 170 GLU B C 1
ATOM 5036 O O . GLU B 1 170 ? -12.68 -6.969 -20.844 1 55.94 170 GLU B O 1
ATOM 5041 N N . GLY B 1 171 ? -10.602 -6.348 -21.609 1 55.38 171 GLY B N 1
ATOM 5042 C CA . GLY B 1 171 ? -11 -6.344 -23 1 55.38 171 GLY B CA 1
ATOM 5043 C C . GLY B 1 171 ? -11.914 -5.191 -23.359 1 55.38 171 GLY B C 1
ATOM 5044 O O . GLY B 1 171 ? -12.25 -4.996 -24.531 1 55.38 171 GLY B O 1
ATOM 5045 N N . ALA B 1 172 ? -12.93 -4.613 -22.375 1 50.09 172 ALA B N 1
ATOM 5046 C CA . ALA B 1 172 ? -14.219 -4.094 -22.828 1 50.09 172 ALA B CA 1
ATOM 5047 C C . ALA B 1 172 ? -14.312 -2.588 -22.609 1 50.09 172 ALA B C 1
ATOM 5049 O O . ALA B 1 172 ? -15.414 -2.039 -22.5 1 50.09 172 ALA B O 1
ATOM 5050 N N . GLY B 1 173 ? -13.492 -1.786 -22.734 1 60.84 173 GLY B N 1
ATOM 5051 C CA . GLY B 1 173 ? -14.109 -0.505 -23.031 1 60.84 173 GLY B CA 1
ATOM 5052 C C . GLY B 1 173 ? -14.195 0.407 -21.812 1 60.84 173 GLY B C 1
ATOM 5053 O O . GLY B 1 173 ? -14.648 1.549 -21.922 1 60.84 173 GLY B O 1
ATOM 5054 N N . GLU B 1 174 ? -13.211 0.559 -20.844 1 82.94 174 GLU B N 1
ATOM 5055 C CA . GLU B 1 174 ? -13.305 1.58 -19.797 1 82.94 174 GLU B CA 1
ATOM 5056 C C . GLU B 1 174 ? -11.961 1.782 -19.109 1 82.94 174 GLU B C 1
ATOM 5058 O O . GLU B 1 174 ? -11.883 1.747 -17.875 1 82.94 174 GLU B O 1
ATOM 5063 N N . THR B 1 175 ? -11.086 2.01 -20.062 1 91.31 175 THR B N 1
ATOM 5064 C CA . THR B 1 175 ? -9.742 2.221 -19.531 1 91.31 175 THR B CA 1
ATOM 5065 C C . THR B 1 175 ? -9.234 3.615 -19.891 1 91.31 175 THR B C 1
ATOM 5067 O O . THR B 1 175 ? -9.594 4.164 -20.938 1 91.31 175 THR B O 1
ATOM 5070 N N . PHE B 1 176 ? -8.508 4.199 -19.031 1 95.94 176 PHE B N 1
ATOM 5071 C CA . PHE B 1 176 ? -7.785 5.426 -19.328 1 95.94 176 PHE B CA 1
ATOM 5072 C C . PHE B 1 176 ? -6.555 5.133 -20.172 1 95.94 176 PHE B C 1
ATOM 5074 O O . PHE B 1 176 ? -5.844 4.156 -19.938 1 95.94 176 PHE B O 1
ATOM 5081 N N . VAL B 1 177 ? -6.367 5.938 -21.203 1 95.88 177 VAL B N 1
ATOM 5082 C CA . VAL B 1 177 ? -5.211 5.797 -22.078 1 95.88 177 VAL B CA 1
ATOM 5083 C C . VAL B 1 177 ? -4.207 6.914 -21.781 1 95.88 177 VAL B C 1
ATOM 5085 O O . VAL B 1 177 ? -4.598 8.062 -21.547 1 95.88 177 VAL B O 1
ATOM 5088 N N . ILE B 1 178 ? -2.93 6.582 -21.781 1 96.75 178 ILE B N 1
ATOM 5089 C CA . ILE B 1 178 ? -1.872 7.574 -21.609 1 96.75 178 ILE B CA 1
ATOM 5090 C C . ILE B 1 178 ? -1.622 8.289 -22.938 1 96.75 178 ILE B C 1
ATOM 5092 O O . ILE B 1 178 ? -1.393 7.648 -23.969 1 96.75 178 ILE B O 1
ATOM 5096 N N . LYS B 1 179 ? -1.644 9.594 -22.891 1 96.5 179 LYS B N 1
ATOM 5097 C CA . LYS B 1 179 ? -1.41 10.398 -24.078 1 96.5 179 LYS B CA 1
ATOM 5098 C C . LYS B 1 179 ? -0.018 10.141 -24.656 1 96.5 179 LYS B C 1
ATOM 5100 O O . LYS B 1 179 ? 0.961 10.078 -23.906 1 96.5 179 LYS B O 1
ATOM 5105 N N . ASP B 1 180 ? 0.136 9.875 -25.938 1 95.62 180 ASP B N 1
ATOM 5106 C CA . ASP B 1 180 ? 1.377 9.719 -26.688 1 95.62 180 ASP B CA 1
ATOM 5107 C C . ASP B 1 180 ? 2.166 8.508 -26.203 1 95.62 180 ASP B C 1
ATOM 5109 O O . ASP B 1 180 ? 3.398 8.492 -26.25 1 95.62 180 ASP B O 1
ATOM 5113 N N . SER B 1 181 ? 1.454 7.605 -25.672 1 94.56 181 SER B N 1
ATOM 5114 C CA . SER B 1 181 ? 2.137 6.441 -25.109 1 94.56 181 SER B CA 1
ATOM 5115 C C . SER B 1 181 ? 2.826 5.633 -26.203 1 94.56 181 SER B C 1
ATOM 5117 O O . SER B 1 181 ? 3.861 5.008 -25.969 1 94.56 181 SER B O 1
ATOM 5119 N N . GLU B 1 182 ? 2.365 5.637 -27.406 1 95.25 182 GLU B N 1
ATOM 5120 C CA . GLU B 1 182 ? 2.98 4.895 -28.5 1 95.25 182 GLU B CA 1
ATOM 5121 C C . GLU B 1 182 ? 4.379 5.418 -28.812 1 95.25 182 GLU B C 1
ATOM 5123 O O . GLU B 1 182 ? 5.273 4.648 -29.172 1 95.25 182 GLU B O 1
ATOM 5128 N N . THR B 1 183 ? 4.543 6.66 -28.641 1 96 183 THR B N 1
ATOM 5129 C CA . THR B 1 183 ? 5.848 7.266 -28.891 1 96 183 THR B CA 1
ATOM 5130 C C . THR B 1 183 ? 6.777 7.062 -27.703 1 96 183 THR B C 1
ATOM 5132 O O . THR B 1 183 ? 7.992 6.957 -27.875 1 96 183 THR B O 1
ATOM 5135 N N . PHE B 1 184 ? 6.188 6.961 -26.578 1 96.44 184 PHE B N 1
ATOM 5136 C CA . PHE B 1 184 ? 7.004 6.875 -25.375 1 96.44 184 PHE B CA 1
ATOM 5137 C C . PHE B 1 184 ? 7.363 5.426 -25.062 1 96.44 184 PHE B C 1
ATOM 5139 O O . PHE B 1 184 ? 8.523 5.109 -24.812 1 96.44 184 PHE B O 1
ATOM 5146 N N . PHE B 1 185 ? 6.352 4.457 -25.078 1 96.38 185 PHE B N 1
ATOM 5147 C CA . PHE B 1 185 ? 6.543 3.074 -24.656 1 96.38 185 PHE B CA 1
ATOM 5148 C C . PHE B 1 185 ? 6.574 2.145 -25.875 1 96.38 185 PHE B C 1
ATOM 5150 O O . PHE B 1 185 ? 6.742 0.932 -25.719 1 96.38 185 PHE B O 1
ATOM 5157 N N . ASN B 1 186 ? 6.352 2.631 -27.031 1 95.06 186 ASN B N 1
ATOM 5158 C CA . ASN B 1 186 ? 6.273 1.876 -28.281 1 95.06 186 ASN B CA 1
ATOM 5159 C C . ASN B 1 186 ? 5.008 1.025 -28.344 1 95.06 186 ASN B C 1
ATOM 5161 O O . ASN B 1 186 ? 4.879 0.153 -29.203 1 95.06 186 ASN B O 1
ATOM 5165 N N . LYS B 1 187 ? 4.059 1.202 -27.422 1 93 187 LYS B N 1
ATOM 5166 C CA . LYS B 1 187 ? 2.754 0.549 -27.359 1 93 187 LYS B CA 1
ATOM 5167 C C . LYS B 1 187 ? 1.705 1.477 -26.75 1 93 187 LYS B C 1
ATOM 5169 O O . LYS B 1 187 ? 2.031 2.344 -25.938 1 93 187 LYS B O 1
ATOM 5174 N N . THR B 1 188 ? 0.467 1.246 -27.219 1 92.88 188 THR B N 1
ATOM 5175 C CA . THR B 1 188 ? -0.606 1.902 -26.484 1 92.88 188 THR B CA 1
ATOM 5176 C C . THR B 1 188 ? -0.609 1.456 -25.016 1 92.88 188 THR B C 1
ATOM 5178 O O . THR B 1 188 ? -0.535 0.26 -24.734 1 92.88 188 THR B O 1
ATOM 5181 N N . THR B 1 189 ? -0.614 2.406 -24.109 1 95.12 189 THR B N 1
ATOM 5182 C CA . THR B 1 189 ? -0.501 2.127 -22.688 1 95.12 189 THR B CA 1
ATOM 5183 C C . THR B 1 189 ? -1.743 2.609 -21.938 1 95.12 189 THR B C 1
ATOM 5185 O O . THR B 1 189 ? -2.244 3.705 -22.203 1 95.12 189 THR B O 1
ATOM 5188 N N . PHE B 1 190 ? -2.221 1.771 -21.031 1 95 190 PHE B N 1
ATOM 5189 C CA . PHE B 1 190 ? -3.438 2.025 -20.281 1 95 190 PHE B CA 1
ATOM 5190 C C . PHE B 1 190 ? -3.137 2.092 -18.781 1 95 190 PHE B C 1
ATOM 5192 O O . PHE B 1 190 ? -2.057 1.696 -18.344 1 95 190 PHE B O 1
ATOM 5199 N N . LEU B 1 191 ? -4.07 2.736 -18.047 1 96.62 191 LEU B N 1
ATOM 5200 C CA . LEU B 1 191 ? -4.09 2.512 -16.594 1 96.62 191 LEU B CA 1
ATOM 5201 C C . LEU B 1 191 ? -4.809 1.21 -16.266 1 96.62 191 LEU B C 1
ATOM 5203 O O . LEU B 1 191 ? -5.828 0.883 -16.875 1 96.62 191 LEU B O 1
ATOM 5207 N N . THR B 1 192 ? -4.352 0.542 -15.32 1 95.19 192 THR B N 1
ATOM 5208 C CA . THR B 1 192 ? -4.785 -0.826 -15.055 1 95.19 192 THR B CA 1
ATOM 5209 C C . THR B 1 192 ? -6.18 -0.839 -14.43 1 95.19 192 THR B C 1
ATOM 5211 O O . THR B 1 192 ? -6.512 0.036 -13.625 1 95.19 192 THR B O 1
ATOM 5214 N N . VAL B 1 193 ? -6.934 -1.85 -14.75 1 94 193 VAL B N 1
ATOM 5215 C CA . VAL B 1 193 ? -8.234 -2.064 -14.117 1 94 193 VAL B CA 1
ATOM 5216 C C . VAL B 1 193 ? -8.125 -3.178 -13.078 1 94 193 VAL B C 1
ATOM 5218 O O . VAL B 1 193 ? -9.078 -3.441 -12.336 1 94 193 VAL B O 1
ATOM 5221 N N . SER B 1 194 ? -6.984 -3.846 -13.008 1 94 194 SER B N 1
ATOM 5222 C CA . SER B 1 194 ? -6.766 -4.953 -12.086 1 94 194 SER B CA 1
ATOM 5223 C C . SER B 1 194 ? -5.297 -5.359 -12.039 1 94 194 SER B C 1
ATOM 5225 O O . SER B 1 194 ? -4.57 -5.176 -13.023 1 94 194 SER B O 1
ATOM 5227 N N . GLY B 1 195 ? -4.824 -5.836 -10.922 1 95 195 GLY B N 1
ATOM 5228 C CA . GLY B 1 195 ? -3.488 -6.391 -10.812 1 95 195 GLY B CA 1
ATOM 5229 C C . GLY B 1 195 ? -3.467 -7.906 -10.875 1 95 195 GLY B C 1
ATOM 5230 O O . GLY B 1 195 ? -2.428 -8.531 -10.633 1 95 195 GLY B O 1
ATOM 5231 N N . GLN B 1 196 ? -4.492 -8.523 -11.281 1 95.88 196 GLN B N 1
ATOM 5232 C CA . GLN B 1 196 ? -4.715 -9.969 -11.172 1 95.88 196 GLN B CA 1
ATOM 5233 C C . GLN B 1 196 ? -3.689 -10.742 -11.992 1 95.88 196 GLN B C 1
ATOM 5235 O O . GLN B 1 196 ? -3.156 -11.75 -11.539 1 95.88 196 GLN B O 1
ATOM 5240 N N . PHE B 1 197 ? -3.375 -10.297 -13.219 1 95.44 197 PHE B N 1
ATOM 5241 C CA . PHE B 1 197 ? -2.494 -11.07 -14.086 1 95.44 197 PHE B CA 1
ATOM 5242 C C . PHE B 1 197 ? -1.092 -11.156 -13.492 1 95.44 197 PHE B C 1
ATOM 5244 O O . PHE B 1 197 ? -0.476 -12.227 -13.492 1 95.44 197 PHE B O 1
ATOM 5251 N N . GLY B 1 198 ? -0.645 -10 -12.969 1 95.62 198 GLY B N 1
ATOM 5252 C CA . GLY B 1 198 ? 0.639 -10.023 -12.281 1 95.62 198 GLY B CA 1
ATOM 5253 C C . GLY B 1 198 ? 0.646 -10.922 -11.062 1 95.62 198 GLY B C 1
ATOM 5254 O O . GLY B 1 198 ? 1.615 -11.648 -10.828 1 95.62 198 GLY B O 1
ATOM 5255 N N . ALA B 1 199 ? -0.433 -10.906 -10.328 1 97.75 199 ALA B N 1
ATOM 5256 C CA . ALA B 1 199 ? -0.557 -11.742 -9.141 1 97.75 199 ALA B CA 1
ATOM 5257 C C . ALA B 1 199 ? -0.538 -13.227 -9.508 1 97.75 199 ALA B C 1
ATOM 5259 O O . ALA B 1 199 ? 0.095 -14.031 -8.828 1 97.75 199 ALA B O 1
ATOM 5260 N N . GLU B 1 200 ? -1.233 -13.594 -10.586 1 97.81 200 GLU B N 1
ATOM 5261 C CA . GLU B 1 200 ? -1.258 -14.992 -11.016 1 97.81 200 GLU B CA 1
ATOM 5262 C 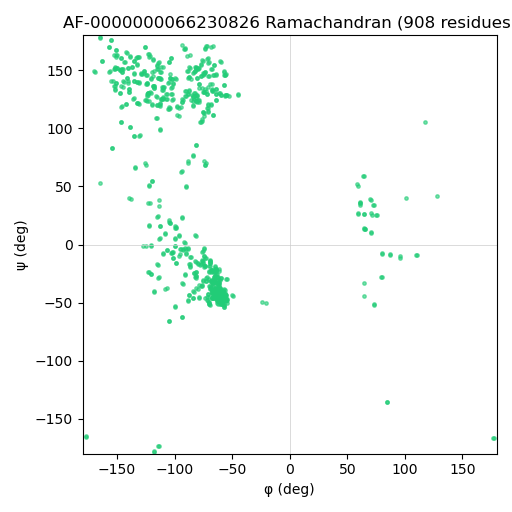C . GLU B 1 200 ? 0.142 -15.484 -11.367 1 97.81 200 GLU B C 1
ATOM 5264 O O . GLU B 1 200 ? 0.522 -16.594 -11.016 1 97.81 200 GLU B O 1
ATOM 5269 N N . ALA B 1 201 ? 0.879 -14.656 -12.039 1 97.56 201 ALA B N 1
ATOM 5270 C CA . ALA B 1 201 ? 2.246 -15.016 -12.406 1 97.56 201 ALA B CA 1
ATOM 5271 C C . ALA B 1 201 ? 3.096 -15.273 -11.164 1 97.56 201 ALA B C 1
ATOM 5273 O O . ALA B 1 201 ? 3.795 -16.281 -11.078 1 97.56 201 ALA B O 1
ATOM 5274 N N . PHE B 1 202 ? 2.953 -14.398 -10.203 1 98.56 202 PHE B N 1
ATOM 5275 C CA . PHE B 1 202 ? 3.77 -14.508 -9 1 98.56 202 PHE B CA 1
ATOM 5276 C C . PHE B 1 202 ? 3.32 -15.68 -8.141 1 98.56 202 PHE B C 1
ATOM 5278 O O . PHE B 1 202 ? 4.137 -16.312 -7.465 1 98.56 202 PHE B O 1
ATOM 5285 N N . ALA B 1 203 ? 2.021 -15.992 -8.188 1 98.62 203 ALA B N 1
ATOM 5286 C CA . ALA B 1 203 ? 1.507 -17.125 -7.414 1 98.62 203 ALA B CA 1
ATOM 5287 C C . ALA B 1 203 ? 2.127 -18.438 -7.883 1 98.62 203 ALA B C 1
ATOM 5289 O O . ALA B 1 203 ? 2.229 -19.391 -7.105 1 98.62 203 ALA B O 1
ATOM 5290 N N . GLN B 1 204 ? 2.564 -18.484 -9.125 1 98 204 GLN B N 1
ATOM 5291 C CA . GLN B 1 204 ? 3.174 -19.703 -9.656 1 98 204 GLN B CA 1
ATOM 5292 C C . GLN B 1 204 ? 4.582 -19.891 -9.102 1 98 204 GLN B C 1
ATOM 5294 O O . GLN B 1 204 ? 5.215 -20.922 -9.359 1 98 204 GLN B O 1
ATOM 5299 N N . ALA B 1 205 ? 5.039 -18.922 -8.305 1 98.06 205 ALA B N 1
ATOM 5300 C CA . ALA B 1 205 ? 6.344 -19.047 -7.652 1 98.06 205 ALA B CA 1
ATOM 5301 C C . ALA B 1 205 ? 6.199 -19.047 -6.133 1 98.06 205 ALA B C 1
ATOM 5303 O O . ALA B 1 205 ? 6.801 -19.875 -5.449 1 98.06 205 ALA B O 1
ATOM 5304 N N . PHE B 1 206 ? 5.328 -18.188 -5.648 1 98.56 206 PHE B N 1
ATOM 5305 C CA . PHE B 1 206 ? 5.238 -17.969 -4.211 1 98.56 206 PHE B CA 1
ATOM 5306 C C . PHE B 1 206 ? 4.055 -18.719 -3.619 1 98.56 206 PHE B C 1
ATOM 5308 O O . PHE B 1 206 ? 3.938 -18.844 -2.398 1 98.56 206 PHE B O 1
ATOM 5315 N N . LYS B 1 207 ? 3.166 -19.25 -4.449 1 98.44 207 LYS B N 1
ATOM 5316 C CA . LYS B 1 207 ? 1.954 -19.969 -4.074 1 98.44 207 LYS B CA 1
ATOM 5317 C C . LYS B 1 207 ? 0.891 -19.016 -3.535 1 98.44 207 LYS B C 1
ATOM 5319 O O . LYS B 1 207 ? -0.263 -19.062 -3.969 1 98.44 207 LYS B O 1
ATOM 5324 N N . LYS B 1 208 ? 1.206 -18.203 -2.598 1 98.69 208 LYS B N 1
ATOM 5325 C CA . LYS B 1 208 ? 0.295 -17.234 -2 1 98.69 208 LYS B CA 1
ATOM 5326 C C . LYS B 1 208 ? 0.805 -15.812 -2.199 1 98.69 208 LYS B C 1
ATOM 5328 O O . LYS B 1 208 ? 1.865 -15.445 -1.685 1 98.69 208 LYS B O 1
ATOM 5333 N N . VAL B 1 209 ? -0.027 -15 -2.883 1 98.88 209 VAL B N 1
ATOM 5334 C CA . VAL B 1 209 ? 0.365 -13.609 -3.107 1 98.88 209 VAL B CA 1
ATOM 5335 C C . VAL B 1 209 ? -0.855 -12.703 -2.982 1 98.88 209 VAL B C 1
ATOM 5337 O O . VAL B 1 209 ? -1.99 -13.18 -2.922 1 98.88 209 VAL B O 1
ATOM 5340 N N . PHE B 1 210 ? -0.629 -11.398 -2.854 1 98.81 210 PHE B N 1
ATOM 5341 C CA . PHE B 1 210 ? -1.717 -10.43 -2.914 1 98.81 210 PHE B CA 1
ATOM 5342 C C . PHE B 1 210 ? -1.228 -9.102 -3.475 1 98.81 210 PHE B C 1
ATOM 5344 O O . PHE B 1 210 ? -0.034 -8.797 -3.418 1 98.81 210 PHE B O 1
ATOM 5351 N N . THR B 1 211 ? -2.104 -8.398 -4.086 1 98.5 211 THR B N 1
ATOM 5352 C CA . THR B 1 211 ? -1.886 -7.016 -4.488 1 98.5 211 THR B CA 1
ATOM 5353 C C . THR B 1 211 ? -2.779 -6.07 -3.686 1 98.5 211 THR B C 1
ATOM 5355 O O . THR B 1 211 ? -3.891 -6.441 -3.299 1 98.5 211 THR B O 1
ATOM 5358 N N . PHE B 1 212 ? -2.318 -4.988 -3.355 1 98.62 212 PHE B N 1
ATOM 5359 C CA . PHE B 1 212 ? -3.053 -3.883 -2.754 1 98.62 212 PHE B CA 1
ATOM 5360 C C . PHE B 1 212 ? -2.615 -2.551 -3.354 1 98.62 212 PHE B C 1
ATOM 5362 O O . PHE B 1 212 ? -1.525 -2.059 -3.057 1 98.62 212 PHE B O 1
ATOM 5369 N N . GLY B 1 213 ? -3.402 -2.014 -4.266 1 97.81 213 GLY B N 1
ATOM 5370 C CA . GLY B 1 213 ? -3.006 -0.798 -4.957 1 97.81 213 GLY B CA 1
ATOM 5371 C C . GLY B 1 213 ? -4.152 -0.123 -5.688 1 97.81 213 GLY B C 1
ATOM 5372 O O . GLY B 1 213 ? -5.285 -0.608 -5.656 1 97.81 213 GLY B O 1
ATOM 5373 N N . PRO B 1 214 ? -3.906 0.995 -6.309 1 97.94 214 PRO B N 1
ATOM 5374 C CA . PRO B 1 214 ? -4.938 1.75 -7.023 1 97.94 214 PRO B CA 1
ATOM 5375 C C . PRO B 1 214 ? -5.34 1.098 -8.344 1 97.94 214 PRO B C 1
ATOM 5377 O O . PRO B 1 214 ? -4.508 0.477 -9.008 1 97.94 214 PRO B O 1
ATOM 5380 N N . THR B 1 215 ? -6.527 1.269 -8.68 1 96.44 215 THR B N 1
ATOM 5381 C CA . THR B 1 215 ? -7.148 0.79 -9.906 1 96.44 215 THR B CA 1
ATOM 5382 C C . THR B 1 215 ? -8.008 1.881 -10.539 1 96.44 215 THR B C 1
ATOM 5384 O O . THR B 1 215 ? -8.477 2.789 -9.844 1 96.44 215 THR B O 1
ATOM 5387 N N . PHE B 1 216 ? -8.25 1.752 -11.859 1 96.56 216 PHE B N 1
ATOM 5388 C CA . PHE B 1 216 ? -8.859 2.867 -12.57 1 96.56 216 PHE B CA 1
ATOM 5389 C C . PHE B 1 216 ? -9.969 2.375 -13.492 1 96.56 216 PHE B C 1
ATOM 5391 O O . PHE B 1 216 ? -9.844 1.321 -14.117 1 96.56 216 PHE B O 1
ATOM 5398 N N . ARG B 1 217 ? -10.977 3.082 -13.555 1 94.56 217 ARG B N 1
ATOM 5399 C CA . ARG B 1 217 ? -12.062 2.846 -14.5 1 94.56 217 ARG B CA 1
ATOM 5400 C C . ARG B 1 217 ? -12.516 4.148 -15.148 1 94.56 217 ARG B C 1
ATOM 5402 O O . ARG B 1 217 ? -12.891 5.098 -14.453 1 94.56 217 ARG B O 1
ATOM 5409 N N . ALA B 1 218 ? -12.523 4.18 -16.469 1 94.5 218 ALA B N 1
ATOM 5410 C CA . ALA B 1 218 ? -12.945 5.363 -17.219 1 94.5 218 ALA B CA 1
ATOM 5411 C C . ALA B 1 218 ? -14.445 5.32 -17.5 1 94.5 218 ALA B C 1
ATOM 5413 O O . ALA B 1 218 ? -14.875 5.535 -18.641 1 94.5 218 ALA B O 1
ATOM 5414 N N . GLU B 1 219 ? -15.156 5.078 -16.516 1 91.38 219 GLU B N 1
ATOM 5415 C CA . GLU B 1 219 ? -16.609 5.023 -16.641 1 91.38 219 GLU B CA 1
ATOM 5416 C C . GLU B 1 219 ? -17.234 6.391 -16.391 1 91.38 219 GLU B C 1
ATOM 5418 O O . GLU B 1 219 ? -16.922 7.055 -15.406 1 91.38 219 GLU B O 1
ATOM 5423 N N . LYS B 1 220 ? -18.141 6.785 -17.312 1 92.44 220 LYS B N 1
ATOM 5424 C CA . LYS B 1 220 ? -18.875 8.031 -17.125 1 92.44 220 LYS B CA 1
ATOM 5425 C C . LYS B 1 220 ? -20.094 7.809 -16.234 1 92.44 220 LYS B C 1
ATOM 5427 O O . LYS B 1 220 ? -21.219 7.703 -16.719 1 92.44 220 LYS B O 1
ATOM 5432 N N . SER B 1 221 ? -19.781 7.695 -14.992 1 88.25 221 SER B N 1
ATOM 5433 C CA . SER B 1 221 ? -20.828 7.41 -14.023 1 88.25 221 SER B CA 1
ATOM 5434 C C . SER B 1 221 ? -20.875 8.461 -12.922 1 88.25 221 SER B C 1
ATOM 5436 O O . SER B 1 221 ? -19.844 8.992 -12.523 1 88.25 221 SER B O 1
ATOM 5438 N N . HIS B 1 222 ? -22.078 8.742 -12.438 1 86.69 222 HIS B N 1
ATOM 5439 C CA . HIS B 1 222 ? -22.25 9.719 -11.367 1 86.69 222 HIS B CA 1
ATOM 5440 C C . HIS B 1 222 ? -22.938 9.094 -10.164 1 86.69 222 HIS B C 1
ATOM 5442 O O . HIS B 1 222 ? -23.422 9.805 -9.273 1 86.69 222 HIS B O 1
ATOM 5448 N N . THR B 1 223 ? -22.938 7.789 -10.188 1 87.19 223 THR B N 1
ATOM 5449 C CA . THR B 1 223 ? -23.609 7.125 -9.07 1 87.19 223 THR B CA 1
ATOM 5450 C C . THR B 1 223 ? -22.766 7.234 -7.805 1 87.19 223 THR B C 1
ATOM 5452 O O . THR B 1 223 ? -21.578 7.57 -7.863 1 87.19 223 THR B O 1
ATOM 5455 N N . ASN B 1 224 ? -23.312 6.906 -6.699 1 91.12 224 ASN B N 1
ATOM 5456 C CA . ASN B 1 224 ? -22.641 6.977 -5.406 1 91.12 224 ASN B CA 1
ATOM 5457 C C . ASN B 1 224 ? -21.75 5.766 -5.176 1 91.12 224 ASN B C 1
ATOM 5459 O O . ASN B 1 224 ? -21.172 5.609 -4.098 1 91.12 224 ASN B O 1
ATOM 5463 N N . ARG B 1 225 ? -21.578 4.918 -6.184 1 90.19 225 ARG B N 1
ATOM 5464 C CA . ARG B 1 225 ? -20.844 3.672 -5.977 1 90.19 225 ARG B CA 1
ATOM 5465 C C . ARG B 1 225 ? -19.625 3.596 -6.879 1 90.19 225 ARG B C 1
ATOM 5467 O O . ARG B 1 225 ? -18.875 2.619 -6.84 1 90.19 225 ARG B O 1
ATOM 5474 N N . HIS B 1 226 ? -19.5 4.668 -7.676 1 91.81 226 HIS B N 1
ATOM 5475 C CA . HIS B 1 226 ? -18.453 4.566 -8.688 1 91.81 226 HIS B CA 1
ATOM 5476 C C . HIS B 1 226 ? -17.391 5.645 -8.492 1 91.81 226 HIS B C 1
ATOM 5478 O O . HIS B 1 226 ? -17.719 6.789 -8.164 1 91.81 226 HIS B O 1
ATOM 5484 N N . LEU B 1 227 ? -16.172 5.266 -8.602 1 96.25 227 LEU B N 1
ATOM 5485 C CA . LEU B 1 227 ? -14.992 6.125 -8.648 1 96.25 227 LEU B CA 1
ATOM 5486 C C . LEU B 1 227 ? -14.141 5.816 -9.875 1 96.25 227 LEU B C 1
ATOM 5488 O O . LEU B 1 227 ? -14.125 4.684 -10.359 1 96.25 227 LEU B O 1
ATOM 5492 N N . SER B 1 228 ? -13.461 6.805 -10.391 1 97.19 228 SER B N 1
ATOM 5493 C CA . SER B 1 228 ? -12.539 6.605 -11.5 1 97.19 228 SER B CA 1
ATOM 5494 C C . SER B 1 228 ? -11.195 6.074 -11.008 1 97.19 228 SER B C 1
ATOM 5496 O O . SER B 1 228 ? -10.422 5.512 -11.789 1 97.19 228 SER B O 1
ATOM 5498 N N . GLU B 1 229 ? -10.898 6.316 -9.812 1 97.81 229 GLU B N 1
ATOM 5499 C CA . GLU B 1 229 ? -9.719 5.832 -9.094 1 97.81 229 GLU B CA 1
ATOM 5500 C C . GLU B 1 229 ? -10.094 5.273 -7.727 1 97.81 229 GLU B C 1
ATOM 5502 O O . GLU B 1 229 ? -10.719 5.965 -6.918 1 97.81 229 GLU B O 1
ATOM 5507 N N . PHE B 1 230 ? -9.773 4.043 -7.512 1 97.75 230 PHE B N 1
ATOM 5508 C CA . PHE B 1 230 ? -10.086 3.418 -6.227 1 97.75 230 PHE B CA 1
ATOM 5509 C C . PHE B 1 230 ? -9.07 2.328 -5.902 1 97.75 230 PHE B C 1
ATOM 5511 O O . PHE B 1 230 ? -8.219 1.996 -6.727 1 97.75 230 PHE B O 1
ATOM 5518 N N . TRP B 1 231 ? -9.047 1.845 -4.711 1 98.38 231 TRP B N 1
ATOM 5519 C CA . TRP B 1 231 ? -8.07 0.854 -4.277 1 98.38 231 TRP B CA 1
ATOM 5520 C C . TRP B 1 231 ? -8.688 -0.539 -4.227 1 98.38 231 TRP B C 1
ATOM 5522 O O . TRP B 1 231 ? -9.859 -0.693 -3.879 1 98.38 231 TRP B O 1
ATOM 5532 N N . MET B 1 232 ? -7.863 -1.491 -4.613 1 98 232 MET B N 1
ATOM 5533 C CA . MET B 1 232 ? -8.312 -2.875 -4.715 1 98 232 MET B CA 1
ATOM 5534 C C . MET B 1 232 ? -7.352 -3.818 -4.004 1 98 232 MET B C 1
ATOM 5536 O O . MET B 1 232 ? -6.137 -3.625 -4.059 1 98 232 MET B O 1
ATOM 5540 N N . ILE B 1 233 ? -7.895 -4.809 -3.303 1 98.62 233 ILE B N 1
ATOM 5541 C CA . ILE B 1 233 ? -7.16 -5.941 -2.754 1 98.62 233 ILE B CA 1
ATOM 5542 C C . ILE B 1 233 ? -7.379 -7.172 -3.631 1 98.62 233 ILE B C 1
ATOM 5544 O O . ILE B 1 233 ? -8.516 -7.57 -3.877 1 98.62 233 ILE B O 1
ATOM 5548 N N . GLU B 1 234 ? -6.25 -7.773 -4.105 1 98.62 234 GLU B N 1
ATOM 5549 C CA . GLU B 1 234 ? -6.398 -8.938 -4.973 1 98.62 234 GLU B CA 1
ATOM 5550 C C . GLU B 1 234 ? -5.438 -10.055 -4.574 1 98.62 234 GLU B C 1
ATOM 5552 O O . GLU B 1 234 ? -4.312 -10.125 -5.078 1 98.62 234 GLU B O 1
ATOM 5557 N N . PRO B 1 235 ? -5.836 -10.969 -3.771 1 98.81 235 PRO B N 1
ATOM 5558 C CA . PRO B 1 235 ? -5.023 -12.148 -3.492 1 98.81 235 PRO B CA 1
ATOM 5559 C C . PRO B 1 235 ? -5.156 -13.227 -4.57 1 98.81 235 PRO B C 1
ATOM 5561 O O . PRO B 1 235 ? -6.164 -13.273 -5.277 1 98.81 235 PRO B O 1
ATOM 5564 N N . GLU B 1 236 ? -4.16 -13.969 -4.727 1 98.88 236 GLU B N 1
ATOM 5565 C CA . GLU B 1 236 ? -4.105 -15.125 -5.613 1 98.88 236 GLU B CA 1
ATOM 5566 C C . GLU B 1 236 ? -3.354 -16.281 -4.965 1 98.88 236 GLU B C 1
ATOM 5568 O O . GLU B 1 236 ? -2.262 -16.109 -4.426 1 98.88 236 GLU B O 1
ATOM 5573 N N . ILE B 1 237 ? -3.965 -17.5 -5.012 1 98.81 237 ILE B N 1
ATOM 5574 C CA . ILE B 1 237 ? -3.365 -18.672 -4.395 1 98.81 237 ILE B CA 1
ATOM 5575 C C . ILE B 1 237 ? -3.238 -19.797 -5.426 1 98.81 237 ILE B C 1
ATOM 5577 O O . ILE B 1 237 ? -4.23 -20.203 -6.027 1 98.81 237 ILE B O 1
ATOM 5581 N N . ALA B 1 238 ? -2.059 -20.281 -5.605 1 98.69 238 ALA B N 1
ATOM 5582 C CA . ALA B 1 238 ? -1.842 -21.453 -6.445 1 98.69 238 ALA B CA 1
ATOM 5583 C C . ALA B 1 238 ? -2.246 -22.734 -5.711 1 98.69 238 ALA B C 1
ATOM 5585 O O . ALA B 1 238 ? -2.279 -22.766 -4.48 1 98.69 238 ALA B O 1
ATOM 5586 N N . PHE B 1 239 ? -2.602 -23.812 -6.418 1 98.25 239 PHE B N 1
ATOM 5587 C CA . PHE B 1 239 ? -3.047 -25.109 -5.902 1 98.25 239 PHE B CA 1
ATOM 5588 C C . PHE B 1 239 ? -4.316 -24.938 -5.074 1 98.25 239 PHE B C 1
ATOM 5590 O O . PHE B 1 239 ? -4.492 -25.625 -4.062 1 98.25 239 PHE B O 1
ATOM 5597 N N . ALA B 1 240 ? -5.188 -24.031 -5.461 1 98.31 240 ALA B N 1
ATOM 5598 C CA . ALA B 1 240 ? -6.391 -23.719 -4.691 1 98.31 240 ALA B CA 1
ATOM 5599 C C . ALA B 1 240 ? -7.637 -23.781 -5.57 1 98.31 240 ALA B C 1
ATOM 5601 O O . ALA B 1 240 ? -7.574 -23.5 -6.77 1 98.31 240 ALA B O 1
ATOM 5602 N N . ASN B 1 241 ? -8.695 -24.172 -4.984 1 98.12 241 ASN B N 1
ATOM 5603 C CA . ASN B 1 241 ? -9.984 -24.203 -5.664 1 98.12 241 ASN B CA 1
ATOM 5604 C C . ASN B 1 241 ? -10.969 -23.188 -5.066 1 98.12 241 ASN B C 1
ATOM 5606 O O . ASN B 1 241 ? -10.578 -22.344 -4.258 1 98.12 241 ASN B O 1
ATOM 5610 N N . LEU B 1 242 ? -12.188 -23.234 -5.523 1 98.5 242 LEU B N 1
ATOM 5611 C CA . LEU B 1 242 ? -13.195 -22.25 -5.145 1 98.5 242 LEU B CA 1
ATOM 5612 C C . LEU B 1 242 ? -13.477 -22.312 -3.646 1 98.5 242 LEU B C 1
ATOM 5614 O O . LEU B 1 242 ? -13.703 -21.281 -3.012 1 98.5 242 LEU B O 1
ATOM 5618 N N . LYS B 1 243 ? -13.523 -23.5 -3.104 1 98.19 243 LYS B N 1
ATOM 5619 C CA . LYS B 1 243 ? -13.758 -23.656 -1.672 1 98.19 243 LYS B CA 1
ATOM 5620 C C . LYS B 1 243 ? -12.664 -22.984 -0.853 1 98.19 243 LYS B C 1
ATOM 5622 O O . LYS B 1 243 ? -12.953 -22.297 0.131 1 98.19 243 LYS B O 1
ATOM 5627 N N . ASP B 1 244 ? -11.391 -23.234 -1.261 1 98.31 244 ASP B N 1
ATOM 5628 C CA . ASP B 1 244 ? -10.266 -22.562 -0.609 1 98.31 244 ASP B CA 1
ATOM 5629 C C . ASP B 1 244 ? -10.414 -21.047 -0.663 1 98.31 244 ASP B C 1
ATOM 5631 O O . ASP B 1 244 ? -10.125 -20.359 0.313 1 98.31 244 ASP B O 1
ATOM 5635 N N . LEU B 1 245 ? -10.891 -20.578 -1.769 1 98.75 245 LEU B N 1
ATOM 5636 C CA . LEU B 1 245 ? -11.023 -19.141 -1.994 1 98.75 245 LEU B CA 1
ATOM 5637 C C . LEU B 1 245 ? -12.07 -18.531 -1.066 1 98.75 245 LEU B C 1
ATOM 5639 O O . LEU B 1 245 ? -11.844 -17.484 -0.459 1 98.75 245 LEU B O 1
ATOM 5643 N N . MET B 1 246 ? -13.219 -19.188 -0.954 1 98.69 246 MET B N 1
ATOM 5644 C CA . MET B 1 246 ? -14.297 -18.688 -0.099 1 98.69 246 MET B CA 1
ATOM 5645 C C . MET B 1 246 ? -13.859 -18.656 1.361 1 98.69 246 MET B C 1
ATOM 5647 O O . MET B 1 246 ? -14.219 -17.75 2.102 1 98.69 246 MET B O 1
ATOM 5651 N N . GLN B 1 247 ? -13.094 -19.625 1.726 1 98.56 247 GLN B N 1
ATOM 5652 C CA . GLN B 1 247 ? -12.562 -19.625 3.084 1 98.56 247 GLN B CA 1
ATOM 5653 C C . GLN B 1 247 ? -11.641 -18.438 3.314 1 98.56 247 GLN B C 1
ATOM 5655 O O . GLN B 1 247 ? -11.695 -17.797 4.367 1 98.56 247 GLN B O 1
ATOM 5660 N N . LEU B 1 248 ? -10.789 -18.188 2.367 1 98.69 248 LEU B N 1
ATOM 5661 C CA . LEU B 1 248 ? -9.891 -17.031 2.473 1 98.69 248 LEU B CA 1
ATOM 5662 C C . LEU B 1 248 ? -10.68 -15.734 2.57 1 98.69 248 LEU B C 1
ATOM 5664 O O . LEU B 1 248 ? -10.367 -14.875 3.393 1 98.69 248 LEU B O 1
ATOM 5668 N N . ILE B 1 249 ? -11.703 -15.586 1.731 1 98.75 249 ILE B N 1
ATOM 5669 C CA . ILE B 1 249 ? -12.523 -14.375 1.717 1 98.75 249 ILE B CA 1
ATOM 5670 C C . ILE B 1 249 ? -13.156 -14.164 3.09 1 98.75 249 ILE B C 1
ATOM 5672 O O . ILE B 1 249 ? -13.047 -13.078 3.666 1 98.75 249 ILE B O 1
ATOM 5676 N N . GLN B 1 250 ? -13.805 -15.203 3.602 1 98.62 250 GLN B N 1
ATOM 5677 C CA . GLN B 1 250 ? -14.492 -15.102 4.883 1 98.62 250 GLN B CA 1
ATOM 5678 C C . GLN B 1 250 ? -13.523 -14.727 6 1 98.62 250 GLN B C 1
ATOM 5680 O O . GLN B 1 250 ? -13.797 -13.828 6.797 1 98.62 250 GLN B O 1
ATOM 5685 N N . ASN B 1 251 ? -12.383 -15.406 6.039 1 98.69 251 ASN B N 1
ATOM 5686 C CA . ASN B 1 251 ? -11.398 -15.148 7.082 1 98.69 251 ASN B CA 1
ATOM 5687 C C . ASN B 1 251 ? -10.859 -13.727 7.004 1 98.69 251 ASN B C 1
ATOM 5689 O O . ASN B 1 251 ? -10.672 -13.07 8.031 1 98.69 251 ASN B O 1
ATOM 5693 N N . LEU B 1 252 ? -10.602 -13.297 5.805 1 98.75 252 LEU B N 1
ATOM 5694 C CA . LEU B 1 252 ? -10.07 -11.953 5.617 1 98.75 252 LEU B CA 1
ATOM 5695 C C . LEU B 1 252 ? -11.062 -10.898 6.082 1 98.75 252 LEU B C 1
ATOM 5697 O O . LEU B 1 252 ? -10.719 -10.008 6.863 1 98.75 252 LEU B O 1
ATOM 5701 N N . ILE B 1 253 ? -12.305 -10.992 5.625 1 98.56 253 ILE B N 1
ATOM 5702 C CA . ILE B 1 253 ? -13.328 -9.992 5.926 1 98.56 253 ILE B CA 1
ATOM 5703 C C . ILE B 1 253 ? -13.547 -9.914 7.434 1 98.56 253 ILE B C 1
ATOM 5705 O O . ILE B 1 253 ? -13.57 -8.828 8.008 1 98.56 253 ILE B O 1
ATOM 5709 N N . LYS B 1 254 ? -13.703 -11.047 8.055 1 98.56 254 LYS B N 1
ATOM 5710 C CA . LYS B 1 254 ? -13.914 -11.086 9.5 1 98.56 254 LYS B CA 1
ATOM 5711 C C . LYS B 1 254 ? -12.727 -10.484 10.242 1 98.56 254 LYS B C 1
ATOM 5713 O O . LYS B 1 254 ? -12.906 -9.719 11.195 1 98.56 254 LYS B O 1
ATOM 5718 N N . PHE B 1 255 ? -11.547 -10.828 9.828 1 98.75 255 PHE B N 1
ATOM 5719 C CA . PHE B 1 255 ? -10.336 -10.312 10.461 1 98.75 255 PHE B CA 1
ATOM 5720 C C . PHE B 1 255 ? -10.273 -8.797 10.352 1 98.75 255 PHE B C 1
ATOM 5722 O O . PHE B 1 255 ? -9.984 -8.109 11.336 1 98.75 255 PHE B O 1
ATOM 5729 N N . LEU B 1 256 ? -10.516 -8.281 9.172 1 98.75 256 LEU B N 1
ATOM 5730 C CA . LEU B 1 256 ? -10.414 -6.852 8.922 1 98.75 256 LEU B CA 1
ATOM 5731 C C . LEU B 1 256 ? -11.422 -6.082 9.773 1 98.75 256 LEU B C 1
ATOM 5733 O O . LEU B 1 256 ? -11.07 -5.078 10.406 1 98.75 256 LEU B O 1
ATOM 5737 N N . ILE B 1 257 ? -12.633 -6.543 9.797 1 98.5 257 ILE B N 1
ATOM 5738 C CA . ILE B 1 257 ? -13.672 -5.879 10.57 1 98.5 257 ILE B CA 1
ATOM 5739 C C . ILE B 1 257 ? -13.32 -5.922 12.055 1 98.5 257 ILE B C 1
ATOM 5741 O O . ILE B 1 257 ? -13.438 -4.914 12.758 1 98.5 257 ILE B O 1
ATOM 5745 N N . LYS B 1 258 ? -12.844 -7.051 12.516 1 98.56 258 LYS B N 1
ATOM 5746 C CA . LYS B 1 258 ? -12.445 -7.188 13.914 1 98.56 258 LYS B CA 1
ATOM 5747 C C . LYS B 1 258 ? -11.344 -6.191 14.266 1 98.56 258 LYS B C 1
ATOM 5749 O O . LYS B 1 258 ? -11.391 -5.555 15.328 1 98.56 258 LYS B O 1
ATOM 5754 N N . LYS B 1 259 ? -10.383 -6.074 13.43 1 98.56 259 LYS B N 1
ATOM 5755 C CA . LYS B 1 259 ? -9.258 -5.172 13.672 1 98.56 259 LYS B CA 1
ATOM 5756 C C . LYS B 1 259 ? -9.727 -3.721 13.75 1 98.56 259 LYS B C 1
ATOM 5758 O O . LYS B 1 259 ? -9.234 -2.947 14.57 1 98.56 259 LYS B O 1
ATOM 5763 N N . VAL B 1 260 ? -10.617 -3.338 12.875 1 98.44 260 VAL B N 1
ATOM 5764 C CA . VAL B 1 260 ? -11.141 -1.974 12.883 1 98.44 260 VAL B CA 1
ATOM 5765 C C . VAL B 1 260 ? -11.898 -1.722 14.18 1 98.44 260 VAL B C 1
ATOM 5767 O O . VAL B 1 260 ? -11.719 -0.686 14.82 1 98.44 260 VAL B O 1
ATOM 5770 N N . MET B 1 261 ? -12.742 -2.664 14.555 1 98.06 261 MET B N 1
ATOM 5771 C CA . MET B 1 261 ? -13.531 -2.506 15.773 1 98.06 261 MET B CA 1
ATOM 5772 C C . MET B 1 261 ? -12.633 -2.402 17 1 98.06 261 MET B C 1
ATOM 5774 O O . MET B 1 261 ? -12.945 -1.685 17.953 1 98.06 261 MET B O 1
ATOM 5778 N N . GLU B 1 262 ? -11.508 -3.088 16.953 1 97.81 262 GLU B N 1
ATOM 5779 C CA . GLU B 1 262 ? -10.578 -3.102 18.078 1 97.81 262 GLU B CA 1
ATOM 5780 C C . GLU B 1 262 ? -9.742 -1.824 18.109 1 97.81 262 GLU B C 1
ATOM 5782 O O . GLU B 1 262 ? -9.445 -1.302 19.188 1 97.81 262 GLU B O 1
ATOM 5787 N N . ASN B 1 263 ? -9.391 -1.283 16.984 1 97.5 263 ASN B N 1
ATOM 5788 C CA . ASN B 1 263 ? -8.359 -0.252 16.938 1 97.5 263 ASN B CA 1
ATOM 5789 C C . ASN B 1 263 ? -8.945 1.113 16.594 1 97.5 263 ASN B C 1
ATOM 5791 O O . ASN B 1 263 ? -8.242 2.125 16.641 1 97.5 263 ASN B O 1
ATOM 5795 N N . ALA B 1 264 ? -10.18 1.178 16.234 1 97.81 264 ALA B N 1
ATOM 5796 C CA . ALA B 1 264 ? -10.82 2.439 15.875 1 97.81 264 ALA B CA 1
ATOM 5797 C C . ALA B 1 264 ? -12.227 2.529 16.453 1 97.81 264 ALA B C 1
ATOM 5799 O O . ALA B 1 264 ? -13.156 2.969 15.773 1 97.81 264 ALA B O 1
ATOM 5800 N N . SER B 1 265 ? -12.398 2.055 17.672 1 97.12 265 SER B N 1
ATOM 5801 C CA . SER B 1 265 ? -13.711 2.006 18.312 1 97.12 265 SER B CA 1
ATOM 5802 C C . SER B 1 265 ? -14.289 3.404 18.5 1 97.12 265 SER B C 1
ATOM 5804 O O . SER B 1 265 ? -15.484 3.619 18.312 1 97.12 265 SER B O 1
ATOM 5806 N N . ASP B 1 266 ? -13.445 4.414 18.922 1 96.88 266 ASP B N 1
ATOM 5807 C CA . ASP B 1 266 ? -13.93 5.781 19.109 1 96.88 266 ASP B CA 1
ATOM 5808 C C . ASP B 1 266 ? -14.469 6.352 17.797 1 96.88 266 ASP B C 1
ATOM 5810 O O . ASP B 1 266 ? -15.523 6.988 17.766 1 96.88 266 ASP B O 1
ATOM 5814 N N . GLU B 1 267 ? -13.711 6.133 16.781 1 98.19 267 GLU B N 1
ATOM 5815 C CA . GLU B 1 267 ? -14.109 6.617 15.453 1 98.19 267 GLU B CA 1
ATOM 5816 C C . GLU B 1 267 ? -15.406 5.953 15 1 98.19 267 GLU B C 1
ATOM 5818 O O . GLU B 1 267 ? -16.297 6.625 14.477 1 98.19 267 GLU B O 1
ATOM 5823 N N . LEU B 1 268 ? -15.516 4.648 15.195 1 97.62 268 LEU B N 1
ATOM 5824 C CA . LEU B 1 268 ? -16.719 3.922 14.812 1 97.62 268 LEU B CA 1
ATOM 5825 C C . LEU B 1 268 ? -17.938 4.438 15.578 1 97.62 268 LEU B C 1
ATOM 5827 O O . LEU B 1 268 ? -19.016 4.566 15.016 1 97.62 268 LEU B O 1
ATOM 5831 N N . ASN B 1 269 ? -17.75 4.734 16.828 1 96.69 269 ASN B N 1
ATOM 5832 C CA . ASN B 1 269 ? -18.844 5.254 17.641 1 96.69 269 ASN B CA 1
ATOM 5833 C C . ASN B 1 269 ? -19.328 6.609 17.141 1 96.69 269 ASN B C 1
ATOM 5835 O O . ASN B 1 269 ? -20.531 6.879 17.141 1 96.69 269 ASN B O 1
ATOM 5839 N N . VAL B 1 270 ? -18.375 7.391 16.75 1 96.44 270 VAL B N 1
ATOM 5840 C CA . VAL B 1 270 ? -18.734 8.703 16.219 1 96.44 270 VAL B CA 1
ATOM 5841 C C . VAL B 1 270 ? -19.562 8.531 14.945 1 96.44 270 VAL B C 1
ATOM 5843 O O . VAL B 1 270 ? -20.594 9.195 14.781 1 96.44 270 VAL B O 1
ATOM 5846 N N . LEU B 1 271 ? -19.172 7.645 14.102 1 97.31 271 LEU B N 1
ATOM 5847 C CA . LEU B 1 271 ? -19.891 7.414 12.844 1 97.31 271 LEU B CA 1
ATOM 5848 C C . LEU B 1 271 ? -21.25 6.777 13.102 1 97.31 271 LEU B C 1
ATOM 5850 O O . LEU B 1 271 ? -22.219 7.105 12.422 1 97.31 271 LEU B O 1
ATOM 5854 N N . ALA B 1 272 ? -21.328 5.883 14.062 1 96.19 272 ALA B N 1
ATOM 5855 C CA . ALA B 1 272 ? -22.594 5.246 14.406 1 96.19 272 ALA B CA 1
ATOM 5856 C C . ALA B 1 272 ? -23.609 6.277 14.898 1 96.19 272 ALA B C 1
ATOM 5858 O O . ALA B 1 272 ? -24.797 6.172 14.602 1 96.19 272 ALA B O 1
ATOM 5859 N N . LYS B 1 273 ? -23.156 7.227 15.641 1 94 273 LYS B N 1
ATOM 5860 C CA . LYS B 1 273 ? -24.016 8.289 16.141 1 94 273 LYS B CA 1
ATOM 5861 C C . LYS B 1 273 ? -24.469 9.203 15.008 1 94 273 LYS B C 1
ATOM 5863 O O . LYS B 1 273 ? -25.609 9.688 15.008 1 94 273 LYS B O 1
ATOM 5868 N N . GLN B 1 274 ? -23.609 9.398 14.094 1 91.81 274 GLN B N 1
ATOM 5869 C CA . GLN B 1 274 ? -23.859 10.344 13.016 1 91.81 274 GLN B CA 1
ATOM 5870 C C . GLN B 1 274 ? -24.781 9.734 11.953 1 91.81 274 GLN B C 1
ATOM 5872 O O . GLN B 1 274 ? -25.641 10.422 11.406 1 91.81 274 GLN B O 1
ATOM 5877 N N . PHE B 1 275 ? -24.562 8.547 11.531 1 89.69 275 PHE B N 1
ATOM 5878 C CA . PHE B 1 275 ? -25.234 7.965 10.375 1 89.69 275 PHE B CA 1
ATOM 5879 C C . PHE B 1 275 ? -26.297 6.965 10.812 1 89.69 275 PHE B C 1
ATOM 5881 O O . PHE B 1 275 ? -27.453 7.062 10.406 1 89.69 275 PHE B O 1
ATOM 5888 N N . SER B 1 276 ? -25.906 5.883 11.414 1 83.19 276 SER B N 1
ATOM 5889 C CA . SER B 1 276 ? -26.844 4.836 11.836 1 83.19 276 SER B CA 1
ATOM 5890 C C . SER B 1 276 ? -26.266 4.027 12.992 1 83.19 276 SER B C 1
ATOM 5892 O O . SER B 1 276 ? -25.109 3.592 12.945 1 83.19 276 SER B O 1
ATOM 5894 N N . ASN B 1 277 ? -27.172 3.789 13.758 1 79.06 277 ASN B N 1
ATOM 5895 C CA . ASN B 1 277 ? -26.75 3.002 14.906 1 79.06 277 ASN B CA 1
ATOM 5896 C C . ASN B 1 277 ? -26.531 1.537 14.539 1 79.06 277 ASN B C 1
ATOM 5898 O O . ASN B 1 277 ? -25.891 0.792 15.289 1 79.06 277 ASN B O 1
ATOM 5902 N N . ASP B 1 278 ? -26.828 1.225 13.398 1 90.62 278 ASP B N 1
ATOM 5903 C CA . ASP B 1 278 ? -26.781 -0.193 13.055 1 90.62 278 ASP B CA 1
ATOM 5904 C C . ASP B 1 278 ? -25.406 -0.572 12.5 1 90.62 278 ASP B C 1
ATOM 5906 O O . ASP B 1 278 ? -25.141 -1.747 12.242 1 90.62 278 ASP B O 1
ATOM 5910 N N . ILE B 1 279 ? -24.531 0.356 12.438 1 92.88 279 ILE B N 1
ATOM 5911 C CA . ILE B 1 279 ? -23.188 0.1 11.93 1 92.88 279 ILE B CA 1
ATOM 5912 C C . ILE B 1 279 ? -22.5 -0.96 12.789 1 92.88 279 ILE B C 1
ATOM 5914 O O . ILE B 1 279 ? -22.062 -1.99 12.281 1 92.88 279 ILE B O 1
ATOM 5918 N N . ILE B 1 280 ? -22.547 -0.774 14.039 1 95.38 280 ILE B N 1
ATOM 5919 C CA . ILE B 1 280 ? -21.812 -1.618 14.961 1 95.38 280 ILE B CA 1
ATOM 5920 C C . ILE B 1 280 ? -22.438 -3.002 15.031 1 95.38 280 ILE B C 1
ATOM 5922 O O . ILE B 1 280 ? -21.75 -4.02 14.977 1 95.38 280 ILE B O 1
ATOM 5926 N N . SER B 1 281 ? -23.766 -3.031 15.086 1 93.94 281 SER B N 1
ATOM 5927 C CA . SER B 1 281 ? -24.469 -4.309 15.164 1 93.94 281 SER B CA 1
ATOM 5928 C C . SER B 1 281 ? -24.25 -5.137 13.898 1 93.94 281 SER B C 1
ATOM 5930 O O . SER B 1 281 ? -24.094 -6.355 13.977 1 93.94 281 SER B O 1
ATOM 5932 N N . ASN B 1 282 ? -24.266 -4.5 12.797 1 93.5 282 ASN B N 1
ATOM 5933 C CA . ASN B 1 282 ? -24.031 -5.195 11.539 1 93.5 282 ASN B CA 1
ATOM 5934 C C . ASN B 1 282 ? -22.641 -5.809 11.484 1 93.5 282 ASN B C 1
ATOM 5936 O O . ASN B 1 282 ? -22.469 -6.953 11.055 1 93.5 282 ASN B O 1
ATOM 5940 N N . LEU B 1 283 ? -21.641 -5.066 11.898 1 97 283 LEU B N 1
ATOM 5941 C CA . LEU B 1 283 ? -20.266 -5.551 11.898 1 97 283 LEU B CA 1
ATOM 5942 C C . LEU B 1 283 ? -20.109 -6.734 12.852 1 97 283 LEU B C 1
ATOM 5944 O O . LEU B 1 283 ? -19.422 -7.715 12.523 1 97 283 LEU B O 1
ATOM 5948 N N . LYS B 1 284 ? -20.797 -6.637 13.969 1 96 284 LYS B N 1
ATOM 5949 C CA . LYS B 1 284 ? -20.734 -7.727 14.938 1 96 284 LYS B CA 1
ATOM 5950 C C . LYS B 1 284 ? -21.375 -9 14.375 1 96 284 LYS B C 1
ATOM 5952 O O . LYS B 1 284 ? -20.891 -10.102 14.641 1 96 284 LYS B O 1
ATOM 5957 N N . THR B 1 285 ? -22.406 -8.812 13.648 1 94.62 285 THR B N 1
ATOM 5958 C CA . THR B 1 285 ? -23.062 -9.953 13.031 1 94.62 285 THR B CA 1
ATOM 5959 C C . THR B 1 285 ? -22.125 -10.672 12.062 1 94.62 285 THR B C 1
ATOM 5961 O O . THR B 1 285 ? -22.047 -11.898 12.07 1 94.62 285 THR B O 1
ATOM 5964 N N . ILE B 1 286 ? -21.422 -9.953 11.305 1 96.25 286 ILE B N 1
ATOM 5965 C CA . ILE B 1 286 ? -20.5 -10.531 10.328 1 96.25 286 ILE B CA 1
ATOM 5966 C C . ILE B 1 286 ? -19.406 -11.312 11.047 1 96.25 286 ILE B C 1
ATOM 5968 O O . ILE B 1 286 ? -19.094 -12.445 10.688 1 96.25 286 ILE B O 1
ATOM 5972 N N . ILE B 1 287 ? -18.844 -10.734 12.094 1 97.12 287 ILE B N 1
ATOM 5973 C CA . ILE B 1 287 ? -17.734 -11.336 12.828 1 97.12 287 ILE B CA 1
ATOM 5974 C C . ILE B 1 287 ? -18.219 -12.594 13.547 1 97.12 287 ILE B C 1
ATOM 5976 O O . ILE B 1 287 ? -17.469 -13.562 13.68 1 97.12 287 ILE B O 1
ATOM 5980 N N . SER B 1 288 ? -19.5 -12.555 13.953 1 95.88 288 SER B N 1
ATOM 5981 C CA . SER B 1 288 ? -20.016 -13.641 14.773 1 95.88 288 SER B CA 1
ATOM 5982 C C . SER B 1 288 ? -20.531 -14.789 13.914 1 95.88 288 SER B C 1
ATOM 5984 O O . SER B 1 288 ? -20.766 -15.891 14.414 1 95.88 288 SER B O 1
ATOM 5986 N N . THR B 1 289 ? -20.75 -14.516 12.688 1 95.19 289 THR B N 1
ATOM 5987 C CA . THR B 1 289 ? -21.234 -15.57 11.805 1 95.19 289 THR B CA 1
ATOM 5988 C C . THR B 1 289 ? -20.156 -16.625 11.578 1 95.19 289 THR B C 1
ATOM 5990 O O . THR B 1 289 ? -19.094 -16.312 11.039 1 95.19 289 THR B O 1
ATOM 5993 N N . LYS B 1 290 ? -20.391 -17.797 11.914 1 95 290 LYS B N 1
ATOM 5994 C CA . LYS B 1 290 ? -19.391 -18.844 11.859 1 95 290 LYS B CA 1
ATOM 5995 C C . LYS B 1 290 ? -19.031 -19.203 10.422 1 95 290 LYS B C 1
ATOM 5997 O O . LYS B 1 290 ? -17.859 -19.281 10.062 1 95 290 LYS B O 1
ATOM 6002 N N . LYS B 1 291 ? -20.062 -19.484 9.617 1 97.19 291 LYS B N 1
ATOM 6003 C CA . LYS B 1 291 ? -19.906 -19.797 8.203 1 97.19 291 LYS B CA 1
ATOM 6004 C C . LYS B 1 291 ? -20.875 -19 7.344 1 97.19 291 LYS B C 1
ATOM 6006 O O . LYS B 1 291 ? -22.094 -19.047 7.559 1 97.19 291 LYS B O 1
ATOM 6011 N N . PHE B 1 292 ? -20.328 -18.234 6.43 1 98.06 292 PHE B N 1
ATOM 6012 C CA . PHE B 1 292 ? -21.219 -17.516 5.504 1 98.06 292 PHE B CA 1
ATOM 6013 C C . PHE B 1 292 ? -22 -18.5 4.648 1 98.06 292 PHE B C 1
ATOM 6015 O O . PHE B 1 292 ? -21.438 -19.453 4.102 1 98.06 292 PHE B O 1
ATOM 6022 N N . PRO B 1 293 ? -23.297 -18.344 4.574 1 98.06 293 PRO B N 1
ATOM 6023 C CA . PRO B 1 293 ? -24.078 -19.219 3.688 1 98.06 293 PRO B CA 1
ATOM 6024 C C . PRO B 1 293 ? -23.609 -19.156 2.236 1 98.06 293 PRO B C 1
ATOM 6026 O O . PRO B 1 293 ? -23.094 -18.125 1.799 1 98.06 293 PRO B O 1
ATOM 6029 N N . ILE B 1 294 ? -23.766 -20.266 1.552 1 98.62 294 ILE B N 1
ATOM 6030 C CA . ILE B 1 294 ? -23.391 -20.391 0.147 1 98.62 294 ILE B CA 1
ATOM 6031 C C . ILE B 1 294 ? -24.578 -20.844 -0.673 1 98.62 294 ILE B C 1
ATOM 6033 O O . ILE B 1 294 ? -25.25 -21.828 -0.319 1 98.62 294 ILE B O 1
ATOM 6037 N N . ILE B 1 295 ? -24.906 -20.156 -1.742 1 98.44 295 ILE B N 1
ATOM 6038 C CA . ILE B 1 295 ? -25.922 -20.641 -2.664 1 98.44 295 ILE B CA 1
ATOM 6039 C C . ILE B 1 295 ? -25.406 -20.531 -4.102 1 98.44 295 ILE B C 1
ATOM 6041 O O . ILE B 1 295 ? -24.562 -19.703 -4.402 1 98.44 295 ILE B O 1
ATOM 6045 N N . GLU B 1 296 ? -25.922 -21.328 -4.969 1 98.31 296 GLU B N 1
ATOM 6046 C CA . GLU B 1 296 ? -25.625 -21.219 -6.398 1 98.31 296 GLU B CA 1
ATOM 6047 C C . GLU B 1 296 ? -26.453 -20.109 -7.035 1 98.31 296 GLU B C 1
ATOM 6049 O O . GLU B 1 296 ? -27.562 -19.812 -6.59 1 98.31 296 GLU B O 1
ATOM 6054 N N . TYR B 1 297 ? -25.906 -19.562 -8.055 1 98.25 297 TYR B N 1
ATOM 6055 C CA . TYR B 1 297 ? -26.609 -18.547 -8.836 1 98.25 297 TYR B CA 1
ATOM 6056 C C . TYR B 1 297 ? -28 -19.016 -9.219 1 98.25 297 TYR B C 1
ATOM 6058 O O . TYR B 1 297 ? -28.969 -18.266 -9.086 1 98.25 297 TYR B O 1
ATOM 6066 N N . SER B 1 298 ? -28.156 -20.281 -9.664 1 97.56 298 SER B N 1
ATOM 6067 C CA . SER B 1 298 ? -29.453 -20.812 -10.078 1 97.56 298 SER B CA 1
ATOM 6068 C C . SER B 1 298 ? -30.438 -20.859 -8.922 1 97.56 298 SER B C 1
ATOM 6070 O O . SER B 1 298 ? -31.625 -20.578 -9.102 1 97.56 298 SER B O 1
ATOM 6072 N N . LYS B 1 299 ? -29.938 -21.219 -7.785 1 97.75 299 LYS B N 1
ATOM 6073 C CA . LYS B 1 299 ? -30.781 -21.234 -6.598 1 97.75 299 LYS B CA 1
ATOM 6074 C C . LYS B 1 299 ? -31.203 -19.812 -6.199 1 97.75 299 LYS B C 1
ATOM 6076 O O . LYS B 1 299 ? -32.312 -19.594 -5.75 1 97.75 299 LYS B O 1
ATOM 6081 N N . ALA B 1 300 ? -30.25 -18.859 -6.293 1 97.75 300 ALA B N 1
ATOM 6082 C CA . ALA B 1 300 ? -30.578 -17.469 -6.016 1 97.75 300 ALA B CA 1
ATOM 6083 C C . ALA B 1 300 ? -31.719 -16.984 -6.898 1 97.75 300 ALA B C 1
ATOM 6085 O O . ALA B 1 300 ? -32.656 -16.344 -6.418 1 97.75 300 ALA B O 1
ATOM 6086 N N . LEU B 1 301 ? -31.672 -17.312 -8.195 1 96.88 301 LEU B N 1
ATOM 6087 C CA . LEU B 1 301 ? -32.719 -16.938 -9.133 1 96.88 301 LEU B CA 1
ATOM 6088 C C . LEU B 1 301 ? -34.062 -17.547 -8.719 1 96.88 301 LEU B C 1
ATOM 6090 O O . LEU B 1 301 ? -35.094 -16.875 -8.766 1 96.88 301 LEU B O 1
ATOM 6094 N N . ALA B 1 302 ? -34.031 -18.766 -8.359 1 97.06 302 ALA B N 1
ATOM 6095 C CA . ALA B 1 302 ? -35.25 -19.453 -7.953 1 97.06 302 ALA B CA 1
ATOM 6096 C C . ALA B 1 302 ? -35.875 -18.781 -6.73 1 97.06 302 ALA B C 1
ATOM 6098 O O . ALA B 1 302 ? -37.094 -18.625 -6.664 1 97.06 302 ALA B O 1
ATOM 6099 N N . ILE B 1 303 ? -35.031 -18.438 -5.77 1 96.69 303 ILE B N 1
ATOM 6100 C CA . ILE B 1 303 ? -35.5 -17.797 -4.551 1 96.69 303 ILE B CA 1
ATOM 6101 C C . ILE B 1 303 ? -36.156 -16.453 -4.895 1 96.69 303 ILE B C 1
ATOM 6103 O O . ILE B 1 303 ? -37.219 -16.125 -4.391 1 96.69 303 ILE B O 1
ATOM 6107 N N . LEU B 1 304 ? -35.5 -15.672 -5.754 1 96.75 304 LEU B N 1
ATOM 6108 C CA . LEU B 1 304 ? -36 -14.359 -6.145 1 96.75 304 LEU B CA 1
ATOM 6109 C C . LEU B 1 304 ? -37.312 -14.484 -6.891 1 96.75 304 LEU B C 1
ATOM 6111 O O . LEU B 1 304 ? -38.25 -13.719 -6.633 1 96.75 304 LEU B O 1
ATOM 6115 N N . LYS B 1 305 ? -37.375 -15.43 -7.789 1 95.44 305 LYS B N 1
ATOM 6116 C CA . LYS B 1 305 ? -38.594 -15.664 -8.562 1 95.44 305 LYS B CA 1
ATOM 6117 C C . LYS B 1 305 ? -39.75 -16.047 -7.648 1 95.44 305 LYS B C 1
ATOM 6119 O O . LYS B 1 305 ? -40.875 -15.5 -7.781 1 95.44 305 LYS B O 1
ATOM 6124 N N . GLU B 1 306 ? -39.5 -16.938 -6.789 1 95.38 306 GLU B N 1
ATOM 6125 C CA . GLU B 1 306 ? -40.531 -17.359 -5.859 1 95.38 306 GLU B CA 1
ATOM 6126 C C . GLU B 1 306 ? -41.031 -16.203 -4.996 1 95.38 306 GLU B C 1
ATOM 6128 O O . GLU B 1 306 ? -42.219 -16.078 -4.738 1 95.38 306 GLU B O 1
ATOM 6133 N N . SER B 1 307 ? -40.094 -15.43 -4.551 1 93.38 307 SER B N 1
ATOM 6134 C CA . SER B 1 307 ? -40.438 -14.297 -3.703 1 93.38 307 SER B CA 1
ATOM 6135 C C . SER B 1 307 ? -41.25 -13.266 -4.469 1 93.38 307 SER B C 1
ATOM 6137 O O . SER B 1 307 ? -42.156 -12.648 -3.912 1 93.38 307 SER B O 1
ATOM 6139 N N . SER B 1 308 ? -40.812 -13.039 -5.711 1 91.44 308 SER B N 1
ATOM 6140 C CA . SER B 1 308 ? -41.562 -12.125 -6.566 1 91.44 308 SER B CA 1
ATOM 6141 C C . SER B 1 308 ? -42.969 -12.656 -6.848 1 91.44 308 SER B C 1
ATOM 6143 O O . SER B 1 308 ? -43.938 -11.898 -6.801 1 91.44 308 SER B O 1
ATOM 6145 N N . ASP B 1 309 ? -43.125 -13.867 -7.105 1 89.5 309 ASP B N 1
ATOM 6146 C CA . ASP B 1 309 ? -44.375 -14.5 -7.445 1 89.5 309 ASP B CA 1
ATOM 6147 C C . ASP B 1 309 ? -45.344 -14.461 -6.266 1 89.5 309 ASP B C 1
ATOM 6149 O O . ASP B 1 309 ? -46.562 -14.367 -6.453 1 89.5 309 ASP B O 1
ATOM 6153 N N . THR B 1 310 ? -44.781 -14.469 -5.148 1 87.31 310 THR B N 1
ATOM 6154 C CA . THR B 1 310 ? -45.625 -14.516 -3.957 1 87.31 310 THR B CA 1
ATOM 6155 C C . THR B 1 310 ? -45.844 -13.109 -3.395 1 87.31 310 THR B C 1
ATOM 6157 O O . THR B 1 310 ? -46.438 -12.953 -2.332 1 87.31 310 THR B O 1
ATOM 6160 N N . LYS B 1 311 ? -45.469 -12.062 -3.988 1 75 311 LYS B N 1
ATOM 6161 C CA . LYS B 1 311 ? -45.656 -10.648 -3.682 1 75 311 LYS B CA 1
ATOM 6162 C C . LYS B 1 311 ? -45.062 -10.297 -2.322 1 75 311 LYS B C 1
ATOM 6164 O O . LYS B 1 311 ? -45.594 -9.438 -1.61 1 75 311 LYS B O 1
ATOM 6169 N N . LYS B 1 312 ? -44.125 -11.062 -2.012 1 76.5 312 LYS B N 1
ATOM 6170 C CA . LYS B 1 312 ? -43.406 -10.75 -0.776 1 76.5 312 LYS B CA 1
ATOM 6171 C C . LYS B 1 312 ? -42.531 -9.523 -0.947 1 76.5 312 LYS B C 1
ATOM 6173 O O . LYS B 1 312 ? -42.188 -8.852 0.032 1 76.5 312 LYS B O 1
ATOM 6178 N N . THR B 1 313 ? -42.125 -9.383 -2.207 1 79.75 313 THR B N 1
ATOM 6179 C CA . THR B 1 313 ? -41.312 -8.234 -2.539 1 79.75 313 THR B CA 1
ATOM 6180 C C . THR B 1 313 ? -41.625 -7.73 -3.945 1 79.75 313 THR B C 1
ATOM 6182 O O . THR B 1 313 ? -42.125 -8.484 -4.785 1 79.75 313 THR B O 1
ATOM 6185 N N . ASN B 1 314 ? -41.438 -6.465 -4.113 1 85.5 314 ASN B N 1
ATOM 6186 C CA . ASN B 1 314 ? -41.594 -5.855 -5.43 1 85.5 314 ASN B CA 1
ATOM 6187 C C . ASN B 1 314 ? -40.25 -5.34 -5.973 1 85.5 314 ASN B C 1
ATOM 6189 O O . ASN B 1 314 ? -39.812 -4.242 -5.617 1 85.5 314 ASN B O 1
ATOM 6193 N N . PHE B 1 315 ? -39.688 -6.188 -6.859 1 91.56 315 PHE B N 1
ATOM 6194 C CA . PHE B 1 315 ? -38.438 -5.793 -7.477 1 91.56 315 PHE B CA 1
ATOM 6195 C C . PHE B 1 315 ? -38.656 -4.891 -8.68 1 91.56 315 PHE B C 1
ATOM 6197 O O . PHE B 1 315 ? -39.656 -5.051 -9.391 1 91.56 315 PHE B O 1
ATOM 6204 N N . GLU B 1 316 ? -37.781 -3.988 -8.953 1 90 316 GLU B N 1
ATOM 6205 C CA . GLU B 1 316 ? -37.844 -3.191 -10.172 1 90 316 GLU B CA 1
ATOM 6206 C C . GLU B 1 316 ? -37.594 -4.059 -11.406 1 90 316 GLU B C 1
ATOM 6208 O O . GLU B 1 316 ? -38.25 -3.912 -12.422 1 90 316 GLU B O 1
ATOM 6213 N N . LEU B 1 317 ? -36.656 -4.945 -11.328 1 87.81 317 LEU B N 1
ATOM 6214 C CA . LEU B 1 317 ? -36.375 -5.922 -12.375 1 87.81 317 LEU B CA 1
ATOM 6215 C C . LEU B 1 317 ? -36.875 -7.309 -11.977 1 87.81 317 LEU B C 1
ATOM 6217 O O . LEU B 1 317 ? -36.281 -7.949 -11.094 1 87.81 317 LEU B O 1
ATOM 6221 N N . ASN B 1 318 ? -37.812 -7.77 -12.758 1 89.06 318 ASN B N 1
ATOM 6222 C CA . ASN B 1 318 ? -38.469 -9.016 -12.359 1 89.06 318 ASN B CA 1
ATOM 6223 C C . ASN B 1 318 ? -38.188 -10.133 -13.367 1 89.06 318 ASN B C 1
ATOM 6225 O O . ASN B 1 318 ? -39 -11.039 -13.531 1 89.06 318 ASN B O 1
ATOM 6229 N N . ASP B 1 319 ? -37.188 -9.961 -14.008 1 89.69 319 ASP B N 1
ATOM 6230 C CA . ASP B 1 319 ? -36.719 -11.039 -14.883 1 89.69 319 ASP B CA 1
ATOM 6231 C C . ASP B 1 319 ? -35.688 -11.914 -14.18 1 89.69 319 ASP B C 1
ATOM 6233 O O . ASP B 1 319 ? -34.625 -11.438 -13.789 1 89.69 319 ASP B O 1
ATOM 6237 N N . PHE B 1 320 ? -36 -13.148 -14.016 1 93.94 320 PHE B N 1
ATOM 6238 C CA . PHE B 1 320 ? -35.125 -14.055 -13.281 1 93.94 320 PHE B CA 1
ATOM 6239 C C . PHE B 1 320 ? -34.75 -15.25 -14.148 1 93.94 320 PHE B C 1
ATOM 6241 O O . PHE B 1 320 ? -34.719 -16.391 -13.664 1 93.94 320 PHE B O 1
ATOM 6248 N N . SER B 1 321 ? -34.594 -14.992 -15.391 1 93.75 321 SER B N 1
ATOM 6249 C CA . SER B 1 321 ? -34.094 -16.016 -16.312 1 93.75 321 SER B CA 1
ATOM 6250 C C . SER B 1 321 ? -32.594 -16.25 -16.125 1 93.75 321 SER B C 1
ATOM 6252 O O . SER B 1 321 ? -31.859 -15.328 -15.773 1 93.75 321 SER B O 1
ATOM 6254 N N . PHE B 1 322 ? -32.25 -17.453 -16.359 1 95.62 322 PHE B N 1
ATOM 6255 C CA . PHE B 1 322 ? -30.844 -17.781 -16.312 1 95.62 322 PHE B CA 1
ATOM 6256 C C . PHE B 1 322 ? -30.047 -16.891 -17.266 1 95.62 322 PHE B C 1
ATOM 6258 O O . PHE B 1 322 ? -30.422 -16.75 -18.422 1 95.62 322 PHE B O 1
ATOM 6265 N N . GLY B 1 323 ? -28.938 -16.25 -16.719 1 94.62 323 GLY B N 1
ATOM 6266 C CA . GLY B 1 323 ? -28.109 -15.406 -17.562 1 94.62 323 GLY B CA 1
ATOM 6267 C C . GLY B 1 323 ? -28.234 -13.93 -17.234 1 94.62 323 GLY B C 1
ATOM 6268 O O . GLY B 1 323 ? -27.453 -13.109 -17.719 1 94.62 323 GLY B O 1
ATOM 6269 N N . ILE B 1 324 ? -29.172 -13.633 -16.406 1 92.44 324 ILE B N 1
ATOM 6270 C CA . ILE B 1 324 ? -29.328 -12.227 -16.047 1 92.44 324 ILE B CA 1
ATOM 6271 C C . ILE B 1 324 ? -28.328 -11.875 -14.945 1 92.44 324 ILE B C 1
ATOM 6273 O O . ILE B 1 324 ? -27.938 -12.727 -14.148 1 92.44 324 ILE B O 1
ATOM 6277 N N . ASP B 1 325 ? -27.922 -10.625 -14.969 1 91.56 325 ASP B N 1
ATOM 6278 C CA . ASP B 1 325 ? -27.062 -10.109 -13.906 1 91.56 325 ASP B CA 1
ATOM 6279 C C . ASP B 1 325 ? -27.891 -9.664 -12.703 1 91.56 325 ASP B C 1
ATOM 6281 O O . ASP B 1 325 ? -28.859 -8.922 -12.852 1 91.56 325 ASP B O 1
ATOM 6285 N N . LEU B 1 326 ? -27.562 -10.164 -11.57 1 93.94 326 LEU B N 1
ATOM 6286 C CA . LEU B 1 326 ? -28.266 -9.758 -10.359 1 93.94 326 LEU B CA 1
ATOM 6287 C C . LEU B 1 326 ? -28.031 -8.273 -10.07 1 93.94 326 LEU B C 1
ATOM 6289 O O . LEU B 1 326 ? -26.906 -7.785 -10.172 1 93.94 326 LEU B O 1
ATOM 6293 N N . LYS B 1 327 ? -29.031 -7.59 -9.773 1 93.75 327 LYS B N 1
ATOM 6294 C CA . LYS B 1 327 ? -28.938 -6.188 -9.383 1 93.75 327 LYS B CA 1
ATOM 6295 C C . LYS B 1 327 ? -28.797 -6.043 -7.871 1 93.75 327 LYS B C 1
ATOM 6297 O O . LYS B 1 327 ? -29.016 -7 -7.125 1 93.75 327 LYS B O 1
ATOM 6302 N N . THR B 1 328 ? -28.5 -4.883 -7.512 1 92.12 328 THR B N 1
ATOM 6303 C CA . THR B 1 328 ? -28.25 -4.613 -6.098 1 92.12 328 THR B CA 1
ATOM 6304 C C . THR B 1 328 ? -29.5 -4.938 -5.266 1 92.12 328 THR B C 1
ATOM 6306 O O . THR B 1 328 ? -29.391 -5.461 -4.156 1 92.12 328 THR B O 1
ATOM 6309 N N . GLU B 1 329 ? -30.625 -4.59 -5.828 1 94.38 329 GLU B N 1
ATOM 6310 C CA . GLU B 1 329 ? -31.859 -4.867 -5.09 1 94.38 329 GLU B CA 1
ATOM 6311 C C . GLU B 1 329 ? -32.031 -6.363 -4.852 1 94.38 329 GLU B C 1
ATOM 6313 O O . GLU B 1 329 ? -32.5 -6.773 -3.789 1 94.38 329 GLU B O 1
ATOM 6318 N N . HIS B 1 330 ? -31.703 -7.176 -5.809 1 96.31 330 HIS B N 1
ATOM 6319 C CA . HIS B 1 330 ? -31.781 -8.625 -5.676 1 96.31 330 HIS B CA 1
ATOM 6320 C C . HIS B 1 330 ? -30.812 -9.133 -4.605 1 96.31 330 HIS B C 1
ATOM 6322 O O . HIS B 1 330 ? -31.203 -9.938 -3.754 1 96.31 330 HIS B O 1
ATOM 6328 N N . GLU B 1 331 ? -29.578 -8.586 -4.68 1 96.5 331 GLU B N 1
ATOM 6329 C CA . GLU B 1 331 ? -28.516 -8.992 -3.764 1 96.5 331 GLU B CA 1
ATOM 6330 C C . GLU B 1 331 ? -28.859 -8.625 -2.324 1 96.5 331 GLU B C 1
ATOM 6332 O O . GLU B 1 331 ? -28.672 -9.438 -1.411 1 96.5 331 GLU B O 1
ATOM 6337 N N . ARG B 1 332 ? -29.359 -7.492 -2.166 1 94.56 332 ARG B N 1
ATOM 6338 C CA . ARG B 1 332 ? -29.734 -7.027 -0.833 1 94.56 332 ARG B CA 1
ATOM 6339 C C . ARG B 1 332 ? -30.891 -7.859 -0.273 1 94.56 332 ARG B C 1
ATOM 6341 O O . ARG B 1 332 ? -30.891 -8.195 0.913 1 94.56 332 ARG B O 1
ATOM 6348 N N . PHE B 1 333 ? -31.906 -8.133 -1.104 1 95.94 333 PHE B N 1
ATOM 6349 C CA . PHE B 1 333 ? -33.031 -8.961 -0.664 1 95.94 333 PHE B CA 1
ATOM 6350 C C . PHE B 1 333 ? -32.531 -10.305 -0.147 1 95.94 333 PHE B C 1
ATOM 6352 O O . PHE B 1 333 ? -32.969 -10.766 0.914 1 95.94 333 PHE B O 1
ATOM 6359 N N . LEU B 1 334 ? -31.656 -10.914 -0.917 1 97.12 334 LEU B N 1
ATOM 6360 C CA . LEU B 1 334 ? -31.125 -12.219 -0.519 1 97.12 334 LEU B CA 1
ATOM 6361 C C . LEU B 1 334 ? -30.438 -12.133 0.845 1 97.12 334 LEU B C 1
ATOM 6363 O O . LEU B 1 334 ? -30.719 -12.945 1.729 1 97.12 334 LEU B O 1
ATOM 6367 N N . CYS B 1 335 ? -29.578 -11.117 1.069 1 95.44 335 CYS B N 1
ATOM 6368 C CA . CYS B 1 335 ? -28.828 -10.969 2.307 1 95.44 335 CYS B CA 1
ATOM 6369 C C . CYS B 1 335 ? -29.75 -10.594 3.465 1 95.44 335 CYS B C 1
ATOM 6371 O O . CYS B 1 335 ? -29.719 -11.234 4.516 1 95.44 335 CYS B O 1
ATOM 6373 N N . GLU B 1 336 ? -30.562 -9.578 3.264 1 94.38 336 GLU B N 1
ATOM 6374 C CA . GLU B 1 336 ? -31.266 -8.922 4.359 1 94.38 336 GLU B CA 1
ATOM 6375 C C . GLU B 1 336 ? -32.562 -9.672 4.711 1 94.38 336 GLU B C 1
ATOM 6377 O O . GLU B 1 336 ? -32.906 -9.797 5.887 1 94.38 336 GLU B O 1
ATOM 6382 N N . GLN B 1 337 ? -33.25 -10.125 3.723 1 94.5 337 GLN B N 1
ATOM 6383 C CA . GLN B 1 337 ? -34.562 -10.719 3.977 1 94.5 337 GLN B CA 1
ATOM 6384 C C . GLN B 1 337 ? -34.5 -12.242 4 1 94.5 337 GLN B C 1
ATOM 6386 O O . GLN B 1 337 ? -34.906 -12.875 4.977 1 94.5 337 GLN B O 1
ATOM 6391 N N . TYR B 1 338 ? -33.969 -12.797 3 1 95.44 338 TYR B N 1
ATOM 6392 C CA . TYR B 1 338 ? -34 -14.258 2.916 1 95.44 338 TYR B CA 1
ATOM 6393 C C . TYR B 1 338 ? -33 -14.867 3.912 1 95.44 338 TYR B C 1
ATOM 6395 O O . TYR B 1 338 ? -33.344 -15.836 4.605 1 95.44 338 TYR B O 1
ATOM 6403 N N . PHE B 1 339 ? -31.812 -14.367 3.975 1 95.38 339 PHE B N 1
ATOM 6404 C CA . PHE B 1 339 ? -30.797 -14.922 4.875 1 95.38 339 PHE B CA 1
ATOM 6405 C C . PHE B 1 339 ? -30.703 -14.094 6.145 1 95.38 339 PHE B C 1
ATOM 6407 O O . PHE B 1 339 ? -29.688 -14.148 6.852 1 95.38 339 PHE B O 1
ATOM 6414 N N . GLN B 1 340 ? -31.641 -13.242 6.453 1 93.38 340 GLN B N 1
ATOM 6415 C CA . GLN B 1 340 ? -31.844 -12.555 7.727 1 93.38 340 GLN B CA 1
ATOM 6416 C C . GLN B 1 340 ? -30.609 -11.727 8.094 1 93.38 340 GLN B C 1
ATOM 6418 O O . GLN B 1 340 ? -30.062 -11.883 9.188 1 93.38 340 GLN B O 1
ATOM 6423 N N . ASN B 1 341 ? -30.156 -10.914 7.227 1 93.94 341 ASN B N 1
ATOM 6424 C CA . ASN B 1 341 ? -29.125 -9.898 7.414 1 93.94 341 ASN B CA 1
ATOM 6425 C C . ASN B 1 341 ? -27.75 -10.531 7.621 1 93.94 341 ASN B C 1
ATOM 6427 O O . ASN B 1 341 ? -26.969 -10.086 8.469 1 93.94 341 ASN B O 1
ATOM 6431 N N . GLN B 1 342 ? -27.5 -11.602 6.859 1 95 342 GLN B N 1
ATOM 6432 C CA . GLN B 1 342 ? -26.203 -12.289 6.891 1 95 342 GLN B CA 1
ATOM 6433 C C . GLN B 1 342 ? -25.453 -12.102 5.582 1 95 342 GLN B C 1
ATOM 6435 O O . GLN B 1 342 ? -26.062 -11.852 4.539 1 95 342 GLN B O 1
ATOM 6440 N N . PRO B 1 343 ? -24.078 -12.164 5.695 1 97.5 343 PRO B N 1
ATOM 6441 C CA . PRO B 1 343 ? -23.344 -12.266 4.441 1 97.5 343 PRO B CA 1
ATOM 6442 C C . PRO B 1 343 ? -23.703 -13.516 3.641 1 97.5 343 PRO B C 1
ATOM 6444 O O . PRO B 1 343 ? -24.188 -14.492 4.207 1 97.5 343 PRO B O 1
ATOM 6447 N N . LEU B 1 344 ? -23.453 -13.461 2.322 1 98.31 344 LEU B N 1
ATOM 6448 C CA . LEU B 1 344 ? -23.859 -14.57 1.464 1 98.31 344 LEU B CA 1
ATOM 6449 C C . LEU B 1 344 ? -22.875 -14.742 0.303 1 98.31 344 LEU B C 1
ATOM 6451 O O . LEU B 1 344 ? -22.531 -13.766 -0.365 1 98.31 344 LEU B O 1
ATOM 6455 N N . PHE B 1 345 ? -22.438 -15.992 0.132 1 98.75 345 PHE B N 1
ATOM 6456 C CA . PHE B 1 345 ? -21.703 -16.328 -1.081 1 98.75 345 PHE B CA 1
ATOM 6457 C C . PHE B 1 345 ? -22.656 -16.812 -2.174 1 98.75 345 PHE B C 1
ATOM 6459 O O . PHE B 1 345 ? -23.469 -17.703 -1.942 1 98.75 345 PHE B O 1
ATOM 6466 N N . VAL B 1 346 ? -22.578 -16.234 -3.312 1 98.69 346 VAL B N 1
ATOM 6467 C CA . VAL B 1 346 ? -23.234 -16.766 -4.504 1 98.69 346 VAL B CA 1
ATOM 6468 C C . VAL B 1 346 ? -22.188 -17.297 -5.477 1 98.69 346 VAL B C 1
ATOM 6470 O O . VAL B 1 346 ? -21.234 -16.594 -5.836 1 98.69 346 VAL B O 1
ATOM 6473 N N . ILE B 1 347 ? -22.375 -18.578 -5.891 1 98.69 347 ILE B N 1
ATOM 6474 C CA . ILE B 1 347 ? -21.328 -19.203 -6.676 1 98.69 347 ILE B CA 1
ATOM 6475 C C . ILE B 1 347 ? -21.891 -19.672 -8.016 1 98.69 347 ILE B C 1
ATOM 6477 O O . ILE B 1 347 ? -23.109 -19.719 -8.203 1 98.69 347 ILE B O 1
ATOM 6481 N N . ASN B 1 348 ? -20.969 -19.953 -8.953 1 98.56 348 ASN B N 1
ATOM 6482 C CA . ASN B 1 348 ? -21.234 -20.609 -10.227 1 98.56 348 ASN B CA 1
ATOM 6483 C C . ASN B 1 348 ? -22.156 -19.766 -11.109 1 98.56 348 ASN B C 1
ATOM 6485 O O . ASN B 1 348 ? -23.203 -20.234 -11.547 1 98.56 348 ASN B O 1
ATOM 6489 N N . TYR B 1 349 ? -21.672 -18.578 -11.375 1 98.06 349 TYR B N 1
ATOM 6490 C CA . TYR B 1 349 ? -22.359 -17.656 -12.258 1 98.06 349 TYR B CA 1
ATOM 6491 C C . TYR B 1 349 ? -22.312 -18.125 -13.703 1 98.06 349 TYR B C 1
ATOM 6493 O O . TYR B 1 349 ? -21.438 -18.922 -14.07 1 98.06 349 TYR B O 1
ATOM 6501 N N . PRO B 1 350 ? -23.297 -17.641 -14.516 1 97.62 350 PRO B N 1
ATOM 6502 C CA . PRO B 1 350 ? -23.234 -17.969 -15.945 1 97.62 350 PRO B CA 1
ATOM 6503 C C . PRO B 1 350 ? -21.922 -17.516 -16.594 1 97.62 350 PRO B C 1
ATOM 6505 O O . PRO B 1 350 ? -21.469 -16.391 -16.359 1 97.62 350 PRO B O 1
ATOM 6508 N N . LYS B 1 351 ? -21.359 -18.375 -17.438 1 96.06 351 LYS B N 1
ATOM 6509 C CA . LYS B 1 351 ? -20.078 -18.109 -18.078 1 96.06 351 LYS B CA 1
ATOM 6510 C C . LYS B 1 351 ? -20.125 -16.844 -18.922 1 96.06 351 LYS B C 1
ATOM 6512 O O . LYS B 1 351 ? -19.156 -16.109 -19 1 96.06 351 LYS B O 1
ATOM 6517 N N . GLU B 1 352 ? -21.234 -16.469 -19.453 1 93.88 352 GLU B N 1
ATOM 6518 C CA . GLU B 1 352 ? -21.391 -15.352 -20.391 1 93.88 352 GLU B CA 1
ATOM 6519 C C . GLU B 1 352 ? -21.281 -14.016 -19.656 1 93.88 352 GLU B C 1
ATOM 6521 O O . GLU B 1 352 ? -21.047 -12.977 -20.266 1 93.88 352 GLU B O 1
ATOM 6526 N N . LEU B 1 353 ? -21.469 -14.047 -18.344 1 92.31 353 LEU B N 1
ATOM 6527 C CA . LEU B 1 353 ? -21.453 -12.82 -17.547 1 92.31 353 LEU B CA 1
ATOM 6528 C C . LEU B 1 353 ? -20.062 -12.57 -16.969 1 92.31 353 LEU B C 1
ATOM 6530 O O . LEU B 1 353 ? -19.828 -11.531 -16.344 1 92.31 353 LEU B O 1
ATOM 6534 N N . LYS B 1 354 ? -19.188 -13.531 -17.219 1 93.88 354 LYS B N 1
ATOM 6535 C CA . LYS B 1 354 ? -17.969 -13.477 -16.422 1 93.88 354 LYS B CA 1
ATOM 6536 C C . LYS B 1 354 ? -16.734 -13.469 -17.312 1 93.88 354 LYS B C 1
ATOM 6538 O O . LYS B 1 354 ? -16.844 -13.648 -18.531 1 93.88 354 LYS B O 1
ATOM 6543 N N . ALA B 1 355 ? -15.57 -13.219 -16.719 1 93.19 355 ALA B N 1
ATOM 6544 C CA . ALA B 1 355 ? -14.32 -13.008 -17.438 1 93.19 355 ALA B CA 1
ATOM 6545 C C . ALA B 1 355 ? -13.805 -14.312 -18.047 1 93.19 355 ALA B C 1
ATOM 6547 O O . ALA B 1 355 ? -14.117 -15.398 -17.562 1 93.19 355 ALA B O 1
ATOM 6548 N N . PHE B 1 356 ? -12.93 -14.203 -19.047 1 94.44 356 PHE B N 1
ATOM 6549 C CA . PHE B 1 356 ? -12.492 -15.328 -19.859 1 94.44 356 PHE B CA 1
ATOM 6550 C C . PHE B 1 356 ? -11.602 -16.266 -19.047 1 94.44 356 PHE B C 1
ATOM 6552 O O . PHE B 1 356 ? -11.484 -17.453 -19.375 1 94.44 356 PHE B O 1
ATOM 6559 N N . TYR B 1 357 ? -11 -15.727 -18 1 96.19 357 TYR B N 1
ATOM 6560 C CA . TYR B 1 357 ? -9.984 -16.5 -17.297 1 96.19 357 TYR B CA 1
ATOM 6561 C C . TYR B 1 357 ? -10.609 -17.359 -16.203 1 96.19 357 TYR B C 1
ATOM 6563 O O . TYR B 1 357 ? -9.914 -18.125 -15.523 1 96.19 357 TYR B O 1
ATOM 6571 N N . MET B 1 358 ? -11.938 -17.25 -15.984 1 97.94 358 MET B N 1
ATOM 6572 C CA . MET B 1 358 ? -12.578 -18.016 -14.93 1 97.94 358 MET B CA 1
ATOM 6573 C C . MET B 1 358 ? -12.812 -19.453 -15.367 1 97.94 358 MET B C 1
ATOM 6575 O O . MET B 1 358 ? -13.203 -19.703 -16.516 1 97.94 358 MET B O 1
ATOM 6579 N N . LYS B 1 359 ? -12.57 -20.422 -14.516 1 98.44 359 LYS B N 1
ATOM 6580 C CA . LYS B 1 359 ? -12.664 -21.844 -14.828 1 98.44 359 LYS B CA 1
ATOM 6581 C C . LYS B 1 359 ? -14.102 -22.234 -15.164 1 98.44 359 LYS B C 1
ATOM 6583 O O . LYS B 1 359 ? -15.016 -22.016 -14.359 1 98.44 359 LYS B O 1
ATOM 6588 N N . THR B 1 360 ? -14.25 -22.797 -16.297 1 97.69 360 THR B N 1
ATOM 6589 C CA . THR B 1 360 ? -15.562 -23.297 -16.703 1 97.69 360 THR B CA 1
ATOM 6590 C C . THR B 1 360 ? -15.906 -24.578 -15.953 1 97.69 360 THR B C 1
ATOM 6592 O O . THR B 1 360 ? -15.094 -25.5 -15.867 1 97.69 360 THR B O 1
ATOM 6595 N N . ASN B 1 361 ? -17.109 -24.594 -15.406 1 97.81 361 ASN B N 1
ATOM 6596 C CA . ASN B 1 361 ? -17.562 -25.781 -14.703 1 97.81 361 ASN B CA 1
ATOM 6597 C C . ASN B 1 361 ? -17.875 -26.922 -15.68 1 97.81 361 ASN B C 1
ATOM 6599 O O . ASN B 1 361 ? -17.938 -26.703 -16.891 1 97.81 361 ASN B O 1
ATOM 6603 N N . THR B 1 362 ? -18.109 -28.094 -15.141 1 96.5 362 THR B N 1
ATOM 6604 C CA . THR B 1 362 ? -18.312 -29.297 -15.945 1 96.5 362 THR B CA 1
ATOM 6605 C C . THR B 1 362 ? -19.625 -29.203 -16.734 1 96.5 362 THR B C 1
ATOM 6607 O O . THR B 1 362 ? -19.781 -29.859 -17.766 1 96.5 362 THR B O 1
ATOM 6610 N N . ASP B 1 363 ? -20.578 -28.344 -16.266 1 96.38 363 ASP B N 1
ATOM 6611 C CA . ASP B 1 363 ? -21.859 -28.188 -16.938 1 96.38 363 ASP B CA 1
ATOM 6612 C C . ASP B 1 363 ? -21.703 -27.359 -18.219 1 96.38 363 ASP B C 1
ATOM 6614 O O . ASP B 1 363 ? -22.625 -27.25 -19.016 1 96.38 363 ASP B O 1
ATOM 6618 N N . ASN B 1 364 ? -20.562 -26.688 -18.375 1 95.69 364 ASN B N 1
ATOM 6619 C CA . ASN B 1 364 ? -20.219 -25.844 -19.516 1 95.69 364 ASN B CA 1
ATOM 6620 C C . ASN B 1 364 ? -21.141 -24.641 -19.625 1 95.69 364 ASN B C 1
ATOM 6622 O O . ASN B 1 364 ? -21.203 -23.984 -20.672 1 95.69 364 ASN B O 1
ATOM 6626 N N . LYS B 1 365 ? -21.938 -24.312 -18.594 1 96.94 365 LYS B N 1
ATOM 6627 C CA . LYS B 1 365 ? -22.828 -23.172 -18.562 1 96.94 365 LYS B CA 1
ATOM 6628 C C . LYS B 1 365 ? -22.391 -22.141 -17.531 1 96.94 365 LYS B C 1
ATOM 6630 O O . LYS B 1 365 ? -22.656 -20.938 -17.672 1 96.94 365 LYS B O 1
ATOM 6635 N N . THR B 1 366 ? -21.766 -22.625 -16.562 1 98.19 366 THR B N 1
ATOM 6636 C CA . THR B 1 366 ? -21.359 -21.766 -15.445 1 98.19 366 THR B CA 1
ATOM 6637 C C . THR B 1 366 ? -19.844 -21.812 -15.258 1 98.19 366 THR B C 1
ATOM 6639 O O . THR B 1 366 ? -19.156 -22.641 -15.859 1 98.19 366 THR B O 1
ATOM 6642 N N . VAL B 1 367 ? -19.312 -20.875 -14.578 1 98.25 367 VAL B N 1
ATOM 6643 C CA . VAL B 1 367 ? -17.906 -20.828 -14.203 1 98.25 367 VAL B CA 1
ATOM 6644 C C . VAL B 1 367 ? -17.766 -20.922 -12.688 1 98.25 367 VAL B C 1
ATOM 6646 O O . VAL B 1 367 ? -18.703 -20.594 -11.953 1 98.25 367 VAL B O 1
ATOM 6649 N N . ALA B 1 368 ? -16.625 -21.422 -12.242 1 98.69 368 ALA B N 1
ATOM 6650 C CA . ALA B 1 368 ? -16.328 -21.516 -10.82 1 98.69 368 ALA B CA 1
ATOM 6651 C C . ALA B 1 368 ? -16.016 -20.156 -10.227 1 98.69 368 ALA B C 1
ATOM 6653 O O . ALA B 1 368 ? -14.898 -19.906 -9.773 1 98.69 368 ALA B O 1
ATOM 6654 N N . ALA B 1 369 ? -17 -19.312 -10.148 1 98.5 369 ALA B N 1
ATOM 6655 C CA . ALA B 1 369 ? -16.906 -17.938 -9.648 1 98.5 369 ALA B CA 1
ATOM 6656 C C . ALA B 1 369 ? -17.688 -17.781 -8.352 1 98.5 369 ALA B C 1
ATOM 6658 O O . ALA B 1 369 ? -18.578 -18.578 -8.047 1 98.5 369 ALA B O 1
ATOM 6659 N N . VAL B 1 370 ? -17.312 -16.797 -7.586 1 98.75 370 VAL B N 1
ATOM 6660 C CA . VAL B 1 370 ? -17.984 -16.5 -6.328 1 98.75 370 VAL B CA 1
ATOM 6661 C C . VAL B 1 370 ? -18.109 -14.984 -6.152 1 98.75 370 VAL B C 1
ATOM 6663 O O . VAL B 1 370 ? -17.203 -14.234 -6.516 1 98.75 370 VAL B O 1
ATOM 6666 N N . ASP B 1 371 ? -19.219 -14.492 -5.668 1 98.44 371 ASP B N 1
ATOM 6667 C CA . ASP B 1 371 ? -19.406 -13.141 -5.145 1 98.44 371 ASP B CA 1
ATOM 6668 C C . ASP B 1 371 ? -19.797 -13.18 -3.664 1 98.44 371 ASP B C 1
ATOM 6670 O O . ASP B 1 371 ? -20.578 -14.023 -3.242 1 98.44 371 ASP B O 1
ATOM 6674 N N . LEU B 1 372 ? -19.188 -12.375 -2.934 1 98.62 372 LEU B N 1
ATOM 6675 C CA . LEU B 1 372 ? -19.641 -12.164 -1.565 1 98.62 372 LEU B CA 1
ATOM 6676 C C . LEU B 1 372 ? -20.594 -10.969 -1.491 1 98.62 372 LEU B C 1
ATOM 6678 O O . LEU B 1 372 ? -20.234 -9.867 -1.923 1 98.62 372 LEU B O 1
ATOM 6682 N N . LEU B 1 373 ? -21.734 -11.211 -1.026 1 97.94 373 LEU B N 1
ATOM 6683 C CA . LEU B 1 373 ? -22.734 -10.18 -0.785 1 97.94 373 LEU B CA 1
ATOM 6684 C C . LEU B 1 373 ? -22.812 -9.844 0.7 1 97.94 373 LEU B C 1
ATOM 6686 O O . LEU B 1 373 ? -22.766 -10.734 1.548 1 97.94 373 LEU B O 1
ATOM 6690 N N . LEU B 1 374 ? -22.859 -8.609 1.006 1 95.62 374 LEU B N 1
ATOM 6691 C CA . LEU B 1 374 ? -23.109 -8.141 2.365 1 95.62 374 LEU B CA 1
ATOM 6692 C C . LEU B 1 374 ? -24.422 -7.383 2.451 1 95.62 374 LEU B C 1
ATOM 6694 O O . LEU B 1 374 ? -24.859 -6.773 1.472 1 95.62 374 LEU B O 1
ATOM 6698 N N . PRO B 1 375 ? -25.062 -7.418 3.617 1 93.94 375 PRO B N 1
ATOM 6699 C CA . PRO B 1 375 ? -26.266 -6.598 3.799 1 93.94 375 PRO B CA 1
ATOM 6700 C C . PRO B 1 375 ? -26 -5.117 3.514 1 93.94 375 PRO B C 1
ATOM 6702 O O . PRO B 1 375 ? -24.906 -4.613 3.768 1 93.94 375 PRO B O 1
ATOM 6705 N N . LYS B 1 376 ? -27.047 -4.43 2.98 1 90 376 LYS B N 1
ATOM 6706 C CA . LYS B 1 376 ? -27.094 -2.99 2.746 1 90 376 LYS B CA 1
ATOM 6707 C C . LYS B 1 376 ? -26.344 -2.611 1.474 1 90 376 LYS B C 1
ATOM 6709 O O . LYS B 1 376 ? -26.672 -1.613 0.828 1 90 376 LYS B O 1
ATOM 6714 N N . ILE B 1 377 ? -25.297 -3.426 1.078 1 90 377 ILE B N 1
ATOM 6715 C CA . ILE B 1 377 ? -24.469 -2.916 -0.008 1 90 377 ILE B CA 1
ATOM 6716 C C . ILE B 1 377 ? -24.5 -3.895 -1.182 1 90 377 ILE B C 1
ATOM 6718 O O . ILE B 1 377 ? -24.266 -3.506 -2.326 1 90 377 ILE B O 1
ATOM 6722 N N . GLY B 1 378 ? -24.75 -5.133 -0.919 1 92.88 378 GLY B N 1
ATOM 6723 C CA . GLY B 1 378 ? -24.656 -6.125 -1.979 1 92.88 378 GLY B CA 1
ATOM 6724 C C . GLY B 1 378 ? -23.25 -6.637 -2.184 1 92.88 378 GLY B C 1
ATOM 6725 O O . GLY B 1 378 ? -22.531 -6.922 -1.217 1 92.88 378 GLY B O 1
ATOM 6726 N N . GLU B 1 379 ? -22.844 -6.742 -3.439 1 94.5 379 GLU B N 1
ATOM 6727 C CA . GLU B 1 379 ? -21.562 -7.355 -3.775 1 94.5 379 GLU B CA 1
ATOM 6728 C C . GLU B 1 379 ? -20.406 -6.508 -3.273 1 94.5 379 GLU B C 1
ATOM 6730 O O . GLU B 1 379 ? -20.328 -5.312 -3.568 1 94.5 379 GLU B O 1
ATOM 6735 N N . ILE B 1 380 ? -19.453 -7.18 -2.596 1 95 380 ILE B N 1
ATOM 6736 C CA . ILE B 1 380 ? -18.266 -6.473 -2.105 1 95 380 ILE B CA 1
ATOM 6737 C C . ILE B 1 380 ? -17.016 -7.117 -2.682 1 95 380 ILE B C 1
ATOM 6739 O O . ILE B 1 380 ? -15.961 -6.473 -2.766 1 95 380 ILE B O 1
ATOM 6743 N N . CYS B 1 381 ? -17.109 -8.305 -3.037 1 95.88 381 CYS B N 1
ATOM 6744 C CA . CYS B 1 381 ? -15.977 -9.102 -3.5 1 95.88 381 CYS B CA 1
ATOM 6745 C C . CYS B 1 381 ? -16.406 -10.062 -4.602 1 95.88 381 CYS B C 1
ATOM 6747 O O . CYS B 1 381 ? -17.516 -10.586 -4.582 1 95.88 381 CYS B O 1
ATOM 6749 N N . GLY B 1 382 ? -15.562 -10.219 -5.59 1 97.12 382 GLY B N 1
ATOM 6750 C CA . GLY B 1 382 ? -15.719 -11.234 -6.617 1 97.12 382 GLY B CA 1
ATOM 6751 C C . GLY B 1 382 ? -14.438 -12.008 -6.891 1 97.12 382 GLY B C 1
ATOM 6752 O O . GLY B 1 382 ? -13.344 -11.438 -6.855 1 97.12 382 GLY B O 1
ATOM 6753 N N . GLY B 1 383 ? -14.57 -13.273 -7.086 1 98.12 383 GLY B N 1
ATOM 6754 C CA . GLY B 1 383 ? -13.406 -14.109 -7.348 1 98.12 383 GLY B CA 1
ATOM 6755 C C . GLY B 1 383 ? -13.742 -15.375 -8.117 1 98.12 383 GLY B C 1
ATOM 6756 O O . GLY B 1 383 ? -14.898 -15.609 -8.469 1 98.12 383 GLY B O 1
ATOM 6757 N N . SER B 1 384 ? -12.727 -16.094 -8.438 1 98.75 384 SER B N 1
ATO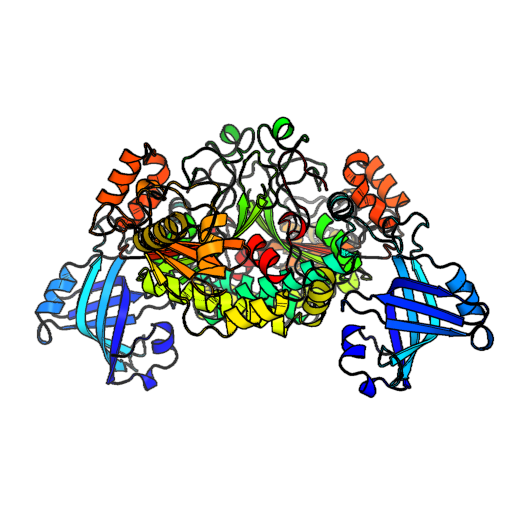M 6758 C CA . SER B 1 384 ? -12.922 -17.344 -9.18 1 98.75 384 SER B CA 1
ATOM 6759 C C . SER B 1 384 ? -11.688 -18.234 -9.109 1 98.75 384 SER B C 1
ATOM 6761 O O . SER B 1 384 ? -10.602 -17.766 -8.75 1 98.75 384 SER B O 1
ATOM 6763 N N . GLU B 1 385 ? -11.977 -19.453 -9.336 1 98.75 385 GLU B N 1
ATOM 6764 C CA . GLU B 1 385 ? -10.891 -20.297 -9.812 1 98.75 385 GLU B CA 1
ATOM 6765 C C . GLU B 1 385 ? -10.492 -19.953 -11.242 1 98.75 385 GLU B C 1
ATOM 6767 O O . GLU B 1 385 ? -11.344 -19.547 -12.047 1 98.75 385 GLU B O 1
ATOM 6772 N N . ARG B 1 386 ? -9.234 -20.062 -11.516 1 98.62 386 ARG B N 1
ATOM 6773 C CA . ARG B 1 386 ? -8.75 -19.719 -12.852 1 98.62 386 ARG B CA 1
ATOM 6774 C C . ARG B 1 386 ? -8.812 -20.922 -13.789 1 98.62 386 ARG B C 1
ATOM 6776 O O . ARG B 1 386 ? -8.641 -22.062 -13.352 1 98.62 386 ARG B O 1
ATOM 6783 N N . GLU B 1 387 ? -9.016 -20.656 -15.047 1 98.25 387 GLU B N 1
ATOM 6784 C CA . GLU B 1 387 ? -8.914 -21.703 -16.062 1 98.25 387 GLU B CA 1
ATOM 6785 C C . GLU B 1 387 ? -7.469 -22.125 -16.266 1 98.25 387 GLU B C 1
ATOM 6787 O O . GLU B 1 387 ? -6.617 -21.312 -16.641 1 98.25 387 GLU B O 1
ATOM 6792 N N . SER B 1 388 ? -7.227 -23.406 -16.031 1 97.81 388 SER B N 1
ATOM 6793 C CA . SER B 1 388 ? -5.848 -23.891 -16.094 1 97.81 388 SER B CA 1
ATOM 6794 C C . SER B 1 388 ? -5.562 -24.562 -17.438 1 97.81 388 SER B C 1
ATOM 6796 O O . SER B 1 388 ? -4.402 -24.812 -17.766 1 97.81 388 SER B O 1
ATOM 6798 N N . ASP B 1 389 ? -6.609 -24.906 -18.203 1 97.31 389 ASP B N 1
ATOM 6799 C CA . ASP B 1 389 ? -6.441 -25.547 -19.5 1 97.31 389 ASP B CA 1
ATOM 6800 C C . ASP B 1 389 ? -6.195 -24.516 -20.609 1 97.31 389 ASP B C 1
ATOM 6802 O O . ASP B 1 389 ? -7.047 -23.656 -20.859 1 97.31 389 ASP B O 1
ATOM 6806 N N . LEU B 1 390 ? -5.078 -24.609 -21.234 1 97.25 390 LEU B N 1
ATOM 6807 C CA . LEU B 1 390 ? -4.66 -23.641 -22.234 1 97.25 390 LEU B CA 1
ATOM 6808 C C . LEU B 1 390 ? -5.652 -23.578 -23.391 1 97.25 390 LEU B C 1
ATOM 6810 O O . LEU B 1 390 ? -6.031 -22.5 -23.844 1 97.25 390 LEU B O 1
ATOM 6814 N N . ASN B 1 391 ? -6.066 -24.719 -23.859 1 96.62 391 ASN B N 1
ATOM 6815 C CA . ASN B 1 391 ? -6.984 -24.766 -24.984 1 96.62 391 ASN B CA 1
ATOM 6816 C C . ASN B 1 391 ? -8.344 -24.156 -24.641 1 96.62 391 ASN B C 1
ATOM 6818 O O . ASN B 1 391 ? -8.914 -23.406 -25.422 1 96.62 391 ASN B O 1
ATOM 6822 N N . GLN B 1 392 ? -8.859 -24.516 -23.469 1 96.12 392 GLN B N 1
ATOM 6823 C CA . GLN B 1 392 ? -10.117 -23.938 -23.016 1 96.12 392 GLN B CA 1
ATOM 6824 C C . GLN B 1 392 ? -10.008 -22.422 -22.891 1 96.12 392 GLN B C 1
ATOM 6826 O O . GLN B 1 392 ? -10.93 -21.688 -23.266 1 96.12 392 GLN B O 1
ATOM 6831 N N . LEU B 1 393 ? -8.922 -21.984 -22.375 1 96.06 393 LEU B N 1
ATOM 6832 C CA . LEU B 1 393 ? -8.68 -20.562 -22.203 1 96.06 393 LEU B CA 1
ATOM 6833 C C . LEU B 1 393 ? -8.648 -19.844 -23.547 1 96.06 393 LEU B C 1
ATOM 6835 O O . LEU B 1 393 ? -9.266 -18.797 -23.703 1 96.06 393 LEU B O 1
ATOM 6839 N N . LYS B 1 394 ? -7.941 -20.422 -24.469 1 95.56 394 LYS B N 1
ATOM 6840 C CA . LYS B 1 394 ? -7.848 -19.844 -25.812 1 95.56 394 LYS B CA 1
ATOM 6841 C C . LYS B 1 394 ? -9.211 -19.812 -26.5 1 95.56 394 LYS B C 1
ATOM 6843 O O . LYS B 1 394 ? -9.57 -18.828 -27.141 1 95.56 394 LYS B O 1
ATOM 6848 N N . ASN B 1 395 ? -9.922 -20.891 -26.375 1 95 395 ASN B N 1
ATOM 6849 C CA . ASN B 1 395 ? -11.258 -20.953 -26.938 1 95 395 ASN B CA 1
ATOM 6850 C C . ASN B 1 395 ? -12.172 -19.875 -26.375 1 95 395 ASN B C 1
ATOM 6852 O O . ASN B 1 395 ? -12.945 -19.25 -27.109 1 95 395 ASN B O 1
ATOM 6856 N N . ARG B 1 396 ? -12.078 -19.719 -25.109 1 94.31 396 ARG B N 1
ATOM 6857 C CA . ARG B 1 396 ? -12.891 -18.688 -24.469 1 94.31 396 ARG B CA 1
ATOM 6858 C C . ARG B 1 396 ? -12.508 -17.297 -24.969 1 94.31 396 ARG B C 1
ATOM 6860 O O . ARG B 1 396 ? -13.383 -16.453 -25.219 1 94.31 396 ARG B O 1
ATOM 6867 N N . CYS B 1 397 ? -11.234 -17 -25.078 1 92.88 397 CYS B N 1
ATOM 6868 C CA . CYS B 1 397 ? -10.773 -15.734 -25.641 1 92.88 397 CYS B CA 1
ATOM 6869 C C . CYS B 1 397 ? -11.336 -15.516 -27.031 1 92.88 397 CYS B C 1
ATOM 6871 O O . CYS B 1 397 ? -11.812 -14.422 -27.359 1 92.88 397 CYS B O 1
ATOM 6873 N N . GLN B 1 398 ? -11.312 -16.547 -27.812 1 92.25 398 GLN B N 1
ATOM 6874 C CA . GLN B 1 398 ? -11.836 -16.484 -29.172 1 92.25 398 GLN B CA 1
ATOM 6875 C C . GLN B 1 398 ? -13.336 -16.172 -29.172 1 92.25 398 GLN B C 1
ATOM 6877 O O . GLN B 1 398 ? -13.805 -15.344 -29.953 1 92.25 398 GLN B O 1
ATOM 6882 N N . SER B 1 399 ? -14 -16.844 -28.344 1 92.19 399 SER B N 1
ATOM 6883 C CA . SER B 1 399 ? -15.445 -16.656 -28.266 1 92.19 399 SER B CA 1
ATOM 6884 C C . SER B 1 399 ? -15.797 -15.234 -27.859 1 92.19 399 SER B C 1
ATOM 6886 O O . SER B 1 399 ? -16.859 -14.727 -28.219 1 92.19 399 SER B O 1
ATOM 6888 N N . LEU B 1 400 ? -14.953 -14.578 -27.125 1 89.38 400 LEU B N 1
ATOM 6889 C CA . LEU B 1 400 ? -15.203 -13.219 -26.656 1 89.38 400 LEU B CA 1
ATOM 6890 C C . LEU B 1 400 ? -14.484 -12.195 -27.531 1 89.38 400 LEU B C 1
ATOM 6892 O O . LEU B 1 400 ? -14.438 -11.008 -27.203 1 89.38 400 LEU B O 1
ATOM 6896 N N . ASN B 1 401 ? -13.836 -12.617 -28.609 1 88.56 401 ASN B N 1
ATOM 6897 C CA . ASN B 1 401 ? -13.117 -11.773 -29.562 1 88.56 401 ASN B CA 1
ATOM 6898 C C . ASN B 1 401 ? -11.969 -11.023 -28.891 1 88.56 401 ASN B C 1
ATOM 6900 O O . ASN B 1 401 ? -11.781 -9.828 -29.125 1 88.56 401 ASN B O 1
ATOM 6904 N N . ILE B 1 402 ? -11.344 -11.711 -27.953 1 87.31 402 ILE B N 1
ATOM 6905 C CA . ILE B 1 402 ? -10.156 -11.164 -27.312 1 87.31 402 ILE B CA 1
ATOM 6906 C C . ILE B 1 402 ? -8.914 -11.555 -28.094 1 87.31 402 ILE B C 1
ATOM 6908 O O . ILE B 1 402 ? -8.719 -12.727 -28.422 1 87.31 402 ILE B O 1
ATOM 6912 N N . ASP B 1 403 ? -8.094 -10.562 -28.391 1 82.75 403 ASP B N 1
ATOM 6913 C CA . ASP B 1 403 ? -6.844 -10.828 -29.109 1 82.75 403 ASP B CA 1
ATOM 6914 C C . ASP B 1 403 ? -5.844 -11.555 -28.203 1 82.75 403 ASP B C 1
ATOM 6916 O O . ASP B 1 403 ? -5.32 -10.969 -27.25 1 82.75 403 ASP B O 1
ATOM 6920 N N . THR B 1 404 ? -5.508 -12.727 -28.5 1 86.56 404 THR B N 1
ATOM 6921 C CA . THR B 1 404 ? -4.656 -13.555 -27.656 1 86.56 404 THR B CA 1
ATOM 6922 C C . THR B 1 404 ? -3.189 -13.172 -27.828 1 86.56 404 THR B C 1
ATOM 6924 O O . THR B 1 404 ? -2.352 -13.523 -27 1 86.56 404 THR B O 1
ATOM 6927 N N . LYS B 1 405 ? -2.812 -12.461 -28.859 1 83.69 405 LYS B N 1
ATOM 6928 C CA . LYS B 1 405 ? -1.41 -12.125 -29.094 1 83.69 405 LYS B CA 1
ATOM 6929 C C . LYS B 1 405 ? -0.853 -11.266 -27.969 1 83.69 405 LYS B C 1
ATOM 6931 O O . LYS B 1 405 ? 0.262 -11.5 -27.5 1 83.69 405 LYS B O 1
ATOM 6936 N N . SER B 1 406 ? -1.594 -10.312 -27.5 1 81.62 406 SER B N 1
ATOM 6937 C CA . SER B 1 406 ? -1.155 -9.422 -26.438 1 81.62 406 SER B CA 1
ATOM 6938 C C . SER B 1 406 ? -1.171 -10.133 -25.078 1 81.62 406 SER B C 1
ATOM 6940 O O . SER B 1 406 ? -0.591 -9.648 -24.109 1 81.62 406 SER B O 1
ATOM 6942 N N . LEU B 1 407 ? -1.759 -11.312 -25.078 1 89.31 407 LEU B N 1
ATOM 6943 C CA . LEU B 1 407 ? -1.925 -12.055 -23.828 1 89.31 407 LEU B CA 1
ATOM 6944 C C . LEU B 1 407 ? -1.073 -13.32 -23.828 1 89.31 407 LEU B C 1
ATOM 6946 O O . LEU B 1 407 ? -1.245 -14.188 -22.969 1 89.31 407 LEU B O 1
ATOM 6950 N N . ASN B 1 408 ? -0.12 -13.391 -24.734 1 91.19 408 ASN B N 1
ATOM 6951 C CA . ASN B 1 408 ? 0.668 -14.609 -24.891 1 91.19 408 ASN B CA 1
ATOM 6952 C C . ASN B 1 408 ? 1.393 -14.984 -23.594 1 91.19 408 ASN B C 1
ATOM 6954 O O . ASN B 1 408 ? 1.418 -16.156 -23.203 1 91.19 408 ASN B O 1
ATOM 6958 N N . TRP B 1 409 ? 1.954 -13.969 -22.984 1 92.88 409 TRP B N 1
ATOM 6959 C CA . TRP B 1 409 ? 2.688 -14.25 -21.75 1 92.88 409 TRP B CA 1
ATOM 6960 C C . TRP B 1 409 ? 1.765 -14.844 -20.703 1 92.88 409 TRP B C 1
ATOM 6962 O O . TRP B 1 409 ? 2.16 -15.742 -19.953 1 92.88 409 TRP B O 1
ATOM 6972 N N . TYR B 1 410 ? 0.536 -14.344 -20.656 1 94.56 410 TYR B N 1
ATOM 6973 C CA . TYR B 1 410 ? -0.445 -14.812 -19.688 1 94.56 410 TYR B CA 1
ATOM 6974 C C . TYR B 1 410 ? -0.899 -16.234 -20.016 1 94.56 410 TYR B C 1
ATOM 6976 O O . TYR B 1 410 ? -0.962 -17.094 -19.125 1 94.56 410 TYR B O 1
ATOM 6984 N N . LEU B 1 411 ? -1.181 -16.469 -21.25 1 95.06 411 LEU B N 1
ATOM 6985 C CA . LEU B 1 411 ? -1.649 -17.781 -21.703 1 95.06 411 LEU B CA 1
ATOM 6986 C C . LEU B 1 411 ? -0.565 -18.828 -21.516 1 95.06 411 LEU B C 1
ATOM 6988 O O . LEU B 1 411 ? -0.843 -19.938 -21.062 1 95.06 411 LEU B O 1
ATOM 6992 N N . ASP B 1 412 ? 0.625 -18.438 -21.766 1 93.19 412 ASP B N 1
ATOM 6993 C CA . ASP B 1 412 ? 1.749 -19.359 -21.766 1 93.19 412 ASP B CA 1
ATOM 6994 C C . ASP B 1 412 ? 2.055 -19.844 -20.344 1 93.19 412 ASP B C 1
ATOM 6996 O O . ASP B 1 412 ? 2.725 -20.875 -20.172 1 93.19 412 ASP B O 1
ATOM 7000 N N . MET B 1 413 ? 1.583 -19.141 -19.375 1 96.44 413 MET B N 1
ATOM 7001 C CA . MET B 1 413 ? 1.78 -19.625 -18 1 96.44 413 MET B CA 1
ATOM 7002 C C . MET B 1 413 ? 1.245 -21.047 -17.844 1 96.44 413 MET B C 1
ATOM 7004 O O . MET B 1 413 ? 1.786 -21.828 -17.078 1 96.44 413 MET B O 1
ATOM 7008 N N . ARG B 1 414 ? 0.203 -21.375 -18.656 1 98.19 414 ARG B N 1
ATOM 7009 C CA . ARG B 1 414 ? -0.417 -22.688 -18.578 1 98.19 414 ARG B CA 1
ATOM 7010 C C . ARG B 1 414 ? 0.521 -23.766 -19.094 1 98.19 414 ARG B C 1
ATOM 7012 O O . ARG B 1 414 ? 0.328 -24.953 -18.812 1 98.19 414 ARG B O 1
ATOM 7019 N N . LYS B 1 415 ? 1.59 -23.375 -19.797 1 97.94 415 LYS B N 1
ATOM 7020 C CA . LYS B 1 415 ? 2.549 -24.328 -20.344 1 97.94 415 LYS B CA 1
ATOM 7021 C C . LYS B 1 415 ? 3.621 -24.688 -19.328 1 97.94 415 LYS B C 1
ATOM 7023 O O . LYS B 1 415 ? 4.375 -25.641 -19.516 1 97.94 415 LYS B O 1
ATOM 7028 N N . TRP B 1 416 ? 3.633 -23.938 -18.234 1 97.44 416 TRP B N 1
ATOM 7029 C CA . TRP B 1 416 ? 4.777 -24.031 -17.328 1 97.44 416 TRP B CA 1
ATOM 7030 C C . TRP B 1 416 ? 4.34 -24.484 -15.945 1 97.44 416 TRP B C 1
ATOM 7032 O O . TRP B 1 416 ? 4.645 -23.828 -14.945 1 97.44 416 TRP B O 1
ATOM 7042 N N . GLY B 1 417 ? 3.658 -25.625 -15.914 1 97.62 417 GLY B N 1
ATOM 7043 C CA . GLY B 1 417 ? 3.324 -26.25 -14.641 1 97.62 417 GLY B CA 1
ATOM 7044 C C . GLY B 1 417 ? 2.195 -25.547 -13.914 1 97.62 417 GLY B C 1
ATOM 7045 O O . GLY B 1 417 ? 2.135 -25.562 -12.68 1 97.62 417 GLY B O 1
ATOM 7046 N N . TYR B 1 418 ? 1.308 -24.844 -14.617 1 98.25 418 TYR B N 1
ATOM 7047 C CA . TYR B 1 418 ? 0.141 -24.172 -14.047 1 98.25 418 TYR B CA 1
ATOM 7048 C C . TYR B 1 418 ? -0.969 -25.188 -13.758 1 98.25 418 TYR B C 1
ATOM 7050 O O . TYR B 1 418 ? -1.679 -25.609 -14.664 1 98.25 418 TYR B O 1
ATOM 7058 N N . PHE B 1 419 ? -1.211 -25.547 -12.523 1 98.12 419 PHE B N 1
ATOM 7059 C CA . PHE B 1 419 ? -2.166 -26.578 -12.148 1 98.12 419 PHE B CA 1
ATOM 7060 C C . PHE B 1 419 ? -3.527 -25.984 -11.836 1 98.12 419 PHE B C 1
ATOM 7062 O O . PHE B 1 419 ? -4.527 -26.312 -12.469 1 98.12 419 PHE B O 1
ATOM 7069 N N . ALA B 1 420 ? -3.541 -25.141 -10.797 1 97.69 420 ALA B N 1
ATOM 7070 C CA . ALA B 1 420 ? -4.742 -24.438 -10.336 1 97.69 420 ALA B CA 1
ATOM 7071 C C . ALA B 1 420 ? -4.383 -23.172 -9.57 1 97.69 420 ALA B C 1
ATOM 7073 O O . ALA B 1 420 ? -3.322 -23.094 -8.953 1 97.69 420 ALA B O 1
ATOM 7074 N N . SER B 1 421 ? -5.27 -22.219 -9.688 1 98.31 421 SER B N 1
ATOM 7075 C CA . SER B 1 421 ? -5.168 -20.984 -8.906 1 98.31 421 SER B CA 1
ATOM 7076 C C . SER B 1 421 ? -6.543 -20.375 -8.672 1 98.31 421 SER B C 1
ATOM 7078 O O . SER B 1 421 ? -7.48 -20.625 -9.43 1 98.31 421 SER B O 1
ATOM 7080 N N . ALA B 1 422 ? -6.68 -19.688 -7.633 1 98.88 422 ALA B N 1
ATOM 7081 C CA . ALA B 1 422 ? -7.906 -18.953 -7.316 1 98.88 422 ALA B CA 1
ATOM 7082 C C . ALA B 1 422 ? -7.594 -17.594 -6.688 1 98.88 422 ALA B C 1
ATOM 7084 O O . ALA B 1 422 ? -6.59 -17.453 -5.984 1 98.88 422 ALA B O 1
ATOM 7085 N N . GLY B 1 423 ? -8.352 -16.656 -7.008 1 98.75 423 GLY B N 1
ATOM 7086 C CA . GLY B 1 423 ? -8.172 -15.312 -6.469 1 98.75 423 GLY B CA 1
ATOM 7087 C C . GLY B 1 423 ? -9.438 -14.477 -6.512 1 98.75 423 GLY B C 1
ATOM 7088 O O . GLY B 1 423 ? -10.453 -14.906 -7.055 1 98.75 423 GLY B O 1
ATOM 7089 N N . PHE B 1 424 ? -9.383 -13.383 -5.875 1 98.69 424 PHE B N 1
ATOM 7090 C CA . PHE B 1 424 ? -10.539 -12.492 -5.859 1 98.69 424 PHE B CA 1
ATOM 7091 C C . PHE B 1 424 ? -10.102 -11.031 -5.816 1 98.69 424 PHE B C 1
ATOM 7093 O O . PHE B 1 424 ? -8.922 -10.742 -5.594 1 98.69 424 PHE B O 1
ATOM 7100 N N . GLY B 1 425 ? -11 -10.156 -6.195 1 98.19 425 GLY B N 1
ATOM 7101 C CA . GLY B 1 425 ? -10.875 -8.719 -6.027 1 98.19 425 GLY B CA 1
ATOM 7102 C C . GLY B 1 425 ? -11.859 -8.148 -5.027 1 98.19 425 GLY B C 1
ATOM 7103 O O . GLY B 1 425 ? -13.055 -8.422 -5.105 1 98.19 425 GLY B O 1
ATOM 7104 N N . LEU B 1 426 ? -11.336 -7.48 -4.082 1 98.31 426 LEU B N 1
ATOM 7105 C CA . LEU B 1 426 ? -12.133 -6.805 -3.068 1 98.31 426 LEU B CA 1
ATOM 7106 C C . LEU B 1 426 ? -11.961 -5.289 -3.158 1 98.31 426 LEU B C 1
ATOM 7108 O O . LEU B 1 426 ? -10.844 -4.785 -3.076 1 98.31 426 LEU B O 1
ATOM 7112 N N . GLY B 1 427 ? -13.062 -4.621 -3.396 1 97.31 427 GLY B N 1
ATOM 7113 C CA . GLY B 1 427 ? -12.992 -3.168 -3.385 1 97.31 427 GLY B CA 1
ATOM 7114 C C . GLY B 1 427 ? -12.695 -2.598 -2.012 1 97.31 427 GLY B C 1
ATOM 7115 O O . GLY B 1 427 ? -13.531 -2.66 -1.112 1 97.31 427 GLY B O 1
ATOM 7116 N N . PHE B 1 428 ? -11.578 -2.053 -1.865 1 98.5 428 PHE B N 1
ATOM 7117 C CA . PHE B 1 428 ? -11.141 -1.521 -0.58 1 98.5 428 PHE B CA 1
ATOM 7118 C C . PHE B 1 428 ? -12.047 -0.384 -0.127 1 98.5 428 PHE B C 1
ATOM 7120 O O . PHE B 1 428 ? -12.5 -0.362 1.021 1 98.5 428 PHE B O 1
ATOM 7127 N N . ASP B 1 429 ? -12.297 0.541 -1.009 1 98.19 429 ASP B N 1
ATOM 7128 C CA . ASP B 1 429 ? -13.102 1.715 -0.676 1 98.19 429 ASP B CA 1
ATOM 7129 C C . ASP B 1 429 ? -14.547 1.328 -0.396 1 98.19 429 ASP B C 1
ATOM 7131 O O . ASP B 1 429 ? -15.211 1.943 0.444 1 98.19 429 ASP B O 1
ATOM 7135 N N . ARG B 1 430 ? -15.031 0.343 -1.064 1 96.69 430 ARG B N 1
ATOM 7136 C CA . ARG B 1 430 ? -16.391 -0.127 -0.794 1 96.69 430 ARG B CA 1
ATOM 7137 C C . ARG B 1 430 ? -16.469 -0.766 0.588 1 96.69 430 ARG B C 1
ATOM 7139 O O . ARG B 1 430 ? -17.453 -0.556 1.312 1 96.69 430 ARG B O 1
ATOM 7146 N N . LEU B 1 431 ? -15.516 -1.587 0.842 1 97.94 431 LEU B N 1
ATOM 7147 C CA . LEU B 1 431 ? -15.484 -2.186 2.172 1 97.94 431 LEU B CA 1
ATOM 7148 C C . LEU B 1 431 ? -15.43 -1.108 3.252 1 97.94 431 LEU B C 1
ATOM 7150 O O . LEU B 1 431 ? -16.125 -1.205 4.266 1 97.94 431 LEU B O 1
ATOM 7154 N N . LEU B 1 432 ? -14.594 -0.147 3.029 1 98.31 432 LEU B N 1
ATOM 7155 C CA . LEU B 1 432 ? -14.492 0.961 3.975 1 98.31 432 LEU B CA 1
ATOM 7156 C C . LEU B 1 432 ? -15.836 1.668 4.125 1 98.31 432 LEU B C 1
ATOM 7158 O O . LEU B 1 432 ? -16.25 1.979 5.242 1 98.31 432 LEU B O 1
ATOM 7162 N N . ALA B 1 433 ? -16.438 1.973 3.002 1 97.06 433 ALA B N 1
ATOM 7163 C CA . ALA B 1 433 ? -17.734 2.635 3.039 1 97.06 433 ALA B CA 1
ATOM 7164 C C . ALA B 1 433 ? -18.734 1.82 3.846 1 97.06 433 ALA B C 1
ATOM 7166 O O . ALA B 1 433 ? -19.5 2.375 4.637 1 97.06 433 ALA B O 1
ATOM 7167 N N . TYR B 1 434 ? -18.734 0.529 3.664 1 96.44 434 TYR B N 1
ATOM 7168 C CA . TYR B 1 434 ? -19.625 -0.365 4.395 1 96.44 434 TYR B CA 1
ATOM 7169 C C . TYR B 1 434 ? -19.344 -0.302 5.895 1 96.44 434 TYR B C 1
ATOM 7171 O O . TYR B 1 434 ? -20.266 -0.134 6.695 1 96.44 434 TYR B O 1
ATOM 7179 N N . ILE B 1 435 ? -18.109 -0.398 6.273 1 97.88 435 ILE B N 1
ATOM 7180 C CA . ILE B 1 435 ? -17.703 -0.425 7.672 1 97.88 435 ILE B CA 1
ATOM 7181 C C . ILE B 1 435 ? -18.078 0.893 8.344 1 97.88 435 ILE B C 1
ATOM 7183 O O . ILE B 1 435 ? -18.516 0.904 9.5 1 97.88 435 ILE B O 1
ATOM 7187 N N . CYS B 1 436 ? -17.938 1.986 7.625 1 97.56 436 CYS B N 1
ATOM 7188 C CA . CYS B 1 436 ? -18.125 3.318 8.188 1 97.56 436 CYS B CA 1
ATOM 7189 C C . CYS B 1 436 ? -19.578 3.764 8.062 1 97.56 436 CYS B C 1
ATOM 7191 O O . CYS B 1 436 ? -19.953 4.824 8.562 1 97.56 436 CYS B O 1
ATOM 7193 N N . GLY B 1 437 ? -20.391 3.004 7.359 1 95.56 437 GLY B N 1
ATOM 7194 C CA . GLY B 1 437 ? -21.781 3.357 7.16 1 95.56 437 GLY B CA 1
ATOM 7195 C C . GLY B 1 437 ? -21.969 4.523 6.207 1 95.56 437 GLY B C 1
ATOM 7196 O O . GLY B 1 437 ? -22.875 5.344 6.398 1 95.56 437 GLY B O 1
ATOM 7197 N N . LEU B 1 438 ? -21.094 4.621 5.195 1 95.31 438 LEU B N 1
ATOM 7198 C CA . LEU B 1 438 ? -21.172 5.73 4.254 1 95.31 438 LEU B CA 1
ATOM 7199 C C . LEU B 1 438 ? -22.109 5.406 3.1 1 95.31 438 LEU B C 1
ATOM 7201 O O . LEU B 1 438 ? -22.125 4.273 2.613 1 95.31 438 LEU B O 1
ATOM 7205 N N . GLU B 1 439 ? -22.828 6.348 2.623 1 92.5 439 GLU B N 1
ATOM 7206 C CA . GLU B 1 439 ? -23.766 6.164 1.514 1 92.5 439 GLU B CA 1
ATOM 7207 C C . GLU B 1 439 ? -23.094 6.43 0.173 1 92.5 439 GLU B C 1
ATOM 7209 O O . GLU B 1 439 ? -23.547 5.953 -0.866 1 92.5 439 GLU B O 1
ATOM 7214 N N . ASN B 1 440 ? -22.078 7.23 0.231 1 95.38 440 ASN B N 1
ATOM 7215 C CA . ASN B 1 440 ? -21.391 7.641 -0.98 1 95.38 440 ASN B CA 1
ATOM 7216 C C . ASN B 1 440 ? -19.891 7.297 -0.909 1 95.38 440 ASN B C 1
ATOM 7218 O O . ASN B 1 440 ? -19.188 7.75 -0.006 1 95.38 440 ASN B O 1
ATOM 7222 N N . ILE B 1 441 ? -19.438 6.516 -1.913 1 96.25 441 ILE B N 1
ATOM 7223 C CA . ILE B 1 441 ? -18.078 5.996 -1.923 1 96.25 441 ILE B CA 1
ATOM 7224 C C . ILE B 1 441 ? -17.078 7.152 -2.041 1 96.25 441 ILE B C 1
ATOM 7226 O O . ILE B 1 441 ? -15.898 7.004 -1.711 1 96.25 441 ILE B O 1
ATOM 7230 N N . ARG B 1 442 ? -17.5 8.32 -2.49 1 96.69 442 ARG B N 1
ATOM 7231 C CA . ARG B 1 442 ? -16.656 9.508 -2.609 1 96.69 442 ARG B CA 1
ATOM 7232 C C . ARG B 1 442 ? -16.172 9.969 -1.24 1 96.69 442 ARG B C 1
ATOM 7234 O O . ARG B 1 442 ? -15.188 10.703 -1.142 1 96.69 442 ARG B O 1
ATOM 7241 N N . ASP B 1 443 ? -16.859 9.57 -0.198 1 97.25 443 ASP B N 1
ATOM 7242 C CA . ASP B 1 443 ? -16.516 9.984 1.158 1 97.25 443 ASP B CA 1
ATOM 7243 C C . ASP B 1 443 ? -15.539 9 1.805 1 97.25 443 ASP B C 1
ATOM 7245 O O . ASP B 1 443 ? -15.031 9.25 2.9 1 97.25 443 ASP B O 1
ATOM 7249 N N . ALA B 1 444 ? -15.203 7.891 1.1 1 97.62 444 ALA B N 1
ATOM 7250 C CA . ALA B 1 444 ? -14.367 6.832 1.655 1 97.62 444 ALA B CA 1
ATOM 7251 C C . ALA B 1 444 ? -12.922 6.969 1.181 1 97.62 444 ALA B C 1
ATOM 7253 O O . ALA B 1 444 ? -12.07 6.141 1.517 1 97.62 444 ALA B O 1
ATOM 7254 N N . ILE B 1 445 ? -12.625 7.938 0.373 1 98.06 445 ILE B N 1
ATOM 7255 C CA . ILE B 1 445 ? -11.297 8.117 -0.206 1 98.06 445 ILE B CA 1
ATOM 7256 C C . ILE B 1 445 ? -10.828 9.555 0.016 1 98.06 445 ILE B C 1
ATOM 7258 O O . ILE B 1 445 ? -11.641 10.477 0.078 1 98.06 445 ILE B O 1
ATOM 7262 N N . PRO B 1 446 ? -9.531 9.812 0.194 1 97.69 446 PRO B N 1
ATOM 7263 C CA . PRO B 1 446 ? -9.039 11.148 0.541 1 97.69 446 PRO B CA 1
ATOM 7264 C C . PRO B 1 446 ? -9.461 12.211 -0.471 1 97.69 446 PRO B C 1
ATOM 7266 O O . PRO B 1 446 ? -9.961 13.273 -0.086 1 97.69 446 PRO B O 1
ATOM 7269 N N . PHE B 1 447 ? -9.203 11.984 -1.729 1 97.06 447 PHE B N 1
ATOM 7270 C CA . PHE B 1 447 ? -9.508 12.898 -2.826 1 97.06 447 PHE B CA 1
ATOM 7271 C C . PHE B 1 447 ? -10.242 12.18 -3.947 1 97.06 447 PHE B C 1
ATOM 7273 O O . PHE B 1 447 ? -9.617 11.617 -4.848 1 97.06 447 PHE B O 1
ATOM 7280 N N . PRO B 1 448 ? -11.539 12.219 -3.938 1 96.62 448 PRO B N 1
ATOM 7281 C CA . PRO B 1 448 ? -12.305 11.406 -4.891 1 96.62 448 PRO B CA 1
ATOM 7282 C C . PRO B 1 448 ? -12.125 11.867 -6.332 1 96.62 448 PRO B C 1
ATOM 7284 O O . PRO B 1 448 ? -12.109 13.078 -6.602 1 96.62 448 PRO B O 1
ATOM 7287 N N . ARG B 1 449 ? -11.883 10.961 -7.223 1 97 449 ARG B N 1
ATOM 7288 C CA . ARG B 1 449 ? -11.883 11.164 -8.664 1 97 449 ARG B CA 1
ATOM 7289 C C . ARG B 1 449 ? -13.148 10.586 -9.297 1 97 449 ARG B C 1
ATOM 7291 O O . ARG B 1 449 ? -13.406 9.391 -9.195 1 97 449 ARG B O 1
ATOM 7298 N N . VAL B 1 450 ? -13.93 11.422 -9.891 1 96.06 450 VAL B N 1
ATOM 7299 C CA . VAL B 1 450 ? -15.164 10.984 -10.539 1 96.06 450 VAL B CA 1
ATOM 7300 C C . VAL B 1 450 ? -15.328 11.711 -11.867 1 96.06 450 VAL B C 1
ATOM 7302 O O . VAL B 1 450 ? -14.68 12.734 -12.109 1 96.06 450 VAL B O 1
ATOM 7305 N N . HIS B 1 451 ? -16.188 11.172 -12.719 1 95.88 451 HIS B N 1
ATOM 7306 C CA . HIS B 1 451 ? -16.469 11.812 -13.992 1 95.88 451 HIS B CA 1
ATOM 7307 C C . HIS B 1 451 ? -16.906 13.266 -13.789 1 95.88 451 HIS B C 1
ATOM 7309 O O . HIS B 1 451 ? -17.734 13.555 -12.922 1 95.88 451 HIS B O 1
ATOM 7315 N N . GLY B 1 452 ? -16.266 14.094 -14.484 1 95.25 452 GLY B N 1
ATOM 7316 C CA . GLY B 1 452 ? -16.672 15.492 -14.484 1 95.25 452 GLY B CA 1
ATOM 7317 C C . GLY B 1 452 ? -15.891 16.344 -13.5 1 95.25 452 GLY B C 1
ATOM 7318 O O . GLY B 1 452 ? -15.969 17.562 -13.523 1 95.25 452 GLY B O 1
ATOM 7319 N N . THR B 1 453 ? -15.148 15.68 -12.648 1 92.44 453 THR B N 1
ATOM 7320 C CA . THR B 1 453 ? -14.492 16.516 -11.656 1 92.44 453 THR B CA 1
ATOM 7321 C C . THR B 1 453 ? -13.188 15.883 -11.188 1 92.44 453 THR B C 1
ATOM 7323 O O . THR B 1 453 ? -13.133 14.672 -10.961 1 92.44 453 THR B O 1
ATOM 7326 N N . ILE B 1 454 ? -12.172 16.719 -11.094 1 94.06 454 ILE B N 1
ATOM 7327 C CA . ILE B 1 454 ? -10.898 16.375 -10.477 1 94.06 454 ILE B CA 1
ATOM 7328 C C . ILE B 1 454 ? -10.305 17.609 -9.789 1 94.06 454 ILE B C 1
ATOM 7330 O O . ILE B 1 454 ? -9.938 18.578 -10.453 1 94.06 454 ILE B O 1
ATOM 7334 N N . ASN B 1 455 ? -10.383 17.609 -8.484 1 88.88 455 ASN B N 1
ATOM 7335 C CA . ASN B 1 455 ? -9.852 18.719 -7.711 1 88.88 455 ASN B CA 1
ATOM 7336 C C . ASN B 1 455 ? -8.633 18.297 -6.887 1 88.88 455 ASN B C 1
ATOM 7338 O O . ASN B 1 455 ? -8.484 17.125 -6.555 1 88.88 455 ASN B O 1
ATOM 7342 N N . PHE B 1 456 ? -7.738 19.266 -6.707 1 88.5 456 PHE B N 1
ATOM 7343 C CA . PHE B 1 456 ? -6.578 19.078 -5.844 1 88.5 456 PHE B CA 1
ATOM 7344 C C . PHE B 1 456 ? -5.543 18.172 -6.512 1 88.5 456 PHE B C 1
ATOM 7346 O O . PHE B 1 456 ? -5.898 17.266 -7.254 1 88.5 456 PHE B O 1
#

Foldseek 3Di:
DDEDAPVRCQVCVVVQAFHKYKAKFFFADWDDDPFKIWTFGHRLPDLGTAIEMETCVRPVVQNVVVVPAEGRFIKMFIATWHADVPDPGGIHGHTDDMDGPGGDDNVPPPPPDDDDPVVCLVVLVCNCVDSLLVLLVVLLVLLVVLLVVVCVVVQAAEDAADQKDQDPQQQDDFWAWDPPVCVVVVGTITGAQDRALVQLVVCVPRQKYKYWAKHAGRDADDDLPDFRIFIKIKMKGAPDALVNAQVVVLVSLLSSLVSSCVPSVVSLVVLCVVFNVCLVVLSVQSNPDPDAAEDELLVLLVVLQVCVVVVVDDDPDNDSDQPDDDDQVSQQCCQCPVVPQTKYKYFFHFPVVDGLFFDQDPVNGTGGKIFIQGHPGGTFKIKHKTHLDLVSSVVSCVVVVHDCVSVVVSSCVSVPPRDIMMMMMGGSLSSSCSSSVHPGSSSNDSNTHHPPDGDD/DDEDAPVVCQVCVVVQAFHKYKAKFFFADWDDDPFKIWTFGHRLPDLGTAIEMETCVVPVVQNVVVVPAEGRFIKMFIATWHADVPDPGGIHGYTDDMGGPGGDDNVPPPPPDDDDPVVCLVVLVCNCSDSLLVLLVVLLVLLVVLLVVVCVVVQAAEDAADQKDQDPQQQDDWWAWDPPVCVVVVGTITGAQDRALVQLVVCVPRQKYKYWAKHATNDADDDLPDFRIFIKIKMKGAPDALVNAQVVVLVSLLSSLVSSCVPSVVSLVVLCVVFNVCLVVLSVQSNPDPDAAEDELLVLLVVLQVCVVVVVDDDPDNDSDQPDDDDQVSQQCCQCPVVPQTKYKYFFHFPVVDGLFFDQDPVNGTGGKIFIQGHPGGTFKIKHKTHLDLVSSVVSCVVVVHDCPSVVVSSCVSVPPRDIMMMMMGGSLSSSCSSSVHPGSSSNDSNTHHPPDGDD

Solvent-accessible surface area (backbone atoms only — not comparable to full-atom values): 47315 Å² total; per-residue (Å²): 115,48,83,61,50,54,41,55,45,71,74,44,47,80,81,39,51,72,34,55,36,37,43,61,32,28,30,73,41,76,48,75,57,95,52,40,37,43,35,29,34,31,49,27,66,36,97,60,60,42,42,31,36,39,36,37,89,80,38,51,68,56,41,58,52,56,73,71,58,37,60,40,12,18,35,38,41,30,28,32,27,41,72,28,82,88,49,97,50,61,48,34,31,44,55,73,43,74,43,85,64,18,75,16,43,87,80,52,86,85,51,101,62,91,73,55,72,66,57,36,66,76,34,40,71,53,31,47,68,39,71,69,41,35,26,49,47,50,44,49,26,48,42,52,50,39,52,52,49,52,39,52,76,67,64,34,39,55,41,77,47,56,48,71,20,58,52,64,90,78,75,70,82,37,60,46,39,41,49,66,21,45,79,44,27,67,38,69,32,26,44,22,72,64,48,57,69,53,27,51,39,48,9,77,38,35,23,30,22,28,28,76,47,75,30,33,37,52,55,92,47,87,55,52,81,59,53,32,53,45,40,36,38,31,42,21,30,38,80,32,44,54,68,56,44,52,51,50,51,54,53,49,52,35,50,40,53,51,47,34,57,72,74,33,44,70,38,49,50,53,38,22,73,71,69,38,72,56,38,59,57,53,54,49,48,55,58,66,47,86,70,70,49,74,44,42,40,68,56,52,32,51,52,52,44,51,37,46,75,65,64,76,45,87,65,91,74,82,73,60,55,92,77,62,80,83,47,58,69,55,41,22,43,46,13,40,61,74,51,64,58,29,48,33,35,40,26,44,40,46,43,90,80,50,65,60,58,42,16,68,37,94,83,72,51,26,17,42,30,37,33,37,29,34,50,92,67,8,74,53,32,43,33,30,16,41,48,40,49,55,67,62,37,49,51,38,28,55,74,68,71,45,73,57,77,86,37,42,75,67,53,47,44,37,43,51,18,39,54,35,27,17,34,36,45,32,43,46,37,56,53,48,14,59,68,57,56,50,82,40,44,61,73,49,44,68,59,53,33,36,54,58,36,63,67,103,115,48,83,60,49,53,42,56,45,70,75,44,48,80,83,38,52,72,35,54,37,37,44,60,32,28,30,74,42,76,48,74,58,96,52,40,37,41,36,28,35,31,51,27,66,37,98,60,59,41,43,32,35,40,35,36,89,80,38,51,67,57,40,58,53,56,71,70,60,36,60,40,13,17,36,39,40,30,28,34,26,40,71,28,83,88,48,96,49,62,47,34,30,44,55,74,44,70,42,84,65,18,73,16,44,87,78,50,86,85,50,102,63,90,75,53,70,66,57,35,64,76,35,42,71,53,31,48,69,38,69,70,41,34,28,48,48,51,43,50,26,49,41,53,49,40,52,52,48,54,38,54,75,68,63,36,39,56,42,76,47,55,48,71,20,57,53,64,89,78,76,72,83,39,58,46,39,42,49,67,21,44,79,44,26,66,38,68,33,26,45,22,72,62,47,58,70,54,27,51,39,49,9,76,38,35,24,30,22,27,29,75,46,75,28,33,35,54,54,91,47,86,53,51,79,60,55,31,53,46,41,36,38,33,40,20,29,39,80,31,44,54,69,58,43,52,50,50,52,54,54,49,53,35,50,40,53,51,49,35,56,71,73,32,45,70,39,50,50,53,36,23,74,70,68,39,72,56,39,59,56,52,53,49,48,54,57,65,48,88,71,71,49,74,45,42,40,69,56,52,33,50,53,51,45,52,37,45,74,65,65,76,45,87,65,92,74,81,75,60,56,92,77,60,80,81,46,58,70,57,42,24,43,46,13,40,62,74,53,64,57,30,48,33,36,40,26,44,40,45,44,88,80,49,67,58,57,43,18,67,36,95,81,72,52,26,16,41,30,37,34,38,29,34,50,93,67,6,75,53,33,42,31,28,16,40,47,38,49,53,66,61,38,51,51,40,28,54,75,68,71,45,72,57,76,84,38,42,74,67,52,48,43,37,43,50,18,38,55,36,28,18,35,37,44,31,42,44,37,57,53,48,15,60,67,57,55,50,83,40,44,60,74,49,43,70,59,54,34,37,54,59,40,63,68,104

Organism: Mycoplasma genitalium (strain ATCC 33530 / DSM 19775 / NCTC 10195 / G37) (NCBI:txid243273)

Radius of gyration: 29.53 Å; Cα contacts (8 Å, |Δi|>4): 1967; chains: 2; bounding box: 91×89×68 Å

Sequence (912 aa):
MKSVTVKQLLQTPRKFNNKQIKLSGWVKNKRASANIIFLAISDGSSINTLQAVVKQEDNPQVFSLLQTVNLASAVMVWGEIILTPKAKQPLELKLKQVSLLAQAESDYPLQKKEHSQEFFRSNAHLRVRAKTYFAVMKIRSVLSHAIFEYFFKNDFILVQSPILTSNDCEGAGETFVIKDSETFFNKTTFLTVSGQFGAEAFAQAFKKVFTFGPTFRAEKSHTNRHLSEFWMIEPEIAFANLKDLMQLIQNLIKFLIKKVMENASDELNVLAKQFSNDIISNLKTIISTKKFPIIEYSKALAILKESSDTKKTNFELNDFSFGIDLKTEHERFLCEQYFQNQPLFVINYPKELKAFYMKTNTDNKTVAAVDLLLPKIGEICGGSERESDLNQLKNRCQSLNIDTKSLNWYLDMRKWGYFASAGFGLGFDRLLAYICGLENIRDAIPFPRVHGTINFMKSVTVKQLLQTPRKFNNKQIKLSGWVKNKRASANIIFLAISDGSSINTLQAVVKQEDNPQVFSLLQTVNLASAVMVWGEIILTPKAKQPLELKLKQVSLLAQAESDYPLQKKEHSQEFFRSNAHLRVRAKTYFAVMKIRSVLSHAIFEYFFKNDFILVQSPILTSNDCEGAGETFVIKDSETFFNKTTFLTVSGQFGAEAFAQAFKKVFTFGPTFRAEKSHTNRHLSEFWMIEPEIAFANLKDLMQLIQNLIKFLIKKVMENASDELNVLAKQFSNDIISNLKTIISTKKFPIIEYSKALAILKESSDTKKTNFELNDFSFGIDLKTEHERFLCEQYFQNQPLFVINYPKELKAFYMKTNTDNKTVAAVDLLLPKIGEICGGSERESDLNQLKNRCQSLNIDTKSLNWYLDMRKWGYFASAGFGLGFDRLLAYICGLENIRDAIPFPRVHGTINF

Secondary structure (DSSP, 8-state):
-EE--HHHHHHSGGGGTT-EEEEEEEEEEEEE-SSEEEEEEE-SS-SSPEEEEEETTT-HHHHHHHHHPPTT-EEEEEEEEEE-TTSSSSEEEEEEEEEEEEPPPTT-SS-SS---HHHHHHTTTTGGGSHHHHHHHHHHHHHHHHHHHHHHHTT-EE----SEESS-TTSSS---BBTTHHHHHSS--EE-S-SHHHHHHHHHHHSEEEEEEEEE------STT--SEEEEEEEEEET--HHHHHHHHHHHHHHHHHHHHHH-HHHHHHHHHHT-THHHHHHHHHHH-SS--EEEHHHHHHHHHHHHHTTS---S-----TTPPPPHHHHHIIIIIITSS--EEEE--BGGGS-TTBPBPTTSSBBSEEEEEETTTEEEEEEEEBP--HHHHHHHHHHTT--SGGGHHHHHGGGSS---EEEEEEEHHHHHHHHHT-S-GGGSSSS--BTTB---/-EE--HHHHHHSGGGGTT-EEEEEEEEEEEEE-SSEEEEEEE-SS-SSPEEEEEETTT-HHHHHHHHHPPTT-EEEEEEEEEE-TTSSSSEEEEEEEEEEEEPPPTT-SS-SS---HHHHHHTTTTGGGSHHHHHHHHHHHHHHHHHHHHHHHTT-EE----SEESS-TT-SS---BBTTHHHHHSS--EE-S-SHHHHHHHHHHHSEEEEEEEEE------STT--SEEEEEEEEEET--HHHHHHHHHHHHHHHHHHHHHH-HHHHHHHHHHT-THHHHHHHHHHH-SS--EEEHHHHHHHHHHHHHTTS---S-----TTPPPPHHHHHIIIIIITSS--EEEE--BGGGS-TTBPBPTTSSBBSEEEEEETTTEEEEEEEEBP--HHHHHHHHHHTT--SGGGHHHHHGGGSS---EEEEEEEHHHHHHHHHT-S-GGGSSSS--BTTB---

Nearest PDB structures (foldseek):
  6pqh-assembly2_D  TM=9.325E-01  e=3.557E-54  Elizabethkingia sp.
  6pqh-assembly2_C  TM=9.207E-01  e=6.073E-53  Elizabethkingia sp.
  8tc9-assembly1_D  TM=9.145E-01  e=3.325E-42  Homo sapiens
  8tc8-assembly2_B  TM=9.161E-01  e=2.247E-41  Homo sapiens
  1b8a-assembly1_B  TM=9.065E-01  e=1.294E-39  Thermococcus kodakarensis KOD1

InterPro domains:
  IPR002312 Aspartyl/Asparaginyl-tRNA synthetase, class IIb [PR01042] (191-203)
  IPR002312 Aspartyl/Asparaginyl-tRNA synthetase, class IIb [PR01042] (207-220)
  IPR002312 Aspartyl/Asparaginyl-tRNA synthetase, class IIb [PR01042] (371-387)
  IPR002312 Aspartyl/Asparaginyl-tRNA synthetase, class IIb [PR01042] (411-425)
  IPR004364 Aminoacyl-tRNA synthetase, class II (D/K/N) [PF00152] (118-450)
  IPR004365 OB-fold nucleic acid binding domain, AA-tRNA synthetase-type [PF01336] (22-100)
  IPR004522 Asparagine-tRNA ligase [MF_00534] (6-456)
  IPR004522 Asparagine-tRNA ligase [TIGR00457] (4-456)
  IPR006195 Aminoacyl-tRNA synthetase, class II [PS50862] (137-446)
  IPR012340 Nucleic acid-binding, OB-fold [G3DSA:2.40.50.140] (7-108)
  IPR012340 Nucleic acid-binding, OB-fold [SSF50249] (14-104)
  IPR045864 Class II Aminoacyl-tRNA synthetase/Biotinyl protein ligase (BPL) and lipoyl protein ligase (LPL) [G3DSA:3.30.930.10] (109-455)
  IPR045864 Class II Aminoacyl-tRNA synthetase/Biotinyl protein ligase (BPL) and lipoyl protein ligase (LPL) [SSF55681] (116-450)